Protein 1JC5 (pdb70)

Organism: Propionibacterium freudenreichii subsp. shermanii (NCBI:txid1752)

Secondary structure (DSSP, 8-state):
-----SEEEEEEEE-S-HHHHHHHHHHTT--EEEEEEEETTTTEEEEEEESSSS--TTB-EEEEEEESSTTSHHHHHHHTTTT--EEEEEEEEES-HHHHHHHHHHTT--BS-SS-EE-STT-EEE-B-TTTTTT--EEEEE---/-----S--EEEEEEEE-S-HHHHHHHHHHTS-PEEEEEEEETTTTEEEEEEESSSS--TTB-EEEEEEESSTTSHHHHHHHHTTT--EEEEEEEE-S-HHHHHHHHHHTT--BS-SSPEE-GGG-EEEEETHHHHTSS-EEEEE---/-----SEEEEEEEE-S-HHHHHHHHHHTT--EEEEEEEETTTTEEEEEEESSSS--TTB-EEEEEEESSTTSHHHHHHHHTTT--EEEEEEEE-S-HHHHHHHHHHTT--BSSSS-EE-GGG-EEEEB-TGGGTSS-EEEEE---/----SEEEEEEEE-S-HHHHHHHIIIII--EEEEEEEETTTTEEEEEEESSSS--TTB-EEEEEEESSTTSHHHHHHHTTTT--EEEEEEEE-S-HHHHHHHHHHTT--BSSSS-EE-GGG-EEEEE-GGGTTTS-EEEEEPPP-/----SEEEEEEEE-S-HHHHHHHHHHTT--EEEEEEEETTTTEEEEEEESSSS--TTB-EEEEEEESSTTSHHHHHHHHTTT--EEEEEEEE-S-HHHHHHHHHHTT--BSSSS-EE-GGG-EEEEE-HHHHTSS-EEEEEPPP-/-----EEEEEEEE-S-HHHHHHHIIIII--EEEEEEEETTTTEEEEEEESSSS--TTB-EEEEEEESSTTSHHHHHHHHTTT--EEEEEEEEES-HHHHHHHHHHTT--BSSSS-EE-GGG-EEEEB-TTTTTTS-EEEEE---

InterPro domains:
  IPR017515 Methylmalonyl-CoA epimerase [TIGR03081] (9-144)
  IPR017515 Methylmalonyl-CoA epimerase [cd07249] (10-144)
  IPR029068 Glyoxalase/Bleomycin resistance protein/Dihydroxybiphenyl dioxygenase [G3DSA:3.10.180.10] (1-148)
  IPR029068 Glyoxalase/Bleomycin resistance protein/Dihydroxybiphenyl dioxygenase [SSF54593] (7-147)
  IPR037523 Vicinal oxygen chelate (VOC), core domain [PS51819] (9-145)
  IPR051785 Methylmalonyl-CoA/ethylmalonyl-CoA epimerase [PTHR43048] (10-147)

Radius of gyration: 32.47 Å; Cα contacts (8 Å, |Δi|>4): 2143; chains: 6; bounding box: 71×82×88 Å

Sequence (871 aa):
NEDLFICIDHVAYACPDADEASKYYQETFGWHELHREENPEQGVVEIMMAPAAKLTEHMTQVQVMAPLNDESTVAKWLAKHNGRAGLHHMAWRVDDIDAVSATLRERGVQLLYDEPKLGTGGNRINFMHPKSGKGVLIELTQYPKMSNEDLFICIDHVAYACPDADEASKYYQETFGWHELHREENPEQGVVEIMMAPAAKLTEHMTQVQVMAPLNDESTVAKWLAKHNGRAGLHHMAWRVDDIDAVSATLRERGVQLLYDEPKLGTGGNRINFMHPKSGKGVLIELTQYPKNEDLFICIDHVAYACPDADEASKYYQETFGWHELHREENPEQGVVEIMMAPAAKLTEHMTQVQVMAPLNDESTVAKWLAKHNGRAGLHHMAWRVDDIDAVSATLRERGVQLLYDEPKLGTGGNRINFMHPKSGKGVLIELTQYPKEDLFICIDHVAYACPDADEASKYYQETFGWHELHREENPEQGVVEIMMAPAAKLTEHMTQVQVMAPLNDESTVAKWLAKHNGRAGLHHMAWRVDDIDAVSATLRERGVQLLYDEPKLGTGGNRINFMHPKSGKGVLIELTQYPKNEDLFICIDHVAYACPDADEASKYYQETFGWHELHREENPEQGVVEIMMAPAAKLTEHMTQVQVMAPLNDESTVAKWLAKHNGRAGLHHMAWRVDDIDAVSATLRERGVQLLYDEPKLGTGGNRINFMHPKSGKGVLIELTQYPKNEDLFICIDHVAYACPDADEASKYYQETFGWHELHREENPEQGVVEIMMAPAAKLTEHMTQVQVMAPLNDESTVAKWLAKHNGRAGLHHMAWRVDDIDAVSATLRERGVQLLYDEPKLGTGGNRINFMHPKSGKGVLIELTQYPK

Nearest PDB structures (foldseek):
  1jc4-assembly2_D  TM=1.001E+00  e=2.198E-29  Propionibacterium freudenreichii subsp. shermanii
  6bu2-assembly1_A  TM=9.342E-01  e=1.754E-17  Mycobacterium tuberculosis H37Rv
  6xbs-assembly1_A-2  TM=8.968E-01  e=1.862E-16  Streptomyces coelicolor A3(2)
  6xbt-assembly1_A-2  TM=8.964E-01  e=1.862E-16  Streptomyces coelicolor A3(2)
  6xbv-assembly1_A-2  TM=8.978E-01  e=2.358E-16  Streptomyces coelicolor A3(2)

CATH classification: 3.10.180.10

Foldseek 3Di:
DDDFFDEFAEWEKEAADQVVVVVCCCVPVVWDWDDWDDDVVLQKIKTWIFNDNDADRHGYIYIYIHGNDCVHPSNVVCVVPVVHMDTAAIETEGADCVVSVVVCVVVVFDWDDPFFPQDPARKGKTWGPCVSVVNGIYMYIYHDD/DPDDDFFDEFAEWEKQAADQVVVVCCCCVPVNWDWDDWDADPVQQKIKTWTFRDPDADSHGYTYIYIHGNDCVHPSNVVCVVVPVDIGTQAIETEGADCVVSVVVLVVVPWDKPDPFFDADPQRWTKIWTPCVRVPVGIYMYTYHDD/DDDFFPEFAEWEKQAADLVVVQVCCCVVVVWDWDDWDQDPVLQKIWTWIFSDPDADRHGYIYIYMHGNDCVHPSNVVCVVVVNDIGTQAIETEGADCVVSVVVVVVVVWAKDDPAFPADPQRWTKIWTPCVSVVNGIYMYTYHHD/DDFFPEFAEWEKFAADLVVVQVCCCVPVVWDWDDWDDDVVLQKIKTWIFSDPDDDRHGYIYIYMHGNDCPHPSVVVCVVVVNDIGTAAIETEGADVVVSVVVCVVVPWDKDDPFFDQDPQRKTKIWGPCVSVVNGIYMYIYHHDD/DDFFDEFAEWEKFAADQVVVQVCCCVPVVWDWDDWDADVVLQKIKIWIFRDPDDDRHGYIYIYIHGNDCPHPSNVVCVVVVRDIGTAAIETEGADCVVSVVVVVVVVWDKDDPAFDADPQRWGKIWGPCVSVPNGIYMYTYHHDD/DDQFDAFAEWEKEAADQVVVQVCCCPPVVKDWDDWDDDVVLQKIKTWIFNDPDADRHGYIYIYIHGNDCPHPSVVVCVVVPRDIGTQAIETEGADPVVSVVVLVVVPWAKDDPAFPQDPQRKTKTWTDCVSVVNGIYMYTYHND

B-factor: mean 25.54, std 11.11, range [2.92, 64.92]

Solvent-accessible surface area: 39707 Å² total; per-residue (Å²): 187,114,76,6,8,52,0,0,3,10,0,0,3,0,5,83,64,3,55,102,4,1,96,43,2,49,50,13,0,26,6,51,66,67,81,104,58,101,44,102,154,97,0,15,9,36,1,20,0,0,2,10,56,165,76,54,126,28,4,1,10,0,9,0,10,2,35,66,59,118,133,6,107,10,15,106,46,9,77,166,72,136,42,105,12,9,26,23,8,0,0,0,24,3,120,62,0,68,53,14,11,63,24,0,107,141,79,70,8,108,14,89,57,136,118,26,99,139,30,32,55,32,19,75,23,2,27,1,73,79,127,24,6,75,28,6,39,2,12,0,1,13,90,72,242,31,31,63,68,58,27,7,42,0,0,3,9,0,0,3,0,2,78,58,2,67,88,2,2,129,50,8,71,127,17,1,15,3,61,72,68,83,94,57,99,37,103,159,119,3,10,6,30,1,22,0,0,1,26,53,175,77,56,122,31,4,0,11,0,12,0,24,1,29,74,66,125,134,2,91,2,12,131,37,10,67,159,57,118,57,159,9,10,21,33,4,0,0,0,25,2,112,64,0,69,54,9,12,57,33,0,95,119,50,50,4,95,13,86,55,139,111,24,102,142,21,35,67,27,19,72,27,1,24,0,71,65,172,5,0,51,16,6,47,0,10,0,1,24,63,68,216,179,98,68,13,5,61,0,0,2,8,0,0,5,0,4,89,55,2,58,101,5,2,112,41,2,70,136,15,1,18,6,55,39,43,36,32,17,16,51,31,150,94,1,10,8,30,2,18,0,0,1,21,59,174,74,57,128,31,4,0,12,0,8,0,13,2,34,48,30,88,97,5,98,0,16,102,41,12,74,150,76,132,51,115,14,8,27,23,7,0,0,0,22,2,116,64,0,69,54,10,4,61,31,0,95,144,83,55,6,103,16,97,71,125,118,23,90,102,24,26,31,4,20,86,20,0,29,1,63,80,169,10,0,72,41,3,53,0,10,0,1,30,87,25,169,210,65,27,6,57,0,0,2,6,0,0,3,0,4,85,67,2,61,110,3,1,110,46,1,57,123,15,0,12,5,54,65,67,85,93,56,86,47,88,158,111,0,10,7,19,0,26,0,0,1,20,57,170,76,57,130,31,4,0,11,0,9,0,18,2,33,78,56,127,127,5,101,6,15,131,42,13,75,150,42,116,41,151,17,9,28,38,6,0,0,0,21,2,94,62,0,65,52,10,9,60,40,0,98,132,94,53,5,108,13,92,58,123,110,26,96,142,20,28,47,28,22,83,24,1,22,0,71,52,176,8,1,71,34,5,46,0,11,0,0,4,84,70,139,210,138,51,24,7,52,0,0,1,6,0,0,6,0,4,86,59,3,57,117,9,3,121,43,4,75,127,13,1,15,6,56,73,65,83,98,54,92,46,109,155,102,1,23,7,7,0,21,0,0,1,22,61,176,78,54,121,36,3,0,8,0,15,0,14,1,32,77,66,124,133,6,105,8,14,121,48,12,75,166,62,140,45,121,16,11,26,38,10,0,0,0,16,2,116,67,0,77,52,11,5,52,29,0,103,138,66,57,6,124,16,90,46,128,126,28,112,152,10,44,50,39,20,69,24,1,23,0,71,69,160,9,2,69,50,6,46,0,11,0,0,8,86,67,164,209,202,65,25,8,51,0,0,2,10,0,0,3,0,4,86,62,2,42,110,5,0,78,39,3,19,48,14,1,16,5,55,5,46,45,22,13,23,34,51,156,108,1,9,8,35,0,26,0,0,1,22,56,154,75,54,129,34,4,0,11,0,8,0,17,1,34,75,60,125,128,5,98,0,12,133,50,13,68,148,48,117,47,152,16,9,25,38,6,0,0,0,21,2,108,63,0,69,51,8,8,60,36,0,97,150,101,48,5,96,13,91,55,132,113,15,92,86,27,36,24,1,21,34,24,1,28,1,72,69,172,8,2,100,34,9,45,0,11,0,1,27,57,46,199

Structure (mmCIF, N/CA/C/O backbone):
data_1JC5
#
_entry.id   1JC5
#
_cell.length_a   55.985
_cell.length_b   114.020
_cell.length_c   156.418
_cell.angle_alpha   90.00
_cell.angle_beta   90.00
_cell.angle_gamma   90.00
#
_symmetry.space_group_name_H-M   'P 21 21 21'
#
loop_
_entity.id
_entity.type
_entity.pdbx_description
1 polymer 'Methylmalonyl-CoA Epimerase'
2 non-polymer 'SULFATE ION'
3 water water
#
loop_
_atom_site.group_PDB
_atom_site.id
_atom_site.type_symbol
_atom_site.label_atom_id
_atom_site.label_alt_id
_atom_site.label_comp_id
_atom_site.label_asym_id
_atom_site.label_entity_id
_atom_site.label_seq_id
_atom_site.pdbx_PDB_ins_code
_atom_site.Cartn_x
_atom_site.Cartn_y
_atom_site.Cartn_z
_atom_site.occupancy
_atom_site.B_iso_or_equiv
_atom_site.auth_seq_id
_atom_site.auth_comp_id
_atom_site.auth_asym_id
_atom_site.auth_atom_id
_atom_site.pdbx_PDB_model_num
ATOM 1 N N . ASN A 1 3 ? 18.012 13.448 -0.255 1.00 58.18 3 ASN A N 1
ATOM 2 C CA . ASN A 1 3 ? 17.273 13.562 1.035 1.00 58.06 3 ASN A CA 1
ATOM 3 C C . ASN A 1 3 ? 18.194 13.989 2.185 1.00 57.68 3 ASN A C 1
ATOM 4 O O . ASN A 1 3 ? 19.405 13.756 2.150 1.00 57.61 3 ASN A O 1
ATOM 9 N N . GLU A 1 4 ? 17.599 14.619 3.197 1.00 56.03 4 GLU A N 1
ATOM 10 C CA . GLU A 1 4 ? 18.318 15.117 4.370 1.00 52.97 4 GLU A CA 1
ATOM 11 C C . GLU A 1 4 ? 17.315 15.901 5.214 1.00 50.34 4 GLU A C 1
ATOM 12 O O . GLU A 1 4 ? 16.300 16.371 4.697 1.00 50.12 4 GLU A O 1
ATOM 18 N N . ASP A 1 5 ? 17.592 16.048 6.505 1.00 47.10 5 ASP A N 1
ATOM 19 C CA . ASP A 1 5 ? 16.684 16.785 7.379 1.00 43.74 5 ASP A CA 1
ATOM 20 C C . ASP A 1 5 ? 16.906 18.290 7.338 1.00 41.30 5 ASP A C 1
ATOM 21 O O . ASP A 1 5 ? 17.980 18.787 7.668 1.00 40.70 5 ASP A O 1
ATOM 26 N N . LEU A 1 6 ? 15.870 19.010 6.936 1.00 38.94 6 LEU A N 1
ATOM 27 C CA . LEU A 1 6 ? 15.939 20.459 6.846 1.00 37.72 6 LEU A CA 1
ATOM 28 C C . LEU A 1 6 ? 15.437 21.131 8.120 1.00 36.38 6 LEU A C 1
ATOM 29 O O . LEU A 1 6 ? 15.402 22.355 8.192 1.00 35.71 6 LEU A O 1
ATOM 34 N N . PHE A 1 7 ? 15.054 20.338 9.119 1.00 33.99 7 PHE A N 1
ATOM 35 C CA . PHE A 1 7 ? 14.526 20.896 10.363 1.00 30.30 7 PHE A CA 1
ATOM 36 C C . PHE A 1 7 ? 14.984 20.199 11.637 1.00 28.46 7 PHE A C 1
ATOM 37 O O . PHE A 1 7 ? 14.897 18.979 11.764 1.00 27.76 7 PHE A O 1
ATOM 45 N N . ILE A 1 8 ? 15.446 21.004 12.587 1.00 25.22 8 ILE A N 1
ATOM 46 C CA . ILE A 1 8 ? 15.935 20.519 13.865 1.00 23.34 8 ILE A CA 1
ATOM 47 C C . ILE A 1 8 ? 14.807 20.152 14.834 1.00 22.93 8 ILE A C 1
ATOM 48 O O . ILE A 1 8 ? 14.910 19.169 15.565 1.00 22.55 8 ILE A O 1
ATOM 53 N N . CYS A 1 9 ? 13.739 20.949 14.831 1.00 21.98 9 CYS A N 1
ATOM 54 C CA . CYS A 1 9 ? 12.607 20.737 15.730 1.00 19.47 9 CYS A CA 1
ATOM 55 C C . CYS A 1 9 ? 11.629 21.884 15.556 1.00 19.26 9 CYS A C 1
ATOM 56 O O . CYS A 1 9 ? 11.914 22.842 14.840 1.00 19.27 9 CYS A O 1
ATOM 59 N N . ILE A 1 10 ? 10.470 21.793 16.202 1.00 17.23 10 ILE A N 1
ATOM 60 C CA . ILE A 1 10 ? 9.527 22.896 16.132 1.00 14.49 10 ILE A CA 1
ATOM 61 C C . ILE A 1 10 ? 10.136 23.880 17.114 1.00 14.53 10 ILE A C 1
ATOM 62 O O . ILE A 1 10 ? 10.313 23.552 18.297 1.00 14.43 10 ILE A O 1
ATOM 67 N N . ASP A 1 11 ? 10.485 25.070 16.637 1.00 12.49 11 ASP A N 1
ATOM 68 C CA . ASP A 1 11 ? 11.100 26.046 17.523 1.00 12.22 11 ASP A CA 1
ATOM 69 C C . ASP A 1 11 ? 10.110 26.586 18.539 1.00 13.44 11 ASP A C 1
ATOM 70 O O . ASP A 1 11 ? 10.393 26.610 19.744 1.00 14.14 11 ASP A O 1
ATOM 75 N N . HIS A 1 12 ? 8.953 27.021 18.051 1.00 11.76 12 HIS A N 1
ATOM 76 C CA . HIS A 1 12 ? 7.912 27.528 18.923 1.00 12.21 12 HIS A CA 1
ATOM 77 C C . HIS A 1 12 ? 6.538 27.529 18.260 1.00 11.96 12 HIS A C 1
ATOM 78 O O . HIS A 1 12 ? 6.416 27.456 17.037 1.00 12.19 12 HIS A O 1
ATOM 85 N N . VAL A 1 13 ? 5.503 27.583 19.089 1.00 11.54 13 VAL A N 1
ATOM 86 C CA . VAL A 1 13 ? 4.127 27.647 18.616 1.00 13.33 13 VAL A CA 1
ATOM 87 C C . VAL A 1 13 ? 3.637 29.015 19.049 1.00 13.84 13 VAL A C 1
ATOM 88 O O . VAL A 1 13 ? 3.571 29.304 20.249 1.00 15.42 13 VAL A O 1
ATOM 92 N N . ALA A 1 14 ? 3.306 29.854 18.076 1.00 15.78 14 ALA A N 1
ATOM 93 C CA . ALA A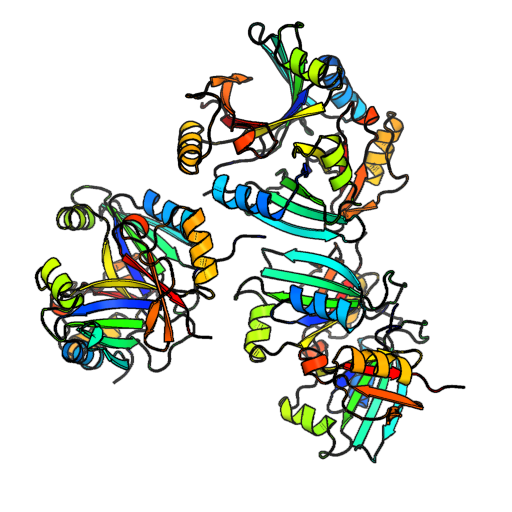 1 14 ? 2.845 31.208 18.350 1.00 15.63 14 ALA A CA 1
ATOM 94 C C . ALA A 1 14 ? 1.366 31.272 18.662 1.00 16.92 14 ALA A C 1
ATOM 95 O O . ALA A 1 14 ? 0.526 30.781 17.910 1.00 18.88 14 ALA A O 1
ATOM 97 N N . TYR A 1 15 ? 1.063 31.900 19.788 1.00 17.66 15 TYR A N 1
ATOM 98 C CA . TYR A 1 15 ? -0.292 32.060 20.274 1.00 17.12 15 TYR A CA 1
ATOM 99 C C . TYR A 1 15 ? -0.607 33.550 20.282 1.00 18.33 15 TYR A C 1
ATOM 100 O O . TYR A 1 15 ? 0.071 34.339 20.954 1.00 18.85 15 TYR A O 1
ATOM 109 N N . ALA A 1 16 ? -1.623 33.937 19.519 1.00 17.14 16 ALA A N 1
ATOM 110 C CA . ALA A 1 16 ? -2.021 35.334 19.437 1.00 17.72 16 ALA A CA 1
ATOM 111 C C . ALA A 1 16 ? -3.177 35.609 20.391 1.00 18.66 16 ALA A C 1
ATOM 112 O O . ALA A 1 16 ? -4.114 34.821 20.485 1.00 19.78 16 ALA A O 1
ATOM 114 N N . CYS A 1 17 ? -3.105 36.733 21.095 1.00 18.90 17 CYS A N 1
ATOM 115 C CA . CYS A 1 17 ? -4.135 37.115 22.050 1.00 20.32 17 CYS A CA 1
ATOM 116 C C . CYS A 1 17 ? -4.121 38.632 22.203 1.00 21.45 17 CYS A C 1
ATOM 117 O O . CYS A 1 17 ? -3.159 39.294 21.819 1.00 20.05 17 CYS A O 1
ATOM 120 N N . PRO A 1 18 ? -5.189 39.204 22.772 1.00 21.55 18 PRO A N 1
ATOM 121 C CA . PRO A 1 18 ? -5.197 40.661 22.922 1.00 22.20 18 PRO A CA 1
ATOM 122 C C . PRO A 1 18 ? -4.260 41.229 23.993 1.00 22.63 18 PRO A C 1
ATOM 123 O O . PRO A 1 18 ? -3.887 42.398 23.928 1.00 22.43 18 PRO A O 1
ATOM 127 N N . ASP A 1 19 ? -3.857 40.405 24.957 1.00 22.55 19 ASP A N 1
ATOM 128 C CA . ASP A 1 19 ? -2.987 40.871 26.035 1.00 21.48 19 ASP A CA 1
ATOM 129 C C . ASP A 1 19 ? -1.949 39.829 26.400 1.00 21.29 19 ASP A C 1
ATOM 130 O O . ASP A 1 19 ? -2.275 38.825 27.031 1.00 20.60 19 ASP A O 1
ATOM 135 N N . ALA A 1 20 ? -0.698 40.082 26.029 1.00 20.95 20 ALA A N 1
ATOM 136 C CA . ALA A 1 20 ? 0.390 39.150 26.299 1.00 21.17 20 ALA A CA 1
ATOM 137 C C . ALA A 1 20 ? 0.700 38.998 27.789 1.00 20.92 20 ALA A C 1
ATOM 138 O O . ALA A 1 20 ? 1.024 37.905 28.255 1.00 21.59 20 ALA A O 1
ATOM 140 N N . ASP A 1 21 ? 0.612 40.096 28.527 1.00 20.85 21 ASP A N 1
ATOM 141 C CA . ASP A 1 21 ? 0.882 40.080 29.962 1.00 22.58 21 ASP A CA 1
ATOM 142 C C . ASP A 1 21 ? -0.080 39.145 30.683 1.00 22.95 21 ASP A C 1
ATOM 143 O O . ASP A 1 21 ? 0.329 38.292 31.472 1.00 20.16 21 ASP A O 1
ATOM 148 N N . GLU A 1 22 ? -1.366 39.316 30.400 1.00 22.71 22 GLU A N 1
ATOM 149 C CA . GLU A 1 22 ? -2.405 38.501 31.013 1.00 23.51 22 GLU A CA 1
ATOM 150 C C . GLU A 1 22 ? -2.184 37.013 30.729 1.00 21.90 22 GLU A C 1
ATOM 151 O O . GLU A 1 22 ? -2.292 36.189 31.630 1.00 20.82 22 GLU A O 1
ATOM 157 N N . ALA A 1 23 ? -1.862 36.674 29.482 1.00 19.53 23 ALA A N 1
ATOM 158 C CA . ALA A 1 23 ? -1.653 35.283 29.108 1.00 17.47 23 ALA A CA 1
ATOM 159 C C . ALA A 1 23 ? -0.423 34.705 29.785 1.00 17.92 23 ALA A C 1
ATOM 160 O O . ALA A 1 23 ? -0.444 33.566 30.264 1.00 17.40 23 ALA A O 1
ATOM 162 N N . SER A 1 24 ? 0.655 35.482 29.814 1.00 16.68 24 SER A N 1
ATOM 163 C CA . SER A 1 24 ? 1.879 35.019 30.446 1.00 17.39 24 SER A CA 1
ATOM 164 C C . SER A 1 24 ? 1.670 34.758 31.941 1.00 17.65 24 SER A C 1
ATOM 165 O O . SER A 1 24 ? 2.168 33.762 32.475 1.00 18.00 24 SER A O 1
ATOM 168 N N . LYS A 1 25 ? 0.934 35.641 32.613 1.00 14.49 25 LYS A N 1
ATOM 169 C CA . LYS A 1 25 ? 0.678 35.465 34.039 1.00 17.29 25 LYS A CA 1
ATOM 170 C C . LYS A 1 25 ? -0.245 34.280 34.293 1.00 14.88 25 LYS A C 1
ATOM 171 O O . LYS A 1 25 ? -0.199 33.672 35.357 1.00 14.13 25 LYS A O 1
ATOM 177 N N . TYR A 1 26 ? -1.091 33.967 33.319 1.00 14.20 26 TYR A N 1
ATOM 178 C CA . TYR A 1 26 ? -2.000 32.836 33.441 1.00 14.71 26 TYR A CA 1
ATOM 179 C C . TYR A 1 26 ? -1.164 31.578 33.268 1.00 13.82 26 TYR A C 1
ATOM 180 O O . TYR A 1 26 ? -1.315 30.613 34.015 1.00 14.57 26 TYR A O 1
ATOM 189 N N . TYR A 1 27 ? -0.276 31.599 32.273 1.00 13.66 27 TYR A N 1
ATOM 190 C CA . TYR A 1 27 ? 0.588 30.451 32.002 1.00 13.77 27 TYR A CA 1
ATOM 191 C C . TYR A 1 27 ? 1.463 30.119 33.210 1.00 14.30 27 TYR A C 1
ATOM 192 O O . TYR A 1 27 ? 1.707 28.944 33.512 1.00 12.26 27 TYR A O 1
ATOM 201 N N . GLN A 1 28 ? 1.923 31.163 33.897 1.00 12.78 28 GLN A N 1
ATOM 202 C CA . GLN A 1 28 ? 2.773 31.003 35.067 1.00 16.56 28 GLN A CA 1
ATOM 203 C C . GLN A 1 28 ? 1.980 30.601 36.307 1.00 16.41 28 GLN A C 1
ATOM 204 O O . GLN A 1 28 ? 2.296 29.608 36.950 1.00 14.45 28 GLN A O 1
ATOM 210 N N . GLU A 1 29 ? 0.950 31.374 36.633 1.00 17.96 29 GLU A N 1
ATOM 211 C CA . GLU A 1 29 ? 0.137 31.107 37.815 1.00 20.17 29 GLU A CA 1
ATOM 212 C C . GLU A 1 29 ? -0.638 29.797 37.770 1.00 19.66 29 GLU A C 1
ATOM 213 O O . GLU A 1 29 ? -0.589 29.008 38.711 1.00 20.64 29 GLU A O 1
ATOM 219 N N . THR A 1 30 ? -1.353 29.574 36.676 1.00 19.40 30 THR A N 1
ATOM 220 C CA . THR A 1 30 ? -2.160 28.374 36.518 1.00 18.78 30 THR A CA 1
ATOM 221 C C . THR A 1 30 ? -1.407 27.145 36.020 1.00 15.60 30 THR A C 1
ATOM 222 O O . THR A 1 30 ? -1.548 26.068 36.587 1.00 13.31 30 THR A O 1
ATOM 226 N N . PHE A 1 31 ? -0.611 27.294 34.963 1.00 14.25 31 PHE A N 1
ATOM 227 C CA . PHE A 1 31 ? 0.122 26.150 34.417 1.00 13.21 31 PHE A CA 1
ATOM 228 C C . PHE A 1 31 ? 1.535 25.954 34.977 1.00 11.91 31 PHE A C 1
ATOM 229 O O . PHE A 1 31 ? 2.142 24.884 34.812 1.00 9.61 31 PHE A O 1
ATOM 237 N N . GLY A 1 32 ? 2.068 26.979 35.632 1.00 10.62 32 GLY A N 1
ATOM 238 C CA . GLY A 1 32 ? 3.408 26.861 36.168 1.00 8.77 32 GLY A CA 1
ATOM 239 C C . GLY A 1 32 ? 4.454 26.873 35.064 1.00 11.66 32 GLY A C 1
ATOM 240 O O . GLY A 1 32 ? 5.532 26.303 35.216 1.00 10.80 32 GLY A O 1
ATOM 241 N N . TRP A 1 33 ? 4.139 27.494 33.934 1.00 9.96 33 TRP A N 1
ATOM 242 C CA . TRP A 1 33 ? 5.123 27.587 32.856 1.00 13.64 33 TRP A CA 1
ATOM 243 C C . TRP A 1 33 ? 6.096 28.714 33.195 1.00 13.27 33 TRP A C 1
ATOM 244 O O . TRP A 1 33 ? 5.819 29.543 34.057 1.00 13.91 33 TRP A O 1
ATOM 255 N N . HIS A 1 34 ? 7.220 28.762 32.494 1.00 13.97 34 HIS A N 1
ATOM 256 C CA . HIS A 1 34 ? 8.227 29.774 32.778 1.00 12.11 34 HIS A CA 1
ATOM 257 C C . HIS A 1 34 ? 8.416 30.805 31.675 1.00 12.07 34 HIS A C 1
ATOM 258 O O . HIS A 1 34 ? 8.575 30.446 30.507 1.00 11.99 34 HIS A O 1
ATOM 265 N N . GLU A 1 35 ? 8.416 32.085 32.052 1.00 11.11 35 GLU A N 1
ATOM 266 C CA . GLU A 1 35 ? 8.606 33.159 31.085 1.00 13.10 35 GLU A CA 1
ATOM 267 C C . GLU A 1 35 ? 10.102 33.350 30.884 1.00 13.25 35 GLU A C 1
ATOM 268 O O . GLU A 1 35 ? 10.804 33.737 31.808 1.00 14.29 35 GLU A O 1
ATOM 274 N N . LEU A 1 36 ? 10.590 33.105 29.676 1.00 13.88 36 LEU A N 1
ATOM 275 C CA . LEU A 1 36 ? 12.026 33.216 29.431 1.00 14.22 36 LEU A CA 1
ATOM 276 C C . LEU A 1 36 ? 12.515 34.499 28.780 1.00 15.57 36 LEU A C 1
ATOM 277 O O . LEU A 1 36 ? 13.697 34.823 28.875 1.00 15.47 36 LEU A O 1
ATOM 282 N N . HIS A 1 37 ? 11.614 35.236 28.137 1.00 17.16 37 HIS A N 1
ATOM 283 C CA . HIS A 1 37 ? 12.008 36.446 27.423 1.00 17.23 37 HIS A CA 1
ATOM 284 C C . HIS A 1 37 ? 10.778 37.262 27.030 1.00 18.00 37 HIS A C 1
ATOM 285 O O . HIS A 1 37 ? 9.733 36.708 26.705 1.00 17.91 37 HIS A O 1
ATOM 292 N N . ARG A 1 38 ? 10.906 38.580 27.061 1.00 17.82 38 ARG A N 1
ATOM 293 C CA . ARG A 1 38 ? 9.802 39.455 26.684 1.00 19.93 38 ARG A CA 1
ATOM 294 C C . ARG A 1 38 ? 10.365 40.534 25.756 1.00 18.99 38 ARG A C 1
ATOM 295 O O . ARG A 1 38 ? 11.418 41.115 26.029 1.00 18.51 38 ARG A O 1
ATOM 303 N N . GLU A 1 39 ? 9.666 40.793 24.661 1.00 17.71 39 GLU A N 1
ATOM 304 C CA . GLU A 1 39 ? 10.106 41.791 23.693 1.00 19.76 39 GLU A CA 1
ATOM 305 C C . GLU A 1 39 ? 8.977 42.642 23.165 1.00 19.43 39 GLU A C 1
ATOM 306 O O . GLU A 1 39 ? 7.880 42.149 22.910 1.00 17.56 39 GLU A O 1
ATOM 312 N N . GLU A 1 40 ? 9.268 43.921 22.968 1.00 19.31 40 GLU A N 1
ATOM 313 C CA . GLU A 1 40 ? 8.282 44.847 22.450 1.00 22.06 40 GLU A CA 1
ATOM 314 C C . GLU A 1 40 ? 8.877 45.561 21.239 1.00 24.44 40 GLU A C 1
ATOM 315 O O . GLU A 1 40 ? 9.944 46.183 21.325 1.00 24.98 40 GLU A O 1
ATOM 321 N N . ASN A 1 41 ? 8.184 45.450 20.110 1.00 25.83 41 ASN A N 1
ATOM 322 C CA . ASN A 1 41 ? 8.614 46.048 18.850 1.00 28.40 41 ASN A CA 1
ATOM 323 C C . ASN A 1 41 ? 7.578 47.057 18.349 1.00 29.99 41 ASN A C 1
ATOM 324 O O . ASN A 1 41 ? 6.695 46.712 17.567 1.00 29.14 41 ASN A O 1
ATOM 329 N N . PRO A 1 42 ? 7.687 48.323 18.786 1.00 31.68 42 PRO A N 1
ATOM 330 C CA . PRO A 1 42 ? 6.763 49.393 18.391 1.00 33.54 42 PRO A CA 1
ATOM 331 C C . PRO A 1 42 ? 6.473 49.410 16.895 1.00 35.77 42 PRO A C 1
ATOM 332 O O . PRO A 1 42 ? 5.314 49.531 16.476 1.00 37.12 42 PRO A O 1
ATOM 336 N N . GLU A 1 43 ? 7.530 49.289 16.095 1.00 35.73 43 GLU A N 1
ATOM 337 C CA . GLU A 1 43 ? 7.394 49.301 14.644 1.00 36.58 43 GLU A CA 1
ATOM 338 C C . GLU A 1 43 ? 6.418 48.230 14.147 1.00 36.23 43 GLU A C 1
ATOM 339 O O . GLU A 1 43 ? 5.490 48.535 13.389 1.00 37.07 43 GLU A O 1
ATOM 345 N N . GLN A 1 44 ? 6.625 46.980 14.561 1.00 34.12 44 GLN A N 1
ATOM 346 C CA . GLN A 1 44 ? 5.726 45.900 14.152 1.00 33.66 44 GLN A CA 1
ATOM 347 C C . GLN A 1 44 ? 4.412 46.007 14.904 1.00 31.65 44 GLN A C 1
ATOM 348 O O . GLN A 1 44 ? 3.435 45.355 14.553 1.00 31.52 44 GLN A O 1
ATOM 354 N N . GLY A 1 45 ? 4.398 46.836 15.941 1.00 29.91 45 GLY A N 1
ATOM 355 C CA . GLY A 1 45 ? 3.201 47.000 16.743 1.00 27.10 45 GLY A CA 1
ATOM 356 C C . GLY A 1 45 ? 2.878 45.712 17.470 1.00 25.07 45 GLY A C 1
ATOM 357 O O . GLY A 1 45 ? 1.711 45.433 17.768 1.00 26.17 45 GLY A O 1
ATOM 358 N N . VAL A 1 46 ? 3.910 44.922 17.757 1.00 21.75 46 VAL A N 1
ATOM 359 C CA . VAL A 1 46 ? 3.719 43.651 18.446 1.00 21.44 46 VAL A CA 1
ATOM 360 C C . VAL A 1 46 ? 4.590 43.454 19.687 1.00 18.35 46 VAL A C 1
ATOM 361 O O . VAL A 1 46 ? 5.755 43.847 19.714 1.00 18.99 46 VAL A O 1
ATOM 365 N N . VAL A 1 47 ? 3.999 42.865 20.722 1.00 16.14 47 VAL A N 1
ATOM 366 C CA . VAL A 1 47 ? 4.715 42.542 21.955 1.00 16.38 47 VAL A CA 1
ATOM 367 C C . VAL A 1 47 ? 4.760 41.014 21.976 1.00 16.99 47 VAL A C 1
ATOM 368 O O . VAL A 1 47 ? 3.749 40.356 21.740 1.00 18.96 47 VAL A O 1
ATOM 372 N N . GLU A 1 48 ? 5.930 40.448 22.225 1.00 16.63 48 GLU A N 1
ATOM 373 C CA . GLU A 1 48 ? 6.077 39.002 22.234 1.00 19.06 48 GLU A CA 1
ATOM 374 C C . GLU A 1 48 ? 6.708 38.484 23.509 1.00 17.85 48 GLU A C 1
ATOM 375 O O . GLU A 1 48 ? 7.656 39.079 24.020 1.00 16.26 48 GLU A O 1
ATOM 381 N N . ILE A 1 49 ? 6.192 37.361 24.001 1.00 14.32 49 ILE A N 1
ATOM 382 C CA . ILE A 1 49 ? 6.722 36.734 25.209 1.00 13.76 49 ILE A CA 1
ATOM 383 C C . ILE A 1 49 ? 6.984 35.245 24.982 1.00 13.14 49 ILE A C 1
ATOM 384 O O . ILE A 1 49 ? 6.114 34.522 24.497 1.00 14.99 49 ILE A O 1
ATOM 389 N N . MET A 1 50 ? 8.178 34.786 25.342 1.00 12.16 50 MET A N 1
ATOM 390 C CA . MET A 1 50 ? 8.532 33.381 25.156 1.00 11.90 50 MET A CA 1
ATOM 391 C C . MET A 1 50 ? 8.325 32.583 26.446 1.00 12.96 50 MET A C 1
ATOM 392 O O . MET A 1 50 ? 8.882 32.934 27.487 1.00 9.70 50 MET A O 1
ATOM 397 N N . MET A 1 51 ? 7.528 31.509 26.360 1.00 13.07 51 MET A N 1
ATOM 398 C CA . MET A 1 51 ? 7.213 30.657 27.513 1.00 12.04 51 MET A CA 1
ATOM 399 C C . MET A 1 51 ? 7.661 29.219 27.274 1.00 10.89 51 MET A C 1
ATOM 400 O O . MET A 1 51 ? 7.610 28.723 26.151 1.00 13.18 51 MET A O 1
ATOM 405 N N . ALA A 1 52 ? 8.065 28.539 28.340 1.00 9.47 52 ALA A N 1
ATOM 406 C CA . ALA A 1 52 ? 8.512 27.154 28.248 1.00 9.38 52 ALA A CA 1
ATOM 407 C C . ALA A 1 52 ? 7.986 26.353 29.433 1.00 9.54 52 ALA A C 1
ATOM 408 O O . ALA A 1 52 ? 7.720 26.905 30.498 1.00 9.88 52 ALA A O 1
ATOM 410 N N . PRO A 1 53 ? 7.841 25.037 29.262 1.00 10.43 53 PRO A N 1
ATOM 411 C CA . PRO A 1 53 ? 7.347 24.169 30.333 1.00 11.57 53 PRO A CA 1
ATOM 412 C C . PRO A 1 53 ? 8.403 23.967 31.425 1.00 13.22 53 PRO A C 1
ATOM 413 O O . PRO A 1 53 ? 8.101 23.457 32.504 1.00 13.70 53 PRO A O 1
ATOM 417 N N . ALA A 1 54 ? 9.640 24.365 31.140 1.00 12.12 54 ALA A N 1
ATOM 418 C CA . ALA A 1 54 ? 10.723 24.241 32.115 1.00 11.94 54 ALA A CA 1
ATOM 419 C C . ALA A 1 54 ? 11.461 25.572 32.178 1.00 12.84 54 ALA A C 1
ATOM 420 O O . ALA A 1 54 ? 11.393 26.368 31.234 1.00 10.82 54 ALA A O 1
ATOM 422 N N . ALA A 1 55 ? 12.160 25.813 33.287 1.00 12.96 55 ALA A N 1
ATOM 423 C CA . ALA A 1 55 ? 12.914 27.052 33.464 1.00 13.73 55 ALA A CA 1
ATOM 424 C C . ALA A 1 55 ? 14.100 27.059 32.512 1.00 14.65 55 ALA A C 1
ATOM 425 O O . ALA A 1 55 ? 14.533 28.111 32.037 1.00 12.62 55 ALA A O 1
ATOM 427 N N . LYS A 1 56 ? 14.614 25.868 32.223 1.00 16.18 56 LYS A N 1
ATOM 428 C CA . LYS A 1 56 ? 15.764 25.729 31.334 1.00 17.34 56 LYS A CA 1
ATOM 429 C C . LYS A 1 56 ? 15.419 24.894 30.108 1.00 16.13 56 LYS A C 1
ATOM 430 O O . LYS A 1 56 ? 15.008 23.738 30.217 1.00 17.89 56 LYS A O 1
ATOM 436 N N . LEU A 1 57 ? 15.581 25.487 28.936 1.00 15.23 57 LEU A N 1
ATOM 437 C CA . LEU A 1 57 ? 15.279 24.790 27.692 1.00 15.66 57 LEU A CA 1
ATOM 438 C C . LEU A 1 57 ? 16.266 23.653 27.427 1.00 16.34 57 LEU A C 1
ATOM 439 O O . LEU A 1 57 ? 17.436 23.740 27.796 1.00 15.88 57 LEU A O 1
ATOM 444 N N . THR A 1 58 ? 15.782 22.582 26.805 1.00 17.30 58 THR A N 1
ATOM 445 C CA . THR A 1 58 ? 16.649 21.473 26.421 1.00 18.36 58 THR A CA 1
ATOM 446 C C . THR A 1 58 ? 16.854 21.740 24.932 1.00 18.26 58 THR A C 1
ATOM 447 O O . THR A 1 58 ? 16.157 22.574 24.360 1.00 17.57 58 THR A O 1
ATOM 451 N N . GLU A 1 59 ? 17.799 21.054 24.304 1.00 19.05 59 GLU A N 1
ATOM 452 C CA . GLU A 1 59 ? 18.090 21.303 22.895 1.00 19.76 59 GLU A CA 1
ATOM 453 C C . GLU A 1 59 ? 16.898 21.428 21.949 1.00 17.84 59 GLU A C 1
ATOM 454 O O . GLU A 1 59 ? 16.789 22.405 21.202 1.00 17.03 59 GLU A O 1
ATOM 460 N N . HIS A 1 60 ? 16.000 20.451 21.966 1.00 16.80 60 HIS A N 1
ATOM 461 C CA . HIS A 1 60 ? 14.860 20.502 21.062 1.00 14.26 60 HIS A CA 1
ATOM 462 C C . HIS A 1 60 ? 13.569 20.927 21.722 1.00 14.86 60 HIS A C 1
ATOM 463 O O . HIS A 1 60 ? 12.485 20.762 21.145 1.00 14.49 60 HIS A O 1
ATOM 470 N N . MET A 1 61 ? 13.666 21.486 22.923 1.00 12.50 61 MET A N 1
ATOM 471 C CA . MET A 1 61 ? 12.462 21.901 23.616 1.00 12.71 61 MET A CA 1
ATOM 472 C C . MET A 1 61 ? 11.752 23.028 22.887 1.00 12.48 61 MET A C 1
ATOM 473 O O . MET A 1 61 ? 12.309 24.109 22.682 1.00 13.12 61 MET A O 1
ATOM 478 N N . THR A 1 62 ? 10.517 22.749 22.490 1.00 11.17 62 THR A N 1
ATOM 479 C CA . THR A 1 62 ? 9.665 23.705 21.801 1.00 7.45 62 THR A CA 1
ATOM 480 C C . THR A 1 62 ? 9.054 24.630 22.855 1.00 8.91 62 THR A C 1
ATOM 481 O O . THR A 1 62 ? 8.646 24.174 23.919 1.00 8.56 62 THR A O 1
ATOM 485 N N . GLN A 1 63 ? 9.005 25.924 22.557 1.00 8.23 63 GLN A N 1
ATOM 486 C CA . GLN A 1 63 ? 8.441 26.918 23.464 1.00 9.24 63 GLN A CA 1
ATOM 487 C C . GLN A 1 63 ? 7.142 27.458 22.888 1.00 7.30 63 GLN A C 1
ATOM 488 O O . GLN A 1 63 ? 6.811 27.216 21.727 1.00 7.79 63 GLN A O 1
ATOM 494 N N . VAL A 1 64 ? 6.421 28.215 23.705 1.00 7.45 64 VAL A N 1
ATOM 495 C CA . VAL A 1 64 ? 5.185 28.832 23.259 1.00 6.74 64 VAL A CA 1
ATOM 496 C C . VAL A 1 64 ? 5.453 30.323 23.183 1.00 9.59 64 VAL A C 1
ATOM 497 O O . VAL A 1 64 ? 6.010 30.900 24.111 1.00 10.66 64 VAL A O 1
ATOM 501 N N . GLN A 1 65 ? 5.074 30.944 22.070 1.00 10.19 65 GLN A N 1
ATOM 502 C CA . GLN A 1 65 ? 5.277 32.373 21.907 1.00 11.18 65 GLN A CA 1
ATOM 503 C C . GLN A 1 65 ? 3.949 33.110 21.964 1.00 11.40 65 GLN A C 1
ATOM 504 O O . GLN A 1 65 ? 3.098 32.927 21.090 1.00 10.59 65 GLN A O 1
ATOM 510 N N . VAL A 1 66 ? 3.787 33.945 22.986 1.00 8.62 66 VAL A N 1
ATOM 511 C CA . VAL A 1 66 ? 2.576 34.717 23.169 1.00 12.07 66 VAL A CA 1
ATOM 512 C C . VAL A 1 66 ? 2.755 36.026 22.409 1.00 14.01 66 VAL A C 1
ATOM 513 O O . VAL A 1 66 ? 3.752 36.727 22.603 1.00 14.09 66 VAL A O 1
ATOM 517 N N . MET A 1 67 ? 1.802 36.343 21.533 1.00 16.63 67 MET A N 1
ATOM 518 C CA . MET A 1 67 ? 1.854 37.572 20.735 1.00 16.01 67 MET A CA 1
ATOM 519 C C . MET A 1 67 ? 0.614 38.402 20.983 1.00 16.93 67 MET A C 1
ATOM 520 O O . MET A 1 67 ? -0.499 37.864 21.026 1.00 16.69 67 MET A O 1
ATOM 525 N N . ALA A 1 68 ? 0.802 39.710 21.124 1.00 14.99 68 ALA A N 1
ATOM 526 C CA . ALA A 1 68 ? -0.308 40.631 21.354 1.00 17.08 68 ALA A CA 1
ATOM 527 C C . ALA A 1 68 ? 0.008 41.932 20.635 1.00 18.85 68 ALA A C 1
ATOM 528 O O . ALA A 1 68 ? 1.174 42.315 20.510 1.00 20.36 68 ALA A O 1
ATOM 530 N N . PRO A 1 69 ? -1.030 42.628 20.155 1.00 20.56 69 PRO A N 1
ATOM 531 C CA . PRO A 1 69 ? -0.892 43.896 19.435 1.00 23.36 69 PRO A CA 1
ATOM 532 C C . PRO A 1 69 ? -0.586 45.096 20.325 1.00 24.27 69 PRO A C 1
ATOM 533 O O . PRO A 1 69 ? -0.996 45.145 21.486 1.00 24.29 69 PRO A O 1
ATOM 537 N N . LEU A 1 70 ? 0.150 46.053 19.765 1.00 26.55 70 LEU A N 1
ATOM 538 C CA . LEU A 1 70 ? 0.487 47.287 20.466 1.00 28.56 70 LEU A CA 1
ATOM 539 C C . LEU A 1 70 ? -0.359 48.394 19.848 1.00 30.45 70 LEU A C 1
ATOM 540 O O . LEU A 1 70 ? -0.442 49.499 20.382 1.00 32.27 70 LEU A O 1
ATOM 545 N N . ASN A 1 71 ? -0.971 48.089 18.707 1.00 32.22 71 ASN A N 1
ATOM 546 C CA . ASN A 1 71 ? -1.829 49.037 18.004 1.00 34.93 71 ASN A CA 1
ATOM 547 C C . ASN A 1 71 ? -2.700 48.286 16.995 1.00 36.90 71 ASN A C 1
ATOM 548 O O . ASN A 1 71 ? -2.302 47.245 16.470 1.00 36.43 71 ASN A O 1
ATOM 553 N N . ASP A 1 72 ? -3.884 48.823 16.721 1.00 39.17 72 ASP A N 1
ATOM 554 C CA . ASP A 1 72 ? -4.817 48.195 15.790 1.00 41.29 72 ASP A CA 1
ATOM 555 C C . ASP A 1 72 ? -4.376 48.164 14.337 1.00 41.52 72 ASP A C 1
ATOM 556 O O . ASP A 1 72 ? -5.153 47.791 13.461 1.00 41.07 72 ASP A O 1
ATOM 561 N N . GLU A 1 73 ? -3.133 48.546 14.081 1.00 41.67 73 GLU A N 1
ATOM 562 C CA . GLU A 1 73 ? -2.616 48.547 12.720 1.00 43.20 73 GLU A CA 1
ATOM 563 C C . GLU A 1 73 ? -1.727 47.333 12.528 1.00 42.83 73 GLU A C 1
ATOM 564 O O . GLU A 1 73 ? -1.469 46.903 11.402 1.00 43.30 73 GLU A O 1
ATOM 570 N N . SER A 1 74 ? -1.263 46.787 13.647 1.00 41.46 74 SER A N 1
ATOM 571 C CA . SER A 1 74 ? -0.386 45.626 13.642 1.00 38.91 74 SER A CA 1
ATOM 572 C C . SER A 1 74 ? -1.052 44.428 12.985 1.00 37.72 74 SER A C 1
ATOM 573 O O . SER A 1 74 ? -2.275 44.295 12.995 1.00 37.64 74 SER A O 1
ATOM 576 N N . THR A 1 75 ? -0.226 43.552 12.428 1.00 36.53 75 THR A N 1
ATOM 577 C CA . THR A 1 75 ? -0.694 42.341 11.775 1.00 35.63 75 THR A CA 1
ATOM 578 C C . THR A 1 75 ? -1.526 41.511 12.752 1.00 34.72 75 THR A C 1
ATOM 579 O O . THR A 1 75 ? -2.618 41.036 12.423 1.00 33.92 75 THR A O 1
ATOM 583 N N . VAL A 1 76 ? -0.998 41.355 13.962 1.00 32.64 76 VAL A N 1
ATOM 584 C CA . VAL A 1 76 ? -1.648 40.577 15.003 1.00 28.98 76 VAL A CA 1
ATOM 585 C C . VAL A 1 76 ? -3.053 41.059 15.346 1.00 26.66 76 VAL A C 1
ATOM 586 O O . VAL A 1 76 ? -3.950 40.249 15.549 1.00 23.43 76 VAL A O 1
ATOM 590 N N . ALA A 1 77 ? -3.238 42.375 15.412 1.00 26.48 77 ALA A N 1
ATOM 591 C CA . ALA A 1 77 ? -4.539 42.953 15.739 1.00 27.28 77 ALA A CA 1
ATOM 592 C C . ALA A 1 77 ? -5.599 42.581 14.710 1.00 29.06 77 ALA A C 1
ATOM 593 O O . ALA A 1 77 ? -6.725 42.231 15.065 1.00 28.47 77 ALA A O 1
ATOM 595 N N . LYS A 1 78 ? -5.242 42.665 13.433 1.00 29.62 78 LYS A N 1
ATOM 596 C CA . LYS A 1 78 ? -6.191 42.342 12.380 1.00 31.33 78 LYS A CA 1
ATOM 597 C C . LYS A 1 78 ? -6.442 40.844 12.299 1.00 29.84 78 LYS A C 1
ATOM 598 O O . LYS A 1 78 ? -7.502 40.411 11.862 1.00 31.47 78 LYS A O 1
ATOM 604 N N . TRP A 1 79 ? -5.474 40.049 12.733 1.00 27.69 79 TRP A N 1
ATOM 605 C CA . TRP A 1 79 ? -5.663 38.607 12.737 1.00 25.22 79 TRP A CA 1
ATOM 606 C C . TRP A 1 79 ? -6.686 38.326 13.844 1.00 24.95 79 TRP A C 1
ATOM 607 O O . TRP A 1 79 ? -7.650 37.594 13.645 1.00 23.62 79 TRP A O 1
ATOM 618 N N . LEU A 1 80 ? -6.473 38.926 15.013 1.00 26.07 80 LEU A N 1
ATOM 619 C CA . LEU A 1 80 ? -7.384 38.735 16.139 1.00 27.61 80 LEU A CA 1
ATOM 620 C C . LEU A 1 80 ? -8.791 39.197 15.794 1.00 28.75 80 LEU A C 1
ATOM 621 O O . LEU A 1 80 ? -9.775 38.579 16.204 1.00 28.54 80 LEU A O 1
ATOM 626 N N . ALA A 1 81 ? -8.882 40.288 15.043 1.00 29.14 81 ALA A N 1
ATOM 627 C CA . ALA A 1 81 ? -10.174 40.824 14.635 1.00 32.13 81 ALA A CA 1
ATOM 628 C C . ALA A 1 81 ? -10.905 39.808 13.751 1.00 33.24 81 ALA A C 1
ATOM 629 O O . ALA A 1 81 ? -12.101 39.567 13.922 1.00 34.17 81 ALA A O 1
ATOM 631 N N . LYS A 1 82 ? -10.173 39.207 12.819 1.00 33.62 82 LYS A N 1
ATOM 632 C CA . LYS A 1 82 ? -10.741 38.232 11.896 1.00 35.26 82 LYS A CA 1
ATOM 633 C C . LYS A 1 82 ? -10.962 36.856 12.515 1.00 35.37 82 LYS A C 1
ATOM 634 O O . LYS A 1 82 ? -11.316 35.907 11.816 1.00 35.97 82 LYS A O 1
ATOM 640 N N . HIS A 1 83 ? -10.760 36.746 13.823 1.00 35.91 83 HIS A N 1
ATOM 641 C CA . HIS A 1 83 ? -10.937 35.471 14.511 1.00 35.79 83 HIS A CA 1
ATOM 642 C C . HIS A 1 83 ? -11.685 35.639 15.828 1.00 35.95 83 HIS A C 1
ATOM 643 O O . HIS A 1 83 ? -11.239 35.154 16.870 1.00 36.06 83 HIS A O 1
ATOM 650 N N . ASN A 1 84 ? -12.821 36.328 15.782 1.00 35.32 84 ASN A N 1
ATOM 651 C CA . ASN A 1 84 ? -13.629 36.541 16.980 1.00 35.47 84 ASN A CA 1
ATOM 652 C C . ASN A 1 84 ? -12.905 37.322 18.064 1.00 34.52 84 ASN A C 1
ATOM 653 O O . ASN A 1 84 ? -13.320 37.301 19.224 1.00 34.68 84 ASN A O 1
ATOM 658 N N . GLY A 1 85 ? -11.831 38.010 17.697 1.00 33.81 85 GLY A N 1
ATOM 659 C CA . GLY A 1 85 ? -11.080 38.763 18.685 1.00 33.62 85 GLY A CA 1
ATOM 660 C C . GLY A 1 85 ? -10.661 37.865 19.834 1.00 33.12 85 GLY A C 1
ATOM 661 O O . GLY A 1 85 ? -10.306 38.342 20.916 1.00 33.54 85 GLY A O 1
ATOM 662 N N . ARG A 1 86 ? -10.707 36.557 19.598 1.00 32.39 86 ARG A N 1
ATOM 663 C CA . ARG A 1 86 ? -10.340 35.580 20.616 1.00 32.20 86 ARG A CA 1
ATOM 664 C C . ARG A 1 86 ? -8.932 35.041 20.389 1.00 29.21 86 ARG A C 1
ATOM 665 O O . ARG A 1 86 ? -8.490 34.878 19.249 1.00 28.80 86 ARG A O 1
ATOM 673 N N . ALA A 1 87 ? -8.227 34.764 21.479 1.00 26.23 87 ALA A N 1
ATOM 674 C CA . ALA A 1 87 ? -6.878 34.231 21.376 1.00 23.76 87 ALA A CA 1
ATOM 675 C C . ALA A 1 87 ? -6.922 32.900 20.630 1.00 22.69 87 ALA A C 1
ATOM 676 O O . ALA A 1 87 ? -7.922 32.187 20.689 1.00 20.79 87 ALA A O 1
ATOM 678 N N . GLY A 1 88 ? -5.842 32.575 19.925 1.00 21.25 88 GLY A N 1
ATOM 679 C CA . GLY A 1 88 ? -5.792 31.327 19.188 1.00 21.65 88 GLY A CA 1
ATOM 680 C C . GLY A 1 88 ? -4.406 30.995 18.668 1.00 20.77 88 GLY A C 1
ATOM 681 O O . GLY A 1 88 ? -3.544 31.871 18.582 1.00 20.13 88 GLY A O 1
ATOM 682 N N . LEU A 1 89 ? -4.177 29.729 18.336 1.00 19.67 89 LEU A N 1
ATOM 683 C CA . LEU A 1 89 ? -2.880 29.329 17.809 1.00 21.65 89 LEU A CA 1
ATOM 684 C C . LEU A 1 89 ? -2.694 30.079 16.495 1.00 21.63 89 LEU A C 1
ATOM 685 O O . LEU A 1 89 ? -3.555 30.031 15.623 1.00 22.37 89 LEU A O 1
ATOM 690 N N . HIS A 1 90 ? -1.577 30.786 16.369 1.00 20.90 90 HIS A N 1
ATOM 691 C CA . HIS A 1 90 ? -1.318 31.586 15.183 1.00 21.10 90 HIS A CA 1
ATOM 692 C C . HIS A 1 90 ? -0.461 30.889 14.130 1.00 19.82 90 HIS A C 1
ATOM 693 O O . HIS A 1 90 ? -0.806 30.884 12.949 1.00 19.36 90 HIS A O 1
ATOM 700 N N . HIS A 1 91 ? 0.663 30.318 14.542 1.00 18.51 91 HIS A N 1
ATOM 701 C CA . HIS A 1 91 ? 1.504 29.596 13.596 1.00 17.90 91 HIS A CA 1
ATOM 702 C C . HIS A 1 91 ? 2.590 28.760 14.263 1.00 18.09 91 HIS A C 1
ATOM 703 O O . HIS A 1 91 ? 2.828 28.854 15.471 1.00 17.77 91 HIS A O 1
ATOM 710 N N . MET A 1 92 ? 3.226 27.918 13.460 1.00 19.72 92 MET A N 1
ATOM 711 C CA . MET A 1 92 ? 4.317 27.068 13.917 1.00 18.37 92 MET A CA 1
ATOM 712 C C . MET A 1 92 ? 5.593 27.613 13.312 1.00 17.20 92 MET A C 1
ATOM 713 O O . MET A 1 92 ? 5.609 28.018 12.158 1.00 17.29 92 MET A O 1
ATOM 718 N N . ALA A 1 93 ? 6.668 27.605 14.081 1.00 17.35 93 ALA A N 1
ATOM 719 C CA . ALA A 1 93 ? 7.942 28.052 13.569 1.00 17.57 93 ALA A CA 1
ATOM 720 C C . ALA A 1 93 ? 8.840 26.845 13.718 1.00 18.47 93 ALA A C 1
ATOM 721 O O . ALA A 1 93 ? 8.839 26.191 14.763 1.00 16.21 93 ALA A O 1
ATOM 723 N N . TRP A 1 94 ? 9.576 26.516 12.662 1.00 19.88 94 TRP A N 1
ATOM 724 C CA . TRP A 1 94 ? 10.484 25.380 12.712 1.00 19.91 94 TRP A CA 1
ATOM 725 C C . TRP A 1 94 ? 11.915 25.897 12.665 1.00 20.64 94 TRP A C 1
ATOM 726 O O . TRP A 1 94 ? 12.241 26.765 11.859 1.00 20.49 94 TRP A O 1
ATOM 737 N N . ARG A 1 95 ? 12.765 25.365 13.536 1.00 19.86 95 ARG A N 1
ATOM 738 C CA . ARG A 1 95 ? 14.148 25.805 13.622 1.00 21.32 95 ARG A CA 1
ATOM 739 C C . ARG A 1 95 ? 15.075 25.166 12.581 1.00 24.22 95 ARG A C 1
ATOM 740 O O . ARG A 1 95 ? 15.061 23.944 12.380 1.00 23.22 95 ARG A O 1
ATOM 748 N N . VAL A 1 96 ? 15.893 26.000 11.939 1.00 24.21 96 VAL A N 1
ATOM 749 C CA . VAL A 1 96 ? 16.843 25.533 10.934 1.00 23.34 96 VAL A CA 1
ATOM 750 C C . VAL A 1 96 ? 18.269 25.908 11.315 1.00 24.68 96 VAL A C 1
ATOM 751 O O . VAL A 1 96 ? 18.509 26.904 12.004 1.00 23.62 96 VAL A O 1
ATOM 755 N N . ASP A 1 97 ? 19.219 25.103 10.856 1.00 26.81 97 ASP A N 1
ATOM 756 C CA . ASP A 1 97 ? 20.624 25.347 11.148 1.00 28.99 97 ASP A CA 1
ATOM 757 C C . ASP A 1 97 ? 21.214 26.346 10.160 1.00 28.94 97 ASP A C 1
ATOM 758 O O . ASP A 1 97 ? 22.179 27.040 10.468 1.00 29.00 97 ASP A O 1
ATOM 763 N N . ASP A 1 98 ? 20.620 26.418 8.976 1.00 28.14 98 ASP A N 1
ATOM 764 C CA . ASP A 1 98 ? 21.090 27.327 7.937 1.00 30.06 98 ASP A CA 1
ATOM 765 C C . ASP A 1 98 ? 19.903 27.712 7.077 1.00 29.19 98 ASP A C 1
ATOM 766 O O . ASP A 1 98 ? 19.580 27.015 6.120 1.00 29.56 98 ASP A O 1
ATOM 771 N N . ILE A 1 99 ? 19.260 28.825 7.416 1.00 28.69 99 ILE A N 1
ATOM 772 C CA . ILE A 1 99 ? 18.085 29.261 6.682 1.00 27.92 99 ILE A CA 1
ATOM 773 C C . ILE A 1 99 ? 18.346 29.490 5.201 1.00 29.43 99 ILE A C 1
ATOM 774 O O . ILE A 1 99 ? 17.474 29.235 4.380 1.00 29.16 99 ILE A O 1
ATOM 779 N N . ASP A 1 100 ? 19.532 29.972 4.841 1.00 31.66 100 ASP A N 1
ATOM 780 C CA . ASP A 1 100 ? 19.802 30.180 3.420 1.00 33.36 100 ASP A CA 1
ATOM 781 C C . ASP A 1 100 ? 19.849 28.816 2.752 1.00 32.44 100 ASP A C 1
ATOM 782 O O . ASP A 1 100 ? 19.036 28.509 1.881 1.00 32.13 100 ASP A O 1
ATOM 787 N N . ALA A 1 101 ? 20.790 27.987 3.186 1.00 33.01 101 ALA A N 1
ATOM 788 C CA . ALA A 1 101 ? 20.933 26.644 2.633 1.00 33.99 101 ALA A CA 1
ATOM 789 C C . ALA A 1 101 ? 19.580 25.936 2.516 1.00 34.15 101 ALA A C 1
ATOM 790 O O . ALA A 1 101 ? 19.234 25.431 1.449 1.00 34.84 101 ALA A O 1
ATOM 792 N N . VAL A 1 102 ? 18.814 25.913 3.608 1.00 33.80 102 VAL A N 1
ATOM 793 C CA . VAL A 1 102 ? 17.500 25.264 3.625 1.00 32.97 102 VAL A CA 1
ATOM 794 C C . VAL A 1 102 ? 16.472 25.961 2.737 1.00 31.58 102 VAL A C 1
ATOM 795 O O . VAL A 1 102 ? 15.532 25.333 2.250 1.00 31.56 102 VAL A O 1
ATOM 799 N N . SER A 1 103 ? 16.635 27.263 2.541 1.00 32.15 103 SER A N 1
ATOM 800 C CA . SER A 1 103 ? 15.714 28.010 1.686 1.00 31.20 103 SER A CA 1
ATOM 801 C C . SER A 1 103 ? 16.009 27.615 0.233 1.00 31.74 103 SER A C 1
ATOM 802 O O . SER A 1 103 ? 15.124 27.633 -0.629 1.00 29.28 103 SER A O 1
ATOM 805 N N . ALA A 1 104 ? 17.269 27.267 -0.022 1.00 32.63 104 ALA A N 1
ATOM 806 C CA . ALA A 1 104 ? 17.704 26.851 -1.353 1.00 35.40 104 ALA A CA 1
ATOM 807 C C . ALA A 1 104 ? 17.047 25.509 -1.640 1.00 36.00 104 ALA A C 1
ATOM 808 O O . ALA A 1 104 ? 16.423 25.325 -2.680 1.00 37.48 104 ALA A O 1
ATOM 810 N N . THR A 1 105 ? 17.179 24.582 -0.695 1.00 36.80 105 THR A N 1
ATOM 811 C CA . THR A 1 105 ? 16.583 23.256 -0.825 1.00 35.42 105 THR A CA 1
ATOM 812 C C . THR A 1 105 ? 15.067 23.358 -0.982 1.00 36.86 105 THR A C 1
ATOM 813 O O . THR A 1 105 ? 14.483 22.733 -1.866 1.00 38.04 105 THR A O 1
ATOM 817 N N . LEU A 1 106 ? 14.430 24.142 -0.119 1.00 38.49 106 LEU A N 1
ATOM 818 C CA . LEU A 1 106 ? 12.980 24.304 -0.175 1.00 39.90 106 LEU A CA 1
ATOM 819 C C . LEU A 1 106 ? 12.556 24.871 -1.519 1.00 39.95 106 LEU A C 1
ATOM 820 O O . LEU A 1 106 ? 11.619 24.383 -2.141 1.00 39.64 106 LEU A O 1
ATOM 825 N N . ARG A 1 107 ? 13.261 25.904 -1.963 1.00 41.67 107 ARG A N 1
ATOM 826 C CA . ARG A 1 107 ? 12.972 26.542 -3.239 1.00 41.37 107 ARG A CA 1
ATOM 827 C C . ARG A 1 107 ? 13.089 25.531 -4.379 1.00 40.84 107 ARG A C 1
ATOM 828 O O . ARG A 1 107 ? 12.210 25.437 -5.241 1.00 38.48 107 ARG A O 1
ATOM 836 N N . GLU A 1 108 ? 14.178 24.769 -4.360 1.00 41.33 108 GLU A N 1
ATOM 837 C CA . GLU A 1 108 ? 14.444 23.750 -5.368 1.00 41.96 108 GLU A CA 1
ATOM 838 C C . GLU A 1 108 ? 13.314 22.730 -5.435 1.00 40.87 108 GLU A C 1
ATOM 839 O O . GLU A 1 108 ? 13.090 22.117 -6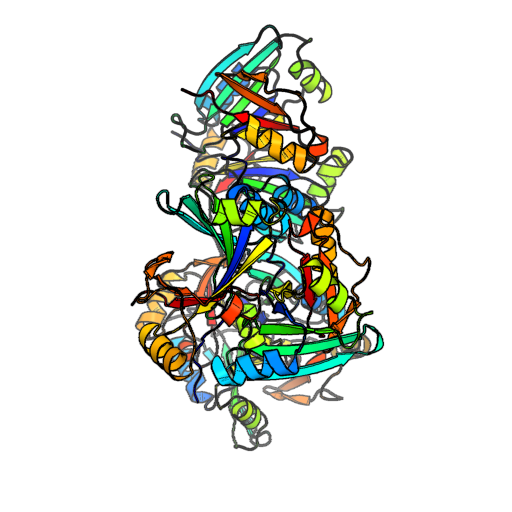.477 1.00 40.86 108 GLU A O 1
ATOM 845 N N . ARG A 1 109 ? 12.618 22.541 -4.316 1.00 39.60 109 ARG A N 1
ATOM 846 C CA . ARG A 1 109 ? 11.509 21.592 -4.248 1.00 37.55 109 ARG A CA 1
ATOM 847 C C . ARG A 1 109 ? 10.176 22.293 -4.501 1.00 37.14 109 ARG A C 1
ATOM 848 O O . ARG A 1 109 ? 9.111 21.783 -4.150 1.00 36.43 109 ARG A O 1
ATOM 856 N N . GLY A 1 110 ? 10.244 23.470 -5.113 1.00 36.45 110 GLY A N 1
ATOM 857 C CA . GLY A 1 110 ? 9.034 24.210 -5.417 1.00 38.10 110 GLY A CA 1
ATOM 858 C C . GLY A 1 110 ? 8.306 24.826 -4.234 1.00 38.93 110 GLY A C 1
ATOM 859 O O . GLY A 1 110 ? 7.093 25.033 -4.302 1.00 38.20 110 GLY A O 1
ATOM 860 N N . VAL A 1 111 ? 9.028 25.123 -3.154 1.00 39.99 111 VAL A N 1
ATOM 861 C CA . VAL A 1 111 ? 8.417 25.736 -1.974 1.00 41.74 111 VAL A CA 1
ATOM 862 C C . VAL A 1 111 ? 8.362 27.254 -2.152 1.00 42.27 111 VAL A C 1
ATOM 863 O O . VAL A 1 111 ? 9.345 27.866 -2.587 1.00 41.41 111 VAL A O 1
ATOM 867 N N . GLN A 1 112 ? 7.219 27.852 -1.812 1.00 42.64 112 GLN A N 1
ATOM 868 C CA . GLN A 1 112 ? 7.037 29.296 -1.939 1.00 43.22 112 GLN A CA 1
ATOM 869 C C . GLN A 1 112 ? 7.114 30.028 -0.592 1.00 42.65 112 GLN A C 1
ATOM 870 O O . GLN A 1 112 ? 6.321 29.758 0.313 1.00 41.60 112 GLN A O 1
ATOM 876 N N . LEU A 1 113 ? 8.066 30.957 -0.474 1.00 42.04 113 LEU A N 1
ATOM 877 C CA . LEU A 1 113 ? 8.264 31.736 0.755 1.00 41.07 113 LEU A CA 1
ATOM 878 C C . LEU A 1 113 ? 7.597 33.116 0.703 1.00 40.54 113 LEU A C 1
ATOM 879 O O . LEU A 1 113 ? 7.030 33.500 -0.316 1.00 42.80 113 LEU A O 1
ATOM 884 N N . LEU A 1 114 ? 7.666 33.860 1.804 1.00 39.12 114 LEU A N 1
ATOM 885 C CA . LEU A 1 114 ? 7.043 35.182 1.886 1.00 38.17 114 LEU A CA 1
ATOM 886 C C . LEU A 1 114 ? 8.005 36.324 1.558 1.00 37.29 114 LEU A C 1
ATOM 887 O O . LEU A 1 114 ? 7.629 37.290 0.898 1.00 36.14 114 LEU A O 1
ATOM 892 N N . TYR A 1 115 ? 9.235 36.216 2.043 1.00 36.03 115 TYR A N 1
ATOM 893 C CA . TYR A 1 115 ? 10.238 37.239 1.803 1.00 34.05 115 TYR A CA 1
ATOM 894 C C . TYR A 1 115 ? 11.263 36.751 0.792 1.00 34.09 115 TYR A C 1
ATOM 895 O O . TYR A 1 115 ? 11.579 35.558 0.744 1.00 31.80 115 TYR A O 1
ATOM 904 N N . ASP A 1 116 ? 11.783 37.675 -0.014 1.00 33.08 116 ASP A N 1
ATOM 905 C CA . ASP A 1 116 ? 12.790 37.323 -1.005 1.00 33.96 116 ASP A CA 1
ATOM 906 C C . ASP A 1 116 ? 14.031 36.927 -0.234 1.00 33.58 116 ASP A C 1
ATOM 907 O O . ASP A 1 116 ? 14.795 36.062 -0.654 1.00 34.64 116 ASP A O 1
ATOM 912 N N . GLU A 1 117 ? 14.215 37.586 0.903 1.00 33.56 117 GLU A N 1
ATOM 913 C CA . GLU A 1 117 ? 15.367 37.364 1.761 1.00 33.64 117 GLU A CA 1
ATOM 914 C C . GLU A 1 117 ? 14.950 37.186 3.213 1.00 32.41 117 GLU A C 1
ATOM 915 O O . GLU A 1 117 ? 13.955 37.760 3.666 1.00 31.14 117 GLU A O 1
ATOM 921 N N . PRO A 1 118 ? 15.714 36.390 3.968 1.00 31.26 118 PRO A N 1
ATOM 922 C CA . PRO A 1 118 ? 15.375 36.190 5.377 1.00 31.88 118 PRO A CA 1
ATOM 923 C C . PRO A 1 118 ? 15.365 37.552 6.076 1.00 31.25 118 PRO A C 1
ATOM 924 O O . PRO A 1 118 ? 16.121 38.451 5.706 1.00 31.03 118 PRO A O 1
ATOM 928 N N . LYS A 1 119 ? 14.506 37.706 7.075 1.00 30.31 119 LYS A N 1
ATOM 929 C CA . LYS A 1 119 ? 14.418 38.956 7.813 1.00 30.27 119 LYS A CA 1
ATOM 930 C C . LYS A 1 119 ? 14.792 38.695 9.267 1.00 30.40 119 LYS A C 1
ATOM 931 O O . LYS A 1 119 ? 14.633 37.579 9.766 1.00 31.03 119 LYS A O 1
ATOM 937 N N . LEU A 1 120 ? 15.289 39.720 9.949 1.00 28.95 120 LEU A N 1
ATOM 938 C CA . LEU A 1 120 ? 15.662 39.572 11.349 1.00 28.74 120 LEU A CA 1
ATOM 939 C C . LEU A 1 120 ? 14.401 39.551 12.202 1.00 28.53 120 LEU A C 1
ATOM 940 O O . LEU A 1 120 ? 13.428 40.243 11.905 1.00 27.82 120 LEU A O 1
ATOM 945 N N . GLY A 1 121 ? 14.420 38.737 13.250 1.00 28.55 121 GLY A N 1
ATOM 946 C CA . GLY A 1 121 ? 13.277 38.637 14.138 1.00 29.70 121 GLY A CA 1
ATOM 947 C C . GLY A 1 121 ? 13.741 38.678 15.578 1.00 30.82 121 GLY A C 1
ATOM 948 O O . GLY A 1 121 ? 14.661 39.426 15.903 1.00 32.32 121 GLY A O 1
ATOM 949 N N . THR A 1 122 ? 13.117 37.878 16.439 1.00 29.69 122 THR A N 1
ATOM 950 C CA . THR A 1 122 ? 13.485 37.824 17.853 1.00 29.38 122 THR A CA 1
ATOM 951 C C . THR A 1 122 ? 14.947 37.407 18.008 1.00 28.15 122 THR A C 1
ATOM 952 O O . THR A 1 122 ? 15.412 36.476 17.345 1.00 24.40 122 THR A O 1
ATOM 956 N N . GLY A 1 123 ? 15.665 38.077 18.906 1.00 27.76 123 GLY A N 1
ATOM 957 C CA . GLY A 1 123 ? 17.072 37.764 19.074 1.00 28.24 123 GLY A CA 1
ATOM 958 C C . GLY A 1 123 ? 17.676 38.074 17.715 1.00 29.10 123 GLY A C 1
ATOM 959 O O . GLY A 1 123 ? 17.099 38.837 16.944 1.00 30.49 123 GLY A O 1
ATOM 960 N N . GLY A 1 124 ? 18.820 37.497 17.390 1.00 28.65 124 GLY A N 1
ATOM 961 C CA . GLY A 1 124 ? 19.379 37.785 16.085 1.00 27.92 124 GLY A CA 1
ATOM 962 C C . GLY A 1 124 ? 18.836 36.836 15.034 1.00 26.66 124 GLY A C 1
ATOM 963 O O . GLY A 1 124 ? 19.409 36.719 13.955 1.00 27.79 124 GLY A O 1
ATOM 964 N N . ASN A 1 125 ? 17.733 36.158 15.350 1.00 25.67 125 ASN A N 1
ATOM 965 C CA . ASN A 1 125 ? 17.133 35.194 14.432 1.00 23.67 125 ASN A CA 1
ATOM 966 C C . ASN A 1 125 ? 16.886 35.726 13.030 1.00 23.42 125 ASN A C 1
ATOM 967 O O . ASN A 1 125 ? 16.409 36.845 12.841 1.00 24.02 125 ASN A O 1
ATOM 972 N N . ARG A 1 126 ? 17.215 34.901 12.047 1.00 21.86 126 ARG A N 1
ATOM 973 C CA . ARG A 1 126 ? 16.981 35.224 10.655 1.00 19.77 126 ARG A CA 1
ATOM 974 C C . ARG A 1 126 ? 15.750 34.382 10.335 1.00 19.90 126 ARG A C 1
ATOM 975 O O . ARG A 1 126 ? 15.793 33.155 10.416 1.00 19.26 126 ARG A O 1
ATOM 983 N N . ILE A 1 127 ? 14.644 35.036 10.003 1.00 20.88 127 ILE A N 1
ATOM 984 C CA . ILE A 1 127 ? 13.410 34.317 9.728 1.00 22.55 127 ILE A CA 1
ATOM 985 C C . ILE A 1 127 ? 12.831 34.533 8.347 1.00 24.76 127 ILE A C 1
ATOM 986 O O . ILE A 1 127 ? 13.278 35.387 7.589 1.00 26.49 127 ILE A O 1
ATOM 991 N N . ASN A 1 128 ? 11.799 33.750 8.060 1.00 26.47 128 ASN A N 1
ATOM 992 C CA . ASN A 1 128 ? 11.059 33.805 6.809 1.00 29.73 128 ASN A CA 1
ATOM 993 C C . ASN A 1 128 ? 9.840 32.927 7.055 1.00 32.30 128 ASN A C 1
ATOM 994 O O . ASN A 1 128 ? 9.811 32.158 8.023 1.00 31.10 128 ASN A O 1
ATOM 999 N N . PHE A 1 129 ? 8.834 33.040 6.193 1.00 34.42 129 PHE A N 1
ATOM 1000 C CA . PHE A 1 129 ? 7.625 32.246 6.347 1.00 37.55 129 PHE A CA 1
ATOM 1001 C C . PHE A 1 129 ? 7.279 31.420 5.114 1.00 40.14 129 PHE A C 1
ATOM 1002 O O . PHE A 1 129 ? 8.116 31.176 4.238 1.00 41.37 129 PHE A O 1
ATOM 1010 N N . MET A 1 130 ? 6.024 30.986 5.081 1.00 40.84 130 MET A N 1
ATOM 1011 C CA . MET A 1 130 ? 5.463 30.214 3.982 1.00 42.43 130 MET A CA 1
ATOM 1012 C C . MET A 1 130 ? 4.070 30.787 3.746 1.00 43.28 130 MET A C 1
ATOM 1013 O O . MET A 1 130 ? 3.458 31.337 4.671 1.00 42.28 130 MET A O 1
ATOM 1018 N N . HIS A 1 131 ? 3.577 30.685 2.515 1.00 44.44 131 HIS A N 1
ATOM 1019 C CA . HIS A 1 131 ? 2.240 31.180 2.216 1.00 45.90 131 HIS A CA 1
ATOM 1020 C C . HIS A 1 131 ? 1.230 30.304 2.947 1.00 45.97 131 HIS A C 1
ATOM 1021 O O . HIS A 1 131 ? 1.404 29.087 3.019 1.00 43.93 131 HIS A O 1
ATOM 1028 N N . PRO A 1 132 ? 0.167 30.911 3.510 1.00 47.35 132 PRO A N 1
ATOM 1029 C CA . PRO A 1 132 ? -0.857 30.144 4.233 1.00 48.18 132 PRO A CA 1
ATOM 1030 C C . PRO A 1 132 ? -1.434 29.005 3.388 1.00 49.52 132 PRO A C 1
ATOM 1031 O O . PRO A 1 132 ? -1.983 28.044 3.924 1.00 50.01 132 PRO A O 1
ATOM 1035 N N . LYS A 1 133 ? -1.305 29.121 2.067 1.00 50.29 133 LYS A N 1
ATOM 1036 C CA . LYS A 1 133 ? -1.784 28.086 1.154 1.00 50.82 133 LYS A CA 1
ATOM 1037 C C . LYS A 1 133 ? -0.682 27.020 1.060 1.00 50.25 133 LYS A C 1
ATOM 1038 O O . LYS A 1 133 ? -0.962 25.817 1.058 1.00 50.16 133 LYS A O 1
ATOM 1044 N N . SER A 1 134 ? 0.571 27.469 0.987 1.00 49.21 134 SER A N 1
ATOM 1045 C CA . SER A 1 134 ? 1.711 26.558 0.911 1.00 48.67 134 SER A CA 1
ATOM 1046 C C . SER A 1 134 ? 1.826 25.783 2.214 1.00 48.40 134 SER A C 1
ATOM 1047 O O . SER A 1 134 ? 2.673 24.897 2.349 1.00 49.06 134 SER A O 1
ATOM 1050 N N . GLY A 1 135 ? 0.972 26.137 3.173 1.00 47.69 135 GLY A N 1
ATOM 1051 C CA . GLY A 1 135 ? 0.956 25.472 4.466 1.00 46.00 135 GLY A CA 1
ATOM 1052 C C . GLY A 1 135 ? -0.386 24.795 4.690 1.00 44.90 135 GLY A C 1
ATOM 1053 O O . GLY A 1 135 ? -0.798 24.563 5.830 1.00 42.71 135 GLY A O 1
ATOM 1054 N N . LYS A 1 136 ? -1.068 24.488 3.587 1.00 44.04 136 LYS A N 1
ATOM 1055 C CA . LYS A 1 136 ? -2.373 23.831 3.611 1.00 43.56 136 LYS A CA 1
ATOM 1056 C C . LYS A 1 136 ? -3.314 24.382 4.683 1.00 42.54 136 LYS A C 1
ATOM 1057 O O . LYS A 1 136 ? -3.967 23.630 5.402 1.00 42.10 136 LYS A O 1
ATOM 1063 N N . GLY A 1 137 ? -3.384 25.705 4.774 1.00 42.21 137 GLY A N 1
ATOM 1064 C CA . GLY A 1 137 ? -4.245 26.338 5.756 1.00 41.04 137 GLY A CA 1
ATOM 1065 C C . GLY A 1 137 ? -3.470 26.872 6.948 1.00 40.52 137 GLY A C 1
ATOM 1066 O O . GLY A 1 137 ? -3.941 27.772 7.641 1.00 41.36 137 GLY A O 1
ATOM 1067 N N . VAL A 1 138 ? -2.280 26.324 7.186 1.00 38.78 138 VAL A N 1
ATOM 1068 C CA . VAL A 1 138 ? -1.455 26.750 8.311 1.00 37.83 138 VAL A CA 1
ATOM 1069 C C . VAL A 1 138 ? -0.257 27.599 7.890 1.00 36.77 138 VAL A C 1
ATOM 1070 O O . VAL A 1 138 ? 0.439 27.291 6.921 1.00 37.04 138 VAL A O 1
ATOM 1074 N N . LEU A 1 139 ? -0.020 28.670 8.636 1.00 35.33 139 LEU A N 1
ATOM 1075 C CA . LEU A 1 139 ? 1.104 29.560 8.371 1.00 33.48 139 LEU A CA 1
ATOM 1076 C C . LEU A 1 139 ? 2.339 28.978 9.074 1.00 30.85 139 LEU A C 1
ATOM 1077 O O . LEU A 1 139 ? 2.313 28.771 10.285 1.00 32.16 139 LEU A O 1
ATOM 1082 N N . ILE A 1 140 ? 3.407 28.702 8.329 1.00 27.84 140 ILE A N 1
ATOM 1083 C CA . ILE A 1 140 ? 4.614 28.137 8.936 1.00 26.39 140 ILE A CA 1
ATOM 1084 C C . ILE A 1 140 ? 5.855 29.020 8.801 1.00 26.91 140 ILE A C 1
ATOM 1085 O O . ILE A 1 140 ? 6.247 29.391 7.695 1.00 27.64 140 ILE A O 1
ATOM 1090 N N . GLU A 1 141 ? 6.478 29.349 9.928 1.00 24.27 141 GLU A N 1
ATOM 1091 C CA . GLU A 1 141 ? 7.677 30.182 9.909 1.00 23.77 141 GLU A CA 1
ATOM 1092 C C . GLU A 1 141 ? 8.952 29.352 9.952 1.00 22.15 141 GLU A C 1
ATOM 1093 O O . GLU A 1 141 ? 8.989 28.300 10.587 1.00 23.67 141 GLU A O 1
ATOM 1099 N N . LEU A 1 142 ? 9.982 29.823 9.251 1.00 20.85 142 LEU A N 1
ATOM 1100 C CA . LEU A 1 142 ? 11.299 29.178 9.245 1.00 21.16 142 LEU A CA 1
ATOM 1101 C C . LEU A 1 142 ? 12.133 30.082 10.153 1.00 20.97 142 LEU A C 1
ATOM 1102 O O . LEU A 1 142 ? 12.018 31.303 10.069 1.00 19.88 142 LEU A O 1
ATOM 1107 N N . THR A 1 143 ? 12.980 29.523 11.008 1.00 21.08 143 THR A N 1
ATOM 1108 C CA . THR A 1 143 ? 13.755 30.396 11.881 1.00 21.70 143 THR A CA 1
ATOM 1109 C C . THR A 1 143 ? 15.114 29.836 12.252 1.00 22.53 143 THR A C 1
ATOM 1110 O O . THR A 1 143 ? 15.228 28.708 12.714 1.00 24.21 143 THR A O 1
ATOM 1114 N N . GLN A 1 144 ? 16.149 30.641 12.026 1.00 24.21 144 GLN A N 1
ATOM 1115 C CA . GLN A 1 144 ? 17.520 30.247 12.315 1.00 25.10 144 GLN A CA 1
ATOM 1116 C C . GLN A 1 144 ? 18.136 31.110 13.399 1.00 27.11 144 GLN A C 1
ATOM 1117 O O . GLN A 1 144 ? 18.145 32.344 13.296 1.00 27.15 144 GLN A O 1
ATOM 1123 N N . TYR A 1 145 ? 18.665 30.459 14.428 1.00 28.33 145 TYR A N 1
ATOM 1124 C CA . TYR A 1 145 ? 19.317 31.173 15.514 1.00 29.78 145 TYR A CA 1
ATOM 1125 C C . TYR A 1 145 ? 20.528 31.889 14.918 1.00 31.00 145 TYR A C 1
ATOM 1126 O O . TYR A 1 145 ? 21.167 31.381 13.998 1.00 29.65 145 TYR A O 1
ATOM 1135 N N . PRO A 1 146 ? 20.853 33.080 15.441 1.00 31.70 146 PRO A N 1
ATOM 1136 C CA . PRO A 1 146 ? 21.972 33.906 14.986 1.00 34.32 146 PRO A CA 1
ATOM 1137 C C . PRO A 1 146 ? 23.317 33.218 14.886 1.00 36.59 146 PRO A C 1
ATOM 1138 O O . PRO A 1 146 ? 23.660 32.373 15.713 1.00 36.87 146 PRO A O 1
ATOM 1142 N N . LYS A 1 147 ? 24.073 33.590 13.855 1.00 39.56 147 LYS A N 1
ATOM 1143 C CA . LYS A 1 147 ? 25.403 33.040 13.639 1.00 41.81 147 LYS A CA 1
ATOM 1144 C C . LYS A 1 147 ? 25.285 31.588 13.175 1.00 43.42 147 LYS A C 1
ATOM 1145 O O . LYS A 1 147 ? 25.589 31.313 11.992 1.00 42.85 147 LYS A O 1
ATOM 1151 N N . MET B 1 1 ? 7.955 20.623 49.960 1.00 29.53 1 MET B N 1
ATOM 1152 C CA . MET B 1 1 ? 6.786 20.634 49.036 1.00 27.21 1 MET B CA 1
ATOM 1153 C C . MET B 1 1 ? 6.849 21.768 48.006 1.00 26.15 1 MET B C 1
ATOM 1154 O O . MET B 1 1 ? 5.846 22.414 47.707 1.00 25.05 1 MET B O 1
ATOM 1159 N N . SER B 1 2 ? 8.030 22.020 47.458 1.00 24.38 2 SER B N 1
ATOM 1160 C CA . SER B 1 2 ? 8.162 23.069 46.455 1.00 24.18 2 SER B CA 1
ATOM 1161 C C . SER B 1 2 ? 7.383 22.617 45.212 1.00 23.90 2 SER B C 1
ATOM 1162 O O . SER B 1 2 ? 7.405 21.438 44.863 1.00 24.21 2 SER B O 1
ATOM 1165 N N . ASN B 1 3 ? 6.677 23.536 44.558 1.00 22.41 3 ASN B N 1
ATOM 1166 C CA . ASN B 1 3 ? 5.920 23.179 43.357 1.00 21.37 3 ASN B CA 1
ATOM 1167 C C . ASN B 1 3 ? 6.877 22.689 42.269 1.00 21.10 3 ASN B C 1
ATOM 1168 O O . ASN B 1 3 ? 7.965 23.245 42.085 1.00 20.80 3 ASN B O 1
ATOM 1173 N N . GLU B 1 4 ? 6.470 21.651 41.549 1.00 18.54 4 GLU B N 1
ATOM 1174 C CA . GLU B 1 4 ? 7.293 21.105 40.482 1.00 18.86 4 GLU B CA 1
ATOM 1175 C C . GLU B 1 4 ? 6.585 21.291 39.150 1.00 17.34 4 GLU B C 1
ATOM 1176 O O . GLU B 1 4 ? 5.359 21.351 39.108 1.00 17.89 4 GLU B O 1
ATOM 1182 N N . ASP B 1 5 ? 7.357 21.381 38.070 1.00 15.30 5 ASP B N 1
ATOM 1183 C CA . ASP B 1 5 ? 6.785 21.540 36.739 1.00 14.29 5 ASP B CA 1
ATOM 1184 C C . ASP B 1 5 ? 5.738 20.448 36.515 1.00 12.43 5 ASP B C 1
ATOM 1185 O O . ASP B 1 5 ? 5.959 19.283 36.834 1.00 12.85 5 ASP B O 1
ATOM 1190 N N . LEU B 1 6 ? 4.590 20.826 35.983 1.00 11.63 6 LEU B N 1
ATOM 1191 C CA . LEU B 1 6 ? 3.545 19.850 35.718 1.00 12.20 6 LEU B CA 1
ATOM 1192 C C . LEU B 1 6 ? 3.711 19.253 34.324 1.00 12.31 6 LEU B C 1
ATOM 1193 O O . LEU B 1 6 ? 3.275 18.128 34.066 1.00 12.02 6 LEU B O 1
ATOM 1198 N N . PHE B 1 7 ? 4.366 20.004 33.442 1.00 10.59 7 PHE B N 1
ATOM 1199 C CA . PHE B 1 7 ? 4.535 19.588 32.052 1.00 11.62 7 PHE B CA 1
ATOM 1200 C C . PHE B 1 7 ? 5.962 19.283 31.630 1.00 11.00 7 PHE B C 1
ATOM 1201 O O . PHE B 1 7 ? 6.895 19.988 31.993 1.00 11.84 7 PHE B O 1
ATOM 1209 N N . ILE B 1 8 ? 6.116 18.206 30.867 1.00 14.17 8 ILE B N 1
ATOM 1210 C CA . ILE B 1 8 ? 7.427 17.758 30.404 1.00 14.70 8 ILE B CA 1
ATOM 1211 C C . ILE B 1 8 ? 7.848 18.514 29.165 1.00 13.67 8 ILE B C 1
ATOM 1212 O O . ILE B 1 8 ? 8.986 18.968 29.059 1.00 13.93 8 ILE B O 1
ATOM 1217 N N . CYS B 1 9 ? 6.907 18.660 28.242 1.00 12.58 9 CYS B N 1
ATOM 1218 C CA . CYS B 1 9 ? 7.143 19.365 26.999 1.00 11.30 9 CYS B CA 1
ATOM 1219 C C . CYS B 1 9 ? 5.830 19.329 26.225 1.00 11.39 9 CYS B C 1
ATOM 1220 O O . CYS B 1 9 ? 4.860 18.720 26.667 1.00 10.60 9 CYS B O 1
ATOM 1223 N N . ILE B 1 10 ? 5.794 20.006 25.086 1.00 11.62 10 ILE B N 1
ATOM 1224 C CA . ILE B 1 10 ? 4.607 19.990 24.253 1.00 12.40 10 ILE B CA 1
ATOM 1225 C C . ILE B 1 10 ? 4.756 18.660 23.531 1.00 13.07 10 ILE B C 1
ATOM 1226 O O . ILE B 1 10 ? 5.711 18.466 22.783 1.00 12.05 10 ILE B O 1
ATOM 1231 N N . ASP B 1 11 ? 3.846 17.726 23.786 1.00 11.87 11 ASP B N 1
ATOM 1232 C CA . ASP B 1 11 ? 3.946 16.422 23.146 1.00 12.27 11 ASP B CA 1
ATOM 1233 C C . ASP B 1 11 ? 3.727 16.514 21.637 1.00 11.98 11 ASP B C 1
ATOM 1234 O O . ASP B 1 11 ? 4.469 15.929 20.860 1.00 10.88 11 ASP B O 1
ATOM 1239 N N . HIS B 1 12 ? 2.690 17.228 21.225 1.00 12.76 12 HIS B N 1
ATOM 1240 C CA . HIS B 1 12 ? 2.436 17.382 19.803 1.00 16.42 12 HIS B CA 1
ATOM 1241 C C . HIS B 1 12 ? 1.466 18.500 19.463 1.00 16.87 12 HIS B C 1
ATOM 1242 O O . HIS B 1 12 ? 0.680 18.960 20.300 1.00 15.14 12 HIS B O 1
ATOM 1249 N N . VAL B 1 13 ? 1.558 18.952 18.218 1.00 17.81 13 VAL B N 1
ATOM 1250 C CA . VAL B 1 13 ? 0.680 19.985 17.710 1.00 17.79 13 VAL B CA 1
ATOM 1251 C C . VAL B 1 13 ? -0.230 19.252 16.743 1.00 18.21 13 VAL B C 1
ATOM 1252 O O . VAL B 1 13 ? 0.240 18.561 15.846 1.00 17.32 13 VAL B O 1
ATOM 1256 N N . ALA B 1 14 ? -1.533 19.387 16.927 1.00 20.40 14 ALA B N 1
ATOM 1257 C CA . ALA B 1 14 ? -2.458 18.713 16.040 1.00 22.05 14 ALA B CA 1
ATOM 1258 C C . ALA B 1 14 ? -2.853 19.619 14.874 1.00 24.09 14 ALA B C 1
ATOM 1259 O O . ALA B 1 14 ? -3.193 20.784 15.069 1.00 22.50 14 ALA B O 1
ATOM 1261 N N . TYR B 1 15 ? -2.793 19.068 13.664 1.00 25.54 15 TYR B N 1
ATOM 1262 C CA . TYR B 1 15 ? -3.158 19.781 12.444 1.00 27.55 15 TYR B CA 1
ATOM 1263 C C . TYR B 1 15 ? -4.304 19.015 11.779 1.00 26.60 15 TYR B C 1
ATOM 1264 O O . TYR B 1 15 ? -4.141 17.863 11.391 1.00 27.76 15 TYR B O 1
ATOM 1273 N N . ALA B 1 16 ? -5.467 19.645 11.676 1.00 26.09 16 ALA B N 1
ATOM 1274 C CA . ALA B 1 16 ? -6.625 19.010 11.063 1.00 28.91 16 ALA B CA 1
ATOM 1275 C C . ALA B 1 16 ? -6.755 19.362 9.574 1.00 32.04 16 ALA B C 1
ATOM 1276 O O . ALA B 1 16 ? -7.076 20.505 9.228 1.00 32.99 16 ALA B O 1
ATOM 1278 N N . CYS B 1 17 ? -6.505 18.377 8.708 1.00 33.42 17 CYS B N 1
ATOM 1279 C CA . CYS B 1 17 ? -6.602 18.556 7.254 1.00 35.12 17 CYS B CA 1
ATOM 1280 C C . CYS B 1 17 ? -7.553 17.518 6.680 1.00 37.20 17 CYS B C 1
ATOM 1281 O O . CYS B 1 17 ? -7.739 16.455 7.268 1.00 36.85 17 CYS B O 1
ATOM 1284 N N . PRO B 1 18 ? -8.165 17.806 5.514 1.00 38.92 18 PRO B N 1
ATOM 1285 C CA . PRO B 1 18 ? -9.103 16.867 4.890 1.00 38.71 18 PRO B CA 1
ATOM 1286 C C . PRO B 1 18 ? -8.465 15.546 4.468 1.00 38.24 18 PRO B C 1
ATOM 1287 O O . PRO B 1 18 ? -9.125 14.517 4.447 1.00 38.31 18 PRO B O 1
ATOM 1291 N N . ASP B 1 19 ? -7.180 15.572 4.143 1.00 39.20 19 ASP B N 1
ATOM 1292 C CA . ASP B 1 19 ? -6.507 14.361 3.700 1.00 40.76 19 ASP B CA 1
ATOM 1293 C C . ASP B 1 19 ? -5.183 14.128 4.414 1.00 41.06 19 ASP B C 1
ATOM 1294 O O . ASP B 1 19 ? -4.177 14.763 4.092 1.00 41.87 19 ASP B O 1
ATOM 1299 N N . ALA B 1 20 ? -5.181 13.201 5.370 1.00 40.78 20 ALA B N 1
ATOM 1300 C CA . ALA B 1 20 ? -3.975 12.893 6.132 1.00 40.68 20 ALA B CA 1
ATOM 1301 C C . ALA B 1 20 ? -2.862 12.382 5.237 1.00 40.48 20 ALA B C 1
ATOM 1302 O O . ALA B 1 20 ? -1.741 12.887 5.274 1.00 40.01 20 ALA B O 1
ATOM 1304 N N . ASP B 1 21 ? -3.172 11.366 4.441 1.00 41.21 21 ASP B N 1
ATOM 1305 C CA . ASP B 1 21 ? -2.199 10.787 3.522 1.00 41.84 21 ASP B CA 1
ATOM 1306 C C . ASP B 1 21 ? -1.574 11.907 2.691 1.00 41.41 21 ASP B C 1
ATOM 1307 O O . ASP B 1 21 ? -0.353 11.978 2.531 1.00 41.99 21 ASP B O 1
ATOM 1312 N N . GLU B 1 22 ? -2.430 12.782 2.179 1.00 40.95 22 GLU B N 1
ATOM 1313 C CA . GLU B 1 22 ? -2.014 13.930 1.380 1.00 41.96 22 GLU B CA 1
ATOM 1314 C C . GLU B 1 22 ? -1.020 14.783 2.171 1.00 41.56 22 GLU B C 1
ATOM 1315 O O . GLU B 1 22 ? 0.138 14.955 1.768 1.00 39.59 22 GLU B O 1
ATOM 1321 N N . ALA B 1 23 ? -1.483 15.299 3.307 1.00 41.66 23 ALA B N 1
ATOM 1322 C CA . ALA B 1 23 ? -0.664 16.135 4.178 1.00 40.23 23 ALA B CA 1
ATOM 1323 C C . ALA B 1 23 ? 0.630 15.423 4.527 1.00 39.87 23 ALA B C 1
ATOM 1324 O O . ALA B 1 23 ? 1.703 16.023 4.513 1.00 41.05 23 ALA B O 1
ATOM 1326 N N . SER B 1 24 ? 0.523 14.136 4.835 1.00 38.79 24 SER B N 1
ATOM 1327 C CA . SER B 1 24 ? 1.687 13.347 5.192 1.00 37.75 24 SER B CA 1
ATOM 1328 C C . SER B 1 24 ? 2.662 13.256 4.031 1.00 38.43 24 SER B C 1
ATOM 1329 O O . SER B 1 24 ? 3.875 13.268 4.229 1.00 38.37 24 SER B O 1
ATOM 1332 N N . LYS B 1 25 ? 2.130 13.152 2.818 1.00 40.30 25 LYS B N 1
ATOM 1333 C CA . LYS B 1 25 ? 2.965 13.073 1.619 1.00 41.82 25 LYS B CA 1
ATOM 1334 C C . LYS B 1 25 ? 3.759 14.368 1.500 1.00 41.07 25 LYS B C 1
ATOM 1335 O O . LYS B 1 25 ? 4.956 14.365 1.217 1.00 39.03 25 LYS B O 1
ATOM 1341 N N . TYR B 1 26 ? 3.070 15.478 1.734 1.00 42.26 26 TYR B N 1
ATOM 1342 C CA . TYR B 1 26 ? 3.677 16.803 1.673 1.00 42.86 26 TYR B CA 1
ATOM 1343 C C . TYR B 1 26 ? 4.850 16.934 2.663 1.00 42.57 26 TYR B C 1
ATOM 1344 O O . TYR B 1 26 ? 5.963 17.294 2.271 1.00 41.83 26 TYR B O 1
ATOM 1353 N N . TYR B 1 27 ? 4.607 16.625 3.937 1.00 40.10 27 TYR B N 1
ATOM 1354 C CA . TYR B 1 27 ? 5.649 16.730 4.956 1.00 38.45 27 TYR B CA 1
ATOM 1355 C C . TYR B 1 27 ? 6.887 15.907 4.638 1.00 40.08 27 TYR B C 1
ATOM 1356 O O . TYR B 1 27 ? 8.005 16.298 4.979 1.00 39.12 27 TYR B O 1
ATOM 1365 N N . GLN B 1 28 ? 6.695 14.763 3.990 1.00 41.93 28 GLN B N 1
ATOM 1366 C CA . GLN B 1 28 ? 7.822 13.900 3.657 1.00 43.96 28 GLN B CA 1
ATOM 1367 C C . GLN B 1 28 ? 8.500 14.343 2.366 1.00 45.06 28 GLN B C 1
ATOM 1368 O O . GLN B 1 28 ? 9.722 14.481 2.309 1.00 45.47 28 GLN B O 1
ATOM 1374 N N . GLU B 1 29 ? 7.695 14.559 1.330 1.00 46.72 29 GLU B N 1
ATOM 1375 C CA . GLU B 1 29 ? 8.203 14.975 0.024 1.00 47.78 29 GLU B CA 1
ATOM 1376 C C . GLU B 1 29 ? 8.931 16.312 0.121 1.00 46.90 29 GLU B C 1
ATOM 1377 O O . GLU B 1 29 ? 10.156 16.388 -0.012 1.00 46.19 29 GLU B O 1
ATOM 1383 N N . THR B 1 30 ? 8.143 17.358 0.353 1.00 45.10 30 THR B N 1
ATOM 1384 C CA . THR B 1 30 ? 8.625 18.727 0.462 1.00 43.58 30 THR B CA 1
ATOM 1385 C C . THR B 1 30 ? 9.509 19.001 1.689 1.00 42.71 30 THR B C 1
ATOM 1386 O O . THR B 1 30 ? 10.731 19.145 1.569 1.00 40.91 30 THR B O 1
ATOM 1390 N N . PHE B 1 31 ? 8.878 19.062 2.863 1.00 41.03 31 PHE B N 1
ATOM 1391 C CA . PHE B 1 31 ? 9.574 19.353 4.118 1.00 38.83 31 PHE B CA 1
ATOM 1392 C C . PHE B 1 31 ? 10.553 18.294 4.615 1.00 38.49 31 PHE B C 1
ATOM 1393 O O . PHE B 1 31 ? 11.440 18.591 5.421 1.00 38.80 31 PHE B O 1
ATOM 1401 N N . GLY B 1 32 ? 10.390 17.059 4.155 1.00 38.38 32 GLY B N 1
ATOM 1402 C CA . GLY B 1 32 ? 11.287 16.006 4.592 1.00 37.44 32 GLY B CA 1
ATOM 1403 C C . GLY B 1 32 ? 11.092 15.576 6.039 1.00 37.37 32 GLY B C 1
ATOM 1404 O O . GLY B 1 32 ? 12.057 15.238 6.730 1.00 37.12 32 GLY B O 1
ATOM 1405 N N . TRP B 1 33 ? 9.851 15.606 6.511 1.00 37.08 33 TRP B N 1
ATOM 1406 C CA . TRP B 1 33 ? 9.546 15.174 7.875 1.00 38.07 33 TRP B CA 1
ATOM 1407 C C . TRP B 1 33 ? 9.260 13.672 7.840 1.00 38.67 33 TRP B C 1
ATOM 1408 O O . TRP B 1 33 ? 8.617 13.181 6.909 1.00 38.77 33 TRP B O 1
ATOM 1419 N N . HIS B 1 34 ? 9.742 12.948 8.846 1.00 38.25 34 HIS B N 1
ATOM 1420 C CA . HIS B 1 34 ? 9.544 11.503 8.917 1.00 38.37 34 HIS B CA 1
ATOM 1421 C C . HIS B 1 34 ? 8.196 11.101 9.510 1.00 38.09 34 HIS B C 1
ATOM 1422 O O . HIS B 1 34 ? 7.762 11.650 10.525 1.00 38.29 34 HIS B O 1
ATOM 1429 N N . GLU B 1 35 ? 7.538 10.136 8.873 1.00 37.83 35 GLU B N 1
ATOM 1430 C CA . GLU B 1 35 ? 6.260 9.628 9.363 1.00 37.36 35 GLU B CA 1
ATOM 1431 C C . GLU B 1 35 ? 6.599 8.505 10.337 1.00 36.83 35 GLU B C 1
ATOM 1432 O O . GLU B 1 35 ? 7.337 7.583 9.989 1.00 37.64 35 GLU B O 1
ATOM 1438 N N . LEU B 1 36 ? 6.069 8.576 11.553 1.00 36.86 36 LEU B N 1
ATOM 1439 C CA . LEU B 1 36 ? 6.382 7.561 12.559 1.00 36.03 36 LEU B CA 1
ATOM 1440 C C . LEU B 1 36 ? 5.256 6.600 12.928 1.00 35.03 36 LEU B C 1
ATOM 1441 O O . LEU B 1 36 ? 5.506 5.551 13.515 1.00 35.57 36 LEU B O 1
ATOM 1446 N N . HIS B 1 37 ? 4.022 6.948 12.591 1.00 34.39 37 HIS B N 1
ATOM 1447 C CA . HIS B 1 37 ? 2.887 6.097 12.936 1.00 34.86 37 HIS B CA 1
ATOM 1448 C C . HIS B 1 37 ? 1.628 6.618 12.263 1.00 33.69 37 HIS B C 1
ATOM 1449 O O . HIS B 1 37 ? 1.443 7.824 12.117 1.00 33.78 37 HIS B O 1
ATOM 1456 N N . ARG B 1 38 ? 0.775 5.694 11.848 1.00 33.97 38 ARG B N 1
ATOM 1457 C CA . ARG B 1 38 ? -0.483 6.034 11.206 1.00 35.32 38 ARG B CA 1
ATOM 1458 C C . ARG B 1 38 ? -1.528 5.182 11.901 1.00 35.08 38 ARG B C 1
ATOM 1459 O O . ARG B 1 38 ? -1.308 3.995 12.141 1.00 35.60 38 ARG B O 1
ATOM 1467 N N . GLU B 1 39 ? -2.661 5.783 12.238 1.00 34.60 39 GLU B N 1
ATOM 1468 C CA . GLU B 1 39 ? -3.705 5.050 12.931 1.00 34.43 39 GLU B CA 1
ATOM 1469 C C . GLU B 1 39 ? -5.059 5.470 12.408 1.00 33.98 39 GLU B C 1
ATOM 1470 O O . GLU B 1 39 ? -5.253 6.622 12.030 1.00 33.24 39 GLU B O 1
ATOM 1476 N N . GLU B 1 40 ? -5.999 4.535 12.395 1.00 33.29 40 GLU B N 1
ATOM 1477 C CA . GLU B 1 40 ? -7.342 4.826 11.920 1.00 34.80 40 GLU B CA 1
ATOM 1478 C C . GLU B 1 40 ? -8.381 4.264 12.896 1.00 36.12 40 GLU B C 1
ATOM 1479 O O . GLU B 1 40 ? -8.374 3.067 13.201 1.00 35.85 40 GLU B O 1
ATOM 1485 N N . ASN B 1 41 ? -9.264 5.127 13.393 1.00 36.30 41 ASN B N 1
ATOM 1486 C CA . ASN B 1 41 ? -10.295 4.693 14.330 1.00 38.89 41 ASN B CA 1
ATOM 1487 C C . ASN B 1 41 ? -11.726 4.953 13.862 1.00 39.31 41 ASN B C 1
ATOM 1488 O O . ASN B 1 41 ? -12.206 6.080 13.899 1.00 38.65 41 ASN B O 1
ATOM 1493 N N . PRO B 1 42 ? -12.433 3.899 13.429 1.00 40.97 42 PRO B N 1
ATOM 1494 C CA . PRO B 1 42 ? -13.816 4.047 12.963 1.00 42.23 42 PRO B CA 1
ATOM 1495 C C . PRO B 1 42 ? -14.762 4.610 14.031 1.00 43.22 42 PRO B C 1
ATOM 1496 O O . PRO B 1 42 ? -15.584 5.480 13.743 1.00 42.75 42 PRO B O 1
ATOM 1500 N N . GLU B 1 43 ? -14.640 4.110 15.258 1.00 44.34 43 GLU B N 1
ATOM 1501 C CA . GLU B 1 43 ? -15.477 4.566 16.367 1.00 45.13 43 GLU B CA 1
ATOM 1502 C C . GLU B 1 43 ? -15.670 6.075 16.305 1.00 44.43 43 GLU B C 1
ATOM 1503 O O . GLU B 1 43 ? -16.793 6.574 16.261 1.00 43.83 43 GLU B O 1
ATOM 1509 N N . GLN B 1 44 ? -14.555 6.794 16.294 1.00 43.64 44 GLN B N 1
ATOM 1510 C CA . GLN B 1 44 ? -14.574 8.247 16.253 1.00 42.88 44 GLN B CA 1
ATOM 1511 C C . GLN B 1 44 ? -14.533 8.839 14.842 1.00 41.07 44 GLN B C 1
ATOM 1512 O O . GLN B 1 44 ? -14.767 10.034 14.661 1.00 42.13 44 GLN B O 1
ATOM 1518 N N . GLY B 1 45 ? -14.245 8.001 13.850 1.00 39.04 45 GLY B N 1
ATOM 1519 C CA . GLY B 1 45 ? -14.189 8.464 12.474 1.00 36.26 45 GLY B CA 1
ATOM 1520 C C . GLY B 1 45 ? -13.010 9.374 12.198 1.00 35.68 45 GLY B C 1
ATOM 1521 O O . GLY B 1 45 ? -13.143 10.404 11.531 1.00 35.76 45 GLY B O 1
ATOM 1522 N N . VAL B 1 46 ? -11.841 8.989 12.697 1.00 33.94 46 VAL B N 1
ATOM 1523 C CA . VAL B 1 46 ? -10.650 9.798 12.508 1.00 32.15 46 VAL B CA 1
ATOM 1524 C C . VAL B 1 46 ? -9.429 8.978 12.111 1.00 30.05 46 VAL B C 1
ATOM 1525 O O . VAL B 1 46 ? -9.287 7.814 12.491 1.00 28.19 46 VAL B O 1
ATOM 1529 N N . VAL B 1 47 ? -8.556 9.602 11.332 1.00 28.03 47 VAL B N 1
ATOM 1530 C CA . VAL B 1 47 ? -7.307 8.989 10.909 1.00 27.70 47 VAL B CA 1
ATOM 1531 C C . VAL B 1 47 ? -6.224 9.945 11.411 1.00 27.66 47 VAL B C 1
ATOM 1532 O O . VAL B 1 47 ? -6.334 11.155 11.216 1.00 28.45 47 VAL B O 1
ATOM 1536 N N . GLU B 1 48 ? -5.193 9.409 12.060 1.00 24.27 48 GLU B N 1
ATOM 1537 C CA . GLU B 1 48 ? -4.127 10.237 12.607 1.00 23.91 48 GLU B CA 1
ATOM 1538 C C . GLU B 1 48 ? -2.763 9.804 12.157 1.00 22.05 48 GLU B C 1
ATOM 1539 O O . GLU B 1 48 ? -2.496 8.619 12.023 1.00 20.84 48 GLU B O 1
ATOM 1545 N N . ILE B 1 49 ? -1.887 10.774 11.948 1.00 21.83 49 ILE B N 1
ATOM 1546 C CA . ILE B 1 49 ? -0.539 10.463 11.534 1.00 23.33 49 ILE B CA 1
ATOM 1547 C C . ILE B 1 49 ? 0.450 11.305 12.325 1.00 24.12 49 ILE B C 1
ATOM 1548 O O . ILE B 1 49 ? 0.326 12.528 12.391 1.00 25.34 49 ILE B O 1
ATOM 1553 N N . MET B 1 50 ? 1.421 10.628 12.932 1.00 23.75 50 MET B N 1
ATOM 1554 C CA . MET B 1 50 ? 2.447 11.267 13.741 1.00 22.35 50 MET B CA 1
ATOM 1555 C C . MET B 1 50 ? 3.714 11.574 12.928 1.00 23.87 50 MET B C 1
ATOM 1556 O O . MET B 1 50 ? 4.428 10.658 12.498 1.00 22.08 50 MET B O 1
ATOM 1561 N N . MET B 1 51 ? 3.984 12.868 12.737 1.00 24.08 51 MET B N 1
ATOM 1562 C CA . MET B 1 51 ? 5.151 13.332 11.990 1.00 23.04 51 MET B CA 1
ATOM 1563 C C . MET B 1 51 ? 6.181 13.984 12.906 1.00 24.82 51 MET B C 1
ATOM 1564 O O . MET B 1 51 ? 5.830 14.788 13.771 1.00 26.22 51 MET B O 1
ATOM 1569 N N . ALA B 1 52 ? 7.449 13.640 12.702 1.00 24.01 52 ALA B N 1
ATOM 1570 C CA . ALA B 1 52 ? 8.546 14.198 13.475 1.00 23.78 52 ALA B CA 1
ATOM 1571 C C . ALA B 1 52 ? 9.585 14.742 12.489 1.00 26.24 52 ALA B C 1
ATOM 1572 O O . ALA B 1 52 ? 9.662 14.286 11.347 1.00 26.11 52 ALA B O 1
ATOM 1574 N N . PRO B 1 53 ? 10.391 15.729 12.915 1.00 26.93 53 PRO B N 1
ATOM 1575 C CA . PRO B 1 53 ? 11.424 16.330 12.063 1.00 26.85 53 PRO B CA 1
ATOM 1576 C C . PRO B 1 53 ? 12.671 15.454 11.907 1.00 27.69 53 PRO B C 1
ATOM 1577 O O . PRO B 1 53 ? 13.503 15.696 11.033 1.00 28.73 53 PRO B O 1
ATOM 1581 N N . ALA B 1 54 ? 12.812 14.453 12.770 1.00 26.56 54 ALA B N 1
ATOM 1582 C CA . ALA B 1 54 ? 13.945 13.537 12.696 1.00 26.80 54 ALA B CA 1
ATOM 1583 C C . ALA B 1 54 ? 13.403 12.114 12.671 1.00 26.97 54 ALA B C 1
ATOM 1584 O O . ALA B 1 54 ? 12.220 11.895 12.922 1.00 27.21 54 ALA B O 1
ATOM 1586 N N . ALA B 1 55 ? 14.265 11.150 12.362 1.00 27.81 55 ALA B N 1
ATOM 1587 C CA . ALA B 1 55 ? 13.852 9.752 12.302 1.00 27.35 55 ALA B CA 1
ATOM 1588 C C . ALA B 1 55 ? 13.582 9.248 13.708 1.00 27.31 55 ALA B C 1
ATOM 1589 O O . ALA B 1 55 ? 12.572 8.599 13.968 1.00 27.09 55 ALA B O 1
ATOM 1591 N N . LYS B 1 56 ? 14.502 9.543 14.613 1.00 27.26 56 LYS B N 1
ATOM 1592 C CA . LYS B 1 56 ? 14.350 9.139 15.998 1.00 28.97 56 LYS B CA 1
ATOM 1593 C C . LYS B 1 56 ? 13.958 10.367 16.817 1.00 27.65 56 LYS B C 1
ATOM 1594 O O . LYS B 1 56 ? 14.436 11.471 16.567 1.00 26.65 56 LYS B O 1
ATOM 1600 N N . LEU B 1 57 ? 13.071 10.173 17.782 1.00 26.18 57 LEU B N 1
ATOM 1601 C CA . LEU B 1 57 ? 12.622 11.267 18.627 1.00 23.85 57 LEU B CA 1
ATOM 1602 C C . LEU B 1 57 ? 13.591 11.453 19.769 1.00 22.18 57 LEU B C 1
ATOM 1603 O O . LEU B 1 57 ? 14.168 10.487 20.246 1.00 24.25 57 LEU B O 1
ATOM 1608 N N . THR B 1 58 ? 13.794 12.698 20.184 1.00 20.42 58 THR B N 1
ATOM 1609 C CA . THR B 1 58 ? 14.645 12.975 21.332 1.00 18.33 58 THR B CA 1
ATOM 1610 C C . THR B 1 58 ? 13.631 13.128 22.467 1.00 16.74 58 THR B C 1
ATOM 1611 O O . THR B 1 58 ? 12.483 13.478 22.217 1.00 14.95 58 THR B O 1
ATOM 1615 N N . GLU B 1 59 ? 14.050 12.853 23.697 1.00 15.59 59 GLU B N 1
ATOM 1616 C CA . GLU B 1 59 ? 13.163 12.942 24.846 1.00 17.38 59 GLU B CA 1
ATOM 1617 C C . GLU B 1 59 ? 12.083 14.022 24.779 1.00 16.89 59 GLU B C 1
ATOM 1618 O O . GLU B 1 59 ? 10.898 13.713 24.928 1.00 18.30 59 GLU B O 1
ATOM 1624 N N . HIS B 1 60 ? 12.477 15.275 24.551 1.00 15.68 60 HIS B N 1
ATOM 1625 C CA . HIS B 1 60 ? 11.506 16.373 24.499 1.00 16.54 60 HIS B CA 1
ATOM 1626 C C . HIS B 1 60 ? 11.147 16.887 23.105 1.00 16.33 60 HIS B C 1
ATOM 1627 O O . HIS B 1 60 ? 10.697 18.027 22.962 1.00 17.65 60 HIS B O 1
ATOM 1634 N N . MET B 1 61 ? 11.324 16.064 22.079 1.00 16.86 61 MET B N 1
ATOM 1635 C CA . MET B 1 61 ? 11.019 16.495 20.711 1.00 16.81 61 MET B CA 1
ATOM 1636 C C . MET B 1 61 ? 9.536 16.469 20.416 1.00 17.38 61 MET B C 1
ATOM 1637 O O . MET B 1 61 ? 8.892 15.433 20.574 1.00 17.12 61 MET B O 1
ATOM 1642 N N . THR B 1 62 ? 8.996 17.605 19.972 1.00 17.37 62 THR B N 1
ATOM 1643 C CA . THR B 1 62 ? 7.572 17.690 19.660 1.00 17.51 62 THR B CA 1
ATOM 1644 C C . THR B 1 62 ? 7.272 17.175 18.255 1.00 17.71 62 THR B C 1
ATOM 1645 O O . THR B 1 62 ? 8.049 17.392 17.330 1.00 18.50 62 THR B O 1
ATOM 1649 N N . GLN B 1 63 ? 6.132 16.508 18.105 1.00 16.22 63 GLN B N 1
ATOM 1650 C CA . GLN B 1 63 ? 5.712 15.963 16.818 1.00 17.35 63 GLN B CA 1
ATOM 1651 C C . GLN B 1 63 ? 4.488 16.727 16.326 1.00 15.65 63 GLN B C 1
ATOM 1652 O O . GLN B 1 63 ? 3.881 17.483 17.077 1.00 16.88 63 GLN B O 1
ATOM 1658 N N . VAL B 1 64 ? 4.144 16.532 15.056 1.00 16.23 64 VAL B N 1
ATOM 1659 C CA . VAL B 1 64 ? 2.955 17.145 14.464 1.00 15.85 64 VAL B CA 1
ATOM 1660 C C . VAL B 1 64 ? 1.974 15.998 14.247 1.00 16.55 64 VAL B C 1
ATOM 1661 O O . VAL B 1 64 ? 2.321 14.997 13.623 1.00 20.89 64 VAL B O 1
ATOM 1665 N N . GLN B 1 65 ? 0.764 16.124 14.776 1.00 18.71 65 GLN B N 1
ATOM 1666 C CA . GLN B 1 65 ? -0.244 15.080 14.624 1.00 18.09 65 GLN B CA 1
ATOM 1667 C C . GLN B 1 65 ? -1.283 15.479 13.597 1.00 19.60 65 GLN B C 1
ATOM 1668 O O . GLN B 1 65 ? -2.121 16.332 13.855 1.00 18.39 65 GLN B O 1
ATOM 1674 N N . VAL B 1 66 ? -1.231 14.838 12.434 1.00 22.09 66 VAL B N 1
ATOM 1675 C CA . VAL B 1 66 ? -2.170 15.109 11.356 1.00 21.79 66 VAL B CA 1
ATOM 1676 C C . VAL B 1 66 ? -3.496 14.398 11.592 1.00 23.19 66 VAL B C 1
ATOM 1677 O O . VAL B 1 66 ? -3.540 13.178 11.724 1.00 24.63 66 VAL B O 1
ATOM 1681 N N . MET B 1 67 ? -4.572 15.167 11.657 1.00 24.53 67 MET B N 1
ATOM 1682 C CA . MET B 1 67 ? -5.900 14.611 11.857 1.00 28.71 67 MET B CA 1
ATOM 1683 C C . MET B 1 67 ? -6.658 14.777 10.545 1.00 31.67 67 MET B C 1
ATOM 1684 O O . MET B 1 67 ? -6.377 15.696 9.776 1.00 32.45 67 MET B O 1
ATOM 1689 N N . ALA B 1 68 ? -7.617 13.897 10.291 1.00 34.18 68 ALA B N 1
ATOM 1690 C CA . ALA B 1 68 ? -8.408 13.975 9.071 1.00 36.46 68 ALA B CA 1
ATOM 1691 C C . ALA B 1 68 ? -9.663 13.133 9.209 1.00 38.45 68 ALA B C 1
ATOM 1692 O O . ALA B 1 68 ? -9.623 12.026 9.739 1.00 38.75 68 ALA B O 1
ATOM 1694 N N . PRO B 1 69 ? -10.804 13.659 8.748 1.00 40.36 69 PRO B N 1
ATOM 1695 C CA . PRO B 1 69 ? -12.072 12.932 8.828 1.00 41.50 69 PRO B CA 1
ATOM 1696 C C . PRO B 1 69 ? -12.099 11.750 7.863 1.00 42.61 69 PRO B C 1
ATOM 1697 O O . PRO B 1 69 ? -11.514 11.801 6.776 1.00 41.29 69 PRO B O 1
ATOM 1701 N N . LEU B 1 70 ? -12.771 10.681 8.275 1.00 44.40 70 LEU B N 1
ATOM 1702 C CA . LEU B 1 70 ? -12.887 9.485 7.450 1.00 46.52 70 LEU B CA 1
ATOM 1703 C C . LEU B 1 70 ? -14.247 9.519 6.776 1.00 47.37 70 LEU B C 1
ATOM 1704 O O . LEU B 1 70 ? -14.507 8.787 5.821 1.00 48.27 70 LEU B O 1
ATOM 1709 N N . ASN B 1 71 ? -15.103 10.393 7.297 1.00 48.66 71 ASN B N 1
ATOM 1710 C CA . ASN B 1 71 ? -16.456 10.590 6.801 1.00 49.33 71 ASN B CA 1
ATOM 1711 C C . ASN B 1 71 ? -16.891 11.986 7.240 1.00 50.48 71 ASN B C 1
ATOM 1712 O O . ASN B 1 71 ? -16.106 12.714 7.847 1.00 51.71 71 ASN B O 1
ATOM 1717 N N . ASP B 1 72 ? -18.134 12.363 6.953 1.00 50.70 72 ASP B N 1
ATOM 1718 C CA . ASP B 1 72 ? -18.611 13.688 7.336 1.00 51.01 72 ASP B CA 1
ATOM 1719 C C . ASP B 1 72 ? -19.316 13.744 8.687 1.00 51.02 72 ASP B C 1
ATOM 1720 O O . ASP B 1 72 ? -19.911 14.763 9.042 1.00 50.88 72 ASP B O 1
ATOM 1725 N N . GLU B 1 73 ? -19.249 12.654 9.443 1.00 50.20 73 GLU B N 1
ATOM 1726 C CA . GLU B 1 73 ? -19.870 12.622 10.764 1.00 50.66 73 GLU B CA 1
ATOM 1727 C C . GLU B 1 73 ? -18.786 12.693 11.845 1.00 50.02 73 GLU B C 1
ATOM 1728 O O . GLU B 1 73 ? -19.084 12.753 13.041 1.00 49.62 73 GLU B O 1
ATOM 1734 N N . SER B 1 74 ? -17.526 12.697 11.409 1.00 49.04 74 SER B N 1
ATOM 1735 C CA . SER B 1 74 ? -16.389 12.758 12.325 1.00 46.91 74 SER B CA 1
ATOM 1736 C C . SER B 1 74 ? -16.252 14.136 12.952 1.00 45.34 74 SER B C 1
ATOM 1737 O O . SER B 1 74 ? -16.502 15.153 12.303 1.00 44.84 74 SER B O 1
ATOM 1740 N N . THR B 1 75 ? -15.847 14.162 14.218 1.00 43.52 75 THR B N 1
ATOM 1741 C CA . THR B 1 75 ? -15.671 15.416 14.935 1.00 42.45 75 THR B CA 1
ATOM 1742 C C . THR B 1 75 ? -14.698 16.312 14.180 1.00 41.40 75 THR B C 1
ATOM 1743 O O . THR B 1 75 ? -14.836 17.532 14.177 1.00 41.34 75 THR B O 1
ATOM 1747 N N . VAL B 1 76 ? -13.715 15.692 13.538 1.00 40.75 76 VAL B N 1
ATOM 1748 C CA . VAL B 1 76 ? -12.711 16.416 12.772 1.00 41.29 76 VAL B CA 1
ATOM 1749 C C . VAL B 1 76 ? -13.276 17.048 11.497 1.00 41.78 76 VAL B C 1
ATOM 1750 O O . VAL B 1 76 ? -12.822 18.112 11.070 1.00 40.58 76 VAL B O 1
ATOM 1754 N N . ALA B 1 77 ? -14.254 16.390 10.881 1.00 42.51 77 ALA B N 1
ATOM 1755 C CA . ALA B 1 77 ? -14.851 16.922 9.658 1.00 43.17 77 ALA B CA 1
ATOM 1756 C C . ALA B 1 77 ? -15.583 18.203 10.016 1.00 43.22 77 ALA B C 1
ATOM 1757 O O . ALA B 1 77 ? -15.437 19.222 9.336 1.00 44.18 77 ALA B O 1
ATOM 1759 N N . LYS B 1 78 ? -16.359 18.140 11.097 1.00 41.95 78 LYS B N 1
ATOM 1760 C CA . LYS B 1 78 ? -17.114 19.290 11.577 1.00 40.81 78 LYS B CA 1
ATOM 1761 C C . LYS B 1 78 ? -16.175 20.463 11.808 1.00 39.68 78 LYS B C 1
ATOM 1762 O O . LYS B 1 78 ? -16.397 21.561 11.299 1.00 39.02 78 LYS B O 1
ATOM 1768 N N . TRP B 1 79 ? -15.130 20.220 12.591 1.00 37.84 79 TRP B N 1
ATOM 1769 C CA . TRP B 1 79 ? -14.156 21.254 12.896 1.00 36.92 79 TRP B CA 1
ATOM 1770 C C . TRP B 1 79 ? -13.700 21.915 11.599 1.00 37.01 79 TRP B C 1
ATOM 1771 O O . TRP B 1 79 ? -13.784 23.135 11.457 1.00 36.17 79 TRP B O 1
ATOM 1782 N N . LEU B 1 80 ? -13.217 21.103 10.659 1.00 36.05 80 LEU B N 1
ATOM 1783 C CA . LEU B 1 80 ? -12.757 21.612 9.377 1.00 36.22 80 LEU B CA 1
ATOM 1784 C C . LEU B 1 80 ? -13.819 22.522 8.785 1.00 37.25 80 LEU B C 1
ATOM 1785 O O . LEU B 1 80 ? -13.505 23.575 8.224 1.00 36.70 80 LEU B O 1
ATOM 1790 N N . ALA B 1 81 ? -15.076 22.110 8.921 1.00 36.76 81 ALA B N 1
ATOM 1791 C CA . ALA B 1 81 ? -16.190 22.893 8.415 1.00 38.84 81 ALA B CA 1
ATOM 1792 C C . ALA B 1 81 ? -16.267 24.201 9.195 1.00 39.48 81 ALA B C 1
ATOM 1793 O O . ALA B 1 81 ? -16.386 25.282 8.608 1.00 39.09 81 ALA B O 1
ATOM 1795 N N . LYS B 1 82 ? -16.201 24.087 10.522 1.00 40.55 82 LYS B N 1
ATOM 1796 C CA . LYS B 1 82 ? -16.255 25.238 11.420 1.00 40.56 82 LYS B CA 1
ATOM 1797 C C . LYS B 1 82 ? -15.182 26.252 11.056 1.00 40.67 82 LYS B C 1
ATOM 1798 O O . LYS B 1 82 ? -15.398 27.453 11.150 1.00 41.78 82 LYS B O 1
ATOM 1804 N N . HIS B 1 83 ? -14.017 25.765 10.648 1.00 41.08 83 HIS B N 1
ATOM 1805 C CA . HIS B 1 83 ? -12.931 26.644 10.250 1.00 41.40 83 HIS B CA 1
ATOM 1806 C C . HIS B 1 83 ? -12.948 26.819 8.730 1.00 41.89 83 HIS B C 1
ATOM 1807 O O . HIS B 1 83 ? -11.915 26.986 8.069 1.00 41.18 83 HIS B O 1
ATOM 1814 N N . ASN B 1 84 ? -14.162 26.773 8.196 1.00 41.44 84 ASN B N 1
ATOM 1815 C CA . ASN B 1 84 ? -14.411 26.947 6.777 1.00 42.38 84 ASN B CA 1
ATOM 1816 C C . ASN B 1 84 ? -13.537 26.144 5.823 1.00 42.50 84 ASN B C 1
ATOM 1817 O O . ASN B 1 84 ? -12.807 26.713 5.007 1.00 42.95 84 ASN B O 1
ATOM 1822 N N . GLY B 1 85 ? -13.632 24.821 5.920 1.00 41.10 85 GLY B N 1
ATOM 1823 C CA . GLY B 1 85 ? -12.867 23.955 5.046 1.00 40.38 85 GLY B CA 1
ATOM 1824 C C . GLY B 1 85 ? -11.390 24.267 5.014 1.00 41.63 85 GLY B C 1
ATOM 1825 O O . GLY B 1 85 ? -10.655 23.738 4.181 1.00 42.03 85 GLY B O 1
ATOM 1826 N N . ARG B 1 86 ? -10.948 25.132 5.918 1.00 43.15 86 ARG B N 1
ATOM 1827 C CA . ARG B 1 86 ? -9.541 25.499 5.983 1.00 43.47 86 ARG B CA 1
ATOM 1828 C C . ARG B 1 86 ? -8.812 24.613 6.980 1.00 42.74 86 ARG B C 1
ATOM 1829 O O . ARG B 1 86 ? -9.117 24.621 8.168 1.00 42.84 86 ARG B O 1
ATOM 1837 N N . ALA B 1 87 ? -7.851 23.842 6.495 1.00 42.15 87 ALA B N 1
ATOM 1838 C CA . ALA B 1 87 ? -7.079 23.001 7.385 1.00 42.53 87 ALA B CA 1
ATOM 1839 C C . ALA B 1 87 ? -6.324 23.974 8.296 1.00 42.45 87 ALA B C 1
ATOM 1840 O O . ALA B 1 87 ? -6.162 25.153 7.960 1.00 42.71 87 ALA B O 1
ATOM 1842 N N . GLY B 1 88 ? -5.871 23.496 9.447 1.00 40.97 88 GLY B N 1
ATOM 1843 C CA . GLY B 1 88 ? -5.146 24.379 10.342 1.00 38.43 88 GLY B CA 1
ATOM 1844 C C . GLY B 1 88 ? -4.848 23.783 11.698 1.00 35.45 88 GLY B C 1
ATOM 1845 O O . GLY B 1 88 ? -5.419 22.761 12.079 1.00 35.02 88 GLY B O 1
ATOM 1846 N N . LEU B 1 89 ? -3.937 24.423 12.422 1.00 32.53 89 LEU B N 1
ATOM 1847 C CA . LEU B 1 89 ? -3.570 23.971 13.752 1.00 30.09 89 LEU B CA 1
ATOM 1848 C C . LEU B 1 89 ? -4.874 23.694 14.508 1.00 27.94 89 LEU B C 1
ATOM 1849 O O . LEU B 1 89 ? -5.761 24.543 14.548 1.00 27.21 89 LEU B O 1
ATOM 1854 N N . HIS B 1 90 ? -4.997 22.500 15.080 1.00 25.58 90 HIS B N 1
ATOM 1855 C CA . HIS B 1 90 ? -6.210 22.105 15.801 1.00 25.00 90 HIS B CA 1
ATOM 1856 C C . HIS B 1 90 ? -6.018 22.250 17.302 1.00 24.20 90 HIS B C 1
ATOM 1857 O O . HIS B 1 90 ? -6.857 22.817 18.013 1.00 23.14 90 HIS B O 1
ATOM 1864 N N . HIS B 1 91 ? -4.925 21.704 17.805 1.00 22.80 91 HIS B N 1
ATOM 1865 C CA . HIS B 1 91 ? -4.656 21.876 19.210 1.00 21.90 91 HIS B CA 1
ATOM 1866 C C . HIS B 1 91 ? -3.225 21.572 19.546 1.00 20.58 91 HIS B C 1
ATOM 1867 O O . HIS B 1 91 ? -2.418 21.160 18.704 1.00 18.99 91 HIS B O 1
ATOM 1874 N N . MET B 1 92 ? -2.932 21.796 20.810 1.00 16.74 92 MET B N 1
ATOM 1875 C CA . MET B 1 92 ? -1.623 21.603 21.345 1.00 15.33 92 MET B CA 1
ATOM 1876 C C . MET B 1 92 ? -1.825 20.554 22.442 1.00 13.80 92 MET B C 1
ATOM 1877 O O . MET B 1 92 ? -2.827 20.572 23.154 1.00 10.23 92 MET B O 1
ATOM 1882 N N . ALA B 1 93 ? -0.903 19.609 22.546 1.00 12.78 93 ALA B N 1
ATOM 1883 C CA . ALA B 1 93 ? -0.999 18.592 23.576 1.00 11.15 93 ALA B CA 1
ATOM 1884 C C . ALA B 1 93 ? 0.275 18.702 24.402 1.00 12.53 93 ALA B C 1
ATOM 1885 O O . ALA B 1 93 ? 1.382 18.787 23.844 1.00 10.93 93 ALA B O 1
ATOM 1887 N N . TRP B 1 94 ? 0.116 18.725 25.723 1.00 9.38 94 TRP B N 1
ATOM 1888 C CA . TRP B 1 94 ? 1.251 18.823 26.627 1.00 12.16 94 TRP B CA 1
ATOM 1889 C C . TRP B 1 94 ? 1.446 17.496 27.358 1.00 14.13 94 TRP B C 1
ATOM 1890 O O . TRP B 1 94 ? 0.504 16.947 27.929 1.00 12.95 94 TRP B O 1
ATOM 1901 N N . ARG B 1 95 ? 2.673 16.983 27.341 1.00 13.17 95 ARG B N 1
ATOM 1902 C CA . ARG B 1 95 ? 2.968 15.722 28.000 1.00 11.91 95 ARG B CA 1
ATOM 1903 C C . ARG B 1 95 ? 3.125 15.896 29.515 1.00 13.35 95 ARG B C 1
ATOM 1904 O O . ARG B 1 95 ? 3.716 16.872 29.984 1.00 12.79 95 ARG B O 1
ATOM 1912 N N . VAL B 1 96 ? 2.588 14.948 30.277 1.00 12.35 96 VAL B N 1
ATOM 1913 C CA . VAL B 1 96 ? 2.703 14.988 31.729 1.00 13.26 96 VAL B CA 1
ATOM 1914 C C . VAL B 1 96 ? 3.122 13.616 32.210 1.00 14.13 96 VAL B C 1
ATOM 1915 O O . VAL B 1 96 ? 2.865 12.616 31.544 1.00 17.13 96 VAL B O 1
ATOM 1919 N N . ASP B 1 97 ? 3.764 13.564 33.368 1.00 15.22 97 ASP B N 1
ATOM 1920 C CA . ASP B 1 97 ? 4.218 12.295 33.912 1.00 17.65 97 ASP B CA 1
ATOM 1921 C C . ASP B 1 97 ? 3.104 11.521 34.615 1.00 17.82 97 ASP B C 1
ATOM 1922 O O . ASP B 1 97 ? 3.089 10.294 34.593 1.00 19.24 97 ASP B O 1
ATOM 1927 N N . ASP B 1 98 ? 2.171 12.242 35.225 1.00 16.18 98 ASP B N 1
ATOM 1928 C CA . ASP B 1 98 ? 1.071 11.618 35.958 1.00 16.35 98 ASP B CA 1
ATOM 1929 C C . ASP B 1 98 ? -0.171 12.458 35.721 1.00 14.58 98 ASP B C 1
ATOM 1930 O O . ASP B 1 98 ? -0.366 13.485 36.374 1.00 14.87 98 ASP B O 1
ATOM 1935 N N . ILE B 1 99 ? -1.015 12.012 34.798 1.00 12.57 99 ILE B N 1
ATOM 1936 C CA . ILE B 1 99 ? -2.202 12.761 34.450 1.00 10.29 99 ILE B CA 1
ATOM 1937 C C . ILE B 1 99 ? -3.198 12.925 35.595 1.00 11.70 99 ILE B C 1
ATOM 1938 O O . ILE B 1 99 ? -3.825 13.977 35.716 1.00 10.97 99 ILE B O 1
ATOM 1943 N N . ASP B 1 100 ? -3.352 11.907 36.440 1.00 12.37 100 ASP B N 1
ATOM 1944 C CA . ASP B 1 100 ? -4.278 12.035 37.569 1.00 12.60 100 ASP B CA 1
ATOM 1945 C C . ASP B 1 100 ? -3.837 13.157 38.517 1.00 12.46 100 ASP B C 1
ATOM 1946 O O . ASP B 1 100 ? -4.639 13.999 38.913 1.00 12.29 100 ASP B O 1
ATOM 1951 N N . ALA B 1 101 ? -2.560 13.171 38.878 1.00 11.84 101 ALA B N 1
ATOM 1952 C CA . ALA B 1 101 ? -2.049 14.201 39.781 1.00 11.81 101 ALA B CA 1
ATOM 1953 C C . ALA B 1 101 ? -2.091 15.590 39.138 1.00 11.97 101 ALA B C 1
ATOM 1954 O O . ALA B 1 101 ? -2.570 16.557 39.739 1.00 11.56 101 ALA B O 1
ATOM 1956 N N . VAL B 1 102 ? -1.595 15.698 37.910 1.00 12.26 102 VAL B N 1
ATOM 1957 C CA . VAL B 1 102 ? -1.617 16.987 37.230 1.00 11.28 102 VAL B CA 1
ATOM 1958 C C . VAL B 1 102 ? -3.058 17.477 37.107 1.00 12.46 102 VAL B C 1
ATOM 1959 O O . VAL B 1 102 ? -3.322 18.668 37.252 1.00 12.72 102 VAL B O 1
ATOM 1963 N N . SER B 1 103 ? -3.994 16.564 36.859 1.00 10.59 103 SER B N 1
ATOM 1964 C CA . SER B 1 103 ? -5.396 16.962 36.730 1.00 12.37 103 SER B CA 1
ATOM 1965 C C . SER B 1 103 ? -5.940 17.490 38.056 1.00 11.52 103 SER B C 1
ATOM 1966 O O . SER B 1 103 ? -6.602 18.528 38.097 1.00 14.02 103 SER B O 1
ATOM 1969 N N . ALA B 1 104 ? -5.660 16.780 39.141 1.00 11.69 104 ALA B N 1
ATOM 1970 C CA . ALA B 1 104 ? -6.107 17.224 40.457 1.00 14.36 104 ALA B CA 1
ATOM 1971 C C . ALA B 1 104 ? -5.553 18.635 40.743 1.00 13.79 104 ALA B C 1
ATOM 1972 O O . ALA B 1 104 ? -6.292 19.536 41.118 1.00 13.73 104 ALA B O 1
ATOM 1974 N N . THR B 1 105 ? -4.249 18.827 40.548 1.00 16.19 105 THR B N 1
ATOM 1975 C CA . THR B 1 105 ? -3.629 20.139 40.793 1.00 14.44 105 THR B CA 1
ATOM 1976 C C . THR B 1 105 ? -4.281 21.237 39.958 1.00 15.96 105 THR B C 1
ATOM 1977 O O . THR B 1 105 ? -4.639 22.295 40.474 1.00 17.39 105 THR B O 1
ATOM 1981 N N . LEU B 1 106 ? -4.431 20.982 38.663 1.00 16.19 106 LEU B N 1
ATOM 1982 C CA . LEU B 1 106 ? -5.039 21.946 37.753 1.00 17.06 106 LEU B CA 1
ATOM 1983 C C . LEU B 1 106 ? -6.449 22.375 38.177 1.00 18.54 106 LEU B C 1
ATOM 1984 O O . LEU B 1 106 ? -6.813 23.553 38.062 1.00 18.43 106 LEU B O 1
ATOM 1989 N N . ARG B 1 107 ? -7.243 21.419 38.655 1.00 19.92 107 ARG B N 1
ATOM 1990 C CA . ARG B 1 107 ? -8.603 21.709 39.097 1.00 20.15 107 ARG B CA 1
ATOM 1991 C C . ARG B 1 107 ? -8.616 22.632 40.322 1.00 19.89 107 ARG B C 1
ATOM 1992 O O . ARG B 1 107 ? -9.481 23.497 40.436 1.00 18.88 107 ARG B O 1
ATOM 2000 N N . GLU B 1 108 ? -7.664 22.454 41.236 1.00 19.60 108 GLU B N 1
ATOM 2001 C CA . GLU B 1 108 ? -7.617 23.308 42.425 1.00 22.78 108 GLU B CA 1
ATOM 2002 C C . GLU B 1 108 ? -7.371 24.753 41.996 1.00 22.79 108 GLU B C 1
ATOM 2003 O O . GLU B 1 108 ? -7.777 25.701 42.675 1.00 22.81 108 GLU B O 1
ATOM 2009 N N . ARG B 1 109 ? -6.688 24.920 40.873 1.00 21.41 109 ARG B N 1
ATOM 2010 C CA . ARG B 1 109 ? -6.376 26.257 40.391 1.00 20.66 109 ARG B CA 1
ATOM 2011 C C . ARG B 1 109 ? -7.455 26.806 39.478 1.00 21.08 109 ARG B C 1
ATOM 2012 O O . ARG B 1 109 ? -7.256 27.827 38.828 1.00 21.92 109 ARG B O 1
ATOM 2020 N N . GLY B 1 110 ? -8.592 26.113 39.422 1.00 21.19 110 GLY B N 1
ATOM 2021 C CA . GLY B 1 110 ? -9.710 26.575 38.615 1.00 19.47 110 GLY B CA 1
ATOM 2022 C C . GLY B 1 110 ? -9.803 26.134 37.165 1.00 19.99 110 GLY B C 1
ATOM 2023 O O . GLY B 1 110 ? -10.608 26.684 36.411 1.00 20.02 110 GLY B O 1
ATOM 2024 N N . VAL B 1 111 ? -8.999 25.155 36.763 1.00 20.65 111 VAL B N 1
ATOM 2025 C CA . VAL B 1 111 ? -9.037 24.678 35.384 1.00 22.13 111 VAL B CA 1
ATOM 2026 C C . VAL B 1 111 ? -10.202 23.704 35.178 1.00 24.55 111 VAL B C 1
ATOM 2027 O O . VAL B 1 111 ? -10.515 22.910 36.065 1.00 23.24 111 VAL B O 1
ATOM 2031 N N . GLN B 1 112 ? -10.850 23.787 34.016 1.00 25.66 112 GLN B N 1
ATOM 2032 C CA . GLN B 1 112 ? -11.972 22.905 33.676 1.00 27.48 112 GLN B CA 1
ATOM 2033 C C . GLN B 1 112 ? -11.499 21.859 32.674 1.00 26.43 112 GLN B C 1
ATOM 2034 O O . GLN B 1 112 ? -10.885 22.208 31.659 1.00 25.91 112 GLN B O 1
ATOM 2040 N N . LEU B 1 113 ? -11.789 20.588 32.945 1.00 25.10 113 LEU B N 1
ATOM 2041 C CA . LEU B 1 113 ? -11.403 19.511 32.036 1.00 22.46 113 LEU B CA 1
ATOM 2042 C C . LEU B 1 113 ? -12.635 18.897 31.374 1.00 23.99 113 LEU B C 1
ATOM 2043 O O . LEU B 1 113 ? -13.690 18.777 32.000 1.00 23.03 113 LEU B O 1
ATOM 2048 N N . LEU B 1 114 ? -12.478 18.501 30.110 1.00 23.97 114 LEU B N 1
ATOM 2049 C CA . LEU B 1 114 ? -13.547 17.913 29.304 1.00 24.23 114 LEU B CA 1
ATOM 2050 C C . LEU B 1 114 ? -14.097 16.635 29.916 1.00 24.40 114 LEU B C 1
ATOM 2051 O O . LEU B 1 114 ? -15.309 16.447 29.985 1.00 26.44 114 LEU B O 1
ATOM 2056 N N . TYR B 1 115 ? -13.208 15.756 30.361 1.00 24.43 115 TYR B N 1
ATOM 2057 C CA . TYR B 1 115 ? -13.621 14.491 30.962 1.00 24.18 115 TYR B CA 1
ATOM 2058 C C . TYR B 1 115 ? -13.310 14.455 32.456 1.00 23.29 115 TYR B C 1
ATOM 2059 O O . TYR B 1 115 ? -12.302 14.994 32.902 1.00 20.57 115 TYR B O 1
ATOM 2068 N N . ASP B 1 116 ? -14.178 13.809 33.226 1.00 23.00 116 ASP B N 1
ATOM 2069 C CA . ASP B 1 116 ? -13.966 13.676 34.662 1.00 23.63 116 ASP B CA 1
ATOM 2070 C C . ASP B 1 116 ? -12.795 12.733 34.854 1.00 23.33 116 ASP B C 1
ATOM 2071 O O . ASP B 1 116 ? -12.013 12.866 35.794 1.00 23.60 116 ASP B O 1
ATOM 2076 N N . GLU B 1 117 ? -12.689 11.774 33.946 1.00 22.35 117 GLU B N 1
ATOM 2077 C CA . GLU B 1 117 ? -11.637 10.779 34.016 1.00 22.84 117 GLU B CA 1
ATOM 2078 C C . GLU B 1 117 ? -10.873 10.720 32.699 1.00 21.14 117 GLU B C 1
ATOM 2079 O O . GLU B 1 117 ? -11.434 10.978 31.639 1.00 19.70 117 GLU B O 1
ATOM 2085 N N . PRO B 1 118 ? -9.579 10.385 32.754 1.00 20.30 118 PRO B N 1
ATOM 2086 C CA . PRO B 1 118 ? -8.755 10.295 31.551 1.00 21.03 118 PRO B CA 1
ATOM 2087 C C . PRO B 1 118 ? -9.328 9.300 30.548 1.00 21.99 118 PRO B C 1
ATOM 2088 O O . PRO B 1 118 ? -9.864 8.265 30.929 1.00 20.00 118 PRO B O 1
ATOM 2092 N N . LYS B 1 119 ? -9.206 9.625 29.267 1.00 22.49 119 LYS B N 1
ATOM 2093 C CA . LYS B 1 119 ? -9.673 8.752 28.197 1.00 25.30 119 LYS B CA 1
ATOM 2094 C C . LYS B 1 119 ? -8.439 8.040 27.641 1.00 25.46 119 LYS B C 1
ATOM 2095 O O . LYS B 1 119 ? -7.305 8.451 27.906 1.00 26.48 119 LYS B O 1
ATOM 2101 N N . LEU B 1 120 ? -8.656 6.975 26.877 1.00 26.31 120 LEU B N 1
ATOM 2102 C CA . LEU B 1 120 ? -7.552 6.227 26.289 1.00 27.81 120 LEU B CA 1
ATOM 2103 C C . LEU B 1 120 ? -7.215 6.822 24.927 1.00 28.47 120 LEU B C 1
ATOM 2104 O O . LEU B 1 120 ? -8.075 6.914 24.062 1.00 26.16 120 LEU B O 1
ATOM 2109 N N . GLY B 1 121 ? -5.961 7.229 24.746 1.00 30.27 121 GLY B N 1
ATOM 2110 C CA . GLY B 1 121 ? -5.552 7.825 23.486 1.00 31.70 121 GLY B CA 1
ATOM 2111 C C . GLY B 1 121 ? -4.787 6.880 22.582 1.00 33.19 121 GLY B C 1
ATOM 2112 O O . GLY B 1 121 ? -4.855 5.659 22.747 1.00 34.18 121 GLY B O 1
ATOM 2113 N N . THR B 1 122 ? -4.055 7.439 21.622 1.00 32.40 122 THR B N 1
ATOM 2114 C CA . THR B 1 122 ? -3.288 6.619 20.698 1.00 32.41 122 THR B CA 1
ATOM 2115 C C . THR B 1 122 ? -2.062 6.052 21.392 1.00 32.28 122 THR B C 1
ATOM 2116 O O . THR B 1 122 ? -1.440 6.715 22.223 1.00 30.88 122 THR B O 1
ATOM 2120 N N . GLY B 1 123 ? -1.731 4.808 21.070 1.00 30.81 123 GLY B N 1
ATOM 2121 C CA . GLY B 1 123 ? -0.573 4.185 21.679 1.00 31.16 123 GLY B CA 1
ATOM 2122 C C . GLY B 1 123 ? -0.752 3.833 23.146 1.00 30.55 123 GLY B C 1
ATOM 2123 O O . GLY B 1 123 ? 0.176 3.344 23.792 1.00 31.84 123 GLY B O 1
ATOM 2124 N N . GLY B 1 124 ? -1.936 4.082 23.687 1.00 28.62 124 GLY B N 1
ATOM 2125 C CA . GLY B 1 124 ? -2.164 3.754 25.081 1.00 26.57 124 GLY B CA 1
ATOM 2126 C C . GLY B 1 124 ? -1.988 4.931 26.018 1.00 25.46 124 GLY B C 1
ATOM 2127 O O . GLY B 1 124 ? -1.982 4.772 27.234 1.00 25.09 124 GLY B O 1
ATOM 2128 N N . ASN B 1 125 ? -1.831 6.119 25.455 1.00 23.09 125 ASN B N 1
ATOM 2129 C CA . ASN B 1 125 ? -1.681 7.305 26.271 1.00 22.54 125 ASN B CA 1
ATOM 2130 C C . ASN B 1 125 ? -3.010 7.539 26.970 1.00 21.52 125 ASN B C 1
ATOM 2131 O O . ASN B 1 125 ? -4.053 7.101 26.492 1.00 21.61 125 ASN B O 1
ATOM 2136 N N . ARG B 1 126 ? -2.962 8.208 28.114 1.00 20.76 126 ARG B N 1
ATOM 2137 C CA . ARG B 1 126 ? -4.172 8.554 28.840 1.00 20.88 126 ARG B CA 1
ATOM 2138 C C . ARG B 1 126 ? -4.295 10.053 28.557 1.00 20.03 126 ARG B C 1
ATOM 2139 O O . ARG B 1 126 ? -3.315 10.790 28.688 1.00 18.71 126 ARG B O 1
ATOM 2147 N N . ILE B 1 127 ? -5.479 10.507 28.155 1.00 19.03 127 ILE B N 1
ATOM 2148 C CA . ILE B 1 127 ? -5.638 11.917 27.806 1.00 17.55 127 ILE B CA 1
ATOM 2149 C C . ILE B 1 127 ? -6.891 12.585 28.344 1.00 18.27 127 ILE B C 1
ATOM 2150 O O . ILE B 1 127 ? -7.811 11.927 28.813 1.00 20.82 127 ILE B O 1
ATOM 2155 N N . ASN B 1 128 ? -6.916 13.909 28.246 1.00 16.12 128 ASN B N 1
ATOM 2156 C CA . ASN B 1 128 ? -8.044 14.715 28.686 1.00 17.31 128 ASN B CA 1
ATOM 2157 C C . ASN B 1 128 ? -7.738 16.075 28.077 1.00 19.07 128 ASN B C 1
ATOM 2158 O O . ASN B 1 128 ? -6.633 16.283 27.571 1.00 18.35 128 ASN B O 1
ATOM 2163 N N . PHE B 1 129 ? -8.698 16.993 28.113 1.00 20.13 129 PHE B N 1
ATOM 2164 C CA . PHE B 1 129 ? -8.491 18.317 27.542 1.00 21.91 129 PHE B CA 1
ATOM 2165 C C . PHE B 1 129 ? -8.897 19.416 28.515 1.00 26.08 129 PHE B C 1
ATOM 2166 O O . PHE B 1 129 ? -9.756 19.207 29.370 1.00 26.52 129 PHE B O 1
ATOM 2174 N N . MET B 1 130 ? -8.277 20.584 28.379 1.00 29.62 130 MET B N 1
ATOM 2175 C CA . MET B 1 130 ? -8.577 21.719 29.244 1.00 35.55 130 MET B CA 1
ATOM 2176 C C . MET B 1 130 ? -9.514 22.667 28.519 1.00 40.48 130 MET B C 1
ATOM 2177 O O . MET B 1 130 ? -9.079 23.405 27.631 1.00 42.92 130 MET B O 1
ATOM 2182 N N . HIS B 1 131 ? -10.790 22.645 28.902 1.00 44.70 131 HIS B N 1
ATOM 2183 C CA . HIS B 1 131 ? -11.809 23.493 28.283 1.00 48.64 131 HIS B CA 1
ATOM 2184 C C . HIS B 1 131 ? -11.226 24.757 27.669 1.00 50.43 131 HIS B C 1
ATOM 2185 O O . HIS B 1 131 ? -10.425 25.446 28.297 1.00 49.97 131 HIS B O 1
ATOM 2192 N N . PRO B 1 132 ? -11.622 25.072 26.423 1.00 52.46 132 PRO B N 1
ATOM 2193 C CA . PRO B 1 132 ? -11.144 26.257 25.705 1.00 53.13 132 PRO B CA 1
ATOM 2194 C C . PRO B 1 132 ? -11.003 27.490 26.599 1.00 53.72 132 PRO B C 1
ATOM 2195 O O . PRO B 1 132 ? -10.032 28.239 26.488 1.00 53.86 132 PRO B O 1
ATOM 2199 N N . LYS B 1 133 ? -11.971 27.690 27.488 1.00 54.34 133 LYS B N 1
ATOM 2200 C CA . LYS B 1 133 ? -11.941 28.826 28.400 1.00 54.93 133 LYS B CA 1
ATOM 2201 C C . LYS B 1 133 ? -10.770 28.692 29.358 1.00 55.15 133 LYS B C 1
ATOM 2202 O O . LYS B 1 133 ? -10.292 29.680 29.918 1.00 55.57 133 LYS B O 1
ATOM 2208 N N . SER B 1 134 ? -10.314 27.458 29.538 1.00 54.91 134 SER B N 1
ATOM 2209 C CA . SER B 1 134 ? -9.199 27.168 30.426 1.00 54.63 134 SER B CA 1
ATOM 2210 C C . SER B 1 134 ? -7.878 27.266 29.678 1.00 55.30 134 SER B C 1
ATOM 2211 O O . SER B 1 134 ? -6.901 27.802 30.200 1.00 55.85 134 SER B O 1
ATOM 2214 N N . GLY B 1 135 ? -7.848 26.741 28.458 1.00 55.46 135 GLY B N 1
ATOM 2215 C CA . GLY B 1 135 ? -6.636 26.815 27.667 1.00 55.58 135 GLY B CA 1
ATOM 2216 C C . GLY B 1 135 ? -6.504 28.234 27.147 1.00 56.19 135 GLY B C 1
ATOM 2217 O O . GLY B 1 135 ? -5.460 28.631 26.628 1.00 57.42 135 GLY B O 1
ATOM 2218 N N . LYS B 1 136 ? -7.585 28.996 27.303 1.00 55.95 136 LYS B N 1
ATOM 2219 C CA . LYS B 1 136 ? -7.659 30.387 26.866 1.00 55.31 136 LYS B CA 1
ATOM 2220 C C . LYS B 1 136 ? -7.658 30.553 25.351 1.00 53.93 136 LYS B C 1
ATOM 2221 O O . LYS B 1 136 ? -6.627 30.863 24.749 1.00 54.26 136 LYS B O 1
ATOM 2227 N N . GLY B 1 137 ? -8.829 30.355 24.745 1.00 52.33 137 GLY B N 1
ATOM 2228 C CA . GLY B 1 137 ? -8.962 30.484 23.302 1.00 49.21 137 GLY B CA 1
ATOM 2229 C C . GLY B 1 137 ? -8.430 29.274 22.556 1.00 46.95 137 GLY B C 1
ATOM 2230 O O . GLY B 1 137 ? -8.750 29.057 21.383 1.00 47.32 137 GLY B O 1
ATOM 2231 N N . VAL B 1 138 ? -7.602 28.488 23.238 1.00 43.25 138 VAL B N 1
ATOM 2232 C CA . VAL B 1 138 ? -7.028 27.290 22.642 1.00 39.63 138 VAL B CA 1
ATOM 2233 C C . VAL B 1 138 ? -7.447 26.047 23.418 1.00 36.41 138 VAL B C 1
ATOM 2234 O O . VAL B 1 138 ? -7.624 26.081 24.639 1.00 36.21 138 VAL B O 1
ATOM 2238 N N . LEU B 1 139 ? -7.624 24.953 22.693 1.00 32.21 139 LEU B N 1
ATOM 2239 C CA . LEU B 1 139 ? -7.992 23.689 23.300 1.00 28.04 139 LEU B CA 1
ATOM 2240 C C . LEU B 1 139 ? -6.665 23.018 23.634 1.00 22.82 139 LEU B C 1
ATOM 2241 O O . LEU B 1 139 ? -5.879 22.741 22.740 1.00 23.10 139 LEU B O 1
ATOM 2246 N N . ILE B 1 140 ? -6.392 22.774 24.910 1.00 19.73 140 ILE B N 1
ATOM 2247 C CA . ILE B 1 140 ? -5.119 22.146 25.271 1.00 16.65 140 ILE B CA 1
ATOM 2248 C C . ILE B 1 140 ? -5.311 20.714 25.749 1.00 17.33 140 ILE B C 1
ATOM 2249 O O . ILE B 1 140 ? -6.210 20.421 26.535 1.00 17.72 140 ILE B O 1
ATOM 2254 N N . GLU B 1 141 ? -4.466 19.816 25.268 1.00 14.73 141 GLU B N 1
ATOM 2255 C CA . GLU B 1 141 ? -4.586 18.422 25.651 1.00 14.96 141 GLU B CA 1
ATOM 2256 C C . GLU B 1 141 ? -3.511 18.053 26.642 1.00 15.13 141 GLU B C 1
ATOM 2257 O O . GLU B 1 141 ? -2.410 18.601 26.597 1.00 13.90 141 GLU B O 1
ATOM 2263 N N . LEU B 1 142 ? -3.855 17.144 27.550 1.00 14.05 142 LEU B N 1
ATOM 2264 C CA . LEU B 1 142 ? -2.928 16.619 28.539 1.00 13.92 142 LEU B CA 1
ATOM 2265 C C . LEU B 1 142 ? -2.684 15.206 28.040 1.00 12.41 142 LEU B C 1
ATOM 2266 O O . LEU B 1 142 ? -3.630 14.490 27.719 1.00 11.16 142 LEU B O 1
ATOM 2271 N N . THR B 1 143 ? -1.423 14.807 27.961 1.00 13.04 143 THR B N 1
ATOM 2272 C CA . THR B 1 143 ? -1.090 13.473 27.496 1.00 14.61 143 THR B CA 1
ATOM 2273 C C . THR B 1 143 ? -0.072 12.784 28.382 1.00 14.98 143 THR B C 1
ATOM 2274 O O . THR B 1 143 ? 0.994 13.338 28.669 1.00 15.24 143 THR B O 1
ATOM 2278 N N . GLN B 1 144 ? -0.400 11.571 28.809 1.00 15.36 144 GLN B N 1
ATOM 2279 C CA . GLN B 1 144 ? 0.512 10.798 29.631 1.00 17.02 144 GLN B CA 1
ATOM 2280 C C . GLN B 1 144 ? 0.888 9.527 28.889 1.00 18.30 144 GLN B C 1
ATOM 2281 O O . GLN B 1 144 ? 0.016 8.772 28.468 1.00 18.43 144 GLN B O 1
ATOM 2287 N N . TYR B 1 145 ? 2.183 9.280 28.739 1.00 20.64 145 TYR B N 1
ATOM 2288 C CA . TYR B 1 145 ? 2.625 8.072 28.066 1.00 22.69 145 TYR B CA 1
ATOM 2289 C C . TYR B 1 145 ? 2.308 6.893 28.974 1.00 26.78 145 TYR B C 1
ATOM 2290 O O . TYR B 1 145 ? 2.459 6.983 30.193 1.00 25.18 145 TYR B O 1
ATOM 2299 N N . PRO B 1 146 ? 1.857 5.772 28.386 1.00 30.33 146 PRO B N 1
ATOM 2300 C CA . PRO B 1 146 ? 1.509 4.568 29.140 1.00 33.55 146 PRO B CA 1
ATOM 2301 C C . PRO B 1 146 ? 2.725 3.986 29.819 1.00 36.82 146 PRO B C 1
ATOM 2302 O O . PRO B 1 146 ? 3.701 3.638 29.157 1.00 38.80 146 PRO B O 1
ATOM 2306 N N . LYS B 1 147 ? 2.668 3.895 31.143 1.00 39.43 147 LYS B N 1
ATOM 2307 C CA . LYS B 1 147 ? 3.765 3.345 31.921 1.00 42.13 147 LYS B CA 1
ATOM 2308 C C . LYS B 1 147 ? 3.226 2.828 33.249 1.00 42.88 147 LYS B C 1
ATOM 2309 O O . LYS B 1 147 ? 3.236 1.592 33.446 1.00 43.37 147 LYS B O 1
ATOM 2315 N N . ASN C 1 3 ? 52.819 11.669 58.670 1.00 52.40 3 ASN C N 1
ATOM 2316 C CA . ASN C 1 3 ? 51.414 11.539 58.180 1.00 51.94 3 ASN C CA 1
ATOM 2317 C C . ASN C 1 3 ? 50.439 11.287 59.337 1.00 50.23 3 ASN C C 1
ATOM 2318 O O . ASN C 1 3 ? 50.798 11.427 60.514 1.00 50.52 3 ASN C O 1
ATOM 2323 N N . GLU C 1 4 ? 49.210 10.911 58.993 1.00 46.82 4 GLU C N 1
ATOM 2324 C CA . GLU C 1 4 ? 48.171 10.646 59.986 1.00 42.86 4 GLU C CA 1
ATOM 2325 C C . GLU C 1 4 ? 46.858 10.289 59.286 1.00 38.33 4 GLU C C 1
ATOM 2326 O O . GLU C 1 4 ? 46.803 10.178 58.059 1.00 36.61 4 GLU C O 1
ATOM 2332 N N . ASP C 1 5 ? 45.802 10.118 60.075 1.00 33.26 5 ASP C N 1
ATOM 2333 C CA . ASP C 1 5 ? 44.494 9.785 59.527 1.00 27.73 5 ASP C CA 1
ATOM 2334 C C . ASP C 1 5 ? 43.762 11.035 59.058 1.00 24.48 5 ASP C C 1
ATOM 2335 O O . ASP C 1 5 ? 43.612 11.999 59.803 1.00 24.20 5 ASP C O 1
ATOM 2340 N N . LEU C 1 6 ? 43.306 11.012 57.815 1.00 21.28 6 LEU C N 1
ATOM 2341 C CA . LEU C 1 6 ? 42.580 12.138 57.262 1.00 17.48 6 LEU C CA 1
ATOM 2342 C C . LEU C 1 6 ? 41.074 11.969 57.473 1.00 16.20 6 LEU C C 1
ATOM 2343 O O . LEU C 1 6 ? 40.325 12.947 57.460 1.00 16.72 6 LEU C O 1
ATOM 2348 N N . PHE C 1 7 ? 40.651 10.725 57.690 1.00 14.35 7 PHE C N 1
ATOM 2349 C CA . PHE C 1 7 ? 39.241 10.388 57.844 1.00 11.85 7 PHE C CA 1
ATOM 2350 C C . PHE C 1 7 ? 38.828 9.721 59.163 1.00 11.63 7 PHE C C 1
ATOM 2351 O O . PHE C 1 7 ? 39.430 8.741 59.608 1.00 11.14 7 PHE C O 1
ATOM 2359 N N . ILE C 1 8 ? 37.783 10.265 59.777 1.00 12.96 8 ILE C N 1
ATOM 2360 C CA . ILE C 1 8 ? 37.264 9.756 61.048 1.00 12.67 8 ILE C CA 1
ATOM 2361 C C . ILE C 1 8 ? 36.540 8.416 60.863 1.00 13.24 8 ILE C C 1
ATOM 2362 O O . ILE C 1 8 ? 36.746 7.464 61.619 1.00 11.08 8 ILE C O 1
ATOM 2367 N N . CYS C 1 9 ? 35.693 8.346 59.846 1.00 10.80 9 CYS C N 1
ATOM 2368 C CA . CYS C 1 9 ? 34.947 7.128 59.569 1.00 12.39 9 CYS C CA 1
ATOM 2369 C C . CYS C 1 9 ? 34.136 7.376 58.311 1.00 11.38 9 CYS C C 1
ATOM 2370 O O . CYS C 1 9 ? 34.116 8.492 57.797 1.00 11.35 9 CYS C O 1
ATOM 2373 N N . ILE C 1 10 ? 33.496 6.330 57.801 1.00 11.51 10 ILE C N 1
ATOM 2374 C CA . ILE C 1 10 ? 32.636 6.477 56.637 1.00 10.63 10 ILE C CA 1
ATOM 2375 C C . ILE C 1 10 ? 31.385 7.144 57.231 1.00 10.44 10 ILE C C 1
ATOM 2376 O O . ILE C 1 10 ? 30.709 6.554 58.079 1.00 10.78 10 ILE C O 1
ATOM 2381 N N . ASP C 1 11 ? 31.095 8.372 56.820 1.00 10.58 11 ASP C N 1
ATOM 2382 C CA . ASP C 1 11 ? 29.932 9.072 57.353 1.00 11.73 11 ASP C CA 1
ATOM 2383 C C . ASP C 1 11 ? 28.645 8.415 56.899 1.00 11.37 11 ASP C C 1
ATOM 2384 O O . ASP C 1 11 ? 27.769 8.112 57.712 1.00 10.04 11 ASP C O 1
ATOM 2389 N N . HIS C 1 12 ? 28.523 8.204 55.593 1.00 11.26 12 HIS C N 1
ATOM 2390 C CA . HIS C 1 12 ? 27.343 7.550 55.065 1.00 10.85 12 HIS C CA 1
ATOM 2391 C C . HIS C 1 12 ? 27.534 6.999 53.667 1.00 12.95 12 HIS C C 1
ATOM 2392 O O . HIS C 1 12 ? 28.472 7.374 52.949 1.00 10.48 12 HIS C O 1
ATOM 2399 N N . VAL C 1 13 ? 26.632 6.086 53.312 1.00 13.48 13 VAL C N 1
ATOM 2400 C CA . VAL C 1 13 ? 26.589 5.449 52.000 1.00 13.57 13 VAL C CA 1
ATOM 2401 C C . VAL C 1 13 ? 25.279 5.938 51.385 1.00 14.18 13 VAL C C 1
ATOM 2402 O O . VAL C 1 13 ? 24.220 5.795 51.999 1.00 14.12 13 VAL C O 1
ATOM 2406 N N . ALA C 1 14 ? 25.338 6.520 50.190 1.00 13.95 14 ALA C N 1
ATOM 2407 C CA . ALA C 1 14 ? 24.122 7.012 49.555 1.00 13.73 14 ALA C CA 1
ATOM 2408 C C . ALA C 1 14 ? 23.502 5.989 48.621 1.00 14.69 14 ALA C C 1
ATOM 2409 O O . ALA C 1 14 ? 24.183 5.339 47.826 1.00 18.05 14 ALA C O 1
ATOM 2411 N N . TYR C 1 15 ? 22.192 5.870 48.726 1.00 12.80 15 TYR C N 1
ATOM 2412 C CA . TYR C 1 15 ? 21.421 4.943 47.929 1.00 12.93 15 TYR C CA 1
ATOM 2413 C C . TYR C 1 15 ? 20.443 5.791 47.109 1.00 13.39 15 TYR C C 1
ATOM 2414 O O . TYR C 1 15 ? 19.556 6.439 47.658 1.00 12.03 15 TYR C O 1
ATOM 2423 N N . ALA C 1 16 ? 20.625 5.822 45.797 1.00 11.81 16 ALA C N 1
ATOM 2424 C CA . ALA C 1 16 ? 19.723 6.598 44.967 1.00 12.18 16 ALA C CA 1
ATOM 2425 C C . ALA C 1 16 ? 18.593 5.668 44.532 1.00 12.48 16 ALA C C 1
ATOM 2426 O O . ALA C 1 16 ? 18.822 4.504 44.205 1.00 12.66 16 ALA C O 1
ATOM 2428 N N . CYS C 1 17 ? 17.369 6.175 44.579 1.00 12.18 17 CYS C N 1
ATOM 2429 C CA . CYS C 1 17 ? 16.207 5.393 44.203 1.00 13.91 17 CYS C CA 1
ATOM 2430 C C . CYS C 1 17 ? 15.133 6.352 43.720 1.00 14.66 17 CYS C C 1
ATOM 2431 O O . CYS C 1 17 ? 15.254 7.564 43.880 1.00 13.15 17 CYS C O 1
ATOM 2434 N N . PRO C 1 18 ? 14.065 5.824 43.117 1.00 15.83 18 PRO C N 1
ATOM 2435 C CA . PRO C 1 18 ? 13.012 6.729 42.633 1.00 16.71 18 PRO C CA 1
ATOM 2436 C C . PRO C 1 18 ? 12.077 7.299 43.696 1.00 16.62 18 PRO C C 1
ATOM 2437 O O . PRO C 1 18 ? 11.491 8.356 43.497 1.00 17.44 18 PRO C O 1
ATOM 2441 N N . ASP C 1 19 ? 11.957 6.620 44.831 1.00 15.64 19 ASP C N 1
ATOM 2442 C CA . ASP C 1 19 ? 11.060 7.077 45.886 1.00 14.82 19 ASP C CA 1
ATOM 2443 C C . ASP C 1 19 ? 11.670 6.899 47.268 1.00 14.51 19 ASP C C 1
ATOM 2444 O O . ASP C 1 19 ? 11.691 5.791 47.805 1.00 12.40 19 ASP C O 1
ATOM 2449 N N . ALA C 1 20 ? 12.137 7.995 47.853 1.00 13.65 20 ALA C N 1
ATOM 2450 C CA . ALA C 1 20 ? 12.759 7.947 49.171 1.00 14.52 20 ALA C CA 1
ATOM 2451 C C . ALA C 1 20 ? 11.766 7.549 50.263 1.00 15.56 20 ALA C C 1
ATOM 2452 O O . ALA C 1 20 ? 12.152 6.967 51.273 1.00 13.71 20 ALA C O 1
ATOM 2454 N N . ASP C 1 21 ? 10.490 7.863 50.050 1.00 17.92 21 ASP C N 1
ATOM 2455 C CA . ASP C 1 21 ? 9.447 7.534 51.020 1.00 21.59 21 ASP C CA 1
ATOM 2456 C C . ASP C 1 21 ? 9.347 6.025 51.171 1.00 19.94 21 ASP C C 1
ATOM 2457 O O . ASP C 1 21 ? 9.440 5.495 52.275 1.00 21.37 21 ASP C O 1
ATOM 2462 N N . GLU C 1 22 ? 9.156 5.341 50.047 1.00 18.60 22 GLU C N 1
ATOM 2463 C CA . GLU C 1 22 ? 9.034 3.887 50.039 1.00 20.13 22 GLU C CA 1
ATOM 2464 C C . GLU C 1 22 ? 10.300 3.190 50.526 1.00 18.77 22 GLU C C 1
ATOM 2465 O O . GLU C 1 22 ? 10.234 2.175 51.217 1.00 17.61 22 GLU C O 1
ATOM 2471 N N . ALA C 1 23 ? 11.458 3.720 50.158 1.00 17.04 23 ALA C N 1
ATOM 2472 C CA . ALA C 1 23 ? 12.692 3.099 50.596 1.00 16.76 23 ALA C CA 1
ATOM 2473 C C . ALA C 1 23 ? 12.802 3.182 52.124 1.00 16.55 23 ALA C C 1
ATOM 2474 O O . ALA C 1 23 ? 13.152 2.199 52.776 1.00 16.67 23 ALA C O 1
ATOM 2476 N N . SER C 1 24 ? 12.489 4.343 52.693 1.00 16.41 24 SER C N 1
ATOM 2477 C CA . SER C 1 24 ? 12.564 4.520 54.145 1.00 18.35 24 SER C CA 1
ATOM 2478 C C . SER C 1 24 ? 11.582 3.620 54.904 1.00 18.17 24 SER C C 1
ATOM 2479 O O . SER C 1 24 ? 11.949 2.962 55.882 1.00 19.69 24 SER C O 1
ATOM 2482 N N . LYS C 1 25 ? 10.337 3.586 54.454 1.00 17.63 25 LYS C N 1
ATOM 2483 C CA . LYS C 1 25 ? 9.330 2.757 55.105 1.00 20.12 25 LYS C CA 1
ATOM 2484 C C . LYS C 1 25 ? 9.787 1.298 55.094 1.00 19.26 25 LYS C C 1
ATOM 2485 O O . LYS C 1 25 ? 9.651 0.581 56.086 1.00 17.74 25 LYS C O 1
ATOM 2491 N N . TYR C 1 26 ? 10.351 0.869 53.970 1.00 18.02 26 TYR C N 1
ATOM 2492 C CA . TYR C 1 26 ? 10.843 -0.493 53.846 1.00 17.59 26 TYR C CA 1
ATOM 2493 C C . TYR C 1 26 ? 11.961 -0.739 54.868 1.00 17.72 26 TYR C C 1
ATOM 2494 O O . TYR C 1 26 ? 11.920 -1.713 55.615 1.00 15.49 26 TYR C O 1
ATOM 2503 N N . TYR C 1 27 ? 12.945 0.162 54.893 1.00 16.36 27 TYR C N 1
ATOM 2504 C CA . TYR C 1 27 ? 14.098 0.070 55.797 1.00 16.22 27 TYR C CA 1
ATOM 2505 C C . TYR C 1 27 ? 13.680 -0.011 57.260 1.00 17.02 27 TYR C C 1
ATOM 2506 O O . TYR C 1 27 ? 14.384 -0.596 58.088 1.00 15.08 27 TYR C O 1
ATOM 2515 N N . GLN C 1 28 ? 12.541 0.594 57.569 1.00 18.05 28 GLN C N 1
ATOM 2516 C CA . GLN C 1 28 ? 12.031 0.612 58.930 1.00 20.83 28 GLN C CA 1
ATOM 2517 C C . GLN C 1 28 ? 11.261 -0.643 59.283 1.00 23.09 28 GLN C C 1
ATOM 2518 O O . GLN C 1 28 ? 11.595 -1.327 60.237 1.00 23.83 28 GLN C O 1
ATOM 2524 N N . GLU C 1 29 ? 10.229 -0.947 58.505 1.00 25.04 29 GLU C N 1
ATOM 2525 C CA . GLU C 1 29 ? 9.397 -2.110 58.772 1.00 26.41 29 GLU C CA 1
ATOM 2526 C C . GLU C 1 29 ? 10.064 -3.453 58.498 1.00 25.21 29 GLU C C 1
ATOM 2527 O O . GLU C 1 29 ? 9.942 -4.385 59.290 1.00 26.38 29 GLU C O 1
ATOM 2533 N N . THR C 1 30 ? 10.761 -3.566 57.377 1.00 23.12 30 THR C N 1
ATOM 2534 C CA . THR C 1 30 ? 11.419 -4.820 57.044 1.00 19.79 30 THR C CA 1
ATOM 2535 C C . THR C 1 30 ? 12.777 -4.981 57.722 1.00 18.49 30 THR C C 1
ATOM 2536 O O . THR C 1 30 ? 13.060 -6.023 58.313 1.00 16.57 30 THR C O 1
ATOM 2540 N N . PHE C 1 31 ? 13.615 -3.954 57.648 1.00 15.40 31 PHE C N 1
ATOM 2541 C CA . PHE C 1 31 ? 14.938 -4.047 58.245 1.00 15.83 31 PHE C CA 1
ATOM 2542 C C . PHE C 1 31 ? 15.060 -3.543 59.673 1.00 15.27 31 PHE C C 1
ATOM 2543 O O . PHE C 1 31 ? 16.054 -3.825 60.338 1.00 15.38 31 PHE C O 1
ATOM 2551 N N . GLY C 1 32 ? 14.065 -2.797 60.142 1.00 15.07 32 GLY C N 1
ATOM 2552 C CA . GLY C 1 32 ? 14.114 -2.285 61.497 1.00 13.55 32 GLY C CA 1
ATOM 2553 C C . GLY C 1 32 ? 15.085 -1.129 61.693 1.00 14.25 32 GLY C C 1
ATOM 2554 O O . GLY C 1 32 ? 15.475 -0.819 62.825 1.00 13.59 32 GLY C O 1
ATOM 2555 N N . TRP C 1 33 ? 15.502 -0.502 60.598 1.00 12.55 33 TRP C N 1
ATOM 2556 C CA . TRP C 1 33 ? 16.400 0.647 60.693 1.00 12.70 33 TRP C CA 1
ATOM 2557 C C . TRP C 1 33 ? 15.570 1.853 61.130 1.00 12.11 33 TRP C C 1
ATOM 2558 O O . TRP C 1 33 ? 14.338 1.805 61.107 1.00 10.25 33 TRP C O 1
ATOM 2569 N N . HIS C 1 34 ? 16.252 2.931 61.507 1.00 13.38 34 HIS C N 1
ATOM 2570 C CA . HIS C 1 34 ? 15.602 4.144 62.003 1.00 13.21 34 HIS C CA 1
ATOM 2571 C C . HIS C 1 34 ? 15.811 5.372 61.105 1.00 13.50 34 HIS C C 1
ATOM 2572 O O . HIS C 1 34 ? 16.914 5.607 60.612 1.00 13.51 34 HIS C O 1
ATOM 2579 N N . GLU C 1 35 ? 14.757 6.159 60.904 1.00 12.88 35 GLU C N 1
ATOM 2580 C CA . GLU C 1 35 ? 14.878 7.368 60.102 1.00 11.41 35 GLU C CA 1
ATOM 2581 C C . GLU C 1 35 ? 15.247 8.475 61.067 1.00 9.76 35 GLU C C 1
ATOM 2582 O O . GLU C 1 35 ? 14.497 8.753 61.988 1.00 9.22 35 GLU C O 1
ATOM 2588 N N . LEU C 1 36 ? 16.403 9.106 60.866 1.00 9.43 36 LEU C N 1
ATOM 2589 C CA . LEU C 1 36 ? 16.854 10.161 61.775 1.00 9.69 36 LEU C CA 1
ATOM 2590 C C . LEU C 1 36 ? 16.645 11.581 61.287 1.00 10.79 36 LEU C C 1
ATOM 2591 O O . LEU C 1 36 ? 16.537 12.511 62.086 1.00 10.32 36 LEU C O 1
ATOM 2596 N N . HIS C 1 37 ? 16.590 11.764 59.977 1.00 11.78 37 HIS C N 1
ATOM 2597 C CA . HIS C 1 37 ? 16.450 13.109 59.450 1.00 12.65 37 HIS C CA 1
ATOM 2598 C C . HIS C 1 37 ? 16.021 13.035 58.004 1.00 12.04 37 HIS C C 1
ATOM 2599 O O . HIS C 1 37 ? 16.409 12.114 57.285 1.00 12.24 37 HIS C O 1
ATOM 2606 N N . ARG C 1 38 ? 15.229 14.019 57.591 1.00 12.50 38 ARG C N 1
ATOM 2607 C CA . ARG C 1 38 ? 14.721 14.111 56.229 1.00 14.31 38 ARG C CA 1
ATOM 2608 C C . ARG C 1 38 ? 14.902 15.553 55.758 1.00 14.24 38 ARG C C 1
ATOM 2609 O O . ARG C 1 38 ? 14.666 16.495 56.514 1.00 13.74 38 ARG C O 1
ATOM 2617 N N . GLU C 1 39 ? 15.322 15.727 54.513 1.00 12.98 39 GLU C N 1
ATOM 2618 C CA . GLU C 1 39 ? 15.527 17.061 53.963 1.00 16.60 39 GLU C CA 1
ATOM 2619 C C . GLU C 1 39 ? 15.151 17.122 52.495 1.00 15.93 39 GLU C C 1
ATOM 2620 O O . GLU C 1 39 ? 15.431 16.201 51.736 1.00 15.69 39 GLU C O 1
ATOM 2626 N N . GLU C 1 40 ? 14.544 18.227 52.098 1.00 16.97 40 GLU C N 1
ATOM 2627 C CA . GLU C 1 40 ? 14.143 18.410 50.717 1.00 20.31 40 GLU C CA 1
ATOM 2628 C C . GLU C 1 40 ? 14.792 19.702 50.236 1.00 21.63 40 GLU C C 1
ATOM 2629 O O . GLU C 1 40 ? 14.632 20.752 50.856 1.00 21.41 40 GLU C O 1
ATOM 2635 N N . ASN C 1 41 ? 15.537 19.614 49.137 1.00 23.05 41 ASN C N 1
ATOM 2636 C CA . ASN C 1 41 ? 16.244 20.766 48.579 1.00 24.24 41 ASN C CA 1
ATOM 2637 C C . ASN C 1 41 ? 15.708 21.182 47.203 1.00 25.07 41 ASN C C 1
ATOM 2638 O O . ASN C 1 41 ? 15.970 20.519 46.195 1.00 24.47 41 ASN C O 1
ATOM 2643 N N . PRO C 1 42 ? 14.959 22.295 47.140 1.00 25.91 42 PRO C N 1
ATOM 2644 C CA . PRO C 1 42 ? 14.397 22.783 45.874 1.00 26.81 42 PRO C CA 1
ATOM 2645 C C . PRO C 1 42 ? 15.440 23.049 44.785 1.00 28.08 42 PRO C C 1
ATOM 2646 O O . PRO C 1 42 ? 15.323 22.542 43.672 1.00 28.64 42 PRO C O 1
ATOM 2650 N N . GLU C 1 43 ? 16.456 23.846 45.097 1.00 28.79 43 GLU C N 1
ATOM 2651 C CA . GLU C 1 43 ? 17.478 24.157 44.105 1.00 31.54 43 GLU C CA 1
ATOM 2652 C C . GLU C 1 43 ? 18.073 22.892 43.486 1.00 30.99 43 GLU C C 1
ATOM 2653 O O . GLU C 1 43 ? 18.102 22.748 42.259 1.00 30.72 43 GLU C O 1
ATOM 2659 N N . GLN C 1 44 ? 18.540 21.977 44.331 1.00 29.03 44 GLN C N 1
ATOM 2660 C CA . GLN C 1 44 ? 19.117 20.723 43.855 1.00 28.00 44 GLN C CA 1
ATOM 2661 C C . GLN C 1 44 ? 18.078 19.757 43.271 1.00 24.99 44 GLN C C 1
ATOM 2662 O O . GLN C 1 44 ? 18.424 18.870 42.498 1.00 25.58 44 GLN C O 1
ATOM 2668 N N . GLY C 1 45 ? 16.811 19.925 43.641 1.00 21.48 45 GLY C N 1
ATOM 2669 C CA . GLY C 1 45 ? 15.770 19.029 43.152 1.00 17.42 45 GLY C CA 1
ATOM 2670 C C . GLY C 1 45 ? 15.933 17.628 43.732 1.00 15.30 45 GLY C C 1
ATOM 2671 O O . GLY C 1 45 ? 15.687 16.626 43.053 1.00 12.90 45 GLY C O 1
ATOM 2672 N N . VAL C 1 46 ? 16.336 17.556 44.997 1.00 13.71 46 VAL C N 1
ATOM 2673 C CA . VAL C 1 46 ? 16.560 16.269 45.653 1.00 14.50 46 VAL C CA 1
ATOM 2674 C C . VAL C 1 46 ? 16.006 16.135 47.072 1.00 11.80 46 VAL C C 1
ATOM 2675 O O . VAL C 1 46 ? 15.995 17.091 47.845 1.00 11.73 46 VAL C O 1
ATOM 2679 N N . VAL C 1 47 ? 15.566 14.928 47.407 1.00 11.01 47 VAL C N 1
ATOM 2680 C CA . VAL C 1 47 ? 15.069 14.635 48.743 1.00 11.42 47 VAL C CA 1
ATOM 2681 C C . VAL C 1 47 ? 16.008 13.581 49.332 1.00 10.91 47 VAL C C 1
ATOM 2682 O O . VAL C 1 47 ? 16.296 12.577 48.686 1.00 8.46 47 VAL C O 1
ATOM 2686 N N . GLU C 1 48 ? 16.494 13.829 50.545 1.00 11.86 48 GLU C N 1
ATOM 2687 C CA . GLU C 1 48 ? 17.403 12.907 51.223 1.00 12.66 48 GLU C CA 1
ATOM 2688 C C . GLU C 1 48 ? 16.863 12.514 52.597 1.00 13.19 48 GLU C C 1
ATOM 2689 O O . GLU C 1 48 ? 16.359 13.352 53.341 1.00 11.61 48 GLU C O 1
ATOM 2695 N N . ILE C 1 49 ? 16.964 11.229 52.921 1.00 11.23 49 ILE C N 1
ATOM 2696 C CA . ILE C 1 49 ? 16.509 10.720 54.205 1.00 9.64 49 ILE C CA 1
ATOM 2697 C C . ILE C 1 49 ? 17.661 9.943 54.845 1.00 9.30 49 ILE C C 1
ATOM 2698 O O . ILE C 1 49 ? 18.177 8.994 54.258 1.00 10.04 49 ILE C O 1
ATOM 2703 N N . MET C 1 50 ? 18.077 10.359 56.033 1.00 8.97 50 MET C N 1
ATOM 2704 C CA . MET C 1 50 ? 19.173 9.687 56.727 1.00 10.31 50 MET C CA 1
ATOM 2705 C C . MET C 1 50 ? 18.665 8.517 57.566 1.00 10.21 50 MET C C 1
ATOM 2706 O O . MET C 1 50 ? 17.832 8.712 58.457 1.00 9.85 50 MET C O 1
ATOM 2711 N N . MET C 1 51 ? 19.158 7.309 57.282 1.00 10.11 51 MET C N 1
ATOM 2712 C CA . MET C 1 51 ? 18.749 6.101 58.021 1.00 11.06 51 MET C CA 1
ATOM 2713 C C . MET C 1 51 ? 19.919 5.546 58.859 1.00 12.07 51 MET C C 1
ATOM 2714 O O . MET C 1 51 ? 21.079 5.658 58.462 1.00 9.57 51 MET C O 1
ATOM 2719 N N . ALA C 1 52 ? 19.601 4.941 60.005 1.00 9.51 52 ALA C N 1
ATOM 2720 C CA . ALA C 1 52 ? 20.615 4.368 60.884 1.00 9.92 52 ALA C CA 1
ATOM 2721 C C . ALA C 1 52 ? 20.196 3.010 61.393 1.00 8.99 52 ALA C C 1
ATOM 2722 O O . ALA C 1 52 ? 19.020 2.762 61.628 1.00 10.00 52 ALA C O 1
ATOM 2724 N N . PRO C 1 53 ? 21.166 2.119 61.607 1.00 10.65 53 PRO C N 1
ATOM 2725 C CA . PRO C 1 53 ? 20.853 0.779 62.109 1.00 11.30 53 PRO C CA 1
ATOM 2726 C C . PRO C 1 53 ? 20.377 0.824 63.572 1.00 13.66 53 PRO C C 1
ATOM 2727 O O . PRO C 1 53 ? 19.867 -0.170 64.089 1.00 16.66 53 PRO C O 1
ATOM 2731 N N . ALA C 1 54 ? 20.536 1.971 64.234 1.00 12.02 54 ALA C N 1
ATOM 2732 C CA . ALA C 1 54 ? 20.091 2.123 65.626 1.00 14.45 54 ALA C CA 1
ATOM 2733 C C . ALA C 1 54 ? 19.467 3.496 65.864 1.00 15.05 54 ALA C C 1
ATOM 2734 O O . ALA C 1 54 ? 19.785 4.461 65.174 1.00 14.56 54 ALA C O 1
ATOM 2736 N N . ALA C 1 55 ? 18.593 3.579 66.861 1.00 16.67 55 ALA C N 1
ATOM 2737 C CA . ALA C 1 55 ? 17.923 4.830 67.186 1.00 16.23 55 ALA C CA 1
ATOM 2738 C C . ALA C 1 55 ? 18.931 5.932 67.464 1.00 15.98 55 ALA C C 1
ATOM 2739 O O . ALA C 1 55 ? 18.741 7.073 67.054 1.00 13.93 55 ALA C O 1
ATOM 2741 N N . LYS C 1 56 ? 19.998 5.593 68.179 1.00 14.75 56 LYS C N 1
ATOM 2742 C CA . LYS C 1 56 ? 21.009 6.585 68.487 1.00 16.58 56 LYS C CA 1
ATOM 2743 C C . LYS C 1 56 ? 22.333 6.207 67.852 1.00 16.06 56 LYS C C 1
ATOM 2744 O O . LYS C 1 56 ? 22.819 5.092 68.017 1.00 13.81 56 LYS C O 1
ATOM 2750 N N . LEU C 1 57 ? 22.903 7.156 67.126 1.00 14.36 57 LEU C N 1
ATOM 2751 C CA . LEU C 1 57 ? 24.186 6.976 66.467 1.00 14.71 57 LEU C CA 1
ATOM 2752 C C . LEU C 1 57 ? 25.322 6.956 67.480 1.00 14.32 57 LEU C C 1
ATOM 2753 O O . LEU C 1 57 ? 25.315 7.731 68.434 1.00 16.43 57 LEU C O 1
ATOM 2758 N N . THR C 1 58 ? 26.294 6.075 67.268 1.00 13.85 58 THR C N 1
ATOM 2759 C CA . THR C 1 58 ? 27.472 6.030 68.123 1.00 12.99 58 THR C CA 1
ATOM 2760 C C . THR C 1 58 ? 28.456 6.878 67.318 1.00 13.95 58 THR C C 1
ATOM 2761 O O . THR C 1 58 ? 28.216 7.142 66.136 1.00 15.49 58 THR C O 1
ATOM 2765 N N . GLU C 1 59 ? 29.546 7.313 67.937 1.00 11.63 59 GLU C N 1
ATOM 2766 C CA . GLU C 1 59 ? 30.512 8.175 67.264 1.00 14.25 59 GLU C CA 1
ATOM 2767 C C . GLU C 1 59 ? 30.895 7.828 65.819 1.00 14.72 59 GLU C C 1
ATOM 2768 O O . GLU C 1 59 ? 30.878 8.703 64.945 1.00 15.16 59 GLU C O 1
ATOM 2774 N N . HIS C 1 60 ? 31.251 6.574 65.563 1.00 12.14 60 HIS C N 1
ATOM 2775 C CA . HIS C 1 60 ? 31.663 6.185 64.215 1.00 11.94 60 HIS C CA 1
ATOM 2776 C C . HIS C 1 60 ? 30.622 5.350 63.492 1.00 11.50 60 HIS C C 1
ATOM 2777 O O . HIS C 1 60 ? 30.960 4.502 62.665 1.00 13.80 60 HIS C O 1
ATOM 2784 N N . MET C 1 61 ? 29.353 5.585 63.799 1.00 11.15 61 MET C N 1
ATOM 2785 C CA . MET C 1 61 ? 28.292 4.823 63.153 1.00 11.18 61 MET C CA 1
ATOM 2786 C C . MET C 1 61 ? 27.918 5.356 61.773 1.00 10.05 61 MET C C 1
ATOM 2787 O O . MET C 1 61 ? 27.416 6.478 61.655 1.00 10.04 61 MET C O 1
ATOM 2792 N N . THR C 1 62 ? 28.159 4.551 60.739 1.00 8.73 62 THR C N 1
ATOM 2793 C CA . THR C 1 62 ? 27.830 4.933 59.363 1.00 7.65 62 THR C CA 1
ATOM 2794 C C . THR C 1 62 ? 26.325 4.854 59.096 1.00 9.13 62 THR C C 1
ATOM 2795 O O . THR C 1 62 ? 25.639 3.913 59.517 1.00 8.58 62 THR C O 1
ATOM 2799 N N . GLN C 1 63 ? 25.820 5.843 58.377 1.00 8.26 63 GLN C N 1
ATOM 2800 C CA . GLN C 1 63 ? 24.412 5.885 58.055 1.00 10.34 63 GLN C CA 1
ATOM 2801 C C . GLN C 1 63 ? 24.215 5.614 56.568 1.00 11.13 63 GLN C C 1
ATOM 2802 O O . GLN C 1 63 ? 25.172 5.592 55.792 1.00 10.01 63 GLN C O 1
ATOM 2808 N N . VAL C 1 64 ? 22.962 5.396 56.185 1.00 11.09 64 VAL C N 1
ATOM 2809 C CA . VAL C 1 64 ? 22.625 5.211 54.785 1.00 12.13 64 VAL C CA 1
ATOM 2810 C C . VAL C 1 64 ? 21.811 6.443 54.405 1.00 12.26 64 VAL C C 1
ATOM 2811 O O . VAL C 1 64 ? 20.826 6.771 55.071 1.00 13.19 64 VAL C O 1
ATOM 2815 N N . GLN C 1 65 ? 22.234 7.152 53.367 1.00 12.47 65 GLN C N 1
ATOM 2816 C CA . GLN C 1 65 ? 21.473 8.312 52.927 1.00 13.19 65 GLN C CA 1
ATOM 2817 C C . GLN C 1 65 ? 20.628 7.928 51.724 1.00 12.89 65 GLN C C 1
ATOM 2818 O O . GLN C 1 65 ? 21.165 7.644 50.657 1.00 11.59 65 GLN C O 1
ATOM 2824 N N . VAL C 1 66 ? 19.311 7.911 51.894 1.00 11.36 66 VAL C N 1
ATOM 2825 C CA . VAL C 1 66 ? 18.431 7.573 50.787 1.00 12.58 66 VAL C CA 1
ATOM 2826 C C . VAL C 1 66 ? 18.124 8.848 49.992 1.00 13.78 66 VAL C C 1
ATOM 2827 O O . VAL C 1 66 ? 17.638 9.828 50.552 1.00 13.68 66 VAL C O 1
ATOM 2831 N N . MET C 1 67 ? 18.415 8.845 48.696 1.00 11.92 67 MET C N 1
ATOM 2832 C CA . MET C 1 67 ? 18.134 10.013 47.882 1.00 13.30 67 MET C CA 1
ATOM 2833 C C . MET C 1 67 ? 17.283 9.692 46.654 1.00 13.80 67 MET C C 1
ATOM 2834 O O . MET C 1 67 ? 17.491 8.684 45.978 1.00 14.44 67 MET C O 1
ATOM 2839 N N . ALA C 1 68 ? 16.310 10.559 46.386 1.00 13.15 68 ALA C N 1
ATOM 2840 C CA . ALA C 1 68 ? 15.411 10.408 45.250 1.00 13.60 68 ALA C CA 1
ATOM 2841 C C . ALA C 1 68 ? 15.248 11.766 44.579 1.00 13.58 68 ALA C C 1
ATOM 2842 O O . ALA C 1 68 ? 15.469 12.806 45.201 1.00 14.45 68 ALA C O 1
ATOM 2844 N N . PRO C 1 69 ? 14.867 11.781 43.293 1.00 13.00 69 PRO C N 1
ATOM 2845 C CA . PRO C 1 69 ? 14.710 13.070 42.618 1.00 12.76 69 PRO C CA 1
ATOM 2846 C C . PRO C 1 69 ? 13.346 13.717 42.809 1.00 13.75 69 PRO C C 1
ATOM 2847 O O . PRO C 1 69 ? 12.342 13.032 42.967 1.00 13.37 69 PRO C O 1
ATOM 2851 N N . LEU C 1 70 ? 13.328 15.045 42.805 1.00 15.12 70 LEU C N 1
ATOM 2852 C CA . LEU C 1 70 ? 12.087 15.801 42.932 1.00 16.54 70 LEU C CA 1
ATOM 2853 C C . LEU C 1 70 ? 11.648 16.251 41.539 1.00 17.92 70 LEU C C 1
ATOM 2854 O O . LEU C 1 70 ? 10.476 16.570 41.324 1.00 18.59 70 LEU C O 1
ATOM 2859 N N . ASN C 1 71 ? 12.599 16.288 40.603 1.00 18.11 71 ASN C N 1
ATOM 2860 C CA . ASN C 1 71 ? 12.329 16.666 39.208 1.00 19.32 71 ASN C CA 1
ATOM 2861 C C . ASN C 1 71 ? 13.395 16.049 38.305 1.00 21.41 71 ASN C C 1
ATOM 2862 O O . ASN C 1 71 ? 14.479 15.709 38.769 1.00 19.89 71 ASN C O 1
ATOM 2867 N N . ASP C 1 72 ? 13.089 15.925 37.015 1.00 23.00 72 ASP C N 1
ATOM 2868 C CA . ASP C 1 72 ? 14.002 15.310 36.059 1.00 25.92 72 ASP C CA 1
ATOM 2869 C C . ASP C 1 72 ? 15.347 15.965 35.818 1.00 25.99 72 ASP C C 1
ATOM 2870 O O . ASP C 1 72 ? 16.245 15.309 35.295 1.00 27.25 72 ASP C O 1
ATOM 2875 N N . GLU C 1 73 ? 15.507 17.239 36.161 1.00 26.02 73 GLU C N 1
ATOM 2876 C CA . GLU C 1 73 ? 16.798 17.870 35.922 1.00 26.66 73 GLU C CA 1
ATOM 2877 C C . GLU C 1 73 ? 17.797 17.686 37.066 1.00 25.86 73 GLU C C 1
ATOM 2878 O O . GLU C 1 73 ? 18.955 18.098 36.964 1.00 26.58 73 GLU C O 1
ATOM 2884 N N . SER C 1 74 ? 17.361 17.050 38.148 1.00 24.73 74 SER C N 1
ATOM 2885 C CA . SER C 1 74 ? 18.246 16.825 39.288 1.00 24.27 74 SER C CA 1
ATOM 2886 C C . SER C 1 74 ? 19.353 15.830 38.935 1.00 23.45 74 SER C C 1
ATOM 2887 O O . SER C 1 74 ? 19.246 15.070 37.975 1.00 24.05 74 SER C O 1
ATOM 2890 N N . THR C 1 75 ? 20.418 15.838 39.721 1.00 24.64 75 THR C N 1
ATOM 2891 C CA . THR C 1 75 ? 21.521 14.929 39.480 1.00 25.48 75 THR C CA 1
ATOM 2892 C C . THR C 1 75 ? 21.081 13.492 39.692 1.00 23.95 75 THR C C 1
ATOM 2893 O O . THR C 1 75 ? 21.515 12.602 38.976 1.00 23.93 75 THR C O 1
ATOM 2897 N N . VAL C 1 76 ? 20.213 13.274 40.678 1.00 23.49 76 VAL C N 1
ATOM 2898 C CA . VAL C 1 76 ? 19.738 11.932 40.988 1.00 21.94 76 VAL C CA 1
ATOM 2899 C C . VAL C 1 76 ? 18.929 11.336 39.845 1.00 21.40 76 VAL C C 1
ATOM 2900 O O . VAL C 1 76 ? 19.111 10.176 39.505 1.00 20.58 76 VAL C O 1
ATOM 2904 N N . ALA C 1 77 ? 18.025 12.123 39.269 1.00 21.18 77 ALA C N 1
ATOM 2905 C CA . ALA C 1 77 ? 17.206 11.646 38.157 1.00 21.89 77 ALA C CA 1
ATOM 2906 C C . ALA C 1 77 ? 18.092 11.267 36.967 1.00 22.29 77 ALA C C 1
ATOM 2907 O O . ALA C 1 77 ? 17.846 10.257 36.301 1.00 22.83 77 ALA C O 1
ATOM 2909 N N . LYS C 1 78 ? 19.117 12.082 36.704 1.00 22.97 78 LYS C N 1
ATOM 2910 C CA . LYS C 1 78 ? 20.051 11.818 35.604 1.00 23.61 78 LYS C CA 1
ATOM 2911 C C . LYS C 1 78 ? 20.758 10.488 35.844 1.00 22.08 78 LYS C C 1
ATOM 2912 O O . LYS C 1 78 ? 20.878 9.658 34.945 1.00 21.71 78 LYS C O 1
ATOM 2918 N N . TRP C 1 79 ? 21.231 10.294 37.068 1.00 21.61 79 TRP C N 1
ATOM 2919 C CA . TRP C 1 79 ? 21.912 9.061 37.430 1.00 21.53 79 TRP C CA 1
ATOM 2920 C C . TRP C 1 79 ? 20.940 7.886 37.253 1.00 21.90 79 TRP C C 1
ATOM 2921 O O . TRP C 1 79 ? 21.282 6.881 36.635 1.00 22.64 79 TRP C O 1
ATOM 2932 N N . LEU C 1 80 ? 19.723 8.014 37.778 1.00 22.28 80 LEU C N 1
ATOM 2933 C CA . LEU C 1 80 ? 18.728 6.948 37.636 1.00 22.35 80 LEU C CA 1
ATOM 2934 C C . LEU C 1 80 ? 18.431 6.626 36.161 1.00 24.55 80 LEU C C 1
ATOM 2935 O O . LEU C 1 80 ? 18.355 5.453 35.774 1.00 23.97 80 LEU C O 1
ATOM 2940 N N . ALA C 1 81 ? 18.257 7.657 35.336 1.00 25.08 81 ALA C N 1
ATOM 2941 C CA . ALA C 1 81 ? 17.989 7.422 33.921 1.00 27.82 81 ALA C CA 1
ATOM 2942 C C . ALA C 1 81 ? 19.182 6.682 33.313 1.00 29.40 81 ALA C C 1
ATOM 2943 O O . ALA C 1 81 ? 19.013 5.842 32.433 1.00 29.89 81 ALA C O 1
ATOM 2945 N N . LYS C 1 82 ? 20.384 6.998 33.793 1.00 30.70 82 LYS C N 1
ATOM 2946 C CA . LYS C 1 82 ? 21.604 6.346 33.321 1.00 33.00 82 LYS C CA 1
ATOM 2947 C C . LYS C 1 82 ? 21.523 4.846 33.588 1.00 33.77 82 LYS C C 1
ATOM 2948 O O . LYS C 1 82 ? 21.633 4.038 32.671 1.00 34.55 82 LYS C O 1
ATOM 2954 N N . HIS C 1 83 ? 21.337 4.485 34.857 1.00 33.90 83 HIS C N 1
ATOM 2955 C CA . HIS C 1 83 ? 21.256 3.085 35.263 1.00 34.32 83 HIS C CA 1
ATOM 2956 C C . HIS C 1 83 ? 19.920 2.443 34.917 1.00 34.46 83 HIS C C 1
ATOM 2957 O O . HIS C 1 83 ? 19.539 1.425 35.492 1.00 34.61 83 HIS C O 1
ATOM 2964 N N . ASN C 1 84 ? 19.207 3.051 33.978 1.00 34.97 84 ASN C N 1
ATOM 2965 C CA . ASN C 1 84 ? 17.924 2.526 33.527 1.00 35.35 84 ASN C CA 1
ATOM 2966 C C . ASN C 1 84 ? 16.901 2.365 34.654 1.00 34.73 84 ASN C C 1
ATOM 2967 O O . ASN C 1 84 ? 16.297 1.301 34.808 1.00 34.63 84 ASN C O 1
ATOM 2972 N N . GLY C 1 85 ? 16.707 3.422 35.438 1.00 32.08 85 GLY C N 1
ATOM 2973 C CA . GLY C 1 85 ? 15.744 3.361 36.527 1.00 31.14 85 GLY C CA 1
ATOM 2974 C C . GLY C 1 85 ? 16.126 2.427 37.663 1.00 30.10 85 GLY C C 1
ATOM 2975 O O . GLY C 1 85 ? 15.350 2.224 38.597 1.00 29.08 85 GLY C O 1
ATOM 2976 N N . ARG C 1 86 ? 17.328 1.867 37.590 1.00 28.77 86 ARG C N 1
ATOM 2977 C CA . ARG C 1 86 ? 17.824 0.943 38.611 1.00 28.64 86 ARG C CA 1
ATOM 2978 C C . ARG C 1 86 ? 18.352 1.644 39.878 1.00 24.85 86 ARG C C 1
ATOM 2979 O O . ARG C 1 86 ? 19.323 2.395 39.819 1.00 23.15 86 ARG C O 1
ATOM 2987 N N . ALA C 1 87 ? 17.704 1.397 41.016 1.00 21.02 87 ALA C N 1
ATOM 2988 C CA . ALA C 1 87 ? 18.135 1.987 42.286 1.00 19.80 87 ALA C CA 1
ATOM 2989 C C . ALA C 1 87 ? 19.446 1.322 42.693 1.00 17.21 87 ALA C C 1
ATOM 2990 O O . ALA C 1 87 ? 19.673 0.160 42.374 1.00 18.29 87 ALA C O 1
ATOM 2992 N N . GLY C 1 88 ? 20.306 2.049 43.396 1.00 17.85 88 GLY C N 1
ATOM 2993 C CA . GLY C 1 88 ? 21.570 1.463 43.812 1.00 16.72 88 GLY C CA 1
ATOM 2994 C C . GLY C 1 88 ? 22.492 2.398 44.576 1.00 16.44 88 GLY C C 1
ATOM 2995 O O . GLY C 1 88 ? 22.173 3.565 44.805 1.00 15.76 88 GLY C O 1
ATOM 2996 N N . LEU C 1 89 ? 23.641 1.866 44.977 1.00 16.94 89 LEU C N 1
ATOM 2997 C CA . LEU C 1 89 ? 24.653 2.617 45.713 1.00 19.09 89 LEU C CA 1
ATOM 2998 C C . LEU C 1 89 ? 25.136 3.748 44.819 1.00 17.61 89 LEU C C 1
ATOM 2999 O O . LEU C 1 89 ? 25.549 3.516 43.686 1.00 20.03 89 LEU C O 1
ATOM 3004 N N . HIS C 1 90 ? 25.080 4.970 45.332 1.00 15.95 90 HIS C N 1
ATOM 3005 C CA . HIS C 1 90 ? 25.450 6.143 44.555 1.00 14.62 90 HIS C CA 1
ATOM 3006 C C . HIS C 1 90 ? 26.828 6.689 44.879 1.00 14.60 90 HIS C C 1
ATOM 3007 O O . HIS C 1 90 ? 27.559 7.122 43.984 1.00 17.90 90 HIS C O 1
ATOM 3014 N N . HIS C 1 91 ? 27.179 6.683 46.155 1.00 14.28 91 HIS C N 1
ATOM 3015 C CA . HIS C 1 91 ? 28.484 7.151 46.581 1.00 13.67 91 HIS C CA 1
ATOM 3016 C C . HIS C 1 91 ? 28.708 6.893 48.054 1.00 13.79 91 HIS C C 1
ATOM 3017 O O . HIS C 1 91 ? 27.804 6.460 48.759 1.00 13.09 91 HIS C O 1
ATOM 3024 N N . MET C 1 92 ? 29.938 7.136 48.492 1.00 14.38 92 MET C N 1
ATOM 3025 C CA . MET C 1 92 ? 30.344 6.971 49.881 1.00 13.32 92 MET C CA 1
ATOM 3026 C C . MET C 1 92 ? 30.775 8.341 50.346 1.00 12.00 92 MET C C 1
ATOM 3027 O O . MET C 1 92 ? 31.388 9.081 49.575 1.00 9.24 92 MET C O 1
ATOM 3032 N N . ALA C 1 93 ? 30.502 8.665 51.607 1.00 10.30 93 ALA C N 1
ATOM 3033 C CA . ALA C 1 93 ? 30.934 9.947 52.146 1.00 10.84 93 ALA C CA 1
ATOM 3034 C C . ALA C 1 93 ? 31.843 9.639 53.322 1.00 10.14 93 ALA C C 1
ATOM 3035 O O . ALA C 1 93 ? 31.509 8.802 54.155 1.00 9.86 93 ALA C O 1
ATOM 3037 N N . TRP C 1 94 ? 32.987 10.312 53.391 1.00 10.34 94 TRP C N 1
ATOM 3038 C CA . TRP C 1 94 ? 33.925 10.095 54.485 1.00 10.68 94 TRP C CA 1
ATOM 3039 C C . TRP C 1 94 ? 33.995 11.332 55.385 1.00 12.29 94 TRP C C 1
ATOM 3040 O O . TRP C 1 94 ? 34.237 12.444 54.908 1.00 13.23 94 TRP C O 1
ATOM 3051 N N . ARG C 1 95 ? 33.777 11.140 56.682 1.00 10.03 95 ARG C N 1
ATOM 3052 C CA . ARG C 1 95 ? 33.817 12.250 57.621 1.00 12.22 95 ARG C CA 1
ATOM 3053 C C . ARG C 1 95 ? 35.251 12.713 57.883 1.00 13.79 95 ARG C C 1
ATOM 3054 O O . ARG C 1 95 ? 36.165 11.901 58.035 1.00 14.13 95 ARG C O 1
ATOM 3062 N N . VAL C 1 96 ? 35.431 14.028 57.933 1.00 14.00 96 VAL C N 1
ATOM 3063 C CA . VAL C 1 96 ? 36.730 14.635 58.185 1.00 14.34 96 VAL C CA 1
ATOM 3064 C C . VAL C 1 96 ? 36.545 15.703 59.253 1.00 15.89 96 VAL C C 1
ATOM 3065 O O . VAL C 1 96 ? 35.466 16.285 59.365 1.00 15.83 96 VAL C O 1
ATOM 3069 N N . ASP C 1 97 ? 37.585 15.966 60.033 1.00 17.78 97 ASP C N 1
ATOM 3070 C CA . ASP C 1 97 ? 37.493 16.978 61.079 1.00 21.39 97 ASP C CA 1
ATOM 3071 C C . ASP C 1 97 ? 37.690 18.381 60.515 1.00 21.04 97 ASP C C 1
ATOM 3072 O O . ASP C 1 97 ? 37.065 19.338 60.966 1.00 20.81 97 ASP C O 1
ATOM 3077 N N . ASP C 1 98 ? 38.568 18.494 59.527 1.00 19.70 98 ASP C N 1
ATOM 3078 C CA . ASP C 1 98 ? 38.876 19.778 58.920 1.00 19.89 98 ASP C CA 1
ATOM 3079 C C . ASP C 1 98 ? 38.971 19.588 57.417 1.00 19.27 98 ASP C C 1
ATOM 3080 O O . ASP C 1 98 ? 40.017 19.202 56.895 1.00 20.31 98 ASP C O 1
ATOM 3085 N N . ILE C 1 99 ? 37.883 19.869 56.721 1.00 18.18 99 ILE C N 1
ATOM 3086 C CA . ILE C 1 99 ? 37.854 19.684 55.287 1.00 17.39 99 ILE C CA 1
ATOM 3087 C C . ILE C 1 99 ? 38.915 20.497 54.529 1.00 18.40 99 ILE C C 1
ATOM 3088 O O . ILE C 1 99 ? 39.475 20.015 53.541 1.00 18.11 99 ILE C O 1
ATOM 3093 N N . ASP C 1 100 ? 39.206 21.713 54.986 1.00 18.29 100 ASP C N 1
ATOM 3094 C CA . ASP C 1 100 ? 40.217 22.524 54.308 1.00 19.78 100 ASP C CA 1
ATOM 3095 C C . ASP C 1 100 ? 41.588 21.851 54.370 1.00 18.35 100 ASP C C 1
ATOM 3096 O O . ASP C 1 100 ? 42.275 21.741 53.358 1.00 21.81 100 ASP C O 1
ATOM 3101 N N . ALA C 1 101 ? 41.992 21.384 55.545 1.00 17.90 101 ALA C N 1
ATOM 3102 C CA . ALA C 1 101 ? 43.304 20.748 55.656 1.00 16.93 101 ALA C CA 1
ATOM 3103 C C . ALA C 1 101 ? 43.351 19.424 54.900 1.00 16.88 101 ALA C C 1
ATOM 3104 O O . ALA C 1 101 ? 44.342 19.109 54.242 1.00 17.42 101 ALA C O 1
ATOM 3106 N N . VAL C 1 102 ? 42.276 18.646 54.984 1.00 15.50 102 VAL C N 1
ATOM 3107 C CA . VAL C 1 102 ? 42.243 17.371 54.289 1.00 13.67 102 VAL C CA 1
ATOM 3108 C C . VAL C 1 102 ? 42.268 17.608 52.785 1.00 14.19 102 VAL C C 1
ATOM 3109 O O . VAL C 1 102 ? 42.906 16.865 52.049 1.00 15.21 102 VAL C O 1
ATOM 3113 N N . SER C 1 103 ? 41.571 18.648 52.339 1.00 13.80 103 SER C N 1
ATOM 3114 C CA . SER C 1 103 ? 41.514 18.978 50.924 1.00 14.71 103 SER C CA 1
ATOM 3115 C C . SER C 1 103 ? 42.877 19.439 50.407 1.00 15.30 103 SER C C 1
ATOM 3116 O O . SER C 1 103 ? 43.279 19.094 49.295 1.00 14.64 103 SER C O 1
ATOM 3119 N N . ALA C 1 104 ? 43.583 20.221 51.216 1.00 15.52 104 ALA C N 1
ATOM 3120 C CA . ALA C 1 104 ? 44.906 20.685 50.836 1.00 16.75 104 ALA C CA 1
ATOM 3121 C C . ALA C 1 104 ? 45.872 19.491 50.773 1.00 16.41 104 ALA C C 1
ATOM 3122 O O . ALA C 1 104 ? 46.689 19.384 49.858 1.00 14.79 104 ALA C O 1
ATOM 3124 N N . THR C 1 105 ? 45.764 18.585 51.739 1.00 17.81 105 THR C N 1
ATOM 3125 C CA . THR C 1 105 ? 46.640 17.418 51.772 1.00 17.98 105 THR C CA 1
ATOM 3126 C C . THR C 1 105 ? 46.415 16.502 50.572 1.00 18.55 105 THR C C 1
ATOM 3127 O O . THR C 1 105 ? 47.376 16.046 49.943 1.00 17.18 105 THR C O 1
ATOM 3131 N N . LEU C 1 106 ? 45.151 16.236 50.253 1.00 17.17 106 LEU C N 1
ATOM 3132 C CA . LEU C 1 106 ? 44.821 15.378 49.118 1.00 16.65 106 LEU C CA 1
ATOM 3133 C C . LEU C 1 106 ? 45.267 16.005 47.789 1.00 17.81 106 LEU C C 1
ATOM 3134 O O . LEU C 1 106 ? 45.842 15.330 46.936 1.00 16.35 106 LEU C O 1
ATOM 3139 N N . ARG C 1 107 ? 44.996 17.293 47.611 1.00 18.52 107 ARG C N 1
ATOM 3140 C CA . ARG C 1 107 ? 45.381 17.958 46.376 1.00 20.95 107 ARG C CA 1
ATOM 3141 C C . ARG C 1 107 ? 46.879 17.851 46.104 1.00 21.83 107 ARG C C 1
ATOM 3142 O O . ARG C 1 107 ? 47.286 17.592 44.972 1.00 21.48 107 ARG C O 1
ATOM 3150 N N . GLU C 1 108 ? 47.706 18.031 47.130 1.00 21.90 108 GLU C N 1
ATOM 3151 C CA . GLU C 1 108 ? 49.146 17.931 46.912 1.00 22.95 108 GLU C CA 1
ATOM 3152 C C . GLU C 1 108 ? 49.512 16.491 46.577 1.00 20.89 108 GLU C C 1
ATOM 3153 O O . GLU C 1 108 ? 50.594 16.229 46.057 1.00 18.75 108 GLU C O 1
ATOM 3159 N N . ARG C 1 109 ? 48.604 15.560 46.869 1.00 19.97 109 ARG C N 1
ATOM 3160 C CA . ARG C 1 109 ? 48.853 14.151 46.573 1.00 18.41 109 ARG C CA 1
ATOM 3161 C C . ARG C 1 109 ? 48.323 13.783 45.196 1.00 18.75 109 ARG C C 1
ATOM 3162 O O . ARG C 1 109 ? 48.385 12.626 44.791 1.00 19.57 109 ARG C O 1
ATOM 3170 N N . GLY C 1 110 ? 47.796 14.772 44.478 1.00 18.87 110 GLY C N 1
ATOM 3171 C CA . GLY C 1 110 ? 47.291 14.521 43.142 1.00 17.64 110 GLY C CA 1
ATOM 3172 C C . GLY C 1 110 ? 45.793 14.349 43.001 1.00 16.41 110 GLY C C 1
ATOM 3173 O O . GLY C 1 110 ? 45.289 14.316 41.884 1.00 15.30 110 GLY C O 1
ATOM 3174 N N . VAL C 1 111 ? 45.079 14.239 44.117 1.00 15.50 111 VAL C N 1
ATOM 3175 C CA . VAL C 1 111 ? 43.632 14.073 44.078 1.00 13.77 111 VAL C CA 1
ATOM 3176 C C . VAL C 1 111 ? 42.969 15.311 43.470 1.00 15.48 111 VAL C C 1
ATOM 3177 O O . VAL C 1 111 ? 43.437 16.431 43.664 1.00 14.58 111 VAL C O 1
ATOM 3181 N N . GLN C 1 112 ? 41.887 15.107 42.720 1.00 16.71 112 GLN C N 1
ATOM 3182 C CA . GLN C 1 112 ? 41.159 16.229 42.129 1.00 17.67 112 GLN C CA 1
ATOM 3183 C C . GLN C 1 112 ? 39.785 16.302 42.777 1.00 17.87 112 GLN C C 1
ATOM 3184 O O . GLN C 1 112 ? 39.106 15.284 42.911 1.00 17.22 112 GLN C O 1
ATOM 3190 N N . LEU C 1 113 ? 39.389 17.510 43.173 1.00 19.82 113 LEU C N 1
ATOM 3191 C CA . LEU C 1 113 ? 38.103 17.738 43.822 1.00 20.16 113 LEU C CA 1
ATOM 3192 C C . LEU C 1 113 ? 37.119 18.504 42.940 1.00 21.52 113 LEU C C 1
ATOM 3193 O O . LEU C 1 113 ? 37.506 19.353 42.146 1.00 20.34 113 LEU C O 1
ATOM 3198 N N . LEU C 1 114 ? 35.838 18.200 43.112 1.00 22.75 114 LEU C N 1
ATOM 3199 C CA . LEU C 1 114 ? 34.762 18.813 42.339 1.00 24.59 114 LEU C CA 1
ATOM 3200 C C . LEU C 1 114 ? 34.737 20.340 42.380 1.00 24.79 114 LEU C C 1
ATOM 3201 O O . LEU C 1 114 ? 34.810 20.988 41.338 1.00 24.49 114 LEU C O 1
ATOM 3206 N N . TYR C 1 115 ? 34.632 20.912 43.576 1.00 25.51 115 TYR C N 1
ATOM 3207 C CA . TYR C 1 115 ? 34.579 22.364 43.723 1.00 27.02 115 TYR C CA 1
ATOM 3208 C C . TYR C 1 115 ? 35.905 22.919 44.223 1.00 27.60 115 TYR C C 1
ATOM 3209 O O . TYR C 1 115 ? 36.680 22.200 44.854 1.00 28.33 115 TYR C O 1
ATOM 3218 N N . ASP C 1 116 ? 36.154 24.201 43.950 1.00 27.62 116 ASP C N 1
ATOM 3219 C CA . ASP C 1 116 ? 37.374 24.854 44.410 1.00 27.93 116 ASP C CA 1
ATOM 3220 C C . ASP C 1 116 ? 37.286 25.018 45.915 1.00 26.99 116 ASP C C 1
ATOM 3221 O O . ASP C 1 116 ? 38.284 24.924 46.617 1.00 27.50 116 ASP C O 1
ATOM 3226 N N . GLU C 1 117 ? 36.080 25.265 46.409 1.00 26.84 117 GLU C N 1
ATOM 3227 C CA . GLU C 1 117 ? 35.882 25.466 47.838 1.00 27.42 117 GLU C CA 1
ATOM 3228 C C . GLU C 1 117 ? 34.749 24.613 48.397 1.00 26.19 117 GLU C C 1
ATOM 3229 O O . GLU C 1 117 ? 33.804 24.263 47.688 1.00 25.26 117 GLU C O 1
ATOM 3235 N N . PRO C 1 118 ? 34.832 24.263 49.689 1.00 25.85 118 PRO C N 1
ATOM 3236 C CA . PRO C 1 118 ? 33.793 23.450 50.326 1.00 26.27 118 PRO C CA 1
ATOM 3237 C C . PRO C 1 118 ? 32.445 24.164 50.235 1.00 28.35 118 PRO C C 1
ATOM 3238 O O . PRO C 1 118 ? 32.395 25.394 50.267 1.00 28.19 118 PRO C O 1
ATOM 3242 N N . LYS C 1 119 ? 31.358 23.405 50.119 1.00 29.66 119 LYS C N 1
ATOM 3243 C CA . LYS C 1 119 ? 30.030 24.009 50.051 1.00 30.25 119 LYS C CA 1
ATOM 3244 C C . LYS C 1 119 ? 29.123 23.453 51.146 1.00 29.93 119 LYS C C 1
ATOM 3245 O O . LYS C 1 119 ? 29.471 22.482 51.826 1.00 27.58 119 LYS C O 1
ATOM 3251 N N . LEU C 1 120 ? 27.960 24.078 51.306 1.00 30.65 120 LEU C N 1
ATOM 3252 C CA . LEU C 1 120 ? 26.985 23.674 52.316 1.00 31.29 120 LEU C CA 1
ATOM 3253 C C . LEU C 1 120 ? 26.204 22.455 51.846 1.00 30.70 120 LEU C C 1
ATOM 3254 O O . LEU C 1 120 ? 25.635 22.460 50.759 1.00 30.42 120 LEU C O 1
ATOM 3259 N N . GLY C 1 121 ? 26.175 21.417 52.676 1.00 31.51 121 GLY C N 1
ATOM 3260 C CA . GLY C 1 121 ? 25.447 20.211 52.328 1.00 31.38 121 GLY C CA 1
ATOM 3261 C C . GLY C 1 121 ? 24.240 20.015 53.230 1.00 33.07 121 GLY C C 1
ATOM 3262 O O . GLY C 1 121 ? 23.501 20.963 53.508 1.00 31.48 121 GLY C O 1
ATOM 3263 N N . THR C 1 122 ? 24.040 18.781 53.686 1.00 33.10 122 THR C N 1
ATOM 3264 C CA . THR C 1 122 ? 22.924 18.451 54.566 1.00 34.25 122 THR C CA 1
ATOM 3265 C C . THR C 1 122 ? 23.260 18.770 56.009 1.00 33.67 122 THR C C 1
ATOM 3266 O O . THR C 1 122 ? 24.409 18.641 56.428 1.00 34.70 122 THR C O 1
ATOM 3270 N N . GLY C 1 123 ? 22.248 19.190 56.761 1.00 32.20 123 GLY C N 1
ATOM 3271 C CA . GLY C 1 123 ? 22.429 19.502 58.168 1.00 31.08 123 GLY C CA 1
ATOM 3272 C C . GLY C 1 123 ? 23.617 20.366 58.535 1.00 29.46 123 GLY C C 1
ATOM 3273 O O . GLY C 1 123 ? 24.224 20.173 59.591 1.00 31.30 123 GLY C O 1
ATOM 3274 N N . GLY C 1 124 ? 23.961 21.318 57.673 1.00 27.37 124 GLY C N 1
ATOM 3275 C CA . GLY C 1 124 ? 25.077 22.201 57.972 1.00 24.83 124 GLY C CA 1
ATOM 3276 C C . GLY C 1 124 ? 26.483 21.660 57.763 1.00 23.45 124 GLY C C 1
ATOM 3277 O O . GLY C 1 124 ? 27.454 22.272 58.219 1.00 22.87 124 GLY C O 1
ATOM 3278 N N . ASN C 1 125 ? 26.614 20.521 57.089 1.00 21.34 125 ASN C N 1
ATOM 3279 C CA . ASN C 1 125 ? 27.941 19.961 56.838 1.00 22.12 125 ASN C CA 1
ATOM 3280 C C . ASN C 1 125 ? 28.583 20.744 55.701 1.00 21.18 125 ASN C C 1
ATOM 3281 O O . ASN C 1 125 ? 27.880 21.298 54.859 1.00 22.61 125 ASN C O 1
ATOM 3286 N N . ARG C 1 126 ? 29.911 20.809 55.695 1.00 21.72 126 ARG C N 1
ATOM 3287 C CA . ARG C 1 126 ? 30.647 21.466 54.611 1.00 22.70 126 ARG C CA 1
ATOM 3288 C C . ARG C 1 126 ? 31.150 20.281 53.788 1.00 22.20 126 ARG C C 1
ATOM 3289 O O . ARG C 1 126 ? 31.864 19.424 54.317 1.00 21.35 126 ARG C O 1
ATOM 3297 N N . ILE C 1 127 ? 30.788 20.222 52.509 1.00 21.05 127 ILE C N 1
ATOM 3298 C CA . ILE C 1 127 ? 31.192 19.093 51.680 1.00 21.75 127 ILE C CA 1
ATOM 3299 C C . ILE C 1 127 ? 31.912 19.394 50.363 1.00 21.29 127 ILE C C 1
ATOM 3300 O O . ILE C 1 127 ? 31.955 20.529 49.889 1.00 21.37 127 ILE C O 1
ATOM 3305 N N . ASN C 1 128 ? 32.478 18.338 49.787 1.00 19.32 128 ASN C N 1
ATOM 3306 C CA . ASN C 1 128 ? 33.158 18.395 48.495 1.00 19.24 128 ASN C CA 1
ATOM 3307 C C . ASN C 1 128 ? 33.206 16.950 48.015 1.00 18.44 128 ASN C C 1
ATOM 3308 O O . ASN C 1 128 ? 32.988 16.021 48.799 1.00 19.34 128 ASN C O 1
ATOM 3313 N N . PHE C 1 129 ? 33.475 16.761 46.730 1.00 18.16 129 PHE C N 1
ATOM 3314 C CA . PHE C 1 129 ? 33.548 15.428 46.163 1.00 17.31 129 PHE C CA 1
ATOM 3315 C C . PHE C 1 129 ? 34.849 15.271 45.398 1.00 18.95 129 PHE C C 1
ATOM 3316 O O . PHE C 1 129 ? 35.348 16.231 44.806 1.00 20.35 129 PHE C O 1
ATOM 3324 N N . MET C 1 130 ? 35.403 14.065 45.407 1.00 17.45 130 MET C N 1
ATOM 3325 C CA . MET C 1 130 ? 36.621 13.809 44.648 1.00 18.34 130 MET C CA 1
ATOM 3326 C C . MET C 1 130 ? 36.143 13.447 43.255 1.00 17.67 130 MET C C 1
ATOM 3327 O O . MET C 1 130 ? 34.999 13.023 43.096 1.00 18.52 130 MET C O 1
ATOM 3332 N N . HIS C 1 131 ? 37.000 13.607 42.251 1.00 18.12 131 HIS C N 1
ATOM 3333 C CA . HIS C 1 131 ? 36.623 13.207 40.898 1.00 18.69 131 HIS C CA 1
ATOM 3334 C C . HIS C 1 131 ? 36.605 11.685 40.915 1.00 19.20 131 HIS C C 1
ATOM 3335 O O . HIS C 1 131 ? 37.348 11.063 41.677 1.00 17.96 131 HIS C O 1
ATOM 3342 N N . PRO C 1 132 ? 35.767 11.068 40.065 1.00 19.78 132 PRO C N 1
ATOM 3343 C CA . PRO C 1 132 ? 35.629 9.611 39.957 1.00 19.62 132 PRO C CA 1
ATOM 3344 C C . PRO C 1 132 ? 36.971 8.875 39.940 1.00 19.92 132 PRO C C 1
ATOM 3345 O O . PRO C 1 132 ? 37.201 7.968 40.738 1.00 15.90 132 PRO C O 1
ATOM 3349 N N . LYS C 1 133 ? 37.844 9.265 39.015 1.00 21.00 133 LYS C N 1
ATOM 3350 C CA . LYS C 1 133 ? 39.169 8.665 38.899 1.00 21.35 133 LYS C CA 1
ATOM 3351 C C . LYS C 1 133 ? 39.863 8.700 40.260 1.00 19.94 133 LYS C C 1
ATOM 3352 O O . LYS C 1 133 ? 40.417 7.697 40.712 1.00 20.49 133 LYS C O 1
ATOM 3358 N N . SER C 1 134 ? 39.827 9.858 40.910 1.00 17.56 134 SER C N 1
ATOM 3359 C CA . SER C 1 134 ? 40.454 10.008 42.220 1.00 17.96 134 SER C CA 1
ATOM 3360 C C . SER C 1 134 ? 39.852 9.049 43.235 1.00 17.33 134 SER C C 1
ATOM 3361 O O . SER C 1 134 ? 40.493 8.700 44.227 1.00 16.32 134 SER C O 1
ATOM 3364 N N . GLY C 1 135 ? 38.615 8.637 42.985 1.00 16.09 135 GLY C N 1
ATOM 3365 C CA . GLY C 1 135 ? 37.956 7.702 43.874 1.00 18.34 135 GLY C CA 1
ATOM 3366 C C . GLY C 1 135 ? 38.183 6.285 43.372 1.00 20.43 135 GLY C C 1
ATOM 3367 O O . GLY C 1 135 ? 37.711 5.312 43.972 1.00 20.80 135 GLY C O 1
ATOM 3368 N N . LYS C 1 136 ? 38.897 6.168 42.253 1.00 19.26 136 LYS C N 1
ATOM 3369 C CA . LYS C 1 136 ? 39.188 4.866 41.676 1.00 19.51 136 LYS C CA 1
ATOM 3370 C C . LYS C 1 136 ? 37.913 4.149 41.207 1.00 18.74 136 LYS C C 1
ATOM 3371 O O . LYS C 1 136 ? 37.757 2.939 41.381 1.00 17.71 136 LYS C O 1
ATOM 3377 N N . GLY C 1 137 ? 37.002 4.899 40.593 1.00 18.44 137 GLY C N 1
ATOM 3378 C CA . GLY C 1 137 ? 35.771 4.297 40.116 1.00 18.05 137 GLY C CA 1
ATOM 3379 C C . GLY C 1 137 ? 34.617 4.470 41.088 1.00 19.72 137 GLY C C 1
ATOM 3380 O O . GLY C 1 137 ? 33.483 4.098 40.796 1.00 20.12 137 GLY C O 1
ATOM 3381 N N . VAL C 1 138 ? 34.907 5.016 42.262 1.00 19.66 138 VAL C N 1
ATOM 3382 C CA . VAL C 1 138 ? 33.875 5.255 43.260 1.00 18.34 138 VAL C CA 1
ATOM 3383 C C . VAL C 1 138 ? 33.797 6.752 43.505 1.00 18.29 138 VAL C C 1
ATOM 3384 O O . VAL C 1 138 ? 34.831 7.402 43.646 1.00 21.05 138 VAL C O 1
ATOM 3388 N N . LEU C 1 139 ? 32.587 7.304 43.534 1.00 15.27 139 LEU C N 1
ATOM 3389 C CA . LEU C 1 139 ? 32.421 8.731 43.816 1.00 13.39 139 LEU C CA 1
ATOM 3390 C C . LEU C 1 139 ? 32.499 8.825 45.339 1.00 12.42 139 LEU C C 1
ATOM 3391 O O . LEU C 1 139 ? 31.708 8.196 46.041 1.00 13.31 139 LEU C O 1
ATOM 3396 N N . ILE C 1 140 ? 33.454 9.604 45.840 1.00 13.21 140 ILE C N 1
ATOM 3397 C CA . ILE C 1 140 ? 33.676 9.743 47.272 1.00 11.68 140 ILE C CA 1
ATOM 3398 C C . ILE C 1 140 ? 33.518 11.177 47.744 1.00 13.41 140 ILE C C 1
ATOM 3399 O O . ILE C 1 140 ? 34.148 12.101 47.229 1.00 14.61 140 ILE C O 1
ATOM 3404 N N . GLU C 1 141 ? 32.686 11.354 48.755 1.00 13.78 141 GLU C N 1
ATOM 3405 C CA . GLU C 1 141 ? 32.427 12.668 49.302 1.00 12.13 141 GLU C CA 1
ATOM 3406 C C . GLU C 1 141 ? 33.212 12.929 50.581 1.00 11.31 141 GLU C C 1
ATOM 3407 O O . GLU C 1 141 ? 33.474 12.020 51.354 1.00 11.09 141 GLU C O 1
ATOM 3413 N N . LEU C 1 142 ? 33.610 14.183 50.764 1.00 12.36 142 LEU C N 1
ATOM 3414 C CA . LEU C 1 142 ? 34.304 14.637 51.959 1.00 13.46 142 LEU C CA 1
ATOM 3415 C C . LEU C 1 142 ? 33.188 15.372 52.710 1.00 15.82 142 LEU C C 1
ATOM 3416 O O . LEU C 1 142 ? 32.472 16.185 52.123 1.00 15.46 142 LEU C O 1
ATOM 3421 N N . THR C 1 143 ? 33.033 15.088 53.995 1.00 16.25 143 THR C N 1
ATOM 3422 C CA . THR C 1 143 ? 31.979 15.722 54.765 1.00 17.36 143 THR C CA 1
ATOM 3423 C C . THR C 1 143 ? 32.463 16.104 56.143 1.00 17.06 143 THR C C 1
ATOM 3424 O O . THR C 1 143 ? 32.961 15.258 56.889 1.00 17.23 143 THR C O 1
ATOM 3428 N N . GLN C 1 144 ? 32.324 17.382 56.469 1.00 18.65 144 GLN C N 1
ATOM 3429 C CA . GLN C 1 144 ? 32.715 17.875 57.782 1.00 21.72 144 GLN C CA 1
ATOM 3430 C C . GLN C 1 144 ? 31.465 18.368 58.504 1.00 22.19 144 GLN C C 1
ATOM 3431 O O . GLN C 1 144 ? 30.665 19.118 57.935 1.00 22.17 144 GLN C O 1
ATOM 3437 N N . TYR C 1 145 ? 31.304 17.940 59.751 1.00 22.09 145 TYR C N 1
ATOM 3438 C CA . TYR C 1 145 ? 30.155 18.326 60.563 1.00 23.46 145 TYR C CA 1
ATOM 3439 C C . TYR C 1 145 ? 30.207 19.807 60.936 1.00 25.19 145 TYR C C 1
ATOM 3440 O O . TYR C 1 145 ? 31.282 20.369 61.145 1.00 27.16 145 TYR C O 1
ATOM 3449 N N . PRO C 1 146 ? 29.037 20.455 61.033 1.00 27.21 146 PRO C N 1
ATOM 3450 C CA . PRO C 1 146 ? 28.928 21.876 61.377 1.00 28.93 146 PRO C CA 1
ATOM 3451 C C . PRO C 1 146 ? 29.531 22.277 62.713 1.00 31.26 146 PRO C C 1
ATOM 3452 O O . PRO C 1 146 ? 29.919 21.432 63.523 1.00 32.40 146 PRO C O 1
ATOM 3456 N N . LYS C 1 147 ? 29.592 23.589 62.922 1.00 33.75 147 LYS C N 1
ATOM 3457 C CA . LYS C 1 147 ? 30.127 24.197 64.136 1.00 35.38 147 LYS C CA 1
ATOM 3458 C C . LYS C 1 147 ? 31.625 23.960 64.286 1.00 37.67 147 LYS C C 1
ATOM 3459 O O . LYS C 1 147 ? 32.290 24.834 64.887 1.00 37.37 147 LYS C O 1
ATOM 3465 N N . GLU D 1 4 ? 13.013 -4.937 67.906 1.00 33.67 4 GLU D N 1
ATOM 3466 C CA . GLU D 1 4 ? 14.343 -4.399 68.290 1.00 32.13 4 GLU D CA 1
ATOM 3467 C C . GLU D 1 4 ? 15.261 -4.386 67.067 1.00 29.68 4 GLU D C 1
ATOM 3468 O O . GLU D 1 4 ? 14.876 -4.839 65.987 1.00 28.34 4 GLU D O 1
ATOM 3474 N N . ASP D 1 5 ? 16.474 -3.871 67.241 1.00 25.97 5 ASP D N 1
ATOM 3475 C CA . ASP D 1 5 ? 17.426 -3.786 66.137 1.00 22.37 5 ASP D CA 1
ATOM 3476 C C . ASP D 1 5 ? 17.998 -5.135 65.690 1.00 19.42 5 ASP D C 1
ATOM 3477 O O . ASP D 1 5 ? 18.447 -5.940 66.507 1.00 19.41 5 ASP D O 1
ATOM 3482 N N . LEU D 1 6 ? 17.986 -5.365 64.383 1.00 16.41 6 LEU D N 1
ATOM 3483 C CA . LEU D 1 6 ? 18.501 -6.600 63.810 1.00 14.51 6 LEU D CA 1
ATOM 3484 C C . LEU D 1 6 ? 19.940 -6.407 63.368 1.00 14.31 6 LEU D C 1
ATOM 3485 O O . LEU D 1 6 ? 20.677 -7.377 63.164 1.00 15.67 6 LEU D O 1
ATOM 3490 N N . PHE D 1 7 ? 20.340 -5.149 63.227 1.00 12.13 7 PHE D N 1
ATOM 3491 C CA . PHE D 1 7 ? 21.676 -4.841 62.758 1.00 11.28 7 PHE D CA 1
ATOM 3492 C C . PHE D 1 7 ? 22.530 -3.989 63.676 1.00 12.43 7 PHE D C 1
ATOM 3493 O O . PHE D 1 7 ? 22.088 -2.956 64.181 1.00 16.17 7 PHE D O 1
ATOM 3501 N N . ILE D 1 8 ? 23.769 -4.428 63.874 1.00 10.89 8 ILE D N 1
ATOM 3502 C CA . ILE D 1 8 ? 24.720 -3.731 64.725 1.00 10.55 8 ILE D CA 1
ATOM 3503 C C . ILE D 1 8 ? 25.254 -2.487 64.028 1.00 11.67 8 ILE D C 1
ATOM 3504 O O . ILE D 1 8 ? 25.420 -1.434 64.647 1.00 9.84 8 ILE D O 1
ATOM 3509 N N . CYS D 1 9 ? 25.517 -2.627 62.729 1.00 10.77 9 CYS D N 1
ATOM 3510 C CA . CYS D 1 9 ? 26.060 -1.546 61.927 1.00 10.10 9 CYS D CA 1
ATOM 3511 C C . CYS D 1 9 ? 26.395 -2.080 60.541 1.00 10.20 9 CYS D C 1
ATOM 3512 O O . CYS D 1 9 ? 26.310 -3.283 60.284 1.00 9.92 9 CYS D O 1
ATOM 3515 N N . ILE D 1 10 ? 26.774 -1.181 59.644 1.00 11.04 10 ILE D N 1
ATOM 3516 C CA . ILE D 1 10 ? 27.192 -1.605 58.313 1.00 10.46 10 ILE D CA 1
ATOM 3517 C C . ILE D 1 10 ? 28.580 -2.184 58.564 1.00 9.56 10 ILE D C 1
ATOM 3518 O O . ILE D 1 10 ? 29.471 -1.458 58.994 1.00 10.72 10 ILE D O 1
ATOM 3523 N N . ASP D 1 11 ? 28.773 -3.480 58.331 1.00 9.76 11 ASP D N 1
ATOM 3524 C CA . ASP D 1 11 ? 30.099 -4.066 58.574 1.00 10.18 11 ASP D CA 1
ATOM 3525 C C . ASP D 1 11 ? 31.130 -3.536 57.585 1.00 9.46 11 ASP D C 1
ATOM 3526 O O . ASP D 1 11 ? 32.197 -3.060 57.981 1.00 11.62 11 ASP D O 1
ATOM 3531 N N . HIS D 1 12 ? 30.823 -3.620 56.297 1.00 10.29 12 HIS D N 1
ATOM 3532 C CA . HIS D 1 12 ? 31.739 -3.115 55.281 1.00 10.99 12 HIS D CA 1
ATOM 3533 C C . HIS D 1 12 ? 31.059 -2.742 53.986 1.00 12.53 12 HIS D C 1
ATOM 3534 O O . HIS D 1 12 ? 29.933 -3.162 53.712 1.00 13.22 12 HIS D O 1
ATOM 3541 N N . VAL D 1 13 ? 31.753 -1.929 53.200 1.00 13.22 13 VAL D N 1
ATOM 3542 C CA . VAL D 1 13 ? 31.283 -1.520 51.883 1.00 14.72 13 VAL D CA 1
ATOM 3543 C C . VAL D 1 13 ? 32.234 -2.236 50.922 1.00 14.45 13 VAL D C 1
ATOM 3544 O O . VAL D 1 13 ? 33.440 -2.014 50.967 1.00 12.55 13 VAL D O 1
ATOM 3548 N N . ALA D 1 14 ? 31.696 -3.109 50.078 1.00 15.56 14 ALA D N 1
ATOM 3549 C CA . ALA D 1 14 ? 32.524 -3.854 49.132 1.00 16.02 14 ALA D CA 1
ATOM 3550 C C . ALA D 1 14 ? 32.780 -3.077 47.847 1.00 15.60 14 ALA D C 1
ATOM 3551 O O . ALA D 1 14 ? 31.852 -2.614 47.189 1.00 15.31 14 ALA D O 1
ATOM 3553 N N . TYR D 1 15 ? 34.055 -2.957 47.503 1.00 16.79 15 TYR D N 1
ATOM 3554 C CA . TYR D 1 15 ? 34.515 -2.250 46.318 1.00 16.45 15 TYR D CA 1
ATOM 3555 C C . TYR D 1 15 ? 35.200 -3.245 45.397 1.00 18.66 15 TYR D C 1
ATOM 3556 O O . TYR D 1 15 ? 36.224 -3.825 45.761 1.00 21.54 15 TYR D O 1
ATOM 3565 N N . ALA D 1 16 ? 34.632 -3.449 44.212 1.00 19.07 16 ALA D N 1
ATOM 3566 C CA . ALA D 1 16 ? 35.197 -4.380 43.242 1.00 19.03 16 ALA D CA 1
ATOM 3567 C C . ALA D 1 16 ? 36.141 -3.647 42.288 1.00 21.66 16 ALA D C 1
ATOM 3568 O O . ALA D 1 16 ? 35.821 -2.556 41.803 1.00 20.94 16 ALA D O 1
ATOM 3570 N N . CYS D 1 17 ? 37.304 -4.245 42.031 1.00 20.45 17 CYS D N 1
ATOM 3571 C CA . CYS D 1 17 ? 38.293 -3.659 41.131 1.00 20.28 17 CYS D CA 1
ATOM 3572 C C . CYS D 1 17 ? 39.112 -4.763 40.448 1.00 22.09 17 CYS D C 1
ATOM 3573 O O . CYS D 1 17 ? 39.001 -5.940 40.794 1.00 20.52 17 CYS D O 1
ATOM 3576 N N . PRO D 1 18 ? 39.940 -4.396 39.459 1.00 22.81 18 PRO D N 1
ATOM 3577 C CA . PRO D 1 18 ? 40.752 -5.394 38.761 1.00 23.27 18 PRO D CA 1
ATOM 3578 C C . PRO D 1 18 ? 41.952 -5.865 39.570 1.00 23.86 18 PRO D C 1
ATOM 3579 O O . PRO D 1 18 ? 42.356 -7.026 39.466 1.00 23.98 18 PRO D O 1
ATOM 3583 N N . ASP D 1 19 ? 42.504 -4.966 40.386 1.00 23.85 19 ASP D N 1
ATOM 3584 C CA . ASP D 1 19 ? 43.686 -5.268 41.196 1.00 22.65 19 ASP D CA 1
ATOM 3585 C C . ASP D 1 19 ? 43.558 -4.814 42.660 1.00 21.95 19 ASP D C 1
ATOM 3586 O O . ASP D 1 19 ? 43.841 -3.666 42.985 1.00 20.32 19 ASP D O 1
ATOM 3591 N N . ALA D 1 20 ? 43.156 -5.718 43.549 1.00 22.16 20 ALA D N 1
ATOM 3592 C CA . ALA D 1 20 ? 43.007 -5.360 44.953 1.00 21.45 20 ALA D CA 1
ATOM 3593 C C . ALA D 1 20 ? 44.268 -4.721 45.552 1.00 21.67 20 ALA D C 1
ATOM 3594 O O . ALA D 1 20 ? 44.183 -3.700 46.231 1.00 21.32 20 ALA D O 1
ATOM 3596 N N . ASP D 1 21 ? 45.435 -5.311 45.304 1.00 22.78 21 ASP D N 1
ATOM 3597 C CA . ASP D 1 21 ? 46.680 -4.765 45.848 1.00 23.47 21 ASP D CA 1
ATOM 3598 C C . ASP D 1 21 ? 46.955 -3.340 45.370 1.00 23.24 21 ASP D C 1
ATOM 3599 O O . ASP D 1 21 ? 47.460 -2.513 46.127 1.00 23.16 21 ASP D O 1
ATOM 3604 N N . GLU D 1 22 ? 46.632 -3.063 44.114 1.00 21.41 22 GLU D N 1
ATOM 3605 C CA . GLU D 1 22 ? 46.833 -1.735 43.555 1.00 23.96 22 GLU D CA 1
ATOM 3606 C C . GLU D 1 22 ? 45.934 -0.753 44.308 1.00 23.65 22 GLU D C 1
ATOM 3607 O O . GLU D 1 22 ? 46.366 0.331 44.694 1.00 21.56 22 GLU D O 1
ATOM 3613 N N . ALA D 1 23 ? 44.678 -1.147 44.513 1.00 22.06 23 ALA D N 1
ATOM 3614 C CA . ALA D 1 23 ? 43.718 -0.303 45.209 1.00 20.81 23 ALA D CA 1
ATOM 3615 C C . ALA D 1 23 ? 44.136 -0.069 46.663 1.00 20.64 23 ALA D C 1
ATOM 3616 O O . ALA D 1 23 ? 44.051 1.055 47.171 1.00 19.17 23 ALA D O 1
ATOM 3618 N N . SER D 1 24 ? 44.594 -1.127 47.328 1.00 20.70 24 SER D N 1
ATOM 3619 C CA . SER D 1 24 ? 45.016 -1.009 48.720 1.00 21.31 24 SER D CA 1
ATOM 3620 C C . SER D 1 24 ? 46.159 -0.020 48.882 1.00 21.90 24 SER D C 1
ATOM 3621 O O . SER D 1 24 ? 46.168 0.783 49.819 1.00 20.80 24 SER D O 1
ATOM 3624 N N . LYS D 1 25 ? 47.135 -0.089 47.983 1.00 21.99 25 LYS D N 1
ATOM 3625 C CA . LYS D 1 25 ? 48.267 0.824 48.051 1.00 22.23 25 LYS D CA 1
ATOM 3626 C C . LYS D 1 25 ? 47.792 2.260 47.873 1.00 19.05 25 LYS D C 1
ATOM 3627 O O . LYS D 1 25 ? 48.203 3.148 48.621 1.00 19.39 25 LYS D O 1
ATOM 3633 N N . TYR D 1 26 ? 46.929 2.492 46.886 1.00 17.88 26 TYR D N 1
ATOM 3634 C CA . TYR D 1 26 ? 46.398 3.837 46.653 1.00 15.99 26 TYR D CA 1
ATOM 3635 C C . TYR D 1 26 ? 45.710 4.351 47.934 1.00 15.30 26 TYR D C 1
ATOM 3636 O O . TYR D 1 26 ? 45.946 5.472 48.356 1.00 15.44 26 TYR D O 1
ATOM 3645 N N . TYR D 1 27 ? 44.873 3.519 48.550 1.00 15.43 27 TYR D N 1
ATOM 3646 C CA . TYR D 1 27 ? 44.167 3.888 49.780 1.00 15.69 27 TYR D CA 1
ATOM 3647 C C . TYR D 1 27 ? 45.113 4.273 50.925 1.00 18.47 27 TYR D C 1
ATOM 3648 O O . TYR D 1 27 ? 44.910 5.286 51.603 1.00 16.55 27 TYR D O 1
ATOM 3657 N N . GLN D 1 28 ? 46.144 3.465 51.146 1.00 18.69 28 GLN D N 1
ATOM 3658 C CA . GLN D 1 28 ? 47.093 3.750 52.216 1.00 21.02 28 GLN D CA 1
ATOM 3659 C C . GLN D 1 28 ? 47.901 5.015 51.927 1.00 21.49 28 GLN D C 1
ATOM 3660 O O . GLN D 1 28 ? 47.927 5.941 52.733 1.00 22.17 28 GLN D O 1
ATOM 3666 N N . GLU D 1 29 ? 48.537 5.053 50.759 1.00 22.65 29 GLU D N 1
ATOM 3667 C CA . GLU D 1 29 ? 49.380 6.178 50.367 1.00 24.54 29 GLU D CA 1
ATOM 3668 C C . GLU D 1 29 ? 48.663 7.503 50.093 1.00 22.32 29 GLU D C 1
ATOM 3669 O O . GLU D 1 29 ? 49.137 8.564 50.504 1.00 22.84 29 GLU D O 1
ATOM 3675 N N . THR D 1 30 ? 47.532 7.448 49.402 1.00 19.87 30 THR D N 1
ATOM 3676 C CA . THR D 1 30 ? 46.793 8.662 49.068 1.00 18.66 30 THR D CA 1
ATOM 3677 C C . THR D 1 30 ? 45.720 9.066 50.090 1.00 17.45 30 THR D C 1
ATOM 3678 O O . THR D 1 30 ? 45.587 10.243 50.409 1.00 16.06 30 THR D O 1
ATOM 3682 N N . PHE D 1 31 ? 44.961 8.094 50.593 1.00 16.80 31 PHE D N 1
ATOM 3683 C CA . PHE D 1 31 ? 43.904 8.371 51.573 1.00 15.82 31 PHE D CA 1
ATOM 3684 C C . PHE D 1 31 ? 44.327 8.132 53.018 1.00 15.28 31 PHE D C 1
ATOM 3685 O O . PHE D 1 31 ? 43.619 8.518 53.941 1.00 16.09 31 PHE D O 1
ATOM 3693 N N . GLY D 1 32 ? 45.471 7.484 53.217 1.00 16.51 32 GLY D N 1
ATOM 3694 C CA . GLY D 1 32 ? 45.934 7.220 54.568 1.00 16.07 32 GLY D CA 1
ATOM 3695 C C . GLY D 1 32 ? 45.095 6.210 55.339 1.00 15.33 32 GLY D C 1
ATOM 3696 O O . GLY D 1 32 ? 45.012 6.276 56.569 1.00 14.86 32 GLY D O 1
ATOM 3697 N N . TRP D 1 33 ? 44.454 5.288 54.628 1.00 14.68 33 TRP D N 1
ATOM 3698 C CA . TRP D 1 33 ? 43.656 4.247 55.282 1.00 14.42 33 TRP D CA 1
ATOM 3699 C C . TRP D 1 33 ? 44.607 3.107 55.604 1.00 13.74 33 TRP D C 1
ATOM 3700 O O . TRP D 1 33 ? 45.754 3.106 55.157 1.00 14.73 33 TRP D O 1
ATOM 3711 N N . HIS D 1 34 ? 44.126 2.128 56.356 1.00 13.38 34 HIS D N 1
ATOM 3712 C CA . HIS D 1 34 ? 44.972 1.022 56.775 1.00 13.98 34 HIS D CA 1
ATOM 3713 C C . HIS D 1 34 ? 44.471 -0.354 56.350 1.00 13.00 34 HIS D C 1
ATOM 3714 O O . HIS D 1 34 ? 43.288 -0.673 56.506 1.00 13.64 34 HIS D O 1
ATOM 3721 N N . GLU D 1 35 ? 45.378 -1.164 55.815 1.00 10.78 35 GLU D N 1
ATOM 3722 C CA . GLU D 1 35 ? 45.031 -2.517 55.419 1.00 13.82 35 GLU D CA 1
ATOM 3723 C C . GLU D 1 35 ? 45.033 -3.331 56.703 1.00 13.72 35 GLU D C 1
ATOM 3724 O O . GLU D 1 35 ? 46.044 -3.388 57.389 1.00 14.87 35 GLU D O 1
ATOM 3730 N N . LEU D 1 36 ? 43.916 -3.960 57.036 1.00 14.14 36 LEU D N 1
ATOM 3731 C CA . LEU D 1 36 ? 43.862 -4.730 58.271 1.00 16.16 36 LEU D CA 1
ATOM 3732 C C . LEU D 1 36 ? 43.943 -6.229 58.052 1.00 17.71 36 LEU D C 1
ATOM 3733 O O . LEU D 1 36 ? 44.338 -6.980 58.948 1.00 17.56 36 LEU D O 1
ATOM 3738 N N . HIS D 1 37 ? 43.557 -6.661 56.861 1.00 17.46 37 HIS D N 1
ATOM 3739 C CA . HIS D 1 37 ? 43.535 -8.076 56.555 1.00 19.08 37 HIS D CA 1
ATOM 3740 C C . HIS D 1 37 ? 43.497 -8.269 55.042 1.00 18.54 37 HIS D C 1
ATOM 3741 O O . HIS D 1 37 ? 42.925 -7.453 54.315 1.00 17.67 37 HIS D O 1
ATOM 3748 N N . ARG D 1 38 ? 44.121 -9.348 54.579 1.00 18.99 38 ARG D N 1
ATOM 3749 C CA . ARG D 1 38 ? 44.158 -9.704 53.159 1.00 19.28 38 ARG D CA 1
ATOM 3750 C C . ARG D 1 38 ? 43.953 -11.215 53.120 1.00 20.61 38 ARG D C 1
ATOM 3751 O O . ARG D 1 38 ? 44.594 -11.953 53.874 1.00 20.78 38 ARG D O 1
ATOM 3759 N N . GLU D 1 39 ? 43.076 -11.680 52.240 1.00 20.37 39 GLU D N 1
ATOM 3760 C CA . GLU D 1 39 ? 42.784 -13.103 52.169 1.00 22.50 39 GLU D CA 1
ATOM 3761 C C . GLU D 1 39 ? 42.507 -13.526 50.734 1.00 22.05 39 GLU D C 1
ATOM 3762 O O . GLU D 1 39 ? 41.939 -12.756 49.963 1.00 21.54 39 GLU D O 1
ATOM 3768 N N . GLU D 1 40 ? 42.923 -14.741 50.375 1.00 22.87 40 GLU D N 1
ATOM 3769 C CA . GLU D 1 40 ? 42.689 -15.260 49.032 1.00 23.15 40 GLU D CA 1
ATOM 3770 C C . GLU D 1 40 ? 41.951 -16.592 49.054 1.00 24.25 40 GLU D C 1
ATOM 3771 O O . GLU D 1 40 ? 42.295 -17.502 49.812 1.00 24.48 40 GLU D O 1
ATOM 3777 N N . ASN D 1 41 ? 40.923 -16.696 48.222 1.00 24.55 41 ASN D N 1
ATOM 3778 C CA . ASN D 1 41 ? 40.155 -17.925 48.111 1.00 27.18 41 ASN D CA 1
ATOM 3779 C C . ASN D 1 41 ? 40.253 -18.354 46.655 1.00 29.16 41 ASN D C 1
ATOM 3780 O O . ASN D 1 41 ? 39.405 -17.989 45.843 1.00 30.91 41 ASN D O 1
ATOM 3785 N N . PRO D 1 42 ? 41.293 -19.126 46.301 1.00 30.39 42 PRO D N 1
ATOM 3786 C CA . PRO D 1 42 ? 41.430 -19.559 44.910 1.00 31.89 42 PRO D CA 1
ATOM 3787 C C . PRO D 1 42 ? 40.244 -20.371 44.404 1.00 32.60 42 PRO D C 1
ATOM 3788 O O . PRO D 1 42 ? 40.012 -20.454 43.198 1.00 34.22 42 PRO D O 1
ATOM 3792 N N . GLU D 1 43 ? 39.482 -20.948 45.327 1.00 34.27 43 GLU D N 1
ATOM 3793 C CA . GLU D 1 43 ? 38.322 -21.752 44.961 1.00 35.37 43 GLU D CA 1
ATOM 3794 C C . GLU D 1 43 ? 37.212 -20.859 44.405 1.00 35.36 43 GLU D C 1
ATOM 3795 O O . GLU D 1 43 ? 36.495 -21.252 43.486 1.00 34.46 43 GLU D O 1
ATOM 3801 N N . GLN D 1 44 ? 37.072 -19.660 44.965 1.00 34.37 44 GLN D N 1
ATOM 3802 C CA . GLN D 1 44 ? 36.067 -18.714 44.488 1.00 35.29 44 GLN D CA 1
ATOM 3803 C C . GLN D 1 44 ? 36.682 -17.803 43.434 1.00 34.24 44 GLN D C 1
ATOM 3804 O O . GLN D 1 44 ? 35.970 -17.097 42.716 1.00 35.06 44 GLN D O 1
ATOM 3810 N N . GLY D 1 45 ? 38.010 -17.825 43.353 1.00 32.72 45 GLY D N 1
ATOM 3811 C CA . GLY D 1 45 ? 38.717 -16.998 42.394 1.00 29.13 45 GLY D CA 1
ATOM 3812 C C . GLY D 1 45 ? 38.609 -15.535 42.771 1.00 27.92 45 GLY D C 1
ATOM 3813 O O . GLY D 1 45 ? 38.351 -14.681 41.917 1.00 26.82 45 GLY D O 1
ATOM 3814 N N . VAL D 1 46 ? 38.818 -15.239 44.051 1.00 25.89 46 VAL D N 1
ATOM 3815 C CA . VAL D 1 46 ? 38.718 -13.867 44.530 1.00 25.26 46 VAL D CA 1
ATOM 3816 C C . VAL D 1 46 ? 39.695 -13.512 45.650 1.00 22.77 46 VAL D C 1
ATOM 3817 O O . VAL D 1 46 ? 39.934 -14.310 46.562 1.00 22.50 46 VAL D O 1
ATOM 3821 N N . VAL D 1 47 ? 40.259 -12.312 45.567 1.00 20.08 47 VAL D N 1
ATOM 3822 C CA . VAL D 1 47 ? 41.153 -11.805 46.604 1.00 18.99 47 VAL D CA 1
ATOM 3823 C C . VAL D 1 47 ? 40.383 -10.701 47.328 1.00 19.06 47 VAL D C 1
ATOM 3824 O O . VAL D 1 47 ? 39.650 -9.946 46.695 1.00 20.46 47 VAL D O 1
ATOM 3828 N N . GLU D 1 48 ? 40.537 -10.608 48.643 1.00 19.42 48 GLU D N 1
ATOM 3829 C CA . GLU D 1 48 ? 39.843 -9.583 49.425 1.00 20.17 48 GLU D CA 1
ATOM 3830 C C . GLU D 1 48 ? 40.777 -8.918 50.422 1.00 18.78 48 GLU D C 1
ATOM 3831 O O . GLU D 1 48 ? 41.531 -9.590 51.121 1.00 18.66 48 GLU D O 1
ATOM 3837 N N . ILE D 1 49 ? 40.728 -7.592 50.478 1.00 17.35 49 ILE D N 1
ATOM 3838 C CA . ILE D 1 49 ? 41.559 -6.851 51.410 1.00 16.67 49 ILE D CA 1
ATOM 3839 C C . ILE D 1 49 ? 40.659 -5.912 52.198 1.00 16.38 49 ILE D C 1
ATOM 3840 O O . ILE D 1 49 ? 39.906 -5.138 51.613 1.00 17.34 49 ILE D O 1
ATOM 3845 N N . MET D 1 50 ? 40.729 -5.999 53.523 1.00 16.47 50 MET D N 1
ATOM 3846 C CA . MET D 1 50 ? 39.924 -5.149 54.389 1.00 16.11 50 MET D CA 1
ATOM 3847 C C . MET D 1 50 ? 40.714 -3.887 54.721 1.00 17.45 50 MET D C 1
ATOM 3848 O O . MET D 1 50 ? 41.858 -3.962 55.190 1.00 17.65 50 MET D O 1
ATOM 3853 N N . MET D 1 51 ? 40.097 -2.735 54.460 1.00 16.62 51 MET D N 1
ATOM 3854 C CA . MET D 1 51 ? 40.699 -1.419 54.698 1.00 16.09 51 MET D CA 1
ATOM 3855 C C . MET D 1 51 ? 39.883 -0.651 55.740 1.00 14.38 51 MET D C 1
ATOM 3856 O O . MET D 1 51 ? 38.662 -0.768 55.781 1.00 13.88 51 MET D O 1
ATOM 3861 N N . ALA D 1 52 ? 40.558 0.140 56.571 1.00 14.13 52 ALA D N 1
ATOM 3862 C CA . ALA D 1 52 ? 39.878 0.924 57.604 1.00 13.07 52 ALA D CA 1
ATOM 3863 C C . ALA D 1 52 ? 40.459 2.322 57.667 1.00 13.59 52 ALA D C 1
ATOM 3864 O O . ALA D 1 52 ? 41.626 2.525 57.361 1.00 15.89 52 ALA D O 1
ATOM 3866 N N . PRO D 1 53 ? 39.647 3.309 58.074 1.00 13.80 53 PRO D N 1
ATOM 3867 C CA . PRO D 1 53 ? 40.091 4.701 58.174 1.00 13.39 53 PRO D CA 1
ATOM 3868 C C . PRO D 1 53 ? 41.055 4.920 59.339 1.00 14.36 53 PRO D C 1
ATOM 3869 O O . PRO D 1 53 ? 41.702 5.971 59.436 1.00 12.99 53 PRO D O 1
ATOM 3873 N N . ALA D 1 54 ? 41.136 3.927 60.222 1.00 13.91 54 ALA D N 1
ATOM 3874 C CA . ALA D 1 54 ? 42.035 3.987 61.372 1.00 14.85 54 ALA D CA 1
ATOM 3875 C C . ALA D 1 54 ? 42.749 2.642 61.559 1.00 14.27 54 ALA D C 1
ATOM 3876 O O . ALA D 1 54 ? 42.235 1.596 61.156 1.00 13.88 54 ALA D O 1
ATOM 3878 N N . ALA D 1 55 ? 43.927 2.676 62.182 1.00 15.47 55 ALA D N 1
ATOM 3879 C CA . ALA D 1 55 ? 44.702 1.458 62.437 1.00 15.07 55 ALA D CA 1
ATOM 3880 C C . ALA D 1 55 ? 43.942 0.544 63.397 1.00 15.68 55 ALA D C 1
ATOM 3881 O O . ALA D 1 55 ? 44.013 -0.679 63.302 1.00 14.53 55 ALA D O 1
ATOM 3883 N N . LYS D 1 56 ? 43.207 1.141 64.327 1.00 14.60 56 LYS D N 1
ATOM 3884 C CA . LYS D 1 56 ? 42.437 0.355 65.283 1.00 14.75 56 LYS D CA 1
ATOM 3885 C C . LYS D 1 56 ? 40.942 0.562 65.038 1.00 15.47 56 LYS D C 1
ATOM 3886 O O . LYS D 1 56 ? 40.452 1.694 64.973 1.00 12.42 56 LYS D O 1
ATOM 3892 N N . LEU D 1 57 ? 40.214 -0.537 64.903 1.00 14.69 57 LEU D N 1
ATOM 3893 C CA . LEU D 1 57 ? 38.777 -0.453 64.676 1.00 14.99 57 LEU D CA 1
ATOM 3894 C C . LEU D 1 57 ? 38.023 -0.213 65.973 1.00 15.51 57 LEU D C 1
ATOM 3895 O O . LEU D 1 57 ? 38.358 -0.797 67.013 1.00 15.92 57 LEU D O 1
ATOM 3900 N N . THR D 1 58 ? 37.020 0.658 65.915 1.00 15.05 58 THR D N 1
ATOM 3901 C CA . THR D 1 58 ? 36.156 0.885 67.064 1.00 13.58 58 THR D CA 1
ATOM 3902 C C . THR D 1 58 ? 34.986 -0.076 66.804 1.00 14.35 58 THR D C 1
ATOM 3903 O O . THR D 1 58 ? 34.782 -0.524 65.673 1.00 12.49 58 THR D O 1
ATOM 3907 N N . GLU D 1 59 ? 34.226 -0.385 67.845 1.00 13.31 59 GLU D N 1
ATOM 3908 C CA . GLU D 1 59 ? 33.117 -1.323 67.759 1.00 15.07 59 GLU D CA 1
ATOM 3909 C C . GLU D 1 59 ? 32.173 -1.240 66.553 1.00 16.36 59 GLU D C 1
ATOM 3910 O O . GLU D 1 59 ? 31.781 -2.274 66.008 1.00 17.77 59 GLU D O 1
ATOM 3916 N N . HIS D 1 60 ? 31.791 -0.039 66.138 1.00 13.79 60 HIS D N 1
ATOM 3917 C CA . HIS D 1 60 ? 30.883 0.076 65.000 1.00 14.46 60 HIS D CA 1
ATOM 3918 C C . HIS D 1 60 ? 31.537 0.687 63.753 1.00 13.89 60 HIS D C 1
ATOM 3919 O O . HIS D 1 60 ? 30.844 1.190 62.866 1.00 15.26 60 HIS D O 1
ATOM 3926 N N . MET D 1 61 ? 32.864 0.630 63.675 1.00 11.83 61 MET D N 1
ATOM 3927 C CA . MET D 1 61 ? 33.581 1.203 62.540 1.00 10.86 61 MET D CA 1
ATOM 3928 C C . MET D 1 61 ? 33.455 0.388 61.257 1.00 11.00 61 MET D C 1
ATOM 3929 O O . MET D 1 61 ? 33.925 -0.752 61.182 1.00 9.86 61 MET D O 1
ATOM 3934 N N . THR D 1 62 ? 32.832 0.984 60.244 1.00 10.03 62 THR D N 1
ATOM 3935 C CA . THR D 1 62 ? 32.657 0.311 58.952 1.00 9.21 62 THR D CA 1
ATOM 3936 C C . THR D 1 62 ? 33.971 0.299 58.159 1.00 7.09 62 THR D C 1
ATOM 3937 O O . THR D 1 62 ? 34.698 1.288 58.125 1.00 8.60 62 THR D O 1
ATOM 3941 N N . GLN D 1 63 ? 34.262 -0.828 57.521 1.00 7.39 63 GLN D N 1
ATOM 3942 C CA . GLN D 1 63 ? 35.481 -0.987 56.734 1.00 8.78 63 GLN D CA 1
ATOM 3943 C C . GLN D 1 63 ? 35.149 -1.017 55.252 1.00 8.68 63 GLN D C 1
ATOM 3944 O O . GLN D 1 63 ? 33.993 -1.143 54.865 1.00 8.33 63 GLN D O 1
ATOM 3950 N N . VAL D 1 64 ? 36.158 -0.864 54.410 1.00 8.78 64 VAL D N 1
ATOM 3951 C CA . VAL D 1 64 ? 35.911 -0.971 52.985 1.00 9.10 64 VAL D CA 1
ATOM 3952 C C . VAL D 1 64 ? 36.592 -2.274 52.600 1.00 12.07 64 VAL D C 1
ATOM 3953 O O . VAL D 1 64 ? 37.758 -2.495 52.934 1.00 13.49 64 VAL D O 1
ATOM 3957 N N . GLN D 1 65 ? 35.853 -3.154 51.939 1.00 13.91 65 GLN D N 1
ATOM 3958 C CA . GLN D 1 65 ? 36.408 -4.424 51.519 1.00 13.16 65 GLN D CA 1
ATOM 3959 C C . GLN D 1 65 ? 36.747 -4.351 50.046 1.00 13.70 65 GLN D C 1
ATOM 3960 O O . GLN D 1 65 ? 35.855 -4.213 49.208 1.00 10.63 65 GLN D O 1
ATOM 3966 N N . VAL D 1 66 ? 38.039 -4.442 49.738 1.00 12.84 66 VAL D N 1
ATOM 3967 C CA . VAL D 1 66 ? 38.497 -4.409 48.356 1.00 14.52 66 VAL D CA 1
ATOM 3968 C C . VAL D 1 66 ? 38.497 -5.819 47.782 1.00 17.19 66 VAL D C 1
ATOM 3969 O O . VAL D 1 66 ? 39.191 -6.705 48.292 1.00 19.31 66 VAL D O 1
ATOM 3973 N N . MET D 1 67 ? 37.720 -6.037 46.727 1.00 17.60 67 MET D N 1
ATOM 3974 C CA . MET D 1 67 ? 37.676 -7.354 46.109 1.00 19.94 67 MET D CA 1
ATOM 3975 C C . MET D 1 67 ? 38.044 -7.295 44.636 1.00 20.61 67 MET D C 1
ATOM 3976 O O . MET D 1 67 ? 37.561 -6.441 43.892 1.00 19.44 67 MET D O 1
ATOM 3981 N N . ALA D 1 68 ? 38.922 -8.211 44.235 1.00 21.38 68 ALA D N 1
ATOM 3982 C CA . ALA D 1 68 ? 39.402 -8.311 42.856 1.00 22.74 68 ALA D CA 1
ATOM 3983 C C . ALA D 1 68 ? 39.366 -9.775 42.410 1.00 24.33 68 ALA D C 1
ATOM 3984 O O . ALA D 1 68 ? 39.523 -10.689 43.220 1.00 24.90 68 ALA D O 1
ATOM 3986 N N . PRO D 1 69 ? 39.173 -10.016 41.109 1.00 24.82 69 PRO D N 1
ATOM 3987 C CA . PRO D 1 69 ? 39.119 -11.385 40.597 1.00 26.68 69 PRO D CA 1
ATOM 3988 C C . PRO D 1 69 ? 40.477 -12.079 40.561 1.00 28.50 69 PRO D C 1
ATOM 3989 O O . PRO D 1 69 ? 41.505 -11.448 40.325 1.00 28.50 69 PRO D O 1
ATOM 3993 N N . LEU D 1 70 ? 40.470 -13.382 40.807 1.00 29.97 70 LEU D N 1
ATOM 3994 C CA . LEU D 1 70 ? 41.695 -14.162 40.776 1.00 33.28 70 LEU D CA 1
ATOM 3995 C C . LEU D 1 70 ? 41.770 -14.781 39.379 1.00 34.67 70 LEU D C 1
ATOM 3996 O O . LEU D 1 70 ? 42.818 -14.769 38.732 1.00 35.38 70 LEU D O 1
ATOM 4001 N N . ASN D 1 71 ? 40.644 -15.307 38.910 1.00 35.28 71 ASN D N 1
ATOM 4002 C CA . ASN D 1 71 ? 40.573 -15.873 37.571 1.00 36.33 71 ASN D CA 1
ATOM 4003 C C . ASN D 1 71 ? 39.435 -15.151 36.855 1.00 36.42 71 ASN D C 1
ATOM 4004 O O . ASN D 1 71 ? 38.565 -14.560 37.494 1.00 35.46 71 ASN D O 1
ATOM 4009 N N . ASP D 1 72 ? 39.448 -15.190 35.529 1.00 38.72 72 ASP D N 1
ATOM 4010 C CA . ASP D 1 72 ? 38.419 -14.517 34.743 1.00 40.81 72 ASP D CA 1
ATOM 4011 C C . ASP D 1 72 ? 37.121 -15.313 34.769 1.00 41.03 72 ASP D C 1
ATOM 4012 O O . ASP D 1 72 ? 36.241 -15.100 33.942 1.00 40.78 72 ASP D O 1
ATOM 4017 N N . GLU D 1 73 ? 37.009 -16.227 35.728 1.00 42.15 73 GLU D N 1
ATOM 4018 C CA . GLU D 1 73 ? 35.823 -17.069 35.864 1.00 43.56 73 GLU D CA 1
ATOM 4019 C C . GLU D 1 73 ? 35.058 -16.822 37.166 1.00 42.30 73 GLU D C 1
ATOM 4020 O O . GLU D 1 73 ? 34.032 -17.451 37.414 1.00 41.77 73 GLU D O 1
ATOM 4026 N N . SER D 1 74 ? 35.554 -15.912 37.997 1.00 41.42 74 SER D N 1
ATOM 4027 C CA . SER D 1 74 ? 34.895 -15.612 39.270 1.00 41.11 74 SER D CA 1
ATOM 4028 C C . SER D 1 74 ? 33.733 -14.639 39.092 1.00 40.70 74 SER D C 1
ATOM 4029 O O . SER D 1 74 ? 33.688 -13.879 38.123 1.00 41.00 74 SER D O 1
ATOM 4032 N N . THR D 1 75 ? 32.801 -14.654 40.040 1.00 39.73 75 THR D N 1
ATOM 4033 C CA . THR D 1 75 ? 31.640 -13.771 39.978 1.00 38.67 75 THR D CA 1
ATOM 4034 C C . THR D 1 75 ? 32.070 -12.304 39.996 1.00 37.56 75 THR D C 1
ATOM 4035 O O . THR D 1 75 ? 31.353 -11.427 39.502 1.00 37.61 75 THR D O 1
ATOM 4039 N N . VAL D 1 76 ? 33.241 -12.045 40.572 1.00 35.01 76 VAL D N 1
ATOM 4040 C CA . VAL D 1 76 ? 33.778 -10.694 40.649 1.00 32.73 76 VAL D CA 1
ATOM 4041 C C . VAL D 1 76 ? 34.201 -10.273 39.245 1.00 32.74 76 VAL D C 1
ATOM 4042 O O . VAL D 1 76 ? 33.992 -9.131 38.830 1.00 31.73 76 VAL D O 1
ATOM 4046 N N . ALA D 1 77 ? 34.790 -11.213 38.514 1.00 32.14 77 ALA D N 1
ATOM 4047 C CA . ALA D 1 77 ? 35.238 -10.948 37.155 1.00 32.30 77 ALA D CA 1
ATOM 4048 C C . ALA D 1 77 ? 34.029 -10.661 36.273 1.00 32.50 77 ALA D C 1
ATOM 4049 O O . ALA D 1 77 ? 34.068 -9.765 35.432 1.00 30.84 77 ALA D O 1
ATOM 4051 N N . LYS D 1 78 ? 32.960 -11.430 36.478 1.00 33.27 78 LYS D N 1
ATOM 4052 C CA . LYS D 1 78 ? 31.722 -11.280 35.715 1.00 33.60 78 LYS D CA 1
ATOM 4053 C C . LYS D 1 78 ? 31.065 -9.941 36.005 1.00 33.46 78 LYS D C 1
ATOM 4054 O O . LYS D 1 78 ? 30.595 -9.259 35.094 1.00 34.16 78 LYS D O 1
ATOM 4060 N N . TRP D 1 79 ? 31.019 -9.569 37.279 1.00 31.72 79 TRP D N 1
ATOM 4061 C CA . TRP D 1 79 ? 30.435 -8.294 37.658 1.00 28.90 79 TRP D CA 1
ATOM 4062 C C . TRP D 1 79 ? 31.242 -7.209 36.963 1.00 27.51 79 TRP D C 1
ATOM 4063 O O . TRP D 1 79 ? 30.675 -6.284 36.390 1.00 27.97 79 TRP D O 1
ATOM 4074 N N . LEU D 1 80 ? 32.567 -7.327 37.011 1.00 27.33 80 LEU D N 1
ATOM 4075 C CA . LEU D 1 80 ? 33.437 -6.332 36.381 1.00 28.57 80 LEU D CA 1
ATOM 4076 C C . LEU D 1 80 ? 33.213 -6.257 34.875 1.00 30.02 80 LEU D C 1
ATOM 4077 O O . LEU D 1 80 ? 33.184 -5.169 34.296 1.00 29.34 80 LEU D O 1
ATOM 4082 N N . ALA D 1 81 ? 33.068 -7.418 34.245 1.00 31.05 81 ALA D N 1
ATOM 4083 C CA . ALA D 1 81 ? 32.839 -7.476 32.809 1.00 33.53 81 ALA D CA 1
ATOM 4084 C C . ALA D 1 81 ? 31.478 -6.860 32.502 1.00 33.77 81 ALA D C 1
ATOM 4085 O O . ALA D 1 81 ? 31.316 -6.140 31.523 1.00 35.47 81 ALA D O 1
ATOM 4087 N N . LYS D 1 82 ? 30.501 -7.145 33.353 1.00 34.71 82 LYS D N 1
ATOM 4088 C CA . LYS D 1 82 ? 29.159 -6.620 33.172 1.00 35.18 82 LYS D CA 1
ATOM 4089 C C . LYS D 1 82 ? 29.139 -5.100 33.310 1.00 35.77 82 LYS D C 1
ATOM 4090 O O . LYS D 1 82 ? 28.142 -4.462 32.986 1.00 36.46 82 LYS D O 1
ATOM 4096 N N . HIS D 1 83 ? 30.237 -4.519 33.789 1.00 36.49 83 HIS D N 1
ATOM 4097 C CA . HIS D 1 83 ? 30.313 -3.068 33.962 1.00 37.14 83 HIS D CA 1
ATOM 4098 C C . HIS D 1 83 ? 31.407 -2.432 33.117 1.00 37.56 83 HIS D C 1
ATOM 4099 O O . HIS D 1 83 ? 31.940 -1.383 33.469 1.00 39.05 83 HIS D O 1
ATOM 4106 N N . ASN D 1 84 ? 31.739 -3.078 32.005 1.00 37.91 84 ASN D N 1
ATOM 4107 C CA . ASN D 1 84 ? 32.760 -2.578 31.094 1.00 36.85 84 ASN D CA 1
ATOM 4108 C C . ASN D 1 84 ? 34.114 -2.454 31.775 1.00 35.53 84 ASN D C 1
ATOM 4109 O O . ASN D 1 84 ? 34.959 -1.654 31.361 1.00 34.85 84 ASN D O 1
ATOM 4114 N N . GLY D 1 85 ? 34.314 -3.237 32.829 1.00 34.28 85 GLY D N 1
ATOM 4115 C CA . GLY D 1 85 ? 35.584 -3.213 33.530 1.00 32.67 85 GLY D CA 1
ATOM 4116 C C . GLY D 1 85 ? 35.826 -2.037 34.457 1.00 31.55 85 GLY D C 1
ATOM 4117 O O . GLY D 1 85 ? 36.945 -1.865 34.937 1.00 31.79 85 GLY D O 1
ATOM 4118 N N . ARG D 1 86 ? 34.807 -1.217 34.701 1.00 29.16 86 ARG D N 1
ATOM 4119 C CA . ARG D 1 86 ? 34.958 -0.079 35.613 1.00 27.79 86 ARG D CA 1
ATOM 4120 C C . ARG D 1 86 ? 34.814 -0.560 37.050 1.00 24.19 86 ARG D C 1
ATOM 4121 O O . ARG D 1 86 ? 33.845 -1.229 37.385 1.00 23.21 86 ARG D O 1
ATOM 4129 N N . ALA D 1 87 ? 35.775 -0.220 37.899 1.00 23.64 87 ALA D N 1
ATOM 4130 C CA . ALA D 1 87 ? 35.715 -0.616 39.302 1.00 21.81 87 ALA D CA 1
ATOM 4131 C C . ALA D 1 87 ? 34.632 0.226 39.961 1.00 19.81 87 ALA D C 1
ATOM 4132 O O . ALA D 1 87 ? 34.391 1.349 39.541 1.00 18.62 87 ALA D O 1
ATOM 4134 N N . GLY D 1 88 ? 33.968 -0.312 40.979 1.00 20.37 88 GLY D N 1
ATOM 4135 C CA . GLY D 1 88 ? 32.930 0.466 41.641 1.00 19.52 88 GLY D CA 1
ATOM 4136 C C . GLY D 1 88 ? 32.291 -0.202 42.840 1.00 18.16 88 GLY D C 1
ATOM 4137 O O . GLY D 1 88 ? 32.568 -1.365 43.144 1.00 17.31 88 GLY D O 1
ATOM 4138 N N . LEU D 1 89 ? 31.440 0.544 43.535 1.00 17.26 89 LEU D N 1
ATOM 4139 C CA . LEU D 1 89 ? 30.756 0.004 44.698 1.00 17.51 89 LEU D CA 1
ATOM 4140 C C . LEU D 1 89 ? 30.046 -1.275 44.284 1.00 18.98 89 LEU D C 1
ATOM 4141 O O . LEU D 1 89 ? 29.304 -1.291 43.307 1.00 21.34 89 LEU D O 1
ATOM 4146 N N . HIS D 1 90 ? 30.295 -2.355 45.011 1.00 18.79 90 HIS D N 1
ATOM 4147 C CA . HIS D 1 90 ? 29.693 -3.638 44.675 1.00 20.54 90 HIS D CA 1
ATOM 4148 C C . HIS D 1 90 ? 28.498 -3.968 45.561 1.00 20.40 90 HIS D C 1
ATOM 4149 O O . HIS D 1 90 ? 27.435 -4.357 45.071 1.00 19.96 90 HIS D O 1
ATOM 4156 N N . HIS D 1 91 ? 28.678 -3.837 46.870 1.00 19.15 91 HIS D N 1
ATOM 4157 C CA . HIS D 1 91 ? 27.583 -4.097 47.787 1.00 19.13 91 HIS D CA 1
ATOM 4158 C C . HIS D 1 91 ? 27.854 -3.639 49.206 1.00 18.25 91 HIS D C 1
ATOM 4159 O O . HIS D 1 91 ? 28.968 -3.270 49.577 1.00 17.44 91 HIS D O 1
ATOM 4166 N N . MET D 1 92 ? 26.796 -3.694 49.992 1.00 17.19 92 MET D N 1
ATOM 4167 C CA . MET D 1 92 ? 26.799 -3.291 51.378 1.00 17.34 92 MET D CA 1
ATOM 4168 C C . MET D 1 92 ? 26.669 -4.547 52.243 1.00 16.18 92 MET D C 1
ATOM 4169 O O . MET D 1 92 ? 25.917 -5.464 51.903 1.00 14.86 92 MET D O 1
ATOM 4174 N N . ALA D 1 93 ? 27.414 -4.596 53.347 1.00 14.87 93 ALA D N 1
ATOM 4175 C CA . ALA D 1 93 ? 27.349 -5.726 54.270 1.00 14.86 93 ALA D CA 1
ATOM 4176 C C . ALA D 1 93 ? 26.947 -5.227 55.656 1.00 15.35 93 ALA D C 1
ATOM 4177 O O . ALA D 1 93 ? 27.513 -4.261 56.169 1.00 15.34 93 ALA D O 1
ATOM 4179 N N . TRP D 1 94 ? 25.969 -5.894 56.258 1.00 13.18 94 TRP D N 1
ATOM 4180 C CA . TRP D 1 94 ? 25.465 -5.515 57.572 1.00 12.27 94 TRP D CA 1
ATOM 4181 C C . TRP D 1 94 ? 25.779 -6.583 58.620 1.00 11.68 94 TRP D C 1
ATOM 4182 O O . TRP D 1 94 ? 25.464 -7.761 58.429 1.00 11.12 94 TRP D O 1
ATOM 4193 N N . ARG D 1 95 ? 26.398 -6.166 59.724 1.00 10.64 95 ARG D N 1
ATOM 4194 C CA . ARG D 1 95 ? 26.774 -7.085 60.787 1.00 8.47 95 ARG D CA 1
ATOM 4195 C C . ARG D 1 95 ? 25.593 -7.407 61.701 1.00 9.31 95 ARG D C 1
ATOM 4196 O O . ARG D 1 95 ? 24.815 -6.528 62.081 1.00 10.62 95 ARG D O 1
ATOM 4204 N N . VAL D 1 96 ? 25.464 -8.678 62.045 1.00 9.03 96 VAL D N 1
ATOM 4205 C CA . VAL D 1 96 ? 24.395 -9.135 62.914 1.00 10.36 96 VAL D CA 1
ATOM 4206 C C . VAL D 1 96 ? 24.999 -9.959 64.035 1.00 10.82 96 VAL D C 1
ATOM 4207 O O . VAL D 1 96 ? 26.051 -10.571 63.858 1.00 9.27 96 VAL D O 1
ATOM 4211 N N . ASP D 1 97 ? 24.348 -9.965 65.192 1.00 12.95 97 ASP D N 1
ATOM 4212 C CA . ASP D 1 97 ? 24.849 -10.749 66.313 1.00 14.69 97 ASP D CA 1
ATOM 4213 C C . ASP D 1 97 ? 24.516 -12.231 66.125 1.00 14.46 97 ASP D C 1
ATOM 4214 O O . ASP D 1 97 ? 25.315 -13.101 66.461 1.00 14.28 97 ASP D O 1
ATOM 4219 N N . ASP D 1 98 ? 23.340 -12.516 65.579 1.00 15.00 98 ASP D N 1
ATOM 4220 C CA . ASP D 1 98 ? 22.908 -13.905 65.362 1.00 17.80 98 ASP D CA 1
ATOM 4221 C C . ASP D 1 98 ? 22.332 -14.032 63.954 1.00 17.70 98 ASP D C 1
ATOM 4222 O O . ASP D 1 98 ? 21.174 -13.682 63.725 1.00 18.30 98 ASP D O 1
ATOM 4227 N N . ILE D 1 99 ? 23.117 -14.547 63.012 1.00 18.27 99 ILE D N 1
ATOM 4228 C CA . ILE D 1 99 ? 22.622 -14.632 61.643 1.00 18.59 99 ILE D CA 1
ATOM 4229 C C . ILE D 1 99 ? 21.428 -15.565 61.445 1.00 21.03 99 ILE D C 1
ATOM 4230 O O . ILE D 1 99 ? 20.586 -15.324 60.567 1.00 21.65 99 ILE D O 1
ATOM 4235 N N . ASP D 1 100 ? 21.323 -16.615 62.256 1.00 21.28 100 ASP D N 1
ATOM 4236 C CA . ASP D 1 100 ? 20.190 -17.530 62.112 1.00 22.58 100 ASP D CA 1
ATOM 4237 C C . ASP D 1 100 ? 18.898 -16.865 62.593 1.00 21.26 100 ASP D C 1
ATOM 4238 O O . ASP D 1 100 ? 17.852 -17.010 61.978 1.00 19.99 100 ASP D O 1
ATOM 4243 N N . ALA D 1 101 ? 18.984 -16.122 63.691 1.00 20.21 101 ALA D N 1
ATOM 4244 C CA . ALA D 1 101 ? 17.818 -15.438 64.240 1.00 19.29 101 ALA D CA 1
ATOM 4245 C C . ALA D 1 101 ? 17.369 -14.297 63.336 1.00 19.29 101 ALA D C 1
ATOM 4246 O O . ALA D 1 101 ? 16.184 -14.152 63.045 1.00 19.46 101 ALA D O 1
ATOM 4248 N N . VAL D 1 102 ? 18.316 -13.473 62.904 1.00 19.23 102 VAL D N 1
ATOM 4249 C CA . VAL D 1 102 ? 17.986 -12.357 62.031 1.00 18.50 102 VAL D CA 1
ATOM 4250 C C . VAL D 1 102 ? 17.408 -12.885 60.717 1.00 18.87 102 VAL D C 1
ATOM 4251 O O . VAL D 1 102 ? 16.422 -12.351 60.203 1.00 19.26 102 VAL D O 1
ATOM 4255 N N . SER D 1 103 ? 18.017 -13.935 60.179 1.00 20.60 103 SER D N 1
ATOM 4256 C CA . SER D 1 103 ? 17.545 -14.527 58.930 1.00 21.41 103 SER D CA 1
ATOM 4257 C C . SER D 1 103 ? 16.121 -15.048 59.079 1.00 21.74 103 SER D C 1
ATOM 4258 O O . SER D 1 103 ? 15.292 -14.879 58.184 1.00 21.13 103 SER D O 1
ATOM 4261 N N . ALA D 1 104 ? 15.850 -15.693 60.208 1.00 21.53 104 ALA D N 1
ATOM 4262 C CA . ALA D 1 104 ? 14.526 -16.239 60.467 1.00 22.44 104 ALA D CA 1
ATOM 4263 C C . ALA D 1 104 ? 13.506 -15.108 60.442 1.00 24.20 104 ALA D C 1
ATOM 4264 O O . ALA D 1 104 ? 12.455 -15.218 59.807 1.00 24.47 104 ALA D O 1
ATOM 4266 N N . THR D 1 105 ? 13.821 -14.019 61.132 1.00 24.98 105 THR D N 1
ATOM 4267 C CA . THR D 1 105 ? 12.925 -12.877 61.173 1.00 25.05 105 THR D CA 1
ATOM 4268 C C . THR D 1 105 ? 12.718 -12.287 59.768 1.00 26.29 105 THR D C 1
ATOM 4269 O O . THR D 1 105 ? 11.592 -11.960 59.384 1.00 25.42 105 THR D O 1
ATOM 4273 N N . LEU D 1 106 ? 13.798 -12.166 58.999 1.00 25.53 106 LEU D N 1
ATOM 4274 C CA . LEU D 1 106 ? 13.703 -11.616 57.651 1.00 26.38 106 LEU D CA 1
ATOM 4275 C C . LEU D 1 106 ? 12.847 -12.497 56.734 1.00 27.68 106 LEU D C 1
ATOM 4276 O O . LEU D 1 106 ? 11.998 -11.996 55.991 1.00 26.47 106 LEU D O 1
ATOM 4281 N N . ARG D 1 107 ? 13.073 -13.806 56.775 1.00 27.97 107 ARG D N 1
ATOM 4282 C CA . ARG D 1 107 ? 12.297 -14.704 55.933 1.00 30.29 107 ARG D CA 1
ATOM 4283 C C . ARG D 1 107 ? 10.820 -14.563 56.286 1.00 29.90 107 ARG D C 1
ATOM 4284 O O . ARG D 1 107 ? 9.959 -14.566 55.410 1.00 31.20 107 ARG D O 1
ATOM 4292 N N . GLU D 1 108 ? 10.541 -14.412 57.576 1.00 29.75 108 GLU D N 1
ATOM 4293 C CA . GLU D 1 108 ? 9.175 -14.265 58.069 1.00 30.71 108 GLU D CA 1
ATOM 4294 C C . GLU D 1 108 ? 8.507 -13.001 57.531 1.00 30.23 108 GLU D C 1
ATOM 4295 O O . GLU D 1 108 ? 7.328 -13.009 57.166 1.00 29.54 108 GLU D O 1
ATOM 4301 N N . ARG D 1 109 ? 9.270 -11.913 57.494 1.00 30.13 109 ARG D N 1
ATOM 4302 C CA . ARG D 1 109 ? 8.777 -10.639 57.001 1.00 28.49 109 ARG D CA 1
ATOM 4303 C C . ARG D 1 109 ? 8.645 -10.650 55.486 1.00 28.33 109 ARG D C 1
ATOM 4304 O O . ARG D 1 109 ? 8.233 -9.661 54.889 1.00 30.96 109 ARG D O 1
ATOM 4312 N N . GLY D 1 110 ? 8.998 -11.766 54.860 1.00 27.55 110 GLY D N 1
ATOM 4313 C CA . GLY D 1 110 ? 8.874 -11.848 53.416 1.00 27.61 110 GLY D CA 1
ATOM 4314 C C . GLY D 1 110 ? 10.155 -11.667 52.618 1.00 27.19 110 GLY D C 1
ATOM 4315 O O . GLY D 1 110 ? 10.131 -11.716 51.386 1.00 25.77 110 GLY D O 1
ATOM 4316 N N . VAL D 1 111 ? 11.274 -11.458 53.303 1.00 26.21 111 VAL D N 1
ATOM 4317 C CA . VAL D 1 111 ? 12.546 -11.283 52.607 1.00 26.03 111 VAL D CA 1
ATOM 4318 C C . VAL D 1 111 ? 13.044 -12.616 52.055 1.00 26.97 111 VAL D C 1
ATOM 4319 O O . VAL D 1 111 ? 12.844 -13.666 52.664 1.00 24.20 111 VAL D O 1
ATOM 4323 N N . GLN D 1 112 ? 13.685 -12.552 50.894 1.00 28.27 112 GLN D N 1
ATOM 4324 C CA . GLN D 1 112 ? 14.242 -13.718 50.226 1.00 31.39 112 GLN D CA 1
ATOM 4325 C C . GLN D 1 112 ? 15.747 -13.663 50.422 1.00 32.40 112 GLN D C 1
ATOM 4326 O O . GLN D 1 112 ? 16.337 -12.586 50.339 1.00 33.60 112 GLN D O 1
ATOM 4332 N N . LEU D 1 113 ? 16.372 -14.812 50.663 1.00 32.50 113 LEU D N 1
ATOM 4333 C CA . LEU D 1 113 ? 17.818 -14.851 50.853 1.00 32.30 113 LEU D CA 1
ATOM 4334 C C . LEU D 1 113 ? 18.467 -15.741 49.806 1.00 33.04 113 LEU D C 1
ATOM 4335 O O . LEU D 1 113 ? 17.864 -16.707 49.337 1.00 33.39 113 LEU D O 1
ATOM 4340 N N . LEU D 1 114 ? 19.702 -15.410 49.446 1.00 32.89 114 L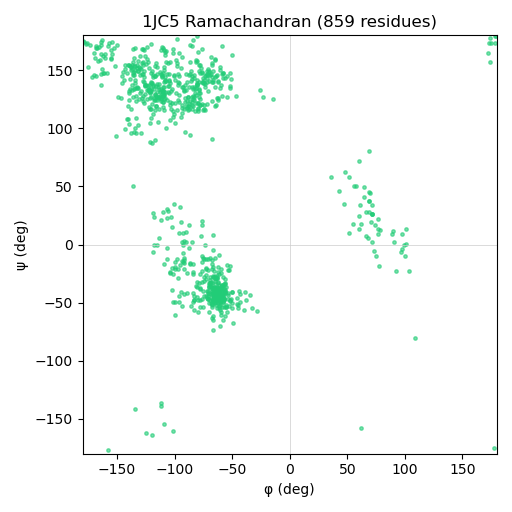EU D N 1
ATOM 4341 C CA . LEU D 1 114 ? 20.444 -16.155 48.444 1.00 33.83 114 LEU D CA 1
ATOM 4342 C C . LEU D 1 114 ? 20.647 -17.621 48.822 1.00 34.32 114 LEU D C 1
ATOM 4343 O O . LEU D 1 114 ? 20.201 -18.521 48.107 1.00 35.80 114 LEU D O 1
ATOM 4348 N N . TYR D 1 115 ? 21.321 -17.860 49.941 1.00 33.38 115 TYR D N 1
ATOM 4349 C CA . TYR D 1 115 ? 21.576 -19.216 50.399 1.00 34.81 115 TYR D CA 1
ATOM 4350 C C . TYR D 1 115 ? 20.500 -19.642 51.399 1.00 35.31 115 TYR D C 1
ATOM 4351 O O . TYR D 1 115 ? 19.920 -18.806 52.100 1.00 34.15 115 TYR D O 1
ATOM 4360 N N . ASP D 1 116 ? 20.238 -20.943 51.466 1.00 35.18 116 ASP D N 1
ATOM 4361 C CA . ASP D 1 116 ? 19.230 -21.463 52.383 1.00 35.54 116 ASP D CA 1
ATOM 4362 C C . ASP D 1 116 ? 19.782 -21.513 53.806 1.00 34.61 116 ASP D C 1
ATOM 4363 O O . ASP D 1 116 ? 19.041 -21.457 54.791 1.00 32.09 116 ASP D O 1
ATOM 4368 N N . GLU D 1 117 ? 21.099 -21.614 53.898 1.00 34.41 117 GLU D N 1
ATOM 4369 C CA . GLU D 1 117 ? 21.780 -21.672 55.178 1.00 35.05 117 GLU D CA 1
ATOM 4370 C C . GLU D 1 117 ? 23.010 -20.778 55.061 1.00 33.57 117 GLU D C 1
ATOM 4371 O O . GLU D 1 117 ? 23.565 -20.620 53.975 1.00 33.05 117 GLU D O 1
ATOM 4377 N N . PRO D 1 118 ? 23.446 -20.171 56.175 1.00 32.17 118 PRO D N 1
ATOM 4378 C CA . PRO D 1 118 ? 24.623 -19.302 56.117 1.00 32.28 118 PRO D CA 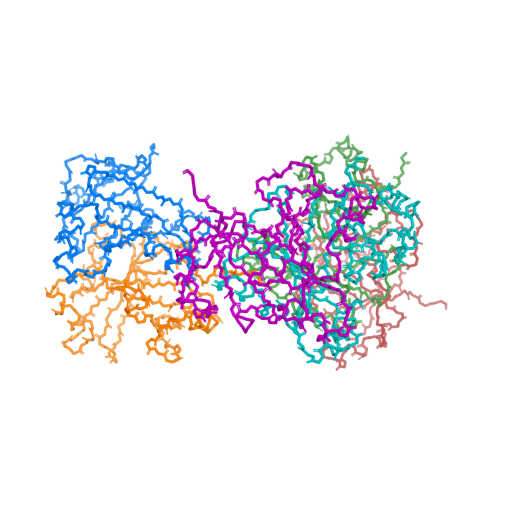1
ATOM 4379 C C . PRO D 1 118 ? 25.848 -20.024 55.563 1.00 31.72 118 PRO D C 1
ATOM 4380 O O . PRO D 1 118 ? 26.047 -21.208 55.818 1.00 31.52 118 PRO D O 1
ATOM 4384 N N . LYS D 1 119 ? 26.653 -19.302 54.795 1.00 31.74 119 LYS D N 1
ATOM 4385 C CA . LYS D 1 119 ? 27.867 -19.851 54.205 1.00 32.89 119 LYS D CA 1
ATOM 4386 C C . LYS D 1 119 ? 29.049 -19.255 54.939 1.00 32.54 119 LYS D C 1
ATOM 4387 O O . LYS D 1 119 ? 28.932 -18.189 55.546 1.00 32.62 119 LYS D O 1
ATOM 4393 N N . LEU D 1 120 ? 30.183 -19.943 54.893 1.00 31.68 120 LEU D N 1
ATOM 4394 C CA . LEU D 1 120 ? 31.386 -19.439 55.532 1.00 30.84 120 LEU D CA 1
ATOM 4395 C C . LEU D 1 120 ? 31.949 -18.381 54.587 1.00 30.32 120 LEU D C 1
ATOM 4396 O O . LEU D 1 120 ? 32.080 -18.621 53.389 1.00 30.03 120 LEU D O 1
ATOM 4401 N N . GLY D 1 121 ? 32.260 -17.207 55.127 1.00 29.88 121 GLY D N 1
ATOM 4402 C CA . GLY D 1 121 ? 32.814 -16.141 54.315 1.00 30.83 121 GLY D CA 1
ATOM 4403 C C . GLY D 1 121 ? 34.270 -15.967 54.684 1.00 32.17 121 GLY D C 1
ATOM 4404 O O . GLY D 1 121 ? 34.896 -16.912 55.165 1.00 32.59 121 GLY D O 1
ATOM 4405 N N . THR D 1 122 ? 34.818 -14.773 54.474 1.00 32.00 122 THR D N 1
ATOM 4406 C CA . THR D 1 122 ? 36.214 -14.532 54.820 1.00 34.13 122 THR D CA 1
ATOM 4407 C C . THR D 1 122 ? 36.346 -14.265 56.314 1.00 33.65 122 THR D C 1
ATOM 4408 O O . THR D 1 122 ? 35.375 -13.890 56.973 1.00 34.26 122 THR D O 1
ATOM 4412 N N . GLY D 1 123 ? 37.546 -14.479 56.845 1.00 33.27 123 GLY D N 1
ATOM 4413 C CA . GLY D 1 123 ? 37.794 -14.248 58.259 1.00 32.91 123 GLY D CA 1
ATOM 4414 C C . GLY D 1 123 ? 36.954 -15.064 59.228 1.00 32.85 123 GLY D C 1
ATOM 4415 O O . GLY D 1 123 ? 36.912 -14.757 60.423 1.00 34.47 123 GLY D O 1
ATOM 4416 N N . GLY D 1 124 ? 36.284 -16.097 58.727 1.00 32.02 124 GLY D N 1
ATOM 4417 C CA . GLY D 1 124 ? 35.463 -16.931 59.588 1.00 30.77 124 GLY D CA 1
ATOM 4418 C C . GLY D 1 124 ? 34.012 -16.489 59.714 1.00 30.68 124 GLY D C 1
ATOM 4419 O O . GLY D 1 124 ? 33.232 -17.110 60.434 1.00 29.48 124 GLY D O 1
ATOM 4420 N N . ASN D 1 125 ? 33.639 -15.427 59.008 1.00 29.97 125 ASN D N 1
ATOM 4421 C CA . ASN D 1 125 ? 32.268 -14.917 59.069 1.00 29.80 125 ASN D CA 1
ATOM 4422 C C . ASN D 1 125 ? 31.219 -15.860 58.479 1.00 28.24 125 ASN D C 1
ATOM 4423 O O . ASN D 1 125 ? 31.506 -16.631 57.571 1.00 29.72 125 ASN D O 1
ATOM 4428 N N . ARG D 1 126 ? 30.004 -15.801 59.019 1.00 27.91 126 ARG D N 1
ATOM 4429 C CA . ARG D 1 126 ? 28.892 -16.607 58.518 1.00 25.84 126 ARG D CA 1
ATOM 4430 C C . ARG D 1 126 ? 28.066 -15.588 57.740 1.00 23.56 126 ARG D C 1
ATOM 4431 O O . ARG D 1 126 ? 27.651 -14.577 58.298 1.00 24.23 126 ARG D O 1
ATOM 4439 N N . ILE D 1 127 ? 27.835 -15.848 56.456 1.00 23.42 127 ILE D N 1
ATOM 4440 C CA . ILE D 1 127 ? 27.118 -14.900 55.612 1.00 21.21 127 ILE D CA 1
ATOM 4441 C C . ILE D 1 127 ? 25.957 -15.421 54.766 1.00 22.84 127 ILE D C 1
ATOM 4442 O O . ILE D 1 127 ? 25.830 -16.626 54.521 1.00 23.68 127 ILE D O 1
ATOM 4447 N N . ASN D 1 128 ? 25.124 -14.475 54.324 1.00 21.88 128 ASN D N 1
ATOM 4448 C CA . ASN D 1 128 ? 23.981 -14.722 53.439 1.00 22.24 128 ASN D CA 1
ATOM 4449 C C . ASN D 1 128 ? 23.697 -13.389 52.738 1.00 22.23 128 ASN D C 1
ATOM 4450 O O . ASN D 1 128 ? 24.313 -12.375 53.060 1.00 22.80 128 ASN D O 1
ATOM 4455 N N . PHE D 1 129 ? 22.781 -13.381 51.779 1.00 24.03 129 PHE D N 1
ATOM 4456 C CA . PHE D 1 129 ? 22.463 -12.147 51.066 1.00 25.17 129 PHE D CA 1
ATOM 4457 C C . PHE D 1 129 ? 20.968 -11.925 50.920 1.00 27.93 129 PHE D C 1
ATOM 4458 O O . PHE D 1 129 ? 20.213 -12.866 50.691 1.00 28.06 129 PHE D O 1
ATOM 4466 N N . MET D 1 130 ? 20.546 -10.672 51.048 1.00 31.06 130 MET D N 1
ATOM 4467 C CA . MET D 1 130 ? 19.134 -10.327 50.908 1.00 34.88 130 MET D CA 1
ATOM 4468 C C . MET D 1 130 ? 18.820 -9.978 49.468 1.00 36.62 130 MET D C 1
ATOM 4469 O O . MET D 1 130 ? 19.043 -8.846 49.039 1.00 35.63 130 MET D O 1
ATOM 4474 N N . HIS D 1 131 ? 18.300 -10.962 48.737 1.00 40.37 131 HIS D N 1
ATOM 4475 C CA . HIS D 1 131 ? 17.949 -10.810 47.328 1.00 42.84 131 HIS D CA 1
ATOM 4476 C C . HIS D 1 131 ? 17.701 -9.374 46.927 1.00 44.10 131 HIS D C 1
ATOM 4477 O O . HIS D 1 131 ? 16.903 -8.684 47.556 1.00 43.19 131 HIS D O 1
ATOM 4484 N N . PRO D 1 132 ? 18.395 -8.904 45.871 1.00 46.18 132 PRO D N 1
ATOM 4485 C CA . PRO D 1 132 ? 18.274 -7.536 45.355 1.00 47.21 132 PRO D CA 1
ATOM 4486 C C . PRO D 1 132 ? 16.867 -6.948 45.452 1.00 47.70 132 PRO D C 1
ATOM 4487 O O . PRO D 1 132 ? 16.704 -5.796 45.841 1.00 46.88 132 PRO D O 1
ATOM 4491 N N . LYS D 1 133 ? 15.855 -7.737 45.104 1.00 49.49 133 LYS D N 1
ATOM 4492 C CA . LYS D 1 133 ? 14.475 -7.264 45.177 1.00 51.26 133 LYS D CA 1
ATOM 4493 C C . LYS D 1 133 ? 14.134 -7.008 46.640 1.00 51.89 133 LYS D C 1
ATOM 4494 O O . LYS D 1 133 ? 13.281 -6.179 46.964 1.00 52.98 133 LYS D O 1
ATOM 4500 N N . SER D 1 134 ? 14.823 -7.730 47.518 1.00 52.38 134 SER D N 1
ATOM 4501 C CA . SER D 1 134 ? 14.640 -7.605 48.960 1.00 52.66 134 SER D CA 1
ATOM 4502 C C . SER D 1 134 ? 15.648 -6.598 49.509 1.00 53.51 134 SER D C 1
ATOM 4503 O O . SER D 1 134 ? 15.607 -6.232 50.689 1.00 53.61 134 SER D O 1
ATOM 4506 N N . GLY D 1 135 ? 16.557 -6.170 48.634 1.00 53.96 135 GLY D N 1
ATOM 4507 C CA . GLY D 1 135 ? 17.564 -5.186 48.990 1.00 53.02 135 GLY D CA 1
ATOM 4508 C C . GLY D 1 135 ? 17.275 -3.923 48.197 1.00 52.98 135 GLY D C 1
ATOM 4509 O O . GLY D 1 135 ? 18.042 -2.964 48.217 1.00 52.36 135 GLY D O 1
ATOM 4510 N N . LYS D 1 136 ? 16.151 -3.946 47.486 1.00 53.07 136 LYS D N 1
ATOM 4511 C CA . LYS D 1 136 ? 15.685 -2.831 46.660 1.00 53.19 136 LYS D CA 1
ATOM 4512 C C . LYS D 1 136 ? 16.699 -2.268 45.663 1.00 51.52 136 LYS D C 1
ATOM 4513 O O . LYS D 1 136 ? 17.020 -1.081 45.693 1.00 49.95 136 LYS D O 1
ATOM 4519 N N . GLY D 1 137 ? 17.189 -3.119 44.767 1.00 50.33 137 GLY D N 1
ATOM 4520 C CA . GLY D 1 137 ? 18.147 -2.664 43.775 1.00 49.19 137 GLY D CA 1
ATOM 4521 C C . GLY D 1 137 ? 19.592 -2.837 44.198 1.00 48.33 137 GLY D C 1
ATOM 4522 O O . GLY D 1 137 ? 20.490 -2.890 43.353 1.00 48.47 137 GLY D O 1
ATOM 4523 N N . VAL D 1 138 ? 19.827 -2.909 45.505 1.00 46.83 138 VAL D N 1
ATOM 4524 C CA . VAL D 1 138 ? 21.181 -3.093 46.013 1.00 44.56 138 VAL D CA 1
ATOM 4525 C C . VAL D 1 138 ? 21.326 -4.481 46.625 1.00 42.34 138 VAL D C 1
ATOM 4526 O O . VAL D 1 138 ? 20.374 -5.037 47.175 1.00 42.51 138 VAL D O 1
ATOM 4530 N N . LEU D 1 139 ? 22.517 -5.052 46.492 1.00 39.44 139 LEU D N 1
ATOM 4531 C CA . LEU D 1 139 ? 22.792 -6.363 47.058 1.00 35.35 139 LEU D CA 1
ATOM 4532 C C . LEU D 1 139 ? 23.152 -6.124 48.511 1.00 30.46 139 LEU D C 1
ATOM 4533 O O . LEU D 1 139 ? 24.053 -5.339 48.804 1.00 33.04 139 LEU D O 1
ATOM 4538 N N . ILE D 1 140 ? 22.454 -6.765 49.435 1.00 25.67 140 ILE D N 1
ATOM 4539 C CA . ILE D 1 140 ? 22.796 -6.538 50.831 1.00 20.17 140 ILE D CA 1
ATOM 4540 C C . ILE D 1 140 ? 23.175 -7.815 51.545 1.00 18.96 140 ILE D C 1
ATOM 4541 O O . ILE D 1 140 ? 22.375 -8.728 51.689 1.00 17.33 140 ILE D O 1
ATOM 4546 N N . GLU D 1 141 ? 24.424 -7.858 51.982 1.00 19.52 141 GLU D N 1
ATOM 4547 C CA . GLU D 1 141 ? 24.971 -9.013 52.672 1.00 20.50 141 GLU D CA 1
ATOM 4548 C C . GLU D 1 141 ? 24.719 -8.936 54.168 1.00 20.34 141 GLU D C 1
ATOM 4549 O O . GLU D 1 141 ? 24.685 -7.852 54.746 1.00 20.79 141 GLU D O 1
ATOM 4555 N N . LEU D 1 142 ? 24.514 -10.097 54.776 1.00 18.75 142 LEU D N 1
ATOM 4556 C CA . LEU D 1 142 ? 24.307 -10.205 56.209 1.00 19.03 142 LEU D CA 1
ATOM 4557 C C . LEU D 1 142 ? 25.582 -10.881 56.656 1.00 18.92 142 LEU D C 1
ATOM 4558 O O . LEU D 1 142 ? 25.989 -11.864 56.044 1.00 18.39 142 LEU D O 1
ATOM 4563 N N . THR D 1 143 ? 26.235 -10.367 57.692 1.00 19.14 143 THR D N 1
ATOM 4564 C CA . THR D 1 143 ? 27.457 -11.016 58.145 1.00 20.00 143 THR D CA 1
ATOM 4565 C C . THR D 1 143 ? 27.548 -11.061 59.659 1.00 20.61 143 THR D C 1
ATOM 4566 O O . THR D 1 143 ? 27.306 -10.067 60.348 1.00 19.67 143 THR D O 1
ATOM 4570 N N . GLN D 1 144 ? 27.879 -12.243 60.167 1.00 20.20 144 GLN D N 1
ATOM 4571 C CA . GLN D 1 144 ? 28.049 -12.447 61.592 1.00 19.97 144 GLN D CA 1
ATOM 4572 C C . GLN D 1 144 ? 29.490 -12.879 61.817 1.00 19.52 144 GLN D C 1
ATOM 4573 O O . GLN D 1 144 ? 30.021 -13.704 61.076 1.00 18.55 144 GLN D O 1
ATOM 4579 N N . TYR D 1 145 ? 30.117 -12.313 62.839 1.00 19.58 145 TYR D N 1
ATOM 4580 C CA . TYR D 1 145 ? 31.489 -12.661 63.175 1.00 21.06 145 TYR D CA 1
ATOM 4581 C C . TYR D 1 145 ? 31.522 -14.080 63.741 1.00 21.37 145 TYR D C 1
ATOM 4582 O O . TYR D 1 145 ? 30.561 -14.525 64.358 1.00 22.03 145 TYR D O 1
ATOM 4591 N N . PRO D 1 146 ? 32.624 -14.816 63.523 1.00 23.30 146 PRO D N 1
ATOM 4592 C CA . PRO D 1 146 ? 32.688 -16.182 64.049 1.00 24.24 146 PRO D CA 1
ATOM 4593 C C . PRO D 1 146 ? 32.509 -16.209 65.567 1.00 24.18 146 PRO D C 1
ATOM 4594 O O . PRO D 1 146 ? 32.904 -15.271 66.260 1.00 24.07 146 PRO D O 1
ATOM 4598 N N . LYS D 1 147 ? 31.896 -17.273 66.073 1.00 24.06 147 LYS D N 1
ATOM 4599 C CA . LYS D 1 147 ? 31.668 -17.411 67.510 1.00 26.20 147 LYS D CA 1
ATOM 4600 C C . LYS D 1 147 ? 32.879 -18.020 68.213 1.00 26.10 147 LYS D C 1
ATOM 4601 O O . LYS D 1 147 ? 33.529 -18.923 67.681 1.00 27.03 147 LYS D O 1
ATOM 4607 N N . ASN D 1 148 ? 33.184 -17.519 69.407 1.00 25.93 148 ASN D N 1
ATOM 4608 C CA . ASN D 1 148 ? 34.315 -18.024 70.179 1.00 25.18 148 ASN D CA 1
ATOM 4609 C C . ASN D 1 148 ? 34.027 -18.014 71.674 1.00 25.42 148 ASN D C 1
ATOM 4610 O O . ASN D 1 148 ? 32.988 -18.581 72.064 1.00 26.82 148 ASN D O 1
ATOM 4616 N N . GLU E 1 4 ? 3.932 36.388 38.949 1.00 38.17 4 GLU E N 1
ATOM 4617 C CA . GLU E 1 4 ? 5.129 37.012 39.577 1.00 36.55 4 GLU E CA 1
ATOM 4618 C C . GLU E 1 4 ? 4.906 37.262 41.073 1.00 35.34 4 GLU E C 1
ATOM 4619 O O . GLU E 1 4 ? 3.812 37.024 41.595 1.00 36.01 4 GLU E O 1
ATOM 4625 N N . ASP E 1 5 ? 5.945 37.742 41.754 1.00 32.14 5 ASP E N 1
ATOM 4626 C CA . ASP E 1 5 ? 5.877 38.017 43.188 1.00 28.19 5 ASP E CA 1
ATOM 4627 C C . ASP E 1 5 ? 4.947 39.163 43.552 1.00 25.89 5 ASP E C 1
ATOM 4628 O O . ASP E 1 5 ? 5.109 40.284 43.081 1.00 27.60 5 ASP E O 1
ATOM 4633 N N . LEU E 1 6 ? 3.982 38.872 44.412 1.00 24.75 6 LEU E N 1
ATOM 4634 C CA . LEU E 1 6 ? 3.028 39.871 44.869 1.00 21.90 6 LEU E CA 1
ATOM 4635 C C . LEU E 1 6 ? 3.590 40.668 46.035 1.00 21.11 6 LEU E C 1
ATOM 4636 O O . LEU E 1 6 ? 3.165 41.790 46.281 1.00 23.68 6 LEU E O 1
ATOM 4641 N N . PHE E 1 7 ? 4.547 40.094 46.753 1.00 18.61 7 PHE E N 1
ATOM 4642 C CA . PHE E 1 7 ? 5.110 40.776 47.910 1.00 16.53 7 PHE E CA 1
ATOM 4643 C C . PHE E 1 7 ? 6.599 41.070 47.852 1.00 16.73 7 PHE E C 1
ATOM 4644 O O . PHE E 1 7 ? 7.402 40.249 47.408 1.00 16.42 7 PHE E O 1
ATOM 4652 N N . ILE E 1 8 ? 6.949 42.266 48.310 1.00 16.09 8 ILE E N 1
ATOM 4653 C CA . ILE E 1 8 ? 8.323 42.734 48.330 1.00 15.45 8 ILE E CA 1
ATOM 4654 C C . ILE E 1 8 ? 9.101 42.088 49.463 1.00 15.23 8 ILE E C 1
ATOM 4655 O O . ILE E 1 8 ? 10.209 41.607 49.272 1.00 16.21 8 ILE E O 1
ATOM 4660 N N . CYS E 1 9 ? 8.502 42.082 50.648 1.00 15.27 9 CYS E N 1
ATOM 4661 C CA . CYS E 1 9 ? 9.126 41.520 51.844 1.00 14.78 9 CYS E CA 1
ATOM 4662 C C . CYS E 1 9 ? 8.124 41.669 52.975 1.00 14.06 9 CYS E C 1
ATOM 4663 O O . CYS E 1 9 ? 7.062 42.264 52.787 1.00 14.52 9 CYS E O 1
ATOM 4666 N N . ILE E 1 10 ? 8.451 41.119 54.139 1.00 13.45 10 ILE E N 1
ATOM 4667 C CA . ILE E 1 10 ? 7.593 41.298 55.305 1.00 13.11 10 ILE E CA 1
ATOM 4668 C C . ILE E 1 10 ? 7.934 42.716 55.757 1.00 12.09 10 ILE E C 1
ATOM 4669 O O . ILE E 1 10 ? 9.091 43.015 56.073 1.00 8.43 10 ILE E O 1
ATOM 4674 N N . ASP E 1 11 ? 6.941 43.596 55.782 1.00 12.87 11 ASP E N 1
ATOM 4675 C CA . ASP E 1 11 ? 7.214 44.974 56.167 1.00 13.12 11 ASP E CA 1
ATOM 4676 C C . ASP E 1 11 ? 7.479 45.115 57.651 1.00 12.09 11 ASP E C 1
ATOM 4677 O O . ASP E 1 11 ? 8.400 45.814 58.064 1.00 12.38 11 ASP E O 1
ATOM 4682 N N . HIS E 1 12 ? 6.661 44.447 58.448 1.00 11.62 12 HIS E N 1
ATOM 4683 C CA . HIS E 1 12 ? 6.818 44.480 59.883 1.00 10.72 12 HIS E CA 1
ATOM 4684 C C . HIS E 1 12 ? 5.995 43.415 60.588 1.00 12.31 12 HIS E C 1
ATOM 4685 O O . HIS E 1 12 ? 5.017 42.887 60.049 1.00 12.23 12 HIS E O 1
ATOM 4692 N N . VAL E 1 13 ? 6.429 43.100 61.800 1.00 12.68 13 VAL E N 1
ATOM 4693 C CA . VAL E 1 13 ? 5.756 42.151 62.665 1.00 15.45 13 VAL E CA 1
ATOM 4694 C C . VAL E 1 13 ? 5.223 43.070 63.758 1.00 15.42 13 VAL E C 1
ATOM 4695 O O . VAL E 1 13 ? 5.971 43.882 64.294 1.00 17.49 13 VAL E O 1
ATOM 4699 N N . ALA E 1 14 ? 3.936 42.952 64.065 1.00 15.19 14 ALA E N 1
ATOM 4700 C CA . ALA E 1 14 ? 3.297 43.794 65.072 1.00 16.24 14 ALA E CA 1
ATOM 4701 C C . ALA E 1 14 ? 3.336 43.140 66.437 1.00 16.78 14 ALA E C 1
ATOM 4702 O O . ALA E 1 14 ? 3.000 41.960 66.578 1.00 15.93 14 ALA E O 1
ATOM 4704 N N . TYR E 1 15 ? 3.728 43.923 67.436 1.00 15.58 15 TYR E N 1
ATOM 4705 C CA . TYR E 1 15 ? 3.821 43.458 68.811 1.00 15.74 15 TYR E CA 1
ATOM 4706 C C . TYR E 1 15 ? 2.906 44.295 69.701 1.00 17.10 15 TYR E C 1
ATOM 4707 O O . TYR E 1 15 ? 3.178 45.470 69.964 1.00 15.07 15 TYR E O 1
ATOM 4716 N N . ALA E 1 16 ? 1.819 43.689 70.165 1.00 18.77 16 ALA E N 1
ATOM 4717 C CA . ALA E 1 16 ? 0.875 44.390 71.030 1.00 19.32 16 ALA E CA 1
ATOM 4718 C C . ALA E 1 16 ? 1.294 44.259 72.481 1.00 19.69 16 ALA E C 1
ATOM 4719 O O . ALA E 1 16 ? 1.643 43.170 72.928 1.00 18.04 16 ALA E O 1
ATOM 4721 N N . CYS E 1 17 ? 1.244 45.370 73.213 1.00 20.84 17 CYS E N 1
ATOM 4722 C CA . CYS E 1 17 ? 1.619 45.390 74.629 1.00 20.93 17 CYS E CA 1
ATOM 4723 C C . CYS E 1 17 ? 0.923 46.548 75.352 1.00 22.91 17 CYS E C 1
ATOM 4724 O O . CYS E 1 17 ? 0.361 47.438 74.713 1.00 21.61 17 CYS E O 1
ATOM 4727 N N . PRO E 1 18 ? 0.955 46.545 76.699 1.00 23.14 18 PRO E N 1
ATOM 4728 C CA . PRO E 1 18 ? 0.333 47.582 77.531 1.00 24.68 18 PRO E CA 1
ATOM 4729 C C . PRO E 1 18 ? 0.956 48.964 77.410 1.00 24.93 18 PRO E C 1
ATOM 4730 O O . PRO E 1 18 ? 0.252 49.969 77.443 1.00 26.16 18 PRO E O 1
ATOM 4734 N N . ASP E 1 19 ? 2.276 49.010 77.269 1.00 24.53 19 ASP E N 1
ATOM 4735 C CA . ASP E 1 19 ? 2.984 50.280 77.194 1.00 23.94 19 ASP E CA 1
ATOM 4736 C C . ASP E 1 19 ? 3.995 50.299 76.047 1.00 22.43 19 ASP E C 1
ATOM 4737 O O . ASP E 1 19 ? 5.041 49.645 76.123 1.00 22.09 19 ASP E O 1
ATOM 4742 N N . ALA E 1 20 ? 3.697 51.059 74.996 1.00 20.70 20 ALA E N 1
ATOM 4743 C CA . ALA E 1 20 ? 4.591 51.144 73.843 1.00 20.17 20 ALA E CA 1
ATOM 4744 C C . ALA E 1 20 ? 5.933 51.771 74.200 1.00 21.35 20 ALA E C 1
ATOM 4745 O O . ALA E 1 20 ? 6.981 51.298 73.757 1.00 20.48 20 ALA E O 1
ATOM 4747 N N . ASP E 1 21 ? 5.909 52.843 74.989 1.00 21.26 21 ASP E N 1
ATOM 4748 C CA . ASP E 1 21 ? 7.157 53.495 75.388 1.00 23.08 21 ASP E CA 1
ATOM 4749 C C . ASP E 1 21 ? 8.033 52.567 76.224 1.00 20.97 21 ASP E C 1
ATOM 4750 O O . ASP E 1 21 ? 9.251 52.573 76.091 1.00 22.43 21 ASP E O 1
ATOM 4755 N N . GLU E 1 22 ? 7.412 51.763 77.075 1.00 22.10 22 GLU E N 1
ATOM 4756 C CA . GLU E 1 22 ? 8.154 50.828 77.916 1.00 24.02 22 GLU E CA 1
ATOM 4757 C C . GLU E 1 22 ? 8.804 49.765 77.032 1.00 23.76 22 GLU E C 1
ATOM 4758 O O . GLU E 1 22 ? 9.965 49.394 77.230 1.00 23.79 22 GLU E O 1
ATOM 4764 N N . ALA E 1 23 ? 8.054 49.292 76.039 1.00 23.97 23 ALA E N 1
ATOM 4765 C CA . ALA E 1 23 ? 8.559 48.285 75.119 1.00 21.54 23 ALA E CA 1
ATOM 4766 C C . ALA E 1 23 ? 9.699 48.856 74.293 1.00 21.48 23 ALA E C 1
ATOM 4767 O O . ALA E 1 23 ? 10.722 48.198 74.107 1.00 22.62 23 ALA E O 1
ATOM 4769 N N . SER E 1 24 ? 9.529 50.083 73.805 1.00 21.05 24 SER E N 1
ATOM 4770 C CA . SER E 1 24 ? 10.562 50.726 72.991 1.00 23.09 24 SER E CA 1
ATOM 4771 C C . SER E 1 24 ? 11.858 50.981 73.759 1.00 24.19 24 SER E C 1
ATOM 4772 O O . SER E 1 24 ? 12.955 50.817 73.213 1.00 25.21 24 SER E O 1
ATOM 4775 N N . LYS E 1 25 ? 11.738 51.392 75.017 1.00 25.08 25 LYS E N 1
ATOM 4776 C CA . LYS E 1 25 ? 12.923 51.645 75.827 1.00 26.13 25 LYS E CA 1
ATOM 4777 C C . LYS E 1 25 ? 13.677 50.335 76.022 1.00 25.33 25 LYS E C 1
ATOM 4778 O O . LYS E 1 25 ? 14.907 50.305 75.993 1.00 24.15 25 LYS E O 1
ATOM 4784 N N . TYR E 1 26 ? 12.928 49.255 76.222 1.00 24.02 26 TYR E N 1
ATOM 4785 C CA . TYR E 1 26 ? 13.526 47.943 76.433 1.00 25.34 26 TYR E CA 1
ATOM 4786 C C . TYR E 1 26 ? 14.271 47.482 75.184 1.00 25.56 26 TYR E C 1
ATOM 4787 O O . TYR E 1 26 ? 15.422 47.047 75.266 1.00 23.36 26 TYR E O 1
ATOM 4796 N N . TYR E 1 27 ? 13.605 47.580 74.034 1.00 25.01 27 TYR E N 1
ATOM 4797 C CA . TYR E 1 27 ? 14.197 47.192 72.756 1.00 24.51 27 TYR E CA 1
ATOM 4798 C C . TYR E 1 27 ? 15.506 47.942 72.500 1.00 26.05 27 TYR E C 1
ATOM 4799 O O . TYR E 1 27 ? 16.428 47.405 71.881 1.00 25.14 27 TYR E O 1
ATOM 4808 N N . GLN E 1 28 ? 15.576 49.183 72.973 1.00 26.20 28 GLN E N 1
ATOM 4809 C CA . GLN E 1 28 ? 16.768 50.004 72.778 1.00 28.19 28 GLN E CA 1
ATOM 4810 C C . GLN E 1 28 ? 17.874 49.668 73.758 1.00 28.31 28 GLN E C 1
ATOM 4811 O O . GLN E 1 28 ? 18.987 49.328 73.372 1.00 29.05 28 GLN E O 1
ATOM 4817 N N . GLU E 1 29 ? 17.552 49.784 75.034 1.00 30.05 29 GLU E N 1
ATOM 4818 C CA . GLU E 1 29 ? 18.507 49.523 76.090 1.00 31.86 29 GLU E CA 1
ATOM 4819 C C . GLU E 1 29 ? 18.981 48.076 76.148 1.00 30.96 29 GLU E C 1
ATOM 4820 O O . GLU E 1 29 ? 20.181 47.820 76.149 1.00 28.90 29 GLU E O 1
ATOM 4826 N N . THR E 1 30 ? 18.047 47.130 76.178 1.00 29.39 30 THR E N 1
ATOM 4827 C CA . THR E 1 30 ? 18.422 45.723 76.257 1.00 27.79 30 THR E CA 1
ATOM 4828 C C . THR E 1 30 ? 18.855 45.075 74.940 1.00 27.11 30 THR E C 1
ATOM 4829 O O . THR E 1 30 ? 19.890 44.409 74.896 1.00 28.83 30 THR E O 1
ATOM 4833 N N . PHE E 1 31 ? 18.081 45.264 73.873 1.00 25.20 31 PHE E N 1
ATOM 4834 C CA . PHE E 1 31 ? 18.406 44.657 72.579 1.00 23.82 31 PHE E CA 1
ATOM 4835 C C . PHE E 1 31 ? 19.226 45.527 71.622 1.00 23.36 31 PHE E C 1
ATOM 4836 O O . PHE E 1 31 ? 19.756 45.037 70.623 1.00 24.71 31 PHE E O 1
ATOM 4844 N N . GLY E 1 32 ? 19.324 46.816 71.915 1.00 23.34 32 GLY E N 1
ATOM 4845 C CA . GLY E 1 32 ? 20.084 47.694 71.047 1.00 21.32 32 GLY E CA 1
ATOM 4846 C C . GLY E 1 32 ? 19.394 47.950 69.723 1.00 21.32 32 GLY E C 1
ATOM 4847 O O . GLY E 1 32 ? 20.060 48.208 68.722 1.00 20.69 32 GLY E O 1
ATOM 4848 N N . TRP E 1 33 ? 18.065 47.845 69.703 1.00 20.52 33 TRP E N 1
ATOM 4849 C CA . TRP E 1 33 ? 17.295 48.107 68.483 1.00 20.91 33 TRP E CA 1
ATOM 4850 C C . TRP E 1 33 ? 17.155 49.627 68.372 1.00 21.15 33 TRP E C 1
ATOM 4851 O O . TRP E 1 33 ? 17.631 50.353 69.244 1.00 19.61 33 TRP E O 1
ATOM 4862 N N . HIS E 1 34 ? 16.501 50.107 67.316 1.00 21.58 34 HIS E N 1
ATOM 4863 C CA . HIS E 1 34 ? 16.359 51.545 67.109 1.00 22.55 34 HIS E CA 1
ATOM 4864 C C . HIS E 1 34 ? 14.930 52.016 66.844 1.00 23.83 34 HIS E C 1
ATOM 4865 O O . HIS E 1 34 ? 14.227 51.442 66.003 1.00 23.05 34 HIS E O 1
ATOM 4872 N N . GLU E 1 35 ? 14.505 53.070 67.544 1.00 22.88 35 GLU E N 1
ATOM 4873 C CA . GLU E 1 35 ? 13.172 53.615 67.318 1.00 22.67 35 GLU E CA 1
ATOM 4874 C C . GLU E 1 35 ? 13.279 54.587 66.154 1.00 23.46 35 GLU E C 1
ATOM 4875 O O . GLU E 1 35 ? 14.021 55.572 66.221 1.00 22.43 35 GLU E O 1
ATOM 4881 N N . LEU E 1 36 ? 12.537 54.309 65.087 1.00 22.65 36 LEU E N 1
ATOM 4882 C CA . LEU E 1 36 ? 12.570 55.146 63.899 1.00 22.52 36 LEU E CA 1
ATOM 4883 C C . LEU E 1 36 ? 11.355 56.055 63.737 1.00 23.54 36 LEU E C 1
ATOM 4884 O O . LEU E 1 36 ? 11.439 57.081 63.061 1.00 24.19 36 LEU E O 1
ATOM 4889 N N . HIS E 1 37 ? 10.229 55.691 64.344 1.00 23.17 37 HIS E N 1
ATOM 4890 C CA . HIS E 1 37 ? 9.021 56.492 64.178 1.00 23.81 37 HIS E CA 1
ATOM 4891 C C . HIS E 1 37 ? 7.986 56.208 65.262 1.00 22.80 37 HIS E C 1
ATOM 4892 O O . HIS E 1 37 ? 7.874 55.083 65.733 1.00 24.00 37 HIS E O 1
ATOM 4899 N N . ARG E 1 38 ? 7.223 57.231 65.633 1.00 22.50 38 ARG E N 1
ATOM 4900 C CA . ARG E 1 38 ? 6.188 57.115 66.664 1.00 23.71 38 ARG E CA 1
ATOM 4901 C C . ARG E 1 38 ? 4.923 57.846 66.215 1.00 23.22 38 ARG E C 1
ATOM 4902 O O . ARG E 1 38 ? 4.986 58.982 65.761 1.00 23.27 38 ARG E O 1
ATOM 4910 N N . GLU E 1 39 ? 3.779 57.192 66.353 1.00 23.73 39 GLU E N 1
ATOM 4911 C CA . GLU E 1 39 ? 2.510 57.781 65.953 1.00 25.27 39 GLU E CA 1
ATOM 4912 C C . GLU E 1 39 ? 1.395 57.494 66.943 1.00 26.51 39 GLU E C 1
ATOM 4913 O O . GLU E 1 39 ? 1.412 56.481 67.642 1.00 25.69 39 GLU E O 1
ATOM 4919 N N . GLU E 1 40 ? 0.414 58.390 66.974 1.00 28.02 40 GLU E N 1
ATOM 4920 C CA . GLU E 1 40 ? -0.721 58.254 67.870 1.00 29.91 40 GLU E CA 1
ATOM 4921 C C . GLU E 1 40 ? -2.000 58.609 67.132 1.00 30.15 40 GLU E C 1
ATOM 4922 O O . GLU E 1 40 ? -2.169 59.738 66.691 1.00 31.10 40 GLU E O 1
ATOM 4928 N N . ASN E 1 41 ? -2.893 57.637 66.991 1.00 32.30 41 ASN E N 1
ATOM 4929 C CA . ASN E 1 41 ? -4.172 57.852 66.319 1.00 34.76 41 ASN E CA 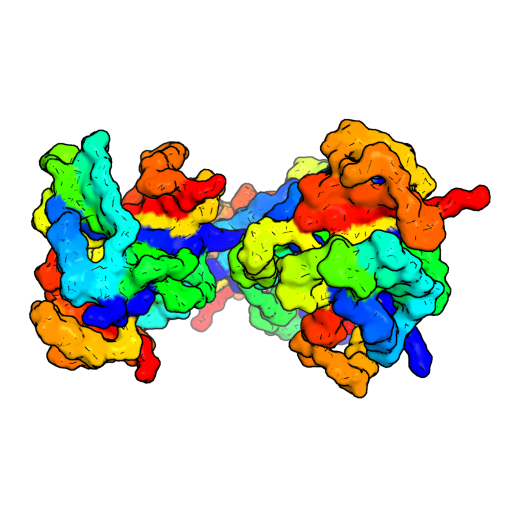1
ATOM 4930 C C . ASN E 1 41 ? -5.275 57.861 67.382 1.00 35.60 41 ASN E C 1
ATOM 4931 O O . ASN E 1 41 ? -5.696 56.803 67.848 1.00 35.46 41 ASN E O 1
ATOM 4936 N N . PRO E 1 42 ? -5.745 59.055 67.794 1.00 37.70 42 PRO E N 1
ATOM 4937 C CA . PRO E 1 42 ? -6.801 59.157 68.810 1.00 38.74 42 PRO E CA 1
ATOM 4938 C C . PRO E 1 42 ? -8.057 58.385 68.424 1.00 40.69 42 PRO E C 1
ATOM 4939 O O . PRO E 1 42 ? -8.679 57.728 69.259 1.00 40.66 42 PRO E O 1
ATOM 4943 N N . GLU E 1 43 ? -8.430 58.476 67.155 1.00 42.39 43 GLU E N 1
ATOM 4944 C CA . GLU E 1 43 ? -9.594 57.758 66.657 1.00 44.29 43 GLU E CA 1
ATOM 4945 C C . GLU E 1 43 ? -9.486 56.304 67.113 1.00 44.29 43 GLU E C 1
ATOM 4946 O O . GLU E 1 43 ? -10.266 55.839 67.949 1.00 44.48 43 GLU E O 1
ATOM 4952 N N . GLN E 1 44 ? -8.500 55.600 66.565 1.00 43.49 44 GLN E N 1
ATOM 4953 C CA . GLN E 1 44 ? -8.265 54.201 66.898 1.00 42.30 44 GLN E CA 1
ATOM 4954 C C . GLN E 1 44 ? -7.805 54.001 68.347 1.00 40.68 44 GLN E C 1
ATOM 4955 O O . GLN E 1 44 ? -7.911 52.903 68.892 1.00 41.77 44 GLN E O 1
ATOM 4961 N N . GLY E 1 45 ? -7.304 55.061 68.972 1.00 37.67 45 GLY E N 1
ATOM 4962 C CA . GLY E 1 45 ? -6.846 54.948 70.344 1.00 36.84 45 GLY E CA 1
ATOM 4963 C C . GLY E 1 45 ? -5.665 53.999 70.428 1.00 35.92 45 GLY E C 1
ATOM 4964 O O . GLY E 1 45 ? -5.630 53.090 71.268 1.00 34.98 45 GLY E O 1
ATOM 4965 N N . VAL E 1 46 ? -4.688 54.224 69.552 1.00 32.87 46 VAL E N 1
ATOM 4966 C CA . VAL E 1 46 ? -3.506 53.377 69.493 1.00 30.13 46 VAL E CA 1
ATOM 4967 C C . VAL E 1 46 ? -2.209 54.160 69.336 1.00 27.15 46 VAL E C 1
ATOM 4968 O O . VAL E 1 46 ? -2.132 55.134 68.591 1.00 25.17 46 VAL E O 1
ATOM 4972 N N . VAL E 1 47 ? -1.196 53.745 70.080 1.00 25.86 47 VAL E N 1
ATOM 4973 C CA . VAL E 1 47 ? 0.100 54.371 69.973 1.00 24.78 47 VAL E CA 1
ATOM 4974 C C . VAL E 1 47 ? 0.962 53.325 69.288 1.00 24.92 47 VAL E C 1
ATOM 4975 O O . VAL E 1 47 ? 0.995 52.158 69.685 1.00 25.22 47 VAL E O 1
ATOM 4979 N N . GLU E 1 48 ? 1.638 53.744 68.234 1.00 23.05 48 GLU E N 1
ATOM 4980 C CA . GLU E 1 48 ? 2.465 52.837 67.470 1.00 23.76 48 GLU E CA 1
ATOM 4981 C C . GLU E 1 48 ? 3.888 53.353 67.341 1.00 20.72 48 GLU E C 1
ATOM 4982 O O . GLU E 1 48 ? 4.112 54.536 67.112 1.00 19.75 48 GLU E O 1
ATOM 4988 N N . ILE E 1 49 ? 4.849 52.454 67.506 1.00 19.48 49 ILE E N 1
ATOM 4989 C CA . ILE E 1 49 ? 6.257 52.813 67.393 1.00 18.27 49 ILE E CA 1
ATOM 4990 C C . ILE E 1 49 ? 6.930 51.778 66.506 1.00 17.75 49 ILE E C 1
ATOM 4991 O O . ILE E 1 49 ? 6.713 50.575 66.671 1.00 17.41 49 ILE E O 1
ATOM 4996 N N . MET E 1 50 ? 7.739 52.257 65.567 1.00 17.56 50 MET E N 1
ATOM 4997 C CA . MET E 1 50 ? 8.450 51.393 64.629 1.00 17.20 50 MET E CA 1
ATOM 4998 C C . MET E 1 50 ? 9.897 51.193 65.079 1.00 17.83 50 MET E C 1
ATOM 4999 O O . MET E 1 50 ? 10.646 52.164 65.221 1.00 17.62 50 MET E O 1
ATOM 5004 N N . MET E 1 51 ? 10.283 49.937 65.300 1.00 17.16 51 MET E N 1
ATOM 5005 C CA . MET E 1 51 ? 11.642 49.611 65.731 1.00 18.86 51 MET E CA 1
ATOM 5006 C C . MET E 1 51 ? 12.381 48.866 64.616 1.00 18.80 51 MET E C 1
ATOM 5007 O O . MET E 1 51 ? 11.773 48.117 63.855 1.00 18.30 51 MET E O 1
ATOM 5012 N N . ALA E 1 52 ? 13.690 49.075 64.516 1.00 18.35 52 ALA E N 1
ATOM 5013 C CA . ALA E 1 52 ? 14.491 48.386 63.504 1.00 19.54 52 ALA E CA 1
ATOM 5014 C C . ALA E 1 52 ? 15.764 47.880 64.166 1.00 18.60 52 ALA E C 1
ATOM 5015 O O . ALA E 1 52 ? 16.206 48.441 65.168 1.00 18.20 52 ALA E O 1
ATOM 5017 N N . PRO E 1 53 ? 16.361 46.806 63.625 1.00 18.50 53 PRO E N 1
ATOM 5018 C CA . PRO E 1 53 ? 17.594 46.253 64.201 1.00 19.13 53 PRO E CA 1
ATOM 5019 C C . PRO E 1 53 ? 18.801 47.153 63.928 1.00 20.68 53 PRO E C 1
ATOM 5020 O O . PRO E 1 53 ? 19.821 47.068 64.622 1.00 20.25 53 PRO E O 1
ATOM 5024 N N . ALA E 1 54 ? 18.667 48.016 62.921 1.00 20.45 54 ALA E N 1
ATOM 5025 C CA . ALA E 1 54 ? 19.718 48.966 62.543 1.00 23.19 54 ALA E CA 1
ATOM 5026 C C . ALA E 1 54 ? 19.120 50.367 62.546 1.00 23.94 54 ALA E C 1
ATOM 5027 O O . ALA E 1 54 ? 17.905 50.519 62.509 1.00 24.44 54 ALA E O 1
ATOM 5029 N N . ALA E 1 55 ? 19.973 51.386 62.591 1.00 26.72 55 ALA E N 1
ATOM 5030 C CA . ALA E 1 55 ? 19.514 52.774 62.592 1.00 26.94 55 ALA E CA 1
ATOM 5031 C C . ALA E 1 55 ? 19.023 53.186 61.204 1.00 26.94 55 ALA E C 1
ATOM 5032 O O . ALA E 1 55 ? 18.171 54.063 61.078 1.00 28.03 55 ALA E O 1
ATOM 5034 N N . LYS E 1 56 ? 19.570 52.560 60.165 1.00 27.05 56 LYS E N 1
ATOM 5035 C CA . LYS E 1 56 ? 19.159 52.844 58.790 1.00 27.64 56 LYS E CA 1
ATOM 5036 C C . LYS E 1 56 ? 18.523 51.600 58.182 1.00 27.38 56 LYS E C 1
ATOM 5037 O O . LYS E 1 56 ? 19.120 50.525 58.200 1.00 27.30 56 LYS E O 1
ATOM 5043 N N . LEU E 1 57 ? 17.320 51.738 57.632 1.00 25.98 57 LEU E N 1
ATOM 5044 C CA . LEU E 1 57 ? 16.652 50.594 57.030 1.00 25.43 57 LEU E CA 1
ATOM 5045 C C . LEU E 1 57 ? 17.250 50.229 55.689 1.00 26.80 57 LEU E C 1
ATOM 5046 O O . LEU E 1 57 ? 17.588 51.104 54.891 1.00 27.92 57 LEU E O 1
ATOM 5051 N N . THR E 1 58 ? 17.384 48.931 55.439 1.00 25.79 58 THR E N 1
ATOM 5052 C CA . THR E 1 58 ? 17.885 48.479 54.158 1.00 25.41 58 THR E CA 1
ATOM 5053 C C . THR E 1 58 ? 16.619 48.138 53.383 1.00 25.43 58 THR E C 1
ATOM 5054 O O . THR E 1 58 ? 15.572 47.884 53.986 1.00 24.29 58 THR E O 1
ATOM 5058 N N . GLU E 1 59 ? 16.718 48.159 52.059 1.00 23.87 59 GLU E N 1
ATOM 5059 C CA . GLU E 1 59 ? 15.596 47.885 51.162 1.00 23.52 59 GLU E CA 1
ATOM 5060 C C . GLU E 1 59 ? 14.509 46.945 51.707 1.00 21.77 59 GLU E C 1
ATOM 5061 O O . GLU E 1 59 ? 13.330 47.309 51.756 1.00 20.12 59 GLU E O 1
ATOM 5067 N N . HIS E 1 60 ? 14.899 45.736 52.100 1.00 17.16 60 HIS E N 1
ATOM 5068 C CA . HIS E 1 60 ? 13.923 44.766 52.586 1.00 17.21 60 HIS E CA 1
ATOM 5069 C C . HIS E 1 60 ? 14.000 44.462 54.087 1.00 16.82 60 HIS E C 1
ATOM 5070 O O . HIS E 1 60 ? 13.627 43.370 54.519 1.00 17.20 60 HIS E O 1
ATOM 5077 N N . MET E 1 61 ? 14.469 4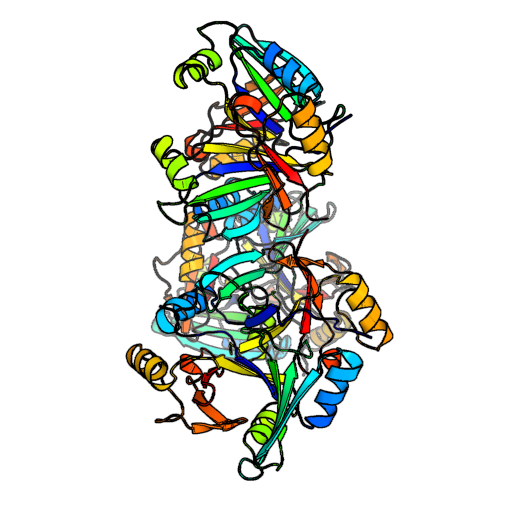5.413 54.888 1.00 15.59 61 MET E N 1
ATOM 5078 C CA . MET E 1 61 ? 14.579 45.174 56.326 1.00 15.86 61 MET E CA 1
ATOM 5079 C C . MET E 1 61 ? 13.244 45.237 57.047 1.00 14.07 61 MET E C 1
ATOM 5080 O O . MET E 1 61 ? 12.560 46.255 57.022 1.00 16.23 61 MET E O 1
ATOM 5085 N N . THR E 1 62 ? 12.880 44.140 57.698 1.00 13.64 62 THR E N 1
ATOM 5086 C CA . THR E 1 62 ? 11.619 44.054 58.424 1.00 11.19 62 THR E CA 1
ATOM 5087 C C . THR E 1 62 ? 11.719 44.721 59.792 1.00 12.40 62 THR E C 1
ATOM 5088 O O . THR E 1 62 ? 12.695 44.533 60.518 1.00 10.76 62 THR E O 1
ATOM 5092 N N . GLN E 1 63 ? 10.689 45.480 60.150 1.00 13.34 63 GLN E N 1
ATOM 5093 C CA . GLN E 1 63 ? 10.652 46.180 61.424 1.00 10.77 63 GLN E CA 1
ATOM 5094 C C . GLN E 1 63 ? 9.664 45.537 62.387 1.00 13.54 63 GLN E C 1
ATOM 5095 O O . GLN E 1 63 ? 8.844 44.703 61.996 1.00 10.93 63 GLN E O 1
ATOM 5101 N N . VAL E 1 64 ? 9.758 45.925 63.655 1.00 12.38 64 VAL E N 1
ATOM 5102 C CA . VAL E 1 64 ? 8.835 45.429 64.669 1.00 13.94 64 VAL E CA 1
ATOM 5103 C C . VAL E 1 64 ? 7.972 46.624 65.041 1.00 14.86 64 VAL E C 1
ATOM 5104 O O . VAL E 1 64 ? 8.489 47.674 65.434 1.00 14.94 64 VAL E O 1
ATOM 5108 N N . GLN E 1 65 ? 6.661 46.478 64.883 1.00 15.33 65 GLN E N 1
ATOM 5109 C CA . GLN E 1 65 ? 5.762 47.570 65.209 1.00 16.87 65 GLN E CA 1
ATOM 5110 C C . GLN E 1 65 ? 5.191 47.369 66.581 1.00 16.25 65 GLN E C 1
ATOM 5111 O O . GLN E 1 65 ? 4.472 46.407 66.815 1.00 18.16 65 GLN E O 1
ATOM 5117 N N . VAL E 1 66 ? 5.512 48.283 67.488 1.00 16.34 66 VAL E N 1
ATOM 5118 C CA . VAL E 1 66 ? 5.012 48.204 68.856 1.00 16.27 66 VAL E CA 1
ATOM 5119 C C . VAL E 1 66 ? 3.647 48.904 68.963 1.00 17.81 66 VAL E C 1
ATOM 5120 O O . VAL E 1 66 ? 3.528 50.109 68.712 1.00 17.02 66 VAL E O 1
ATOM 5124 N N . MET E 1 67 ? 2.620 48.147 69.338 1.00 20.27 67 MET E N 1
ATOM 5125 C CA . MET E 1 67 ? 1.278 48.711 69.468 1.00 21.16 67 MET E CA 1
ATOM 5126 C C . MET E 1 67 ? 0.833 48.675 70.916 1.00 21.50 67 MET E C 1
ATOM 5127 O O . MET E 1 67 ? 1.018 47.668 71.595 1.00 22.12 67 MET E O 1
ATOM 5132 N N . ALA E 1 68 ? 0.242 49.775 71.378 1.00 21.64 68 ALA E N 1
ATOM 5133 C CA . ALA E 1 68 ? -0.251 49.890 72.750 1.00 21.73 68 ALA E CA 1
ATOM 5134 C C . ALA E 1 68 ? -1.552 50.705 72.753 1.00 21.82 68 ALA E C 1
ATOM 5135 O O . ALA E 1 68 ? -1.784 51.515 71.861 1.00 21.13 68 ALA E O 1
ATOM 5137 N N . PRO E 1 69 ? -2.417 50.492 73.757 1.00 23.99 69 PRO E N 1
ATOM 5138 C CA . PRO E 1 69 ? -3.698 51.209 73.860 1.00 26.23 69 PRO E CA 1
ATOM 5139 C C . PRO E 1 69 ? -3.607 52.613 74.456 1.00 28.31 69 PRO E C 1
ATOM 5140 O O . PRO E 1 69 ? -2.647 52.944 75.153 1.00 28.43 69 PRO E O 1
ATOM 5144 N N . LEU E 1 70 ? -4.615 53.430 74.169 1.00 30.48 70 LEU E N 1
ATOM 5145 C CA . LEU E 1 70 ? -4.693 54.782 74.706 1.00 32.68 70 LEU E CA 1
ATOM 5146 C C . LEU E 1 70 ? -5.963 54.870 75.544 1.00 34.86 70 LEU E C 1
ATOM 5147 O O . LEU E 1 70 ? -6.221 55.866 76.223 1.00 35.35 70 LEU E O 1
ATOM 5152 N N . ASN E 1 71 ? -6.752 53.805 75.488 1.00 36.39 71 ASN E N 1
ATOM 5153 C CA . ASN E 1 71 ? -7.986 53.720 76.246 1.00 38.80 71 ASN E CA 1
ATOM 5154 C C . ASN E 1 71 ? -8.613 52.336 76.077 1.00 39.65 71 ASN E C 1
ATOM 5155 O O . ASN E 1 71 ? -8.396 51.660 75.070 1.00 40.38 71 ASN E O 1
ATOM 5160 N N . ASP E 1 72 ? -9.374 51.921 77.084 1.00 40.55 72 ASP E N 1
ATOM 5161 C CA . ASP E 1 72 ? -10.040 50.621 77.103 1.00 41.03 72 ASP E CA 1
ATOM 5162 C C . ASP E 1 72 ? -10.869 50.334 75.867 1.00 41.06 72 ASP E C 1
ATOM 5163 O O . ASP E 1 72 ? -11.207 49.183 75.596 1.00 42.49 72 ASP E O 1
ATOM 5168 N N . GLU E 1 73 ? -11.207 51.379 75.124 1.00 41.70 73 GLU E N 1
ATOM 5169 C CA . GLU E 1 73 ? -12.037 51.229 73.934 1.00 41.69 73 GLU E CA 1
ATOM 5170 C C . GLU E 1 73 ? -11.307 50.734 72.696 1.00 40.76 73 GLU E C 1
ATOM 5171 O O . GLU E 1 73 ? -11.893 50.014 71.881 1.00 40.36 73 GLU E O 1
ATOM 5177 N N . SER E 1 74 ? -10.038 51.115 72.553 1.00 38.54 74 SER E N 1
ATOM 5178 C CA . SER E 1 74 ? -9.256 50.725 71.383 1.00 37.16 74 SER E CA 1
ATOM 5179 C C . SER E 1 74 ? -9.325 49.236 71.089 1.00 36.19 74 SER E C 1
ATOM 5180 O O . SER E 1 74 ? -9.729 48.436 71.937 1.00 36.37 74 SER E O 1
ATOM 5183 N N . THR E 1 75 ? -8.936 48.873 69.871 1.00 35.15 75 THR E N 1
ATOM 5184 C CA . THR E 1 75 ? -8.943 47.479 69.461 1.00 34.00 75 THR E CA 1
ATOM 5185 C C . THR E 1 75 ? -7.786 46.742 70.118 1.00 32.39 75 THR E C 1
ATOM 5186 O O . THR E 1 75 ? -7.888 45.552 70.400 1.00 31.19 75 THR E O 1
ATOM 5190 N N . VAL E 1 76 ? -6.686 47.452 70.360 1.00 30.81 76 VAL E N 1
ATOM 5191 C CA . VAL E 1 76 ? -5.523 46.839 70.991 1.00 30.80 76 VAL E CA 1
ATOM 5192 C C . VAL E 1 76 ? -5.888 46.435 72.417 1.00 30.10 76 VAL E C 1
ATOM 5193 O O . VAL E 1 76 ? -5.572 45.331 72.860 1.00 27.79 76 VAL E O 1
ATOM 5197 N N . ALA E 1 77 ? -6.568 47.337 73.124 1.00 30.62 77 ALA E N 1
ATOM 5198 C CA . ALA E 1 77 ? -6.988 47.090 74.499 1.00 30.25 77 ALA E CA 1
ATOM 5199 C C . ALA E 1 77 ? -7.812 45.815 74.578 1.00 30.42 77 ALA E C 1
ATOM 5200 O O . ALA E 1 77 ? -7.508 44.920 75.363 1.00 29.75 77 ALA E O 1
ATOM 5202 N N . LYS E 1 78 ? -8.855 45.734 73.757 1.00 30.91 78 LYS E N 1
ATOM 5203 C CA . LYS E 1 78 ? -9.710 44.553 73.743 1.00 32.52 78 LYS E CA 1
ATOM 5204 C C . LYS E 1 78 ? -8.898 43.307 73.397 1.00 31.89 78 LYS E C 1
ATOM 5205 O O . LYS E 1 78 ? -9.150 42.227 73.938 1.00 28.35 78 LYS E O 1
ATOM 5211 N N . TRP E 1 79 ? -7.919 43.468 72.507 1.00 29.84 79 TRP E N 1
ATOM 5212 C CA . TRP E 1 79 ? -7.056 42.356 72.114 1.00 29.58 79 TRP E CA 1
ATOM 5213 C C . TRP E 1 79 ? -6.228 41.915 73.319 1.00 28.43 79 TRP E C 1
ATOM 5214 O O . TRP E 1 79 ? -6.108 40.728 73.599 1.00 28.99 79 TRP E O 1
ATOM 5225 N N . LEU E 1 80 ? -5.648 42.876 74.026 1.00 28.72 80 LEU E N 1
ATOM 5226 C CA . LEU E 1 80 ? -4.841 42.552 75.191 1.00 29.82 80 LEU E CA 1
ATOM 5227 C C . LEU E 1 80 ? -5.682 41.872 76.263 1.00 31.75 80 LEU E C 1
ATOM 5228 O O . LEU E 1 80 ? -5.297 40.830 76.801 1.00 31.68 80 LEU E O 1
ATOM 5233 N N . ALA E 1 81 ? -6.833 42.457 76.568 1.00 32.69 81 ALA E N 1
ATOM 5234 C CA . ALA E 1 81 ? -7.718 41.884 77.573 1.00 35.61 81 ALA E CA 1
ATOM 5235 C C . ALA E 1 81 ? -8.122 40.459 77.177 1.00 37.25 81 ALA E C 1
ATOM 5236 O O . ALA E 1 81 ? -8.278 39.586 78.035 1.00 37.27 81 ALA E O 1
ATOM 5238 N N . LYS E 1 82 ? -8.287 40.228 75.875 1.00 38.85 82 LYS E N 1
ATOM 5239 C CA . LYS E 1 82 ? -8.662 38.911 75.371 1.00 39.81 82 LYS E CA 1
ATOM 5240 C C . LYS E 1 82 ? -7.594 37.865 75.679 1.00 39.57 82 LYS E C 1
ATOM 5241 O O . LYS E 1 82 ? -7.894 36.678 75.787 1.00 39.76 82 LYS E O 1
ATOM 5247 N N . HIS E 1 83 ? -6.347 38.304 75.808 1.00 39.26 83 HIS E N 1
ATOM 5248 C CA . HIS E 1 83 ? -5.259 37.390 76.123 1.00 41.07 83 HIS E CA 1
ATOM 5249 C C . HIS E 1 83 ? -4.817 37.550 77.578 1.00 40.60 83 HIS E C 1
ATOM 5250 O O . HIS E 1 83 ? -3.657 37.319 77.911 1.00 41.00 83 HIS E O 1
ATOM 5257 N N . ASN E 1 84 ? -5.746 37.956 78.438 1.00 40.31 84 ASN E N 1
ATOM 5258 C CA . ASN E 1 84 ? -5.461 38.135 79.863 1.00 40.32 84 ASN E CA 1
ATOM 5259 C C . ASN E 1 84 ? -4.386 39.186 80.145 1.00 38.94 84 ASN E C 1
ATOM 5260 O O . ASN E 1 84 ? -3.609 39.056 81.097 1.00 38.53 84 ASN E O 1
ATOM 5265 N N . GLY E 1 85 ? -4.349 40.226 79.319 1.00 36.65 85 GLY E N 1
ATOM 5266 C CA . GLY E 1 85 ? -3.375 41.285 79.506 1.00 35.25 85 GLY E CA 1
ATOM 5267 C C . GLY E 1 85 ? -1.947 40.879 79.197 1.00 34.22 85 GLY E C 1
ATOM 5268 O O . GLY E 1 85 ? -1.001 41.534 79.628 1.00 34.30 85 GLY E O 1
ATOM 5269 N N . ARG E 1 86 ? -1.787 39.800 78.444 1.00 32.74 86 ARG E N 1
ATOM 5270 C CA . ARG E 1 86 ? -0.465 39.313 78.075 1.00 31.64 86 ARG E CA 1
ATOM 5271 C C . ARG E 1 86 ? -0.042 39.884 76.717 1.00 29.22 86 ARG E C 1
ATOM 5272 O O . ARG E 1 86 ? -0.720 39.679 75.707 1.00 28.09 86 ARG E O 1
ATOM 5280 N N . ALA E 1 87 ? 1.070 40.611 76.695 1.00 25.98 87 ALA E N 1
ATOM 5281 C CA . ALA E 1 87 ? 1.561 41.184 75.448 1.00 24.91 87 ALA E CA 1
ATOM 5282 C C . ALA E 1 87 ? 2.034 40.061 74.517 1.00 23.38 87 ALA E C 1
ATOM 5283 O O . ALA E 1 87 ? 2.371 38.971 74.979 1.00 22.88 87 ALA E O 1
ATOM 5285 N N . GLY E 1 88 ? 2.059 40.322 73.213 1.00 22.68 88 GLY E N 1
ATOM 5286 C CA . GLY E 1 88 ? 2.514 39.301 72.283 1.00 22.25 88 GLY E CA 1
ATOM 5287 C C . GLY E 1 88 ? 2.372 39.640 70.808 1.00 20.70 88 GLY E C 1
ATOM 5288 O O . GLY E 1 88 ? 1.857 40.698 70.445 1.00 19.91 88 GLY E O 1
ATOM 5289 N N . LEU E 1 89 ? 2.832 38.727 69.957 1.00 19.30 89 LEU E N 1
ATOM 5290 C CA . LEU E 1 89 ? 2.763 38.906 68.517 1.00 18.97 89 LEU E CA 1
ATOM 5291 C C . LEU E 1 89 ? 1.308 39.074 68.132 1.00 19.07 89 LEU E C 1
ATOM 5292 O O . LEU E 1 89 ? 0.462 38.259 68.501 1.00 18.93 89 LEU E O 1
ATOM 5297 N N . HIS E 1 90 ? 1.023 40.143 67.401 1.00 19.35 90 HIS E N 1
ATOM 5298 C CA . HIS E 1 90 ? -0.339 40.454 66.987 1.00 21.27 90 HIS E CA 1
ATOM 5299 C C . HIS E 1 90 ? -0.612 40.034 65.545 1.00 19.82 90 HIS E C 1
ATOM 5300 O O . HIS E 1 90 ? -1.484 39.208 65.296 1.00 21.53 90 HIS E O 1
ATOM 5307 N N . HIS E 1 91 ? 0.132 40.592 64.595 1.00 18.86 91 HIS E N 1
ATOM 5308 C CA . HIS E 1 91 ? -0.048 40.222 63.192 1.00 17.05 91 HIS E CA 1
ATOM 5309 C C . HIS E 1 91 ? 1.193 40.517 62.352 1.00 17.10 91 HIS E C 1
ATOM 5310 O O . HIS E 1 91 ? 2.138 41.160 62.815 1.00 16.19 91 HIS E O 1
ATOM 5317 N N . MET E 1 92 ? 1.168 40.032 61.113 1.00 17.98 92 MET E N 1
ATOM 5318 C CA . MET E 1 92 ? 2.246 40.225 60.143 1.00 18.61 92 MET E CA 1
ATOM 5319 C C . MET E 1 92 ? 1.772 41.191 59.074 1.00 16.53 92 MET E C 1
ATOM 5320 O O . MET E 1 92 ? 0.616 41.134 58.668 1.00 16.90 92 MET E O 1
ATOM 5325 N N . ALA E 1 93 ? 2.676 42.034 58.584 1.00 15.16 93 ALA E N 1
ATOM 5326 C CA . ALA E 1 93 ? 2.344 42.973 57.521 1.00 14.60 93 ALA E CA 1
ATOM 5327 C C . ALA E 1 93 ? 3.277 42.711 56.337 1.00 14.34 93 ALA E C 1
ATOM 5328 O O . ALA E 1 93 ? 4.491 42.708 56.498 1.00 15.02 93 ALA E O 1
ATOM 5330 N N . TRP E 1 94 ? 2.706 42.494 55.157 1.00 13.25 94 TRP E N 1
ATOM 5331 C CA . TRP E 1 94 ? 3.498 42.239 53.954 1.00 14.04 94 TRP E CA 1
ATOM 5332 C C . TRP E 1 94 ? 3.463 43.458 53.033 1.00 15.18 94 TRP E C 1
ATOM 5333 O O . TRP E 1 94 ? 2.395 43.920 52.650 1.00 16.39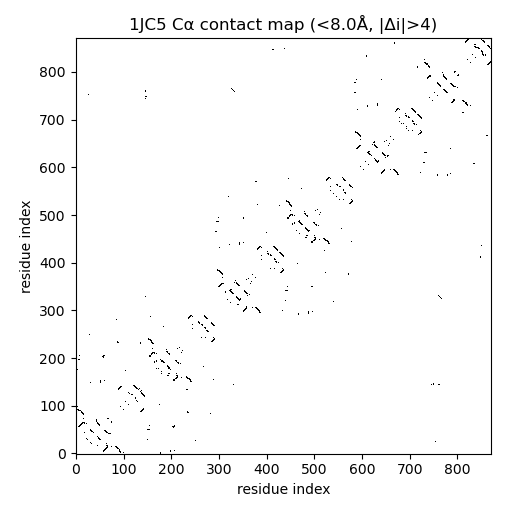 94 TRP E O 1
ATOM 5344 N N . ARG E 1 95 ? 4.635 43.973 52.677 1.00 13.44 95 ARG E N 1
ATOM 5345 C CA . ARG E 1 95 ? 4.716 45.153 51.836 1.00 15.18 95 ARG E CA 1
ATOM 5346 C C . ARG E 1 95 ? 4.488 44.827 50.364 1.00 17.90 95 ARG E C 1
ATOM 5347 O O . ARG E 1 95 ? 5.056 43.866 49.845 1.00 16.59 95 ARG E O 1
ATOM 5355 N N . VAL E 1 96 ? 3.650 45.629 49.704 1.00 17.78 96 VAL E N 1
ATOM 5356 C CA . VAL E 1 96 ? 3.354 45.445 48.284 1.00 18.07 96 VAL E CA 1
ATOM 5357 C C . VAL E 1 96 ? 3.674 46.721 47.511 1.00 20.47 96 VAL E C 1
ATOM 5358 O O . VAL E 1 96 ? 3.696 47.813 48.082 1.00 20.01 96 VAL E O 1
ATOM 5362 N N . ASP E 1 97 ? 3.919 46.586 46.213 1.00 22.27 97 ASP E N 1
ATOM 5363 C CA . ASP E 1 97 ? 4.244 47.750 45.396 1.00 25.00 97 ASP E CA 1
ATOM 5364 C C . ASP E 1 97 ? 2.991 48.519 44.987 1.00 24.07 97 ASP E C 1
ATOM 5365 O O . ASP E 1 97 ? 2.943 49.744 45.075 1.00 22.40 97 ASP E O 1
ATOM 5370 N N . ASP E 1 98 ? 1.979 47.777 44.554 1.00 25.00 98 ASP E N 1
ATOM 5371 C CA . ASP E 1 98 ? 0.710 48.342 44.108 1.00 25.21 98 ASP E CA 1
ATOM 5372 C C . ASP E 1 98 ? -0.415 47.613 44.840 1.00 23.14 98 ASP E C 1
ATOM 5373 O O . ASP E 1 98 ? -0.849 46.541 44.407 1.00 22.96 98 ASP E O 1
ATOM 5378 N N . ILE E 1 99 ? -0.896 48.193 45.936 1.00 21.38 99 ILE E N 1
ATOM 5379 C CA . ILE E 1 99 ? -1.940 47.549 46.719 1.00 18.66 99 ILE E CA 1
ATOM 5380 C C . ILE E 1 99 ? -3.212 47.284 45.930 1.00 18.97 99 ILE E C 1
ATOM 5381 O O . ILE E 1 99 ? -3.878 46.266 46.143 1.00 17.85 99 ILE E O 1
ATOM 5386 N N . ASP E 1 100 ? -3.553 48.191 45.021 1.00 19.52 100 ASP E N 1
ATOM 5387 C CA . ASP E 1 100 ? -4.740 48.008 44.192 1.00 20.37 100 ASP E CA 1
ATOM 5388 C C . ASP E 1 100 ? -4.586 46.729 43.357 1.00 19.35 100 ASP E C 1
ATOM 5389 O O . ASP E 1 100 ? -5.435 45.837 43.398 1.00 18.44 100 ASP E O 1
ATOM 5394 N N . ALA E 1 101 ? -3.488 46.639 42.612 1.00 18.99 101 ALA E N 1
ATOM 5395 C CA . ALA E 1 101 ? -3.236 45.469 41.773 1.00 20.74 101 ALA E CA 1
ATOM 5396 C C . ALA E 1 101 ? -3.161 44.172 42.574 1.00 21.18 101 ALA E C 1
ATOM 5397 O O . ALA E 1 101 ? -3.796 43.171 42.225 1.00 20.19 101 ALA E O 1
ATOM 5399 N N . VAL E 1 102 ? -2.385 44.188 43.653 1.00 21.23 102 VAL E N 1
ATOM 5400 C CA . VAL E 1 102 ? -2.241 42.995 44.471 1.00 20.37 102 VAL E CA 1
ATOM 5401 C C . VAL E 1 102 ? -3.574 42.578 45.051 1.00 20.45 102 VAL E C 1
ATOM 5402 O O . VAL E 1 102 ? -3.881 41.391 45.116 1.00 20.84 102 VAL E O 1
ATOM 5406 N N . SER E 1 103 ? -4.372 43.550 45.471 1.00 22.17 103 SER E N 1
ATOM 5407 C CA . SER E 1 103 ? -5.672 43.226 46.028 1.00 23.78 103 SER E CA 1
ATOM 5408 C C . SER E 1 103 ? -6.548 42.582 44.961 1.00 25.25 103 SER E C 1
ATOM 5409 O O . SER E 1 103 ? -7.296 41.649 45.251 1.00 27.56 103 SER E O 1
ATOM 5412 N N . ALA E 1 104 ? -6.455 43.068 43.725 1.00 26.15 104 ALA E N 1
ATOM 5413 C CA . ALA E 1 104 ? -7.261 42.496 42.648 1.00 27.37 104 ALA E CA 1
ATOM 5414 C C . ALA E 1 104 ? -6.898 41.027 42.499 1.00 26.76 104 ALA E C 1
ATOM 5415 O O . ALA E 1 104 ? -7.752 40.145 42.596 1.00 26.73 104 ALA E O 1
ATOM 5417 N N . THR E 1 105 ? -5.611 40.780 42.281 1.00 27.08 105 THR E N 1
ATOM 5418 C CA . THR E 1 105 ? -5.095 39.426 42.109 1.00 26.45 105 THR E CA 1
ATOM 5419 C C . THR E 1 105 ? -5.536 38.452 43.193 1.00 24.50 105 THR E C 1
ATOM 5420 O O . THR E 1 105 ? -6.018 37.367 42.888 1.00 24.86 105 THR E O 1
ATOM 5424 N N . LEU E 1 106 ? -5.369 38.838 44.454 1.00 24.56 106 LEU E N 1
ATOM 5425 C CA . LEU E 1 106 ? -5.751 37.985 45.577 1.00 24.89 106 LEU E CA 1
ATOM 5426 C C . LEU E 1 106 ? -7.249 37.684 45.577 1.00 25.99 106 LEU E C 1
ATOM 5427 O O . LEU E 1 106 ? -7.666 36.567 45.900 1.00 24.40 106 LEU E O 1
ATOM 5432 N N . ARG E 1 107 ? -8.059 38.683 45.233 1.00 28.17 107 ARG E N 1
ATOM 5433 C CA . ARG E 1 107 ? -9.506 38.492 45.194 1.00 31.29 107 ARG E CA 1
ATOM 5434 C C . ARG E 1 107 ? -9.867 37.442 44.148 1.00 32.33 107 ARG E C 1
ATOM 5435 O O . ARG E 1 107 ? -10.824 36.690 44.320 1.00 30.99 107 ARG E O 1
ATOM 5443 N N . GLU E 1 108 ? -9.093 37.387 43.068 1.00 34.26 108 GLU E N 1
ATOM 5444 C CA . GLU E 1 108 ? -9.341 36.402 42.024 1.00 36.67 108 GLU E CA 1
ATOM 5445 C C . GLU E 1 108 ? -9.009 35.030 42.605 1.00 36.66 108 GLU E C 1
ATOM 5446 O O . GLU E 1 108 ? -9.773 34.077 42.457 1.00 37.37 108 GLU E O 1
ATOM 5452 N N . ARG E 1 109 ? -7.859 34.952 43.271 1.00 35.19 109 ARG E N 1
ATOM 5453 C CA . ARG E 1 109 ? -7.376 33.716 43.875 1.00 33.76 109 ARG E CA 1
ATOM 5454 C C . ARG E 1 109 ? -8.331 33.207 44.949 1.00 32.15 109 ARG E C 1
ATOM 5455 O O . ARG E 1 109 ? -8.158 32.112 45.469 1.00 32.81 109 ARG E O 1
ATOM 5463 N N . GLY E 1 110 ? -9.325 34.010 45.301 1.00 32.21 110 GLY E N 1
ATOM 5464 C CA . GLY E 1 110 ? -10.271 33.580 46.316 1.00 32.04 110 GLY E CA 1
ATOM 5465 C C . GLY E 1 110 ? -10.014 34.168 47.691 1.00 32.65 110 GLY E C 1
ATOM 5466 O O . GLY E 1 110 ? -10.573 33.711 48.692 1.00 32.10 110 GLY E O 1
ATOM 5467 N N . VAL E 1 111 ? -9.160 35.181 47.751 1.00 32.74 111 VAL E N 1
ATOM 5468 C CA . VAL E 1 111 ? -8.863 35.816 49.025 1.00 33.62 111 VAL E CA 1
ATOM 5469 C C . VAL E 1 111 ? -9.920 36.877 49.316 1.00 33.70 111 VAL E C 1
ATOM 5470 O O . VAL E 1 111 ? -10.401 37.553 48.403 1.00 34.02 111 VAL E O 1
ATOM 5474 N N . GLN E 1 112 ? -10.293 36.997 50.586 1.00 34.63 112 GLN E N 1
ATOM 5475 C CA . GLN E 1 112 ? -11.261 37.995 51.017 1.00 35.64 112 GLN E CA 1
ATOM 5476 C C . GLN E 1 112 ? -10.545 39.005 51.906 1.00 34.98 112 GLN E C 1
ATOM 5477 O O . GLN E 1 112 ? -9.881 38.631 52.875 1.00 34.58 112 GLN E O 1
ATOM 5483 N N . LEU E 1 113 ? -10.676 40.284 51.562 1.00 34.60 113 LEU E N 1
ATOM 5484 C CA . LEU E 1 113 ? -10.026 41.358 52.303 1.00 33.22 113 LEU E CA 1
ATOM 5485 C C . LEU E 1 113 ? -10.973 42.028 53.292 1.00 35.09 113 LEU E C 1
ATOM 5486 O O . LEU E 1 113 ? -12.195 41.951 53.148 1.00 35.99 113 LEU E O 1
ATOM 5491 N N . LEU E 1 114 ? -10.401 42.682 54.296 1.00 35.73 114 LEU E N 1
ATOM 5492 C CA . LEU E 1 114 ? -11.189 43.352 55.321 1.00 36.66 114 LEU E CA 1
ATOM 5493 C C . LEU E 1 114 ? -11.927 44.547 54.734 1.00 37.32 114 LEU E C 1
ATOM 5494 O O . LEU E 1 114 ? -13.155 44.589 54.722 1.00 38.27 114 LEU E O 1
ATOM 5499 N N . TYR E 1 115 ? -11.169 45.522 54.252 1.00 37.18 115 TYR E N 1
ATOM 5500 C CA . TYR E 1 115 ? -11.750 46.718 53.669 1.00 37.12 115 TYR E CA 1
ATOM 5501 C C . TYR E 1 115 ? -11.982 46.547 52.175 1.00 36.72 115 TYR E C 1
ATOM 5502 O O . TYR E 1 115 ? -11.220 45.856 51.497 1.00 34.01 115 TYR E O 1
ATOM 5511 N N . ASP E 1 116 ? -13.044 47.173 51.672 1.00 37.87 116 ASP E N 1
ATOM 5512 C CA . ASP E 1 116 ? -13.377 47.110 50.252 1.00 39.00 116 ASP E CA 1
ATOM 5513 C C . ASP E 1 116 ? -12.319 47.871 49.471 1.00 39.08 116 ASP E C 1
ATOM 5514 O O . ASP E 1 116 ? -11.940 47.483 48.368 1.00 38.34 116 ASP E O 1
ATOM 5519 N N . GLU E 1 117 ? -11.850 48.966 50.058 1.00 39.21 117 GLU E N 1
ATOM 5520 C CA . GLU E 1 117 ? -10.825 49.786 49.435 1.00 40.94 117 GLU E CA 1
ATOM 5521 C C . GLU E 1 117 ? -9.683 49.996 50.427 1.00 40.35 117 GLU E C 1
ATOM 5522 O O . GLU E 1 117 ? -9.871 49.875 51.637 1.00 39.21 117 GLU E O 1
ATOM 5528 N N . PRO E 1 118 ? -8.477 50.299 49.921 1.00 40.00 118 PRO E N 1
ATOM 5529 C CA . PRO E 1 118 ? -7.320 50.523 50.787 1.00 40.96 118 PRO E CA 1
ATOM 5530 C C . PRO E 1 118 ? -7.583 51.688 51.730 1.00 42.10 118 PRO E C 1
ATOM 5531 O O . PRO E 1 118 ? -8.089 52.731 51.309 1.00 43.07 118 PRO E O 1
ATOM 5535 N N . LYS E 1 119 ? -7.248 51.507 53.004 1.00 42.33 119 LYS E N 1
ATOM 5536 C CA . LYS E 1 119 ? -7.430 52.559 53.997 1.00 42.33 119 LYS E CA 1
ATOM 5537 C C . LYS E 1 119 ? -6.099 53.189 54.370 1.00 42.33 119 LYS E C 1
ATOM 5538 O O . LYS E 1 119 ? -5.039 52.577 54.220 1.00 43.00 119 LYS E O 1
ATOM 5544 N N . LEU E 1 120 ? -6.166 54.424 54.847 1.00 42.18 120 LEU E N 1
ATOM 5545 C CA . LEU E 1 120 ? -4.986 55.161 55.261 1.00 41.63 120 LEU E CA 1
ATOM 5546 C C . LEU E 1 120 ? -4.383 54.438 56.447 1.00 40.53 120 LEU E C 1
ATOM 5547 O O . LEU E 1 120 ? -5.099 54.009 57.350 1.00 42.43 120 LEU E O 1
ATOM 5552 N N . GLY E 1 121 ? -3.068 54.287 56.439 1.00 39.27 121 GLY E N 1
ATOM 5553 C CA . GLY E 1 121 ? -2.404 53.628 57.545 1.00 37.35 121 GLY E CA 1
ATOM 5554 C C . GLY E 1 121 ? -1.425 54.600 58.163 1.00 36.73 121 GLY E C 1
ATOM 5555 O O . GLY E 1 121 ? -1.497 55.801 57.907 1.00 37.55 121 GLY E O 1
ATOM 5556 N N . THR E 1 122 ? -0.502 54.090 58.967 1.00 35.56 122 THR E N 1
ATOM 5557 C CA . THR E 1 122 ? 0.489 54.942 59.605 1.00 34.66 122 THR E CA 1
ATOM 5558 C C . THR E 1 122 ? 1.605 55.298 58.633 1.00 34.85 122 THR E C 1
ATOM 5559 O O . THR E 1 122 ? 1.941 54.519 57.742 1.00 35.17 122 THR E O 1
ATOM 5563 N N . GLY E 1 123 ? 2.178 56.483 58.810 1.00 34.83 123 GLY E N 1
ATOM 5564 C CA . GLY E 1 123 ? 3.259 56.921 57.947 1.00 35.25 123 GLY E CA 1
ATOM 5565 C C . GLY E 1 123 ? 2.889 57.166 56.494 1.00 34.54 123 GLY E C 1
ATOM 5566 O O . GLY E 1 123 ? 3.768 57.405 55.667 1.00 34.55 123 GLY E O 1
ATOM 5567 N N . GLY E 1 124 ? 1.599 57.103 56.174 1.00 33.75 124 GLY E N 1
ATOM 5568 C CA . GLY E 1 124 ? 1.170 57.336 54.803 1.00 32.65 124 GLY E CA 1
ATOM 5569 C C . GLY E 1 124 ? 0.904 56.072 54.001 1.00 32.37 124 GLY E C 1
ATOM 5570 O O . GLY E 1 124 ? 0.520 56.139 52.834 1.00 31.48 124 GLY E O 1
ATOM 5571 N N . ASN E 1 125 ? 1.100 54.914 54.624 1.00 31.32 125 ASN E N 1
ATOM 5572 C CA . ASN E 1 125 ? 0.887 53.644 53.943 1.00 30.15 125 ASN E CA 1
ATOM 5573 C C . ASN E 1 125 ? -0.580 53.389 53.600 1.00 30.67 125 ASN E C 1
ATOM 5574 O O . ASN E 1 125 ? -1.484 53.755 54.354 1.00 31.25 125 ASN E O 1
ATOM 5579 N N . ARG E 1 126 ? -0.805 52.764 52.451 1.00 30.00 126 ARG E N 1
ATOM 5580 C CA . ARG E 1 126 ? -2.148 52.393 52.037 1.00 30.41 126 ARG E CA 1
ATOM 5581 C C . ARG E 1 126 ? -2.190 50.940 52.503 1.00 29.48 126 ARG E C 1
ATOM 5582 O O . ARG E 1 126 ? -1.342 50.138 52.101 1.00 30.19 126 ARG E O 1
ATOM 5590 N N . ILE E 1 127 ? -3.155 50.597 53.352 1.00 26.17 127 ILE E N 1
ATOM 5591 C CA . ILE E 1 127 ? -3.211 49.246 53.897 1.00 25.17 127 ILE E CA 1
ATOM 5592 C C . ILE E 1 127 ? -4.546 48.545 53.765 1.00 24.23 127 ILE E C 1
ATOM 5593 O O . ILE E 1 127 ? -5.558 49.164 53.451 1.00 25.01 127 ILE E O 1
ATOM 5598 N N . ASN E 1 128 ? -4.521 47.242 54.031 1.00 23.01 128 ASN E N 1
ATOM 5599 C CA . ASN E 1 128 ? -5.705 46.389 54.012 1.00 24.01 128 ASN E CA 1
ATOM 5600 C C . ASN E 1 128 ? -5.341 45.098 54.751 1.00 24.49 128 ASN E C 1
ATOM 5601 O O . ASN E 1 128 ? -4.183 44.907 55.122 1.00 24.44 128 ASN E O 1
ATOM 5606 N N . PHE E 1 129 ? -6.315 44.216 54.962 1.00 26.53 129 PHE E N 1
ATOM 5607 C CA . PHE E 1 129 ? -6.068 42.960 55.667 1.00 28.02 12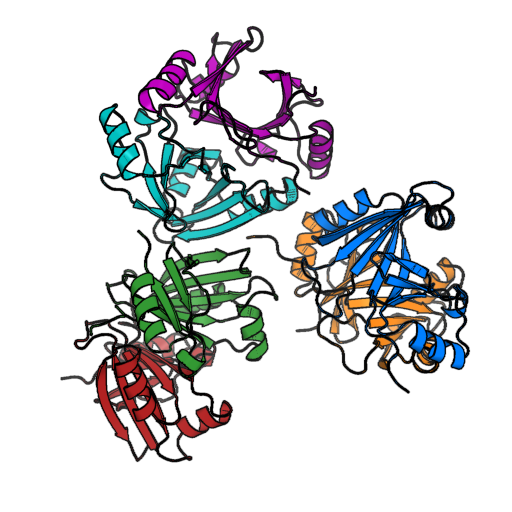9 PHE E CA 1
ATOM 5608 C C . PHE E 1 129 ? -6.628 41.721 54.978 1.00 30.30 129 PHE E C 1
ATOM 5609 O O . PHE E 1 129 ? -7.769 41.716 54.530 1.00 29.19 129 PHE E O 1
ATOM 5617 N N . MET E 1 130 ? -5.820 40.666 54.915 1.00 34.19 130 MET E N 1
ATOM 5618 C CA . MET E 1 130 ? -6.240 39.411 54.305 1.00 38.27 130 MET E CA 1
ATOM 5619 C C . MET E 1 130 ? -6.955 38.566 55.341 1.00 41.34 130 MET E C 1
ATOM 5620 O O . MET E 1 130 ? -6.308 37.837 56.096 1.00 41.60 130 MET E O 1
ATOM 5625 N N . HIS E 1 131 ? -8.284 38.673 55.367 1.00 44.87 131 HIS E N 1
ATOM 5626 C CA . HIS E 1 131 ? -9.133 37.926 56.295 1.00 47.98 131 HIS E CA 1
ATOM 5627 C C . HIS E 1 131 ? -8.429 36.767 56.977 1.00 49.20 131 HIS E C 1
ATOM 5628 O O . HIS E 1 131 ? -7.881 35.891 56.308 1.00 49.33 131 HIS E O 1
ATOM 5635 N N . PRO E 1 132 ? -8.446 36.742 58.324 1.00 50.15 132 PRO E N 1
ATOM 5636 C CA . PRO E 1 132 ? -7.799 35.672 59.091 1.00 50.37 132 PRO E CA 1
ATOM 5637 C C . PRO E 1 132 ? -7.953 34.308 58.418 1.00 50.29 132 PRO E C 1
ATOM 5638 O O . PRO E 1 132 ? -6.979 33.568 58.259 1.00 50.50 132 PRO E O 1
ATOM 5642 N N . LYS E 1 133 ? -9.178 33.994 58.008 1.00 50.26 133 LYS E N 1
ATOM 5643 C CA . LYS E 1 133 ? -9.472 32.729 57.344 1.00 50.81 133 LYS E CA 1
ATOM 5644 C C . LYS E 1 133 ? -8.582 32.599 56.103 1.00 49.73 133 LYS E C 1
ATOM 5645 O O . LYS E 1 133 ? -8.103 31.515 55.775 1.00 48.84 133 LYS E O 1
ATOM 5651 N N . SER E 1 134 ? -8.358 33.723 55.433 1.00 49.12 134 SER E N 1
ATOM 5652 C CA . SER E 1 134 ? -7.536 33.765 54.229 1.00 48.71 134 SER E CA 1
ATOM 5653 C C . SER E 1 134 ? -6.053 33.892 54.558 1.00 47.82 134 SER E C 1
ATOM 5654 O O . SER E 1 134 ? -5.215 33.991 53.662 1.00 46.76 134 SER E O 1
ATOM 5657 N N . GLY E 1 135 ? -5.742 33.900 55.850 1.00 47.44 135 GLY E N 1
ATOM 5658 C CA . GLY E 1 135 ? -4.361 34.013 56.284 1.00 45.85 135 GLY E CA 1
ATOM 5659 C C . GLY E 1 135 ? -3.954 32.769 57.048 1.00 45.48 135 GLY E C 1
ATOM 5660 O O . GLY E 1 135 ? -2.815 32.650 57.502 1.00 44.14 135 GLY E O 1
ATOM 5661 N N . LYS E 1 136 ? -4.901 31.842 57.191 1.00 45.21 136 LYS E N 1
ATOM 5662 C CA . LYS E 1 136 ? -4.665 30.583 57.899 1.00 43.59 136 LYS E CA 1
ATOM 5663 C C . LYS E 1 136 ? -4.253 30.798 59.356 1.00 42.28 136 LYS E C 1
ATOM 5664 O O . LYS E 1 136 ? -3.097 30.601 59.722 1.00 42.15 136 LYS E O 1
ATOM 5670 N N . GLY E 1 137 ? -5.211 31.211 60.180 1.00 41.65 137 GLY E N 1
ATOM 5671 C CA . GLY E 1 137 ? -4.938 31.447 61.588 1.00 40.21 137 GLY E CA 1
ATOM 5672 C C . GLY E 1 137 ? -4.171 32.722 61.907 1.00 39.05 137 GLY E C 1
ATOM 5673 O O . GLY E 1 137 ? -4.038 33.092 63.074 1.00 39.60 137 GLY E O 1
ATOM 5674 N N . VAL E 1 138 ? -3.657 33.393 60.880 1.00 37.08 138 VAL E N 1
ATOM 5675 C CA . VAL E 1 138 ? -2.906 34.630 61.081 1.00 35.14 138 VAL E CA 1
ATOM 5676 C C . VAL E 1 138 ? -3.620 35.826 60.448 1.00 33.08 138 VAL E C 1
ATOM 5677 O O . VAL E 1 138 ? -4.313 35.694 59.440 1.00 33.36 138 VAL E O 1
ATOM 5681 N N . LEU E 1 139 ? -3.477 36.988 61.067 1.00 31.51 139 LEU E N 1
ATOM 5682 C CA . LEU E 1 139 ? -4.064 38.201 60.522 1.00 28.83 139 LEU E CA 1
ATOM 5683 C C . LEU E 1 139 ? -2.939 38.747 59.666 1.00 26.26 139 LEU E C 1
ATOM 5684 O O . LEU E 1 139 ? -1.865 39.068 60.183 1.00 27.40 139 LEU E O 1
ATOM 5689 N N . ILE E 1 140 ? -3.149 38.828 58.360 1.00 23.84 140 ILE E N 1
ATOM 5690 C CA . ILE E 1 140 ? -2.084 39.342 57.513 1.00 19.69 140 ILE E CA 1
ATOM 5691 C C . ILE E 1 140 ? -2.457 40.644 56.851 1.00 19.07 140 ILE E C 1
ATOM 5692 O O . ILE E 1 140 ? -3.466 40.753 56.160 1.00 18.84 140 ILE E O 1
ATOM 5697 N N . GLU E 1 141 ? -1.618 41.640 57.077 1.00 18.20 141 GLU E N 1
ATOM 5698 C CA . GLU E 1 141 ? -1.837 42.959 56.533 1.00 18.05 141 GLU E CA 1
ATOM 5699 C C . GLU E 1 141 ? -1.070 43.221 55.242 1.00 19.30 141 GLU E C 1
ATOM 5700 O O . GLU E 1 141 ? 0.083 42.808 55.093 1.00 17.99 141 GLU E O 1
ATOM 5706 N N . LEU E 1 142 ? -1.741 43.902 54.314 1.00 19.43 142 LEU E N 1
ATOM 5707 C CA . LEU E 1 142 ? -1.163 44.309 53.033 1.00 20.66 142 LEU E CA 1
ATOM 5708 C C . LEU E 1 142 ? -0.779 45.754 53.283 1.00 22.14 142 LEU E C 1
ATOM 5709 O O . LEU E 1 142 ? -1.609 46.521 53.783 1.00 23.88 142 LEU E O 1
ATOM 5714 N N . THR E 1 143 ? 0.454 46.136 52.960 1.00 21.33 143 THR E N 1
ATOM 5715 C CA . THR E 1 143 ? 0.869 47.513 53.177 1.00 22.06 143 THR E CA 1
ATOM 5716 C C . THR E 1 143 ? 1.746 48.085 52.059 1.00 24.11 143 THR E C 1
ATOM 5717 O O . THR E 1 143 ? 2.833 47.577 51.765 1.00 24.63 143 THR E O 1
ATOM 5721 N N . GLN E 1 144 ? 1.247 49.146 51.432 1.00 24.37 144 GLN E N 1
ATOM 5722 C CA . GLN E 1 144 ? 1.956 49.818 50.348 1.00 25.23 144 GLN E CA 1
ATOM 5723 C C . GLN E 1 144 ? 2.421 51.183 50.832 1.00 25.20 144 GLN E C 1
ATOM 5724 O O . GLN E 1 144 ? 1.650 51.939 51.440 1.00 23.96 144 GLN E O 1
ATOM 5730 N N . TYR E 1 145 ? 3.687 51.491 50.571 1.00 26.04 145 TYR E N 1
ATOM 5731 C CA . TYR E 1 145 ? 4.252 52.769 50.970 1.00 26.25 145 TYR E CA 1
ATOM 5732 C C . TYR E 1 145 ? 3.684 53.873 50.087 1.00 27.40 145 TYR E C 1
ATOM 5733 O O . TYR E 1 145 ? 3.389 53.652 48.909 1.00 27.49 145 TYR E O 1
ATOM 5742 N N . PRO E 1 146 ? 3.515 55.078 50.652 1.00 28.80 146 PRO E N 1
ATOM 5743 C CA . PRO E 1 146 ? 2.979 56.233 49.925 1.00 29.12 146 PRO E CA 1
ATOM 5744 C C . PRO E 1 146 ? 3.891 56.623 48.775 1.00 30.21 146 PRO E C 1
ATOM 5745 O O . PRO E 1 146 ? 5.115 56.593 48.908 1.00 30.77 146 PRO E O 1
ATOM 5749 N N . LYS E 1 147 ? 3.284 56.989 47.652 1.00 29.95 147 LYS E N 1
ATOM 5750 C CA . LYS E 1 147 ? 4.023 57.372 46.455 1.00 32.33 147 LYS E CA 1
ATOM 5751 C C . LYS E 1 147 ? 4.572 58.794 46.556 1.00 32.41 147 LYS E C 1
ATOM 5752 O O . LYS E 1 147 ? 4.034 59.633 47.282 1.00 32.24 147 LYS E O 1
ATOM 5758 N N . ASN E 1 148 ? 5.646 59.060 45.820 1.00 30.63 148 ASN E N 1
ATOM 5759 C CA . ASN E 1 148 ? 6.245 60.384 45.820 1.00 33.02 148 ASN E CA 1
ATOM 5760 C C . ASN E 1 148 ? 6.838 60.742 44.460 1.00 33.60 148 ASN E C 1
ATOM 5761 O O . ASN E 1 148 ? 6.370 60.169 43.449 1.00 34.86 148 ASN E O 1
ATOM 5767 N N . GLU F 1 4 ? 26.598 48.925 70.207 1.00 38.31 4 GLU F N 1
ATOM 5768 C CA . GLU F 1 4 ? 26.407 48.733 68.738 1.00 38.26 4 GLU F CA 1
ATOM 5769 C C . GLU F 1 4 ? 25.256 47.756 68.496 1.00 35.96 4 GLU F C 1
ATOM 5770 O O . GLU F 1 4 ? 24.648 47.257 69.450 1.00 36.35 4 GLU F O 1
ATOM 5776 N N . ASP F 1 5 ? 24.953 47.491 67.227 1.00 33.61 5 ASP F N 1
ATOM 5777 C CA . ASP F 1 5 ? 23.870 46.575 66.876 1.00 31.57 5 ASP F CA 1
ATOM 5778 C C . ASP F 1 5 ? 24.222 45.120 67.167 1.00 29.39 5 ASP F C 1
ATOM 5779 O O . ASP F 1 5 ? 25.191 44.586 66.633 1.00 29.72 5 ASP F O 1
ATOM 5784 N N . LEU F 1 6 ? 23.422 44.484 68.013 1.00 27.55 6 LEU F N 1
ATOM 5785 C CA . LEU F 1 6 ? 23.621 43.083 68.350 1.00 24.83 6 LEU F CA 1
ATOM 5786 C C . LEU F 1 6 ? 22.900 42.213 67.326 1.00 24.78 6 LEU F C 1
ATOM 5787 O O . LEU F 1 6 ? 23.174 41.010 67.215 1.00 24.75 6 LEU F O 1
ATOM 5792 N N . PHE F 1 7 ? 21.982 42.820 66.574 1.00 22.12 7 PHE F N 1
ATOM 5793 C CA . PHE F 1 7 ? 21.181 42.071 65.606 1.00 19.31 7 PHE F CA 1
ATOM 5794 C C . PHE F 1 7 ? 21.219 42.507 64.156 1.00 17.54 7 PHE F C 1
ATOM 5795 O O . PHE F 1 7 ? 21.129 43.691 63.846 1.00 17.49 7 PHE F O 1
ATOM 5803 N N . ILE F 1 8 ? 21.318 41.512 63.276 1.00 16.74 8 ILE F N 1
ATOM 5804 C CA . ILE F 1 8 ? 21.395 41.708 61.836 1.00 15.44 8 ILE F CA 1
ATOM 5805 C C . ILE F 1 8 ? 20.049 42.018 61.171 1.00 16.55 8 ILE F C 1
ATOM 5806 O O . ILE F 1 8 ? 19.937 42.930 60.360 1.00 16.57 8 ILE F O 1
ATOM 5811 N N . CYS F 1 9 ? 19.033 41.240 61.506 1.00 15.92 9 CYS F N 1
ATOM 5812 C CA . CYS F 1 9 ? 17.710 41.426 60.935 1.00 14.85 9 CYS F CA 1
ATOM 5813 C C . CYS F 1 9 ? 16.862 40.332 61.533 1.00 15.00 9 CYS F C 1
ATOM 5814 O O . CYS F 1 9 ? 17.371 39.471 62.249 1.00 14.10 9 CYS F O 1
ATOM 5817 N N . ILE F 1 10 ? 15.567 40.368 61.270 1.00 13.89 10 ILE F N 1
ATOM 5818 C CA . ILE F 1 10 ? 14.726 39.302 61.772 1.00 10.78 10 ILE F CA 1
ATOM 5819 C C . ILE F 1 10 ? 14.974 38.191 60.781 1.00 11.33 10 ILE F C 1
ATOM 5820 O O . ILE F 1 10 ? 14.700 38.344 59.583 1.00 9.54 10 ILE F O 1
ATOM 5825 N N . ASP F 1 11 ? 15.523 37.082 61.262 1.00 10.03 11 ASP F N 1
ATOM 5826 C CA . ASP F 1 11 ? 15.800 35.975 60.369 1.00 10.90 11 ASP F CA 1
ATOM 5827 C C . ASP F 1 11 ? 14.515 35.355 59.818 1.00 10.20 11 ASP F C 1
ATOM 5828 O O . ASP F 1 11 ? 14.392 35.120 58.617 1.00 12.87 11 ASP F O 1
ATOM 5833 N N . HIS F 1 12 ? 13.562 35.074 60.696 1.00 10.78 12 HIS F N 1
ATOM 5834 C CA . HIS F 1 12 ? 12.307 34.485 60.263 1.00 9.87 12 HIS F CA 1
ATOM 5835 C C . HIS F 1 12 ? 11.228 34.606 61.323 1.00 11.09 12 HIS F C 1
ATOM 5836 O O . HIS F 1 12 ? 11.522 34.900 62.489 1.00 11.21 12 HIS F O 1
ATOM 5843 N N . VAL F 1 13 ? 9.982 34.409 60.897 1.00 9.85 13 VAL F N 1
ATOM 5844 C CA . VAL F 1 13 ? 8.814 34.452 61.774 1.00 11.12 13 VAL F CA 1
ATOM 5845 C C . VAL F 1 13 ? 8.265 33.039 61.714 1.00 11.58 13 VAL F C 1
ATOM 5846 O O . VAL F 1 13 ? 7.905 32.574 60.635 1.00 15.28 13 VAL F O 1
ATOM 5850 N N . ALA F 1 14 ? 8.210 32.341 62.843 1.00 10.28 14 ALA F N 1
ATOM 5851 C CA . ALA F 1 14 ? 7.695 30.976 62.831 1.00 9.88 14 ALA F CA 1
ATOM 5852 C C . ALA F 1 14 ? 6.170 30.949 62.923 1.00 10.05 14 ALA F C 1
ATOM 5853 O O . ALA F 1 14 ? 5.569 31.645 63.727 1.00 11.14 14 ALA F O 1
ATOM 5855 N N . TYR F 1 15 ? 5.550 30.149 62.070 1.00 11.38 15 TYR F N 1
ATOM 5856 C CA . TYR F 1 15 ? 4.099 30.023 62.041 1.00 12.62 15 TYR F CA 1
ATOM 5857 C C . TYR F 1 15 ? 3.828 28.553 62.275 1.00 12.53 15 TYR F C 1
ATOM 5858 O O . TYR F 1 15 ? 4.279 27.705 61.508 1.00 13.66 15 TYR F O 1
ATOM 5867 N N . ALA F 1 16 ? 3.138 28.247 63.365 1.00 12.32 16 ALA F N 1
ATOM 5868 C CA . ALA F 1 16 ? 2.817 26.865 63.676 1.00 13.56 16 ALA F CA 1
ATOM 5869 C C . ALA F 1 16 ? 1.417 26.579 63.155 1.00 14.68 16 ALA F C 1
ATOM 5870 O O . ALA F 1 16 ? 0.525 27.418 63.268 1.00 14.24 16 ALA F O 1
ATOM 5872 N N . CYS F 1 17 ? 1.241 25.396 62.571 1.00 14.54 17 CYS F N 1
ATOM 5873 C CA . CYS F 1 17 ? -0.032 24.979 62.022 1.00 14.59 17 CYS F CA 1
ATOM 5874 C C . CYS F 1 17 ? -0.125 23.458 62.020 1.00 15.25 17 CYS F C 1
ATOM 5875 O O . CYS F 1 17 ? 0.831 22.770 62.375 1.00 12.35 17 CYS F O 1
ATOM 5878 N N . PRO F 1 18 ? -1.296 22.915 61.652 1.00 15.51 18 PRO F N 1
ATOM 5879 C CA . PRO F 1 18 ? -1.500 21.466 61.613 1.00 17.28 18 PRO F CA 1
ATOM 5880 C C . PRO F 1 18 ? -0.726 20.719 60.524 1.00 18.26 18 PRO F C 1
ATOM 5881 O O . PRO F 1 18 ? -0.275 19.592 60.746 1.00 17.25 18 PRO F O 1
ATOM 5885 N N . ASP F 1 19 ? -0.569 21.351 59.359 1.00 18.72 19 ASP F N 1
ATOM 5886 C CA . ASP F 1 19 ? 0.105 20.723 58.225 1.00 17.54 19 ASP F CA 1
ATOM 5887 C C . ASP F 1 19 ? 0.984 21.705 57.449 1.00 16.46 19 ASP F C 1
ATOM 5888 O O . ASP F 1 19 ? 0.480 22.563 56.726 1.00 16.86 19 ASP F O 1
ATOM 5893 N N . ALA F 1 20 ? 2.298 21.560 57.580 1.00 14.60 20 ALA F N 1
ATOM 5894 C CA . ALA F 1 20 ? 3.236 22.452 56.902 1.00 13.27 20 ALA F CA 1
ATOM 5895 C C . ALA F 1 20 ? 3.110 22.432 55.389 1.00 13.82 20 ALA F C 1
ATOM 5896 O O . ALA F 1 20 ? 3.204 23.473 54.746 1.00 14.40 20 ALA F O 1
ATOM 5898 N N . ASP F 1 21 ? 2.907 21.258 54.807 1.00 14.76 21 ASP F N 1
ATOM 5899 C CA . ASP F 1 21 ? 2.786 21.187 53.358 1.00 17.17 21 ASP F CA 1
ATOM 5900 C C . ASP F 1 21 ? 1.503 21.860 52.868 1.00 17.45 21 ASP F C 1
ATOM 5901 O O . ASP F 1 21 ? 1.474 22.448 51.791 1.00 17.22 21 ASP F O 1
ATOM 5906 N N . GLU F 1 22 ? 0.442 21.800 53.661 1.00 18.88 22 GLU F N 1
ATOM 5907 C CA . GLU F 1 22 ? -0.791 22.473 53.269 1.00 19.30 22 GLU F CA 1
ATOM 5908 C C . GLU F 1 22 ? -0.566 23.991 53.259 1.00 17.30 22 GLU F C 1
ATOM 5909 O O . GLU F 1 22 ? -1.025 24.685 52.358 1.00 16.54 22 GLU F O 1
ATOM 5915 N N . ALA F 1 23 ? 0.144 24.506 54.262 1.00 15.78 23 ALA F N 1
ATOM 5916 C CA . ALA F 1 23 ? 0.404 25.948 54.344 1.00 15.26 23 ALA F CA 1
ATOM 5917 C C . ALA F 1 23 ? 1.362 26.430 53.264 1.00 14.96 23 ALA F C 1
ATOM 5918 O O . ALA F 1 23 ? 1.223 27.538 52.745 1.00 15.30 23 ALA F O 1
ATOM 5920 N N . SER F 1 24 ? 2.350 25.604 52.937 1.00 14.89 24 SER F N 1
ATOM 5921 C CA . SER F 1 24 ? 3.312 25.976 51.909 1.00 14.24 24 SER F CA 1
ATOM 5922 C C . SER F 1 24 ? 2.631 26.055 50.540 1.00 12.84 24 SER F C 1
ATOM 5923 O O . SER F 1 24 ? 2.883 26.983 49.766 1.00 11.84 24 SER F O 1
ATOM 5926 N N . LYS F 1 25 ? 1.777 25.079 50.244 1.00 13.72 25 LYS F N 1
ATOM 5927 C CA . LYS F 1 25 ? 1.064 25.059 48.964 1.00 17.02 25 LYS F CA 1
ATOM 5928 C C . LYS F 1 25 ? 0.233 26.336 48.824 1.00 17.05 25 LYS F C 1
ATOM 5929 O O . LYS F 1 25 ? 0.227 26.982 47.772 1.00 15.20 25 LYS F O 1
ATOM 5935 N N . TYR F 1 26 ? -0.462 26.692 49.901 1.00 17.32 26 TYR F N 1
ATOM 5936 C CA . TYR F 1 26 ? -1.292 27.892 49.915 1.00 19.54 26 TYR F CA 1
ATOM 5937 C C . TYR F 1 26 ? -0.415 29.119 49.668 1.00 17.37 26 TYR F C 1
ATOM 5938 O O . TYR F 1 26 ? -0.702 29.930 48.784 1.00 15.21 26 TYR F O 1
ATOM 5947 N N . TYR F 1 27 ? 0.659 29.246 50.444 1.00 16.69 27 TYR F N 1
ATOM 5948 C CA . TYR F 1 27 ? 1.592 30.362 50.281 1.00 13.27 27 TYR F CA 1
ATOM 5949 C C . TYR F 1 27 ? 2.082 30.444 48.830 1.00 14.29 27 TYR F C 1
ATOM 5950 O O . TYR F 1 27 ? 2.200 31.534 48.262 1.00 11.27 27 TYR F O 1
ATOM 5959 N N . GLN F 1 28 ? 2.373 29.290 48.231 1.00 14.60 28 GLN F N 1
ATOM 5960 C CA . GLN F 1 28 ? 2.871 29.272 46.856 1.00 18.05 28 GLN F CA 1
ATOM 5961 C C . GLN F 1 28 ? 1.836 29.655 45.811 1.00 18.32 28 GLN F C 1
ATOM 5962 O O . GLN F 1 28 ? 2.037 30.606 45.059 1.00 18.98 28 GLN F O 1
ATOM 5968 N N . GLU F 1 29 ? 0.731 28.920 45.769 1.00 20.04 29 GLU F N 1
ATOM 5969 C CA . GLU F 1 29 ? -0.302 29.183 44.780 1.00 22.19 29 GLU F CA 1
ATOM 5970 C C . GLU F 1 29 ? -1.113 30.449 44.980 1.00 22.54 29 GLU F C 1
ATOM 5971 O O . GLU F 1 29 ? -1.396 31.159 44.020 1.00 23.07 29 GLU F O 1
ATOM 5977 N N . THR F 1 30 ? -1.481 30.741 46.219 1.00 23.07 30 THR F N 1
ATOM 5978 C CA . THR F 1 30 ? -2.277 31.929 46.495 1.00 22.52 30 THR F CA 1
ATOM 5979 C C . THR F 1 30 ? -1.463 33.203 46.681 1.00 21.13 30 THR F C 1
ATOM 5980 O O . THR F 1 30 ? -1.728 34.213 46.029 1.00 21.56 30 THR F O 1
ATOM 5984 N N . PHE F 1 31 ? -0.473 33.162 47.567 1.00 19.83 31 PHE F N 1
ATOM 5985 C CA . PHE F 1 31 ? 0.342 34.340 47.836 1.00 16.39 31 PHE F CA 1
ATOM 5986 C C . PHE F 1 31 ? 1.537 34.551 46.918 1.00 16.51 31 PHE F C 1
ATOM 5987 O O . PHE F 1 31 ? 2.111 35.633 46.896 1.00 15.39 31 PHE F O 1
ATOM 5995 N N . GLY F 1 32 ? 1.933 33.526 46.175 1.00 17.17 32 GLY F N 1
ATOM 5996 C CA . GLY F 1 32 ? 3.081 33.686 45.297 1.00 16.94 32 GLY F CA 1
ATOM 5997 C C . GLY F 1 32 ? 4.433 33.649 45.999 1.00 16.30 32 GLY F C 1
ATOM 5998 O O . GLY F 1 32 ? 5.415 34.184 45.489 1.00 17.09 32 GLY F O 1
ATOM 5999 N N . TRP F 1 33 ? 4.489 33.045 47.179 1.00 15.42 33 TRP F N 1
ATOM 6000 C CA . TRP F 1 33 ? 5.750 32.920 47.910 1.00 16.66 33 TRP F CA 1
ATOM 6001 C C . TRP F 1 33 ? 6.497 31.690 47.378 1.00 14.96 33 TRP F C 1
ATOM 6002 O O . TRP F 1 33 ? 5.971 30.954 46.551 1.00 15.10 33 TRP F O 1
ATOM 6013 N N . HIS F 1 34 ? 7.713 31.470 47.866 1.00 14.88 34 HIS F N 1
ATOM 6014 C CA . HIS F 1 34 ? 8.535 30.351 47.416 1.00 15.92 34 HIS F CA 1
ATOM 6015 C C . HIS F 1 34 ? 9.027 29.461 48.551 1.00 14.94 34 HIS F C 1
ATOM 6016 O O . HIS F 1 34 ? 9.453 29.955 49.595 1.00 15.01 34 HIS F O 1
ATOM 6023 N N . GLU F 1 35 ? 8.952 28.149 48.349 1.00 14.02 35 GLU F N 1
ATOM 6024 C CA . GLU F 1 35 ? 9.448 27.208 49.342 1.00 15.05 35 GLU F CA 1
ATOM 6025 C C . GLU F 1 35 ? 10.933 27.005 49.040 1.00 15.23 35 GLU F C 1
ATOM 6026 O O . GLU F 1 35 ? 11.290 26.512 47.970 1.00 15.38 35 GLU F O 1
ATOM 6032 N N . LEU F 1 36 ? 11.796 27.389 49.977 1.00 14.35 36 LEU F N 1
ATOM 6033 C CA . LEU F 1 36 ? 13.234 27.271 49.761 1.00 13.94 36 LEU F CA 1
ATOM 6034 C C . LEU F 1 36 ? 13.882 26.027 50.356 1.00 14.87 36 LEU F C 1
ATOM 6035 O O . LEU F 1 36 ? 14.953 25.609 49.918 1.00 14.96 36 LEU F O 1
ATOM 6040 N N . HIS F 1 37 ? 13.233 25.427 51.340 1.00 15.29 37 HIS F N 1
ATOM 6041 C CA . HIS F 1 37 ? 13.810 24.269 52.000 1.00 15.35 37 HIS F CA 1
ATOM 6042 C C . HIS F 1 37 ? 12.749 23.657 52.910 1.00 14.27 37 HIS F C 1
ATOM 6043 O O . HIS F 1 37 ? 11.923 24.378 53.468 1.00 15.45 37 HIS F O 1
ATOM 6050 N N . ARG F 1 38 ? 12.775 22.333 53.036 1.00 14.34 38 ARG F N 1
ATOM 6051 C CA . ARG F 1 38 ? 11.848 21.577 53.881 1.00 16.71 38 ARG F CA 1
ATOM 6052 C C . ARG F 1 38 ? 12.691 20.618 54.703 1.00 19.06 38 ARG F C 1
ATOM 6053 O O . ARG F 1 38 ? 13.727 20.131 54.241 1.00 19.50 38 ARG F O 1
ATOM 6061 N N . GLU F 1 39 ? 12.232 20.302 55.903 1.00 19.12 39 GLU F N 1
ATOM 6062 C CA . GLU F 1 39 ? 13.017 19.441 56.757 1.00 18.64 39 GLU F CA 1
ATOM 6063 C C . GLU F 1 39 ? 12.199 18.763 57.843 1.00 17.68 39 GLU F C 1
ATOM 6064 O O . GLU F 1 39 ? 11.227 19.333 58.341 1.00 16.18 39 GLU F O 1
ATOM 6070 N N . GLU F 1 40 ? 12.597 17.544 58.203 1.00 16.19 40 GLU F N 1
ATOM 6071 C CA . GLU F 1 40 ? 11.921 16.794 59.253 1.00 17.01 40 GLU F CA 1
ATOM 6072 C C . GLU F 1 40 ? 12.900 16.305 60.318 1.00 18.09 40 GLU F C 1
ATOM 6073 O O . GLU F 1 40 ? 13.923 15.685 60.005 1.00 18.36 40 GLU F O 1
ATOM 6079 N N . ASN F 1 41 ? 12.593 16.604 61.575 1.00 17.97 41 ASN F N 1
ATOM 6080 C CA . ASN F 1 41 ? 13.410 16.156 62.695 1.00 21.26 41 ASN F CA 1
ATOM 6081 C C . ASN F 1 41 ? 12.541 15.230 63.549 1.00 22.71 41 ASN F C 1
ATOM 6082 O O . ASN F 1 41 ? 11.858 15.682 64.468 1.00 22.05 41 ASN F O 1
ATOM 6087 N N . PRO F 1 42 ? 12.552 13.920 63.249 1.00 25.19 42 PRO F N 1
ATOM 6088 C CA . PRO F 1 42 ? 11.752 12.946 64.004 1.00 28.41 42 PRO F CA 1
ATOM 6089 C C . PRO F 1 42 ? 11.968 12.992 65.515 1.00 31.37 42 PRO F C 1
ATOM 6090 O O . PRO F 1 42 ? 11.112 12.554 66.290 1.00 31.36 42 PRO F O 1
ATOM 6094 N N . GLU F 1 43 ? 13.107 13.527 65.938 1.00 34.48 43 GLU F N 1
ATOM 6095 C CA . GLU F 1 43 ? 13.388 13.637 67.363 1.00 37.35 43 GLU F CA 1
ATOM 6096 C C . GLU F 1 43 ? 12.412 14.635 67.976 1.00 37.43 43 GLU F C 1
ATOM 6097 O O . GLU F 1 43 ? 11.576 14.274 68.806 1.00 38.55 43 GLU F O 1
ATOM 6103 N N . GLN F 1 44 ? 12.522 15.890 67.552 1.00 36.55 44 GLN F N 1
ATOM 6104 C CA . GLN F 1 44 ? 11.652 16.952 68.043 1.00 34.99 44 GLN F CA 1
ATOM 6105 C C . GLN F 1 44 ? 10.200 16.783 67.590 1.00 32.36 44 GLN F C 1
ATOM 6106 O O . GLN F 1 44 ? 9.299 17.435 68.118 1.00 34.07 44 GLN F O 1
ATOM 6112 N N . GLY F 1 45 ? 9.979 15.900 66.622 1.00 28.88 45 GLY F N 1
ATOM 6113 C CA . GLY F 1 45 ? 8.638 15.667 66.116 1.00 24.10 45 GLY F CA 1
ATOM 6114 C C . GLY F 1 45 ? 8.113 16.859 65.339 1.00 23.11 45 GLY F C 1
ATOM 6115 O O . GLY F 1 45 ? 6.926 17.188 65.409 1.00 24.00 45 GLY F O 1
ATOM 6116 N N . VAL F 1 46 ? 8.995 17.505 64.584 1.00 19.91 46 VAL F N 1
ATOM 6117 C CA . VAL F 1 46 ? 8.613 18.678 63.810 1.00 17.52 46 VAL F CA 1
ATOM 6118 C C . VAL F 1 46 ? 9.038 18.657 62.341 1.00 16.51 46 VAL F C 1
ATOM 6119 O O . VAL F 1 46 ? 10.097 18.132 61.977 1.00 12.77 46 VAL F O 1
ATOM 6123 N N . VAL F 1 47 ? 8.186 19.238 61.510 1.00 13.92 47 VAL F N 1
ATOM 6124 C CA . VAL F 1 47 ? 8.444 19.378 60.088 1.00 13.70 47 VAL F CA 1
ATOM 6125 C C . VAL F 1 47 ? 8.493 20.894 59.895 1.00 14.50 47 VAL F C 1
ATOM 6126 O O . VAL F 1 47 ? 7.560 21.601 60.272 1.00 13.83 47 VAL F O 1
ATOM 6130 N N . GLU F 1 48 ? 9.585 21.395 59.339 1.00 13.05 48 GLU F N 1
ATOM 6131 C CA . GLU F 1 48 ? 9.726 22.829 59.133 1.00 14.27 48 GLU F CA 1
ATOM 6132 C C . GLU F 1 48 ? 9.917 23.156 57.656 1.00 12.46 48 GLU F C 1
ATOM 6133 O O . GLU F 1 48 ? 10.613 22.443 56.937 1.00 8.95 48 GLU F O 1
ATOM 6139 N N . ILE F 1 49 ? 9.283 24.230 57.210 1.00 9.22 49 ILE F N 1
ATOM 6140 C CA . ILE F 1 49 ? 9.425 24.654 55.833 1.00 11.60 49 ILE F CA 1
ATOM 6141 C C . ILE F 1 49 ? 9.739 26.149 55.801 1.00 12.03 49 ILE F C 1
ATOM 6142 O O . ILE F 1 49 ? 9.001 26.951 56.374 1.00 16.70 49 ILE F O 1
ATOM 6147 N N . MET F 1 50 ? 10.837 26.511 55.140 1.00 10.43 50 MET F N 1
ATOM 6148 C CA . MET F 1 50 ? 11.257 27.905 55.020 1.00 10.69 50 MET F CA 1
ATOM 6149 C C . MET F 1 50 ? 10.655 28.510 53.753 1.00 12.65 50 MET F C 1
ATOM 6150 O O . MET F 1 50 ? 10.869 28.004 52.649 1.00 14.33 50 MET F O 1
ATOM 6155 N N . MET F 1 51 ? 9.908 29.594 53.922 1.00 12.81 51 MET F N 1
ATOM 6156 C CA . MET F 1 51 ? 9.248 30.288 52.820 1.00 12.27 51 MET F CA 1
ATOM 6157 C C . MET F 1 51 ? 9.787 31.711 52.679 1.00 12.03 51 MET F C 1
ATOM 6158 O O . MET F 1 51 ? 10.085 32.365 53.679 1.00 10.72 51 MET F O 1
ATOM 6163 N N . ALA F 1 52 ? 9.879 32.190 51.440 1.00 10.71 52 ALA F N 1
ATOM 6164 C CA . ALA F 1 52 ? 10.348 33.544 51.148 1.00 12.62 52 ALA F CA 1
ATOM 6165 C C . ALA F 1 52 ? 9.418 34.212 50.121 1.00 13.04 52 ALA F C 1
ATOM 6166 O O . ALA F 1 52 ? 8.772 33.536 49.331 1.00 11.72 52 ALA F O 1
ATOM 6168 N N . PRO F 1 53 ? 9.345 35.551 50.131 1.00 13.70 53 PRO F N 1
ATOM 6169 C CA . PRO F 1 53 ? 8.494 36.293 49.198 1.00 14.88 53 PRO F CA 1
ATOM 6170 C C . PRO F 1 53 ? 9.119 36.348 47.804 1.00 16.28 53 PRO F C 1
ATOM 6171 O O . PRO F 1 53 ? 8.475 36.775 46.837 1.00 15.38 53 PRO F O 1
ATOM 6175 N N . ALA F 1 54 ? 10.375 35.916 47.714 1.00 15.76 54 ALA F N 1
ATOM 6176 C CA . ALA F 1 54 ? 11.105 35.890 46.451 1.00 14.52 54 ALA F CA 1
ATOM 6177 C C . ALA F 1 54 ? 11.837 34.560 46.344 1.00 15.80 54 ALA F C 1
ATOM 6178 O O . ALA F 1 54 ? 12.040 33.873 47.350 1.00 16.47 54 ALA F O 1
ATOM 6180 N N . ALA F 1 55 ? 12.223 34.194 45.127 1.00 16.18 55 ALA F N 1
ATOM 6181 C CA . ALA F 1 55 ? 12.928 32.935 44.881 1.00 16.84 55 ALA F CA 1
ATOM 6182 C C . ALA F 1 55 ? 14.337 32.965 45.462 1.00 16.56 55 ALA F C 1
ATOM 6183 O O . ALA F 1 55 ? 14.868 31.940 45.899 1.00 17.58 55 ALA F O 1
ATOM 6185 N N . LYS F 1 56 ? 14.942 34.145 45.458 1.00 17.00 56 LYS F N 1
ATOM 6186 C CA . LYS F 1 56 ? 16.291 34.318 45.978 1.00 18.90 56 LYS F CA 1
ATOM 6187 C C . LYS F 1 56 ? 16.213 35.289 47.133 1.00 18.84 56 LYS F C 1
ATOM 6188 O O . LYS F 1 56 ? 15.529 36.310 47.046 1.00 16.96 56 LYS F O 1
ATOM 6194 N N . LEU F 1 57 ? 16.923 34.975 48.208 1.00 17.82 57 LEU F N 1
ATOM 6195 C CA . LEU F 1 57 ? 16.926 35.815 49.392 1.00 16.81 57 LEU F CA 1
ATOM 6196 C C . LEU F 1 57 ? 17.878 36.999 49.276 1.00 19.02 57 LEU F C 1
ATOM 6197 O O . LEU F 1 57 ? 19.004 36.849 48.811 1.00 19.64 57 LEU F O 1
ATOM 6202 N N . THR F 1 58 ? 17.425 38.184 49.671 1.00 18.25 58 THR F N 1
ATOM 6203 C CA . THR F 1 58 ? 18.322 39.328 49.667 1.00 18.70 58 THR F CA 1
ATOM 6204 C C . THR F 1 58 ? 19.020 39.172 51.021 1.00 19.09 58 THR F C 1
ATOM 6205 O O . THR F 1 58 ? 18.618 38.337 51.835 1.00 17.33 58 THR F O 1
ATOM 6209 N N . GLU F 1 59 ? 20.058 39.957 51.264 1.00 19.26 59 GLU F N 1
ATOM 6210 C CA . GLU F 1 59 ? 20.808 39.845 52.508 1.00 20.17 59 GLU F CA 1
ATOM 6211 C C . GLU F 1 59 ? 19.988 39.902 53.800 1.00 18.69 59 GLU F C 1
ATOM 6212 O O . GLU F 1 59 ? 20.167 39.068 54.685 1.00 18.81 59 GLU F O 1
ATOM 6218 N N . HIS F 1 60 ? 19.107 40.886 53.924 1.00 16.96 60 HIS F N 1
ATOM 6219 C CA . HIS F 1 60 ? 18.312 41.002 55.141 1.00 16.78 60 HIS F CA 1
ATOM 6220 C C . HIS F 1 60 ? 16.861 40.587 54.951 1.00 15.55 60 HIS F C 1
ATOM 6221 O O . HIS F 1 60 ? 15.996 41.010 55.708 1.00 14.36 60 HIS F O 1
ATOM 6228 N N . MET F 1 61 ? 16.585 39.767 53.941 1.00 15.96 61 MET F N 1
ATOM 6229 C CA . MET F 1 61 ? 15.213 39.343 53.706 1.00 14.68 61 MET F CA 1
ATOM 6230 C C . MET F 1 61 ? 14.730 38.312 54.728 1.00 14.91 61 MET F C 1
ATOM 6231 O O . MET F 1 61 ? 15.293 37.218 54.844 1.00 15.39 61 MET F O 1
ATOM 6236 N N . THR F 1 62 ? 13.678 38.671 55.456 1.00 13.12 62 THR F N 1
ATOM 6237 C CA . THR F 1 62 ? 13.090 37.798 56.471 1.00 12.16 62 THR F CA 1
ATOM 6238 C C . THR F 1 62 ? 12.248 36.694 55.833 1.00 11.08 62 THR F C 1
ATOM 6239 O O . THR F 1 62 ? 11.517 36.940 54.883 1.00 9.70 62 THR F O 1
ATOM 6243 N N . GLN F 1 63 ? 12.342 35.479 56.367 1.00 10.97 63 GLN F N 1
ATOM 6244 C CA . GLN F 1 63 ? 11.573 34.358 55.823 1.00 10.69 63 GLN F CA 1
ATOM 6245 C C . GLN F 1 63 ? 10.476 33.957 56.790 1.00 11.49 63 GLN F C 1
ATOM 6246 O O . GLN F 1 63 ? 10.456 34.397 57.936 1.00 13.02 63 GLN F O 1
ATOM 6252 N N . VAL F 1 64 ? 9.551 33.132 56.324 1.00 10.40 64 VAL F N 1
ATOM 6253 C CA . VAL F 1 64 ? 8.510 32.639 57.204 1.00 11.50 64 VAL F CA 1
ATOM 6254 C C . VAL F 1 64 ? 8.764 31.150 57.393 1.00 11.45 64 VAL F C 1
ATOM 6255 O O . VAL F 1 64 ? 8.838 30.405 56.415 1.00 10.74 64 VAL F O 1
ATOM 6259 N N . GLN F 1 65 ? 8.911 30.716 58.640 1.00 8.73 65 GLN F N 1
ATOM 6260 C CA . GLN F 1 65 ? 9.129 29.303 58.904 1.00 10.95 65 GLN F CA 1
ATOM 6261 C C . GLN F 1 65 ? 7.843 28.644 59.364 1.00 10.59 65 GLN F C 1
ATOM 6262 O O . GLN F 1 65 ? 7.377 28.895 60.474 1.00 8.96 65 GLN F O 1
ATOM 6268 N N . VAL F 1 66 ? 7.279 27.795 58.513 1.00 11.40 66 VAL F N 1
ATOM 6269 C CA . VAL F 1 66 ? 6.057 27.081 58.849 1.00 12.17 66 VAL F CA 1
ATOM 6270 C C . VAL F 1 66 ? 6.409 25.838 59.659 1.00 12.41 66 VAL F C 1
ATOM 6271 O O . VAL F 1 66 ? 7.206 25.007 59.216 1.00 14.58 66 VAL F O 1
ATOM 6275 N N . MET F 1 67 ? 5.806 25.705 60.835 1.00 13.51 67 MET F N 1
ATOM 6276 C CA . MET F 1 67 ? 6.061 24.559 61.704 1.00 15.24 67 MET F CA 1
ATOM 6277 C C . MET F 1 67 ? 4.799 23.730 61.895 1.00 14.60 67 MET F C 1
ATOM 6278 O O . MET F 1 67 ? 3.717 24.278 62.126 1.00 12.85 67 MET F O 1
ATOM 6283 N N . ALA F 1 68 ? 4.944 22.411 61.817 1.00 13.87 68 ALA F N 1
ATOM 6284 C CA . ALA F 1 68 ? 3.812 21.502 62.014 1.00 15.93 68 ALA F CA 1
ATOM 6285 C C . ALA F 1 68 ? 4.289 20.258 62.749 1.00 17.64 68 ALA F C 1
ATOM 6286 O O . ALA F 1 68 ? 5.452 19.859 62.630 1.00 16.02 68 ALA F O 1
ATOM 6288 N N . PRO F 1 69 ? 3.394 19.626 63.521 1.00 18.59 69 PRO F N 1
ATOM 6289 C CA . PRO F 1 69 ? 3.768 18.425 64.267 1.00 19.51 69 PRO F CA 1
ATOM 6290 C C . PRO F 1 69 ? 3.818 17.176 63.407 1.00 20.77 69 PRO F C 1
ATOM 6291 O O . PRO F 1 69 ? 3.059 17.036 62.450 1.00 20.21 69 PRO F O 1
ATOM 6295 N N . LEU F 1 70 ? 4.726 16.277 63.775 1.00 23.10 70 LEU F N 1
ATOM 6296 C CA . LEU F 1 70 ? 4.921 15.001 63.102 1.00 26.50 70 LEU F CA 1
ATOM 6297 C C . LEU F 1 70 ? 4.123 13.981 63.923 1.00 30.72 70 LEU F C 1
ATOM 6298 O O . LEU F 1 70 ? 3.640 12.977 63.396 1.00 31.63 70 LEU F O 1
ATOM 6303 N N . ASN F 1 71 ? 3.986 14.264 65.218 1.00 32.52 71 ASN F N 1
ATOM 6304 C CA . ASN F 1 71 ? 3.239 13.408 66.133 1.00 36.53 71 ASN F CA 1
ATOM 6305 C C . ASN F 1 71 ? 2.662 14.227 67.292 1.00 36.70 71 ASN F C 1
ATOM 6306 O O . ASN F 1 71 ? 3.201 15.279 67.650 1.00 36.97 71 ASN F O 1
ATOM 6311 N N . ASP F 1 72 ? 1.562 13.741 67.866 1.00 38.28 72 ASP F N 1
ATOM 6312 C CA . ASP F 1 72 ? 0.882 14.419 68.973 1.00 39.43 72 ASP F CA 1
ATOM 6313 C C . ASP F 1 72 ? 1.791 14.727 70.149 1.00 38.94 72 ASP F C 1
ATOM 6314 O O . ASP F 1 72 ? 1.471 15.570 70.992 1.00 39.01 72 ASP F O 1
ATOM 6319 N N . GLU F 1 73 ? 2.931 14.051 70.196 1.00 38.42 73 GLU F N 1
ATOM 6320 C CA . GLU F 1 73 ? 3.881 14.231 71.283 1.00 38.33 73 GLU F CA 1
ATOM 6321 C C . GLU F 1 73 ? 4.837 15.414 71.118 1.00 37.50 73 GLU F C 1
ATOM 6322 O O . GLU F 1 73 ? 5.459 15.848 72.089 1.00 37.60 73 GLU F O 1
ATOM 6328 N N . SER F 1 74 ? 4.955 15.935 69.898 1.00 36.39 74 SER F N 1
ATOM 6329 C CA . SER F 1 74 ? 5.856 17.062 69.638 1.00 35.10 74 SER F CA 1
ATOM 6330 C C . SER F 1 74 ? 5.424 18.331 70.365 1.00 34.80 74 SER F C 1
ATOM 6331 O O . SER F 1 74 ? 4.257 18.486 70.737 1.00 34.11 74 SER F O 1
ATOM 6334 N N . THR F 1 75 ? 6.368 19.245 70.553 1.00 34.03 75 THR F N 1
ATOM 6335 C CA . THR F 1 75 ? 6.078 20.498 71.231 1.00 33.48 75 THR F CA 1
ATOM 6336 C C . THR F 1 75 ? 5.127 21.371 70.416 1.00 31.85 75 THR F C 1
ATOM 6337 O O . THR F 1 75 ? 4.401 22.195 70.976 1.00 31.71 75 THR F O 1
ATOM 6341 N N . VAL F 1 76 ? 5.141 21.204 69.095 1.00 28.89 76 VAL F N 1
ATOM 6342 C CA . VAL F 1 76 ? 4.277 22.009 68.240 1.00 25.90 76 VAL F CA 1
ATOM 6343 C C . VAL F 1 76 ? 2.842 21.598 68.445 1.00 23.93 76 VAL F C 1
ATOM 6344 O O . VAL F 1 76 ? 1.960 22.446 68.510 1.00 23.57 76 VAL F O 1
ATOM 6348 N N . ALA F 1 77 ? 2.612 20.290 68.534 1.00 23.05 77 ALA F N 1
ATOM 6349 C CA . ALA F 1 77 ? 1.269 19.770 68.751 1.00 23.70 77 ALA F CA 1
ATOM 6350 C C . ALA F 1 77 ? 0.754 20.271 70.090 1.00 22.66 77 ALA F C 1
ATOM 6351 O O . ALA F 1 77 ? -0.422 20.600 70.219 1.00 23.12 77 ALA F O 1
ATOM 6353 N N . LYS F 1 78 ? 1.636 20.339 71.084 1.00 22.25 78 LYS F N 1
ATOM 6354 C CA . LYS F 1 78 ? 1.235 20.822 72.409 1.00 23.02 78 LYS F CA 1
ATOM 6355 C C . LYS F 1 78 ? 0.895 22.305 72.338 1.00 21.62 78 LYS F C 1
ATOM 6356 O O . LYS F 1 78 ? -0.050 22.769 72.986 1.00 22.93 78 LYS F O 1
ATOM 6362 N N . TRP F 1 79 ? 1.654 23.046 71.538 1.00 19.20 79 TRP F N 1
ATOM 6363 C CA . TRP F 1 79 ? 1.405 24.475 71.382 1.00 18.57 79 TRP F CA 1
ATOM 6364 C C . TRP F 1 79 ? 0.037 24.632 70.730 1.00 18.42 79 TRP F C 1
ATOM 6365 O O . TRP F 1 79 ? -0.804 25.401 71.199 1.00 18.96 79 TRP F O 1
ATOM 6376 N N . LEU F 1 80 ? -0.184 23.896 69.646 1.00 17.63 80 LEU F N 1
ATOM 6377 C CA . LEU F 1 80 ? -1.457 23.953 68.941 1.00 17.49 80 LEU F CA 1
ATOM 6378 C C . LEU F 1 80 ? -2.631 23.614 69.869 1.00 19.77 80 LEU F C 1
ATOM 6379 O O . LEU F 1 80 ? -3.635 24.330 69.907 1.00 18.67 80 LEU F O 1
ATOM 6384 N N . ALA F 1 81 ? -2.496 22.527 70.620 1.00 20.72 81 ALA F N 1
ATOM 6385 C CA . ALA F 1 81 ? -3.545 22.105 71.547 1.00 22.97 81 ALA F CA 1
ATOM 6386 C C . ALA F 1 81 ? -3.816 23.186 72.591 1.00 24.44 81 ALA F C 1
ATOM 6387 O O . ALA F 1 81 ? -4.962 23.420 72.978 1.00 25.48 81 ALA F O 1
ATOM 6389 N N . LYS F 1 82 ? -2.758 23.845 73.048 1.00 25.51 82 LYS F N 1
ATOM 6390 C CA . LYS F 1 82 ? -2.912 24.898 74.036 1.00 27.58 82 LYS F CA 1
ATOM 6391 C C . LYS F 1 82 ? -3.750 26.036 73.465 1.00 29.19 82 LYS F C 1
ATOM 6392 O O . LYS F 1 82 ? -4.480 26.706 74.195 1.00 30.59 82 LYS F O 1
ATOM 6398 N N . HIS F 1 83 ? -3.643 26.254 72.160 1.00 28.19 83 HIS F N 1
ATOM 6399 C CA . HIS F 1 83 ? -4.415 27.297 71.500 1.00 28.84 83 HIS F CA 1
ATOM 6400 C C . HIS F 1 83 ? -5.609 26.652 70.806 1.00 29.15 83 HIS F C 1
ATOM 6401 O O . HIS F 1 83 ? -6.051 27.084 69.742 1.00 29.21 83 HIS F O 1
ATOM 6408 N N . ASN F 1 84 ? -6.126 25.608 71.445 1.00 29.60 84 ASN F N 1
ATOM 6409 C CA . ASN F 1 84 ? -7.263 24.859 70.935 1.00 30.85 84 ASN F CA 1
ATOM 6410 C C . ASN F 1 84 ? -7.278 24.720 69.414 1.00 28.82 84 ASN F C 1
ATOM 6411 O O . ASN F 1 84 ? -8.217 25.141 68.750 1.00 31.23 84 ASN F O 1
ATOM 6416 N N . GLY F 1 85 ? -6.211 24.141 68.874 1.00 28.05 85 GLY F N 1
ATOM 6417 C CA . GLY F 1 85 ? -6.117 23.897 67.443 1.00 26.16 85 GLY F CA 1
ATOM 6418 C C . GLY F 1 85 ? -5.882 25.031 66.462 1.00 25.09 85 GLY F C 1
ATOM 6419 O O . GLY F 1 85 ? -5.696 24.776 65.277 1.00 24.36 85 GLY F O 1
ATOM 6420 N N . ARG F 1 86 ? -5.878 26.274 66.926 1.00 25.50 86 ARG F N 1
ATOM 6421 C CA . ARG F 1 86 ? -5.676 27.400 66.017 1.00 25.90 86 ARG F CA 1
ATOM 6422 C C . ARG F 1 86 ? -4.216 27.597 65.631 1.00 24.57 86 ARG F C 1
ATOM 6423 O O . ARG F 1 86 ? -3.333 27.635 66.485 1.00 24.59 86 ARG F O 1
ATOM 6431 N N . ALA F 1 87 ? -3.969 27.726 64.336 1.00 23.46 87 ALA F N 1
ATOM 6432 C CA . ALA F 1 87 ? -2.623 27.968 63.840 1.00 21.36 87 ALA F CA 1
ATOM 6433 C C . ALA F 1 87 ? -2.365 29.453 64.066 1.00 19.72 87 ALA F C 1
ATOM 6434 O O . ALA F 1 87 ? -3.306 30.245 64.122 1.00 19.83 87 ALA F O 1
ATOM 6436 N N . GLY F 1 88 ? -1.101 29.832 64.200 1.00 18.02 88 GLY F N 1
ATOM 6437 C CA . GLY F 1 88 ? -0.777 31.234 64.404 1.00 16.46 88 GLY F CA 1
ATOM 6438 C C . GLY F 1 88 ? 0.710 31.475 64.565 1.00 15.22 88 GLY F C 1
ATOM 6439 O O . GLY F 1 88 ? 1.502 30.535 64.534 1.00 14.90 88 GLY F O 1
ATOM 6440 N N . LEU F 1 89 ? 1.086 32.736 64.737 1.00 14.38 89 LEU F N 1
ATOM 6441 C CA . LEU F 1 89 ? 2.478 33.115 64.904 1.00 16.55 89 LEU F CA 1
ATOM 6442 C C . LEU F 1 89 ? 3.050 32.489 66.168 1.00 18.01 89 LEU F C 1
ATOM 6443 O O . LEU F 1 89 ? 2.512 32.667 67.257 1.00 18.04 89 LEU F O 1
ATOM 6448 N N . HIS F 1 90 ? 4.142 31.749 66.013 1.00 18.27 90 HIS F N 1
ATOM 6449 C CA . HIS F 1 90 ? 4.749 31.071 67.140 1.00 18.49 90 HIS F CA 1
ATOM 6450 C C . HIS F 1 90 ? 5.849 31.890 67.800 1.00 17.38 90 HIS F C 1
ATOM 6451 O O . HIS F 1 90 ? 5.822 32.098 69.000 1.00 16.70 90 HIS F O 1
ATOM 6458 N N . HIS F 1 91 ? 6.818 32.353 67.021 1.00 16.75 91 HIS F N 1
ATOM 6459 C CA . HIS F 1 91 ? 7.898 33.160 67.582 1.00 16.05 91 HIS F CA 1
ATOM 6460 C C . HIS F 1 91 ? 8.686 33.864 66.488 1.00 14.17 91 HIS F C 1
ATOM 6461 O O . HIS F 1 91 ? 8.495 33.589 65.304 1.00 14.39 91 HIS F O 1
ATOM 6468 N N . MET F 1 92 ? 9.556 34.782 66.896 1.00 13.21 92 MET F N 1
ATOM 6469 C CA . MET F 1 92 ? 10.430 35.513 65.975 1.00 14.52 92 MET F CA 1
ATOM 6470 C C . MET F 1 92 ? 11.830 34.987 66.225 1.00 13.57 92 MET F C 1
ATOM 6471 O O . MET F 1 92 ? 12.149 34.609 67.343 1.00 13.34 92 MET F O 1
ATOM 6476 N N . ALA F 1 93 ? 12.667 35.002 65.194 1.00 12.50 93 ALA F N 1
ATOM 6477 C CA . ALA F 1 93 ? 14.053 34.581 65.321 1.00 12.83 93 ALA F CA 1
ATOM 6478 C C . ALA F 1 93 ? 14.896 35.733 64.790 1.00 12.86 93 ALA F C 1
ATOM 6479 O O . ALA F 1 93 ? 14.638 36.240 63.696 1.00 13.12 93 ALA F O 1
ATOM 6481 N N . TRP F 1 94 ? 15.891 36.160 65.561 1.00 13.04 94 TRP F N 1
ATOM 6482 C CA . TRP F 1 94 ? 16.754 37.256 65.127 1.00 14.79 94 TRP F CA 1
ATOM 6483 C C . TRP F 1 94 ? 18.144 36.751 64.802 1.00 16.14 94 TRP F C 1
ATOM 6484 O O . TRP F 1 94 ? 18.775 36.064 65.607 1.00 17.65 94 TRP F O 1
ATOM 6495 N N . ARG F 1 95 ? 18.625 37.109 63.618 1.00 17.30 95 ARG F N 1
ATOM 6496 C CA . ARG F 1 95 ? 19.938 36.675 63.176 1.00 19.44 95 ARG F CA 1
ATOM 6497 C C . ARG F 1 95 ? 21.073 37.485 63.796 1.00 19.61 95 ARG F C 1
ATOM 6498 O O . ARG F 1 95 ? 21.021 38.711 63.848 1.00 20.36 95 ARG F O 1
ATOM 6506 N N . VAL F 1 96 ? 22.092 36.790 64.287 1.00 20.49 96 VAL F N 1
ATOM 6507 C CA . VAL F 1 96 ? 23.249 37.457 64.867 1.00 20.51 96 VAL F CA 1
ATOM 6508 C C . VAL F 1 96 ? 24.507 36.906 64.209 1.00 21.30 96 VAL F C 1
ATOM 6509 O O . VAL F 1 96 ? 24.514 35.791 63.679 1.00 18.55 96 VAL F O 1
ATOM 6513 N N . ASP F 1 97 ? 25.569 37.698 64.235 1.00 22.73 97 ASP F N 1
ATOM 6514 C CA . ASP F 1 97 ? 26.823 37.289 63.634 1.00 24.33 97 ASP F CA 1
ATOM 6515 C C . ASP F 1 97 ? 27.600 36.371 64.554 1.00 24.15 97 ASP F C 1
ATOM 6516 O O . ASP F 1 97 ? 28.243 35.439 64.095 1.00 26.14 97 ASP F O 1
ATOM 6521 N N . ASP F 1 98 ? 27.524 36.631 65.855 1.00 24.26 98 ASP F N 1
ATOM 6522 C CA . ASP F 1 98 ? 28.255 35.844 66.849 1.00 22.78 98 ASP F CA 1
ATOM 6523 C C . ASP F 1 98 ? 27.340 35.525 68.016 1.00 21.56 98 ASP F C 1
ATOM 6524 O O . ASP F 1 98 ? 27.182 36.339 68.923 1.00 21.37 98 ASP F O 1
ATOM 6529 N N . ILE F 1 99 ? 26.740 34.338 67.997 1.00 22.09 99 ILE F N 1
ATOM 6530 C CA . ILE F 1 99 ? 25.816 33.939 69.054 1.00 22.13 99 ILE F CA 1
ATOM 6531 C C . ILE F 1 99 ? 26.453 34.002 70.449 1.00 22.80 99 ILE F C 1
ATOM 6532 O O . ILE F 1 99 ? 25.816 34.422 71.421 1.00 22.23 99 ILE F O 1
ATOM 6537 N N . ASP F 1 100 ? 27.713 33.600 70.560 1.00 23.87 100 ASP F N 1
ATOM 6538 C CA . ASP F 1 100 ? 28.371 33.639 71.866 1.00 24.40 100 ASP F CA 1
ATOM 6539 C C . ASP F 1 100 ? 28.536 35.071 72.375 1.00 22.26 100 ASP F C 1
ATOM 6540 O O . ASP F 1 100 ? 28.250 35.358 73.535 1.00 23.48 100 ASP F O 1
ATOM 6545 N N . ALA F 1 101 ? 28.988 35.968 71.509 1.00 21.42 101 ALA F N 1
ATOM 6546 C CA . ALA F 1 101 ? 29.174 37.365 71.895 1.00 23.73 101 ALA F CA 1
ATOM 6547 C C . ALA F 1 101 ? 27.846 37.938 72.385 1.00 23.53 101 ALA F C 1
ATOM 6548 O O . ALA F 1 101 ? 27.697 38.292 73.560 1.00 24.72 101 ALA F O 1
ATOM 6550 N N . VAL F 1 102 ? 26.887 38.007 71.467 1.00 22.30 102 VAL F N 1
ATOM 6551 C CA . VAL F 1 102 ? 25.548 38.525 71.738 1.00 19.99 102 VAL F CA 1
ATOM 6552 C C . VAL F 1 102 ? 24.912 37.904 72.974 1.00 19.16 102 VAL F C 1
ATOM 6553 O O . VAL F 1 102 ? 24.275 38.605 73.756 1.00 19.95 102 VAL F O 1
ATOM 6557 N N . SER F 1 103 ? 25.077 36.597 73.158 1.00 20.13 103 SER F N 1
ATOM 6558 C CA . SER F 1 103 ? 24.512 35.935 74.332 1.00 20.60 103 SER F CA 1
ATOM 6559 C C . SER F 1 103 ? 25.117 36.528 75.599 1.00 21.68 103 SER F C 1
ATOM 6560 O O . SER F 1 103 ? 24.401 36.853 76.547 1.00 21.45 103 SER F O 1
ATOM 6563 N N . ALA F 1 104 ? 26.439 36.659 75.613 1.00 21.93 104 ALA F N 1
ATOM 6564 C CA . ALA F 1 104 ? 27.127 37.222 76.773 1.00 24.16 104 ALA F CA 1
ATOM 6565 C C . ALA F 1 104 ? 26.644 38.645 77.019 1.00 24.37 104 ALA F C 1
ATOM 6566 O O . ALA F 1 104 ? 26.329 39.016 78.146 1.00 26.43 104 ALA F O 1
ATOM 6568 N N . THR F 1 105 ? 26.575 39.437 75.954 1.00 26.17 105 THR F N 1
ATOM 6569 C CA . THR F 1 105 ? 26.124 40.819 76.068 1.00 27.18 105 THR F CA 1
ATOM 6570 C C . THR F 1 105 ? 24.714 40.904 76.653 1.00 27.00 105 THR F C 1
ATOM 6571 O O . THR F 1 105 ? 24.449 41.708 77.550 1.00 28.68 105 THR F O 1
ATOM 6575 N N . LEU F 1 106 ? 23.816 40.064 76.147 1.00 26.29 106 LEU F N 1
ATOM 6576 C CA . LEU F 1 106 ? 22.434 40.040 76.605 1.00 23.73 106 LEU F CA 1
ATOM 6577 C C . LEU F 1 106 ? 22.315 39.580 78.043 1.00 24.47 106 LEU F C 1
ATOM 6578 O O . LEU F 1 106 ? 21.528 40.125 78.816 1.00 23.20 106 LEU F O 1
ATOM 6583 N N . ARG F 1 107 ? 23.072 38.544 78.388 1.00 26.53 107 ARG F N 1
ATOM 6584 C CA . ARG F 1 107 ? 23.048 38.002 79.742 1.00 28.71 107 ARG F CA 1
ATOM 6585 C C . ARG F 1 107 ? 23.449 39.105 80.709 1.00 29.30 107 ARG F C 1
ATOM 6586 O O . ARG F 1 107 ? 22.853 39.265 81.772 1.00 29.20 107 ARG F O 1
ATOM 6594 N N . GLU F 1 108 ? 24.465 39.865 80.316 1.00 31.43 108 GLU F N 1
ATOM 6595 C CA . GLU F 1 108 ? 24.982 40.967 81.120 1.00 34.34 108 GLU F CA 1
ATOM 6596 C C . GLU F 1 108 ? 23.934 42.058 81.342 1.00 34.11 108 GLU F C 1
ATOM 6597 O O . GLU F 1 108 ? 24.013 42.822 82.309 1.00 34.38 108 GLU F O 1
ATOM 6603 N N . ARG F 1 109 ? 22.955 42.127 80.444 1.00 31.74 109 ARG F N 1
ATOM 6604 C CA . ARG F 1 109 ? 21.899 43.122 80.547 1.00 29.72 109 ARG F CA 1
ATOM 6605 C C . ARG F 1 109 ? 20.656 42.576 81.228 1.00 29.07 109 ARG F C 1
ATOM 6606 O O . ARG F 1 109 ? 19.616 43.226 81.232 1.00 30.53 109 ARG F O 1
ATOM 6614 N N . GLY F 1 110 ? 20.768 41.379 81.798 1.00 27.33 110 GLY F N 1
ATOM 6615 C CA . GLY F 1 110 ? 19.645 40.788 82.502 1.00 25.56 110 GLY F CA 1
ATOM 6616 C C . GLY F 1 110 ? 18.793 39.781 81.752 1.00 25.46 110 GLY F C 1
ATOM 6617 O O . GLY F 1 110 ? 17.873 39.198 82.328 1.00 22.34 110 GLY F O 1
ATOM 6618 N N . VAL F 1 111 ? 19.080 39.566 80.474 1.00 25.15 111 VAL F N 1
ATOM 6619 C CA . VAL F 1 111 ? 18.300 38.607 79.706 1.00 25.41 111 VAL F CA 1
ATOM 6620 C C . VAL F 1 111 ? 18.649 37.175 80.101 1.00 26.16 111 VAL F C 1
ATOM 6621 O O . VAL F 1 111 ? 19.817 36.826 80.259 1.00 26.67 111 VAL F O 1
ATOM 6625 N N . GLN F 1 112 ? 17.619 36.352 80.263 1.00 27.35 112 GLN F N 1
ATOM 6626 C CA . GLN F 1 112 ? 17.787 34.947 80.614 1.00 28.23 112 GLN F CA 1
ATOM 6627 C C . GLN F 1 112 ? 17.587 34.157 79.325 1.00 27.10 112 GLN F C 1
ATOM 6628 O O . GLN F 1 112 ? 16.631 34.420 78.594 1.00 24.93 112 GLN F O 1
ATOM 6634 N N . LEU F 1 113 ? 18.478 33.204 79.047 1.00 25.60 113 LEU F N 1
ATOM 6635 C CA . LEU F 1 113 ? 18.374 32.367 77.847 1.00 25.64 113 LEU F CA 1
ATOM 6636 C C . LEU F 1 113 ? 17.969 30.942 78.233 1.00 26.74 113 LEU F C 1
ATOM 6637 O O . LEU F 1 113 ? 18.088 30.556 79.394 1.00 25.04 113 LEU F O 1
ATOM 6642 N N . LEU F 1 114 ? 17.506 30.166 77.251 1.00 28.33 114 LEU F N 1
ATOM 6643 C CA . LEU F 1 114 ? 17.047 28.789 77.468 1.00 28.81 114 LEU F CA 1
ATOM 6644 C C . LEU F 1 114 ? 18.164 27.761 77.669 1.00 29.02 114 LEU F C 1
ATOM 6645 O O . LEU F 1 114 ? 18.146 27.014 78.642 1.00 29.52 114 LEU F O 1
ATOM 6650 N N . TYR F 1 115 ? 19.113 27.698 76.741 1.00 29.64 115 TYR F N 1
ATOM 6651 C CA . TYR F 1 115 ? 20.226 26.755 76.862 1.00 29.83 115 TYR F CA 1
ATOM 6652 C C . TYR F 1 115 ? 21.458 27.482 77.404 1.00 29.62 115 TYR F C 1
ATOM 6653 O O . TYR F 1 115 ? 21.708 28.635 77.046 1.00 28.43 115 TYR F O 1
ATOM 6662 N N . ASP F 1 116 ? 22.225 26.820 78.265 1.00 29.31 116 ASP F N 1
ATOM 6663 C CA . ASP F 1 116 ? 23.430 27.440 78.813 1.00 29.70 116 ASP F CA 1
ATOM 6664 C C . ASP F 1 116 ? 24.392 27.654 77.658 1.00 29.72 116 ASP F C 1
ATOM 6665 O O . ASP F 1 116 ? 25.179 28.602 77.645 1.00 29.09 116 ASP F O 1
ATOM 6670 N N . GLU F 1 117 ? 24.318 26.753 76.686 1.00 28.95 117 GLU F N 1
ATOM 6671 C CA . GLU F 1 117 ? 25.190 26.802 75.526 1.00 30.04 117 GLU F CA 1
ATOM 6672 C C . GLU F 1 117 ? 24.390 26.751 74.227 1.00 28.84 117 GLU F C 1
ATOM 6673 O O . GLU F 1 117 ? 23.341 26.115 74.163 1.00 28.15 117 GLU F O 1
ATOM 6679 N N . PRO F 1 118 ? 24.876 27.429 73.176 1.00 27.63 118 PRO F N 1
ATOM 6680 C CA . PRO F 1 118 ? 24.191 27.442 71.882 1.00 29.05 118 PRO F CA 1
ATOM 6681 C C . PRO F 1 118 ? 23.881 26.014 71.418 1.00 29.96 118 PRO F C 1
ATOM 6682 O O . PRO F 1 118 ? 24.636 25.079 71.702 1.00 28.12 118 PRO F O 1
ATOM 6686 N N . LYS F 1 119 ? 22.773 25.860 70.701 1.00 29.55 119 LYS F N 1
ATOM 6687 C CA . LYS F 1 119 ? 22.354 24.556 70.204 1.00 30.36 119 LYS F CA 1
ATOM 6688 C C . LYS F 1 119 ? 22.374 24.556 68.671 1.00 30.63 119 LYS F C 1
ATOM 6689 O O . LYS F 1 119 ? 22.274 25.610 68.038 1.00 28.71 119 LYS F O 1
ATOM 6695 N N . LEU F 1 120 ? 22.503 23.376 68.073 1.00 30.50 120 LEU F N 1
ATOM 6696 C CA . LEU F 1 120 ? 22.524 23.267 66.616 1.00 30.80 120 LEU F CA 1
ATOM 6697 C C . LEU F 1 120 ? 21.086 23.276 66.084 1.00 30.30 120 LEU F C 1
ATOM 6698 O O . LEU F 1 120 ? 20.227 22.545 66.576 1.00 30.09 120 LEU F O 1
ATOM 6703 N N . GLY F 1 121 ? 20.829 24.116 65.088 1.00 30.21 121 GLY F N 1
ATOM 6704 C CA . GLY F 1 121 ? 19.496 24.209 64.520 1.00 32.09 121 GLY F CA 1
ATOM 6705 C C . GLY F 1 121 ? 19.424 23.687 63.098 1.00 33.11 121 GLY F C 1
ATOM 6706 O O . GLY F 1 121 ? 20.038 22.669 62.766 1.00 33.57 121 GLY F O 1
ATOM 6707 N N . THR F 1 122 ? 18.679 24.388 62.249 1.00 32.50 122 THR F N 1
ATOM 6708 C CA . THR F 1 122 ? 18.530 23.970 60.863 1.00 32.03 122 THR F CA 1
ATOM 6709 C C . THR F 1 122 ? 19.599 24.581 59.965 1.00 31.45 122 THR F C 1
ATOM 6710 O O . THR F 1 122 ? 19.887 25.775 60.042 1.00 31.86 122 THR F O 1
ATOM 6714 N N . GLY F 1 123 ? 20.204 23.747 59.126 1.00 30.46 123 GLY F N 1
ATOM 6715 C CA . GLY F 1 123 ? 21.231 24.221 58.219 1.00 28.65 123 GLY F CA 1
ATOM 6716 C C . GLY F 1 123 ? 22.554 24.462 58.915 1.00 29.05 123 GLY F C 1
ATOM 6717 O O . GLY F 1 123 ? 23.456 25.097 58.364 1.00 29.38 123 GLY F O 1
ATOM 6718 N N . GLY F 1 124 ? 22.675 23.960 60.136 1.00 27.46 124 GLY F N 1
ATOM 6719 C CA . GLY F 1 124 ? 23.906 24.155 60.871 1.00 25.72 124 GLY F CA 1
ATOM 6720 C C . GLY F 1 124 ? 23.903 25.438 61.673 1.00 24.57 124 GLY F C 1
ATOM 6721 O O . GLY F 1 124 ? 24.934 25.828 62.218 1.00 25.79 124 GLY F O 1
ATOM 6722 N N . ASN F 1 125 ? 22.754 26.102 61.748 1.00 23.71 125 ASN F N 1
ATOM 6723 C CA . ASN F 1 125 ? 22.652 27.342 62.516 1.00 23.54 125 ASN F CA 1
ATOM 6724 C C . ASN F 1 125 ? 22.827 27.037 63.998 1.00 22.60 125 ASN F C 1
ATOM 6725 O O . ASN F 1 125 ? 22.346 26.024 64.476 1.00 22.49 125 ASN F O 1
ATOM 6730 N N . ARG F 1 126 ? 23.519 27.914 64.717 1.00 23.20 126 ARG F N 1
ATOM 6731 C CA . ARG F 1 126 ? 23.685 27.759 66.159 1.00 24.10 126 ARG F CA 1
ATOM 6732 C C . ARG F 1 126 ? 22.566 28.648 66.704 1.00 23.23 126 ARG F C 1
ATOM 6733 O O . ARG F 1 126 ? 22.456 29.808 66.312 1.00 22.67 126 ARG F O 1
ATOM 6741 N N . ILE F 1 127 ? 21.745 28.114 67.600 1.00 22.44 127 ILE F N 1
ATOM 6742 C CA . ILE F 1 127 ? 20.608 28.864 68.126 1.00 22.99 127 ILE F CA 1
ATOM 6743 C C . ILE F 1 127 ? 20.415 28.806 69.637 1.00 23.40 127 ILE F C 1
ATOM 6744 O O . ILE F 1 127 ? 21.033 28.005 70.333 1.00 22.71 127 ILE F O 1
ATOM 6749 N N . ASN F 1 128 ? 19.525 29.662 70.125 1.00 22.26 128 ASN F N 1
ATOM 6750 C CA . ASN F 1 128 ? 19.174 29.703 71.532 1.00 21.84 128 ASN F CA 1
ATOM 6751 C C . ASN F 1 128 ? 17.869 30.498 71.608 1.00 23.05 128 ASN F C 1
ATOM 6752 O O . ASN F 1 128 ? 17.416 31.066 70.612 1.00 21.31 128 ASN F O 1
ATOM 6757 N N . PHE F 1 129 ? 17.254 30.521 72.782 1.00 23.26 129 PHE F N 1
ATOM 6758 C CA . PHE F 1 129 ? 16.013 31.252 72.964 1.00 23.44 129 PHE F CA 1
ATOM 6759 C C . PHE F 1 129 ? 16.039 32.046 74.256 1.00 25.37 129 PHE F C 1
ATOM 6760 O O . PHE F 1 129 ? 16.629 31.624 75.255 1.00 24.03 129 PHE F O 1
ATOM 6768 N N . MET F 1 130 ? 15.396 33.204 74.226 1.00 26.75 130 MET F N 1
ATOM 6769 C CA . MET F 1 130 ? 15.293 34.040 75.403 1.00 28.42 130 MET F CA 1
ATOM 6770 C C . MET F 1 130 ? 14.069 33.522 76.147 1.00 31.51 130 MET F C 1
ATOM 6771 O O . MET F 1 130 ? 13.114 33.052 75.520 1.00 31.41 130 MET F O 1
ATOM 6776 N N . HIS F 1 131 ? 14.101 33.577 77.475 1.00 33.44 131 HIS F N 1
ATOM 6777 C CA . HIS F 1 131 ? 12.949 33.146 78.254 1.00 35.74 131 HIS F CA 1
ATOM 6778 C C . HIS F 1 131 ? 11.856 34.140 77.886 1.00 36.36 131 HIS F C 1
ATOM 6779 O O . HIS F 1 131 ? 12.140 35.317 77.668 1.00 36.76 131 HIS F O 1
ATOM 6786 N N . PRO F 1 132 ? 10.599 33.680 77.794 1.00 37.80 132 PRO F N 1
ATOM 6787 C CA . PRO F 1 132 ? 9.489 34.573 77.442 1.00 38.91 132 PRO F CA 1
ATOM 6788 C C . PRO F 1 132 ? 9.538 35.904 78.190 1.00 39.45 132 PRO F C 1
ATOM 6789 O O . PRO F 1 132 ? 9.269 36.959 77.616 1.00 38.48 132 PRO F O 1
ATOM 6793 N N . LYS F 1 133 ? 9.891 35.847 79.471 1.00 41.04 133 LYS F N 1
ATOM 6794 C CA . LYS F 1 133 ? 9.984 37.053 80.286 1.00 41.57 133 LYS F CA 1
ATOM 6795 C C . LYS F 1 133 ? 10.965 38.003 79.616 1.00 40.25 133 LYS F C 1
ATOM 6796 O O . LYS F 1 133 ? 10.695 39.191 79.468 1.00 40.23 133 LYS F O 1
ATOM 6802 N N . SER F 1 134 ? 12.109 37.469 79.206 1.00 38.69 134 SER F N 1
ATOM 6803 C CA . SER F 1 134 ? 13.122 38.282 78.552 1.00 38.23 134 SER F CA 1
ATOM 6804 C C . SER F 1 134 ? 12.586 38.847 77.242 1.00 37.67 134 SER F C 1
ATOM 6805 O O . SER F 1 134 ? 13.000 39.919 76.802 1.00 37.25 134 SER F O 1
ATOM 6808 N N . GLY F 1 135 ? 11.660 38.119 76.626 1.00 37.39 135 GLY F N 1
ATOM 6809 C CA . GLY F 1 135 ? 11.087 38.568 75.372 1.00 38.54 135 GLY F CA 1
ATOM 6810 C C . GLY F 1 135 ? 9.851 39.426 75.570 1.00 38.63 135 GLY F C 1
ATOM 6811 O O . GLY F 1 135 ? 9.222 39.849 74.600 1.00 38.38 135 GLY F O 1
ATOM 6812 N N . LYS F 1 136 ? 9.504 39.683 76.831 1.00 38.93 136 LYS F N 1
ATOM 6813 C CA . LYS F 1 136 ? 8.334 40.493 77.165 1.00 39.02 136 LYS F CA 1
ATOM 6814 C C . LYS F 1 136 ? 7.093 39.893 76.519 1.00 38.36 136 LYS F C 1
ATOM 6815 O O . LYS F 1 136 ? 6.321 40.584 75.855 1.00 38.24 136 LYS F O 1
ATOM 6821 N N . GLY F 1 137 ? 6.912 38.594 76.730 1.00 37.85 137 GLY F N 1
ATOM 6822 C CA . GLY F 1 137 ? 5.783 37.886 76.154 1.00 36.93 137 GLY F CA 1
ATOM 6823 C C . GLY F 1 137 ? 6.263 36.957 75.051 1.00 35.83 137 GLY F C 1
ATOM 6824 O O . GLY F 1 137 ? 6.453 35.756 75.267 1.00 37.63 137 GLY F O 1
ATOM 6825 N N . VAL F 1 138 ? 6.486 37.527 73.873 1.00 31.85 138 VAL F N 1
ATOM 6826 C CA . VAL F 1 138 ? 6.947 36.780 72.713 1.00 29.67 138 VAL F CA 1
ATOM 6827 C C . VAL F 1 138 ? 8.227 35.968 72.951 1.00 28.65 138 VAL F C 1
ATOM 6828 O O . VAL F 1 138 ? 9.119 36.381 73.707 1.00 27.42 138 VAL F O 1
ATOM 6832 N N . LEU F 1 139 ? 8.299 34.801 72.308 1.00 26.80 139 LEU F N 1
ATOM 6833 C CA . LEU F 1 139 ? 9.466 33.922 72.394 1.00 23.90 139 LEU F CA 1
ATOM 6834 C C . LEU F 1 139 ? 10.396 34.384 71.272 1.00 21.91 139 LEU F C 1
ATOM 6835 O O . LEU F 1 139 ? 10.034 34.306 70.097 1.00 22.04 139 LEU F O 1
ATOM 6840 N N . ILE F 1 140 ? 11.569 34.895 71.635 1.00 18.32 140 ILE F N 1
ATOM 6841 C CA . ILE F 1 140 ? 12.532 35.381 70.650 1.00 16.17 140 ILE F CA 1
ATOM 6842 C C . ILE F 1 140 ? 13.751 34.472 70.581 1.00 18.47 140 ILE F C 1
ATOM 6843 O O . ILE F 1 140 ? 14.433 34.242 71.588 1.00 19.43 140 ILE F O 1
ATOM 6848 N N . GLU F 1 141 ? 14.017 33.946 69.388 1.00 17.90 141 GLU F N 1
ATOM 6849 C CA . GLU F 1 141 ? 15.148 33.053 69.171 1.00 15.62 141 GLU F CA 1
ATOM 6850 C C . GLU F 1 141 ? 16.354 33.802 68.605 1.00 14.69 141 GLU F C 1
ATOM 6851 O O . GLU F 1 141 ? 16.198 34.770 67.870 1.00 14.03 141 GLU F O 1
ATOM 6857 N N . LEU F 1 142 ? 17.551 33.365 68.987 1.00 12.32 142 LEU F N 1
ATOM 6858 C CA . LEU F 1 142 ? 18.792 33.953 68.496 1.00 14.82 142 LEU F CA 1
ATOM 6859 C C . LEU F 1 142 ? 19.302 32.926 67.509 1.00 14.20 142 LEU F C 1
ATOM 6860 O O . LEU F 1 142 ? 19.253 31.737 67.787 1.00 15.53 142 LEU F O 1
ATOM 6865 N N . THR F 1 143 ? 19.775 33.359 66.353 1.00 16.01 143 THR F N 1
ATOM 6866 C CA . THR F 1 143 ? 20.300 32.396 65.401 1.00 18.73 143 THR F CA 1
ATOM 6867 C C . THR F 1 143 ? 21.460 32.919 64.574 1.00 18.77 143 THR F C 1
ATOM 6868 O O . THR F 1 143 ? 21.371 33.969 63.937 1.00 20.30 143 THR F O 1
ATOM 6872 N N . GLN F 1 144 ? 22.553 32.163 64.608 1.00 18.17 144 GLN F N 1
ATOM 6873 C CA . GLN F 1 144 ? 23.762 32.485 63.875 1.00 19.56 144 GLN F CA 1
ATOM 6874 C C . GLN F 1 144 ? 23.885 31.508 62.722 1.00 20.34 144 GLN F C 1
ATOM 6875 O O . GLN F 1 144 ? 23.575 30.327 62.865 1.00 20.18 144 GLN F O 1
ATOM 6881 N N . TYR F 1 145 ? 24.329 31.998 61.573 1.00 21.56 145 TYR F N 1
ATOM 6882 C CA . TYR F 1 145 ? 24.479 31.134 60.414 1.00 24.87 145 TYR F CA 1
ATOM 6883 C C . TYR F 1 145 ? 25.727 30.267 60.559 1.00 27.17 145 TYR F C 1
ATOM 6884 O O . TYR F 1 145 ? 26.718 30.684 61.159 1.00 26.01 145 TYR F O 1
ATOM 6893 N N . PRO F 1 146 ? 25.687 29.041 60.019 1.00 30.68 146 PRO F N 1
ATOM 6894 C CA . PRO F 1 146 ? 26.830 28.127 60.106 1.00 33.96 146 PRO F CA 1
ATOM 6895 C C . PRO F 1 146 ? 27.988 28.653 59.292 1.00 35.52 146 PRO F C 1
ATOM 6896 O O . PRO F 1 146 ? 28.098 28.360 58.106 1.00 37.48 146 PRO F O 1
ATOM 6900 N N . LYS F 1 147 ? 28.845 29.437 59.934 1.00 37.74 147 LYS F N 1
ATOM 6901 C CA . LYS F 1 147 ? 29.997 30.014 59.262 1.00 39.05 147 LYS F CA 1
ATOM 6902 C C . LYS F 1 147 ? 31.266 29.771 60.069 1.00 38.91 147 LYS F C 1
ATOM 6903 O O . LYS F 1 147 ? 32.220 29.197 59.505 1.00 37.86 147 LYS F O 1
#